Protein AF-0000000080415318 (afdb_homodimer)

Organism: Rhodnius prolixus (NCBI:txid13249)

Nearest PDB structures (foldseek):
  7n29-assembly1_A-3  TM=9.427E-01  e=2.148E-39  Homo sapiens
  7n29-assembly2_B  TM=9.000E-01  e=1.013E-40  Homo sapiens
  7n29-assembly2_C-4  TM=9.104E-01  e=7.760E-40  Homo sapiens
  7r4k-assembly1_A-2  TM=9.358E-01  e=5.790E-38  Homo sapiens
  7n29-assembly3_D-2  TM=9.414E-01  e=4.742E-35  Homo sapiens

Sequence (788 aa):
MLTNALFSRLSKLGTGHTVFARFVSTEKFNFQKVLLLKKRTRYELEKLQFPGISDKQLECIIRKRGSDFDTLFTTHKFQKAFTKGLIEKFKSVAGEVEVVDRTAYCRELVEWADLVVTSGGDGTFLLGASEVTSREKPIIGFNNDPDRSSGRLCLSEKYSRDPSIAIQKLLKNEFHWLYRTRIEVQLTGTRAAESCVELDQWPQPMSPGAVRPANCNDLNVDTQVVPYLALNEVFAGECLASQVSYLEMDVPGNVRTKVKCSGVCVSTGTGSTSWHMSINRLSLAKVHRILEIAKVEKSPAEVFDITTTFNDSLQFSPDDPRLFYNLRDLICGGVWPDPPSIPSDAFTPCLTVISKCYAANLVIDGTRAYPFNDGTIAYMYSKPENMLKTVALLMLTNALFSRLSKLGTGHTVFARFVSTEKFNFQKVLLLKKRTRYELEKLQFPGISDKQLECIIRKRGSDFDTLFTTHKFQKAFTKGLIEKFKSVAGEVEVVDRTAYCRELVEWADLVVTSGGDGTFLLGASEVTSREKPIIGFNNDPDRSSGRLCLSEKYSRDPSIAIQKLLKNEFHWLYRTRIEVQLTGTRAAESCVELDQWPQPMSPGAVRPANCNDLNVDTQVVPYLALNEVFAGECLASQVSYLEMDVPGNVRTKVKCSGVCVSTGTGSTSWHMSINRLSLAKVHRILEIAKVEKSPAEVFDITTTFNDSLQFSPDDPRLFYNLRDLICGGVWPDPPSIPSDAFTPCLTVISKCYAANLVIDGTRAYPFNDGTIAYMYSKPENMLKTVALL

Secondary structure (DSSP, 8-state):
-GGGGGGGGGS---------------S----SEEEEEEPPPHHHHHHHHSTT--HHHHHHHHHHTT--HHHHHHHHHHHHHHHHHHHHHHHHHSSEEEEE-TTT--HHHHHH-SEEEEESSHHHHHHHHHT---TT-BEEEE-S-TTT---SSSPPHHHHH-HHHHHHHHHTT-EEEEEE--BEEEEEETTTTSPPEESS-SSPPPPGGGSPPTTTT----EEEE-S--BSSEEEEEESBTTS-EEEEEE-TTS--EEEEES-EEEE-TGGGGTHHHHHH---HHHHHHHHHHTT----HHHHHHHHHHHHHTT---TT---EEEEETT---BTTBSBSTT--SEEEESEEEEEE--SSEEEEETTTEEEE--TT-EEEEE--GGG-EEEEEE-/-TTSGGGGGGS---------------S----SEEEEEEPPPHHHHHHHHSTT--HHHHHHHHHHTT--HHHHHHHHHHHHHHHHHHHHHHHHHSSEEEEE-TTT--HHHHHH-SEEEEESSHHHHHHHHHT---TT-BEEEE-S-TTT---SSSPPHHHHH-HHHHHHHHHTT-EEEEEE--BEEEEEETTTTSPPEE-S-SSPPPPGGGSPPS-TT----EEEE-S--BSSEEEEEESBTTS-EEEEEE-TTS--EEEEES-EEEE-TGGGGTHHHHHH---HHHHHHHHHHTT----HHHHHHHHHHHHHTT---TT---EEEEETT---BTTBSBSTT--SEEEESEEEEEE--SSEEEEETTTEEEE--TT-EEEEE--GGG-EEEEEE-

Radius of gyration: 28.26 Å; Cα contacts (8 Å, |Δi|>4): 1717; chains: 2; bounding box: 80×88×56 Å

pLDDT: mean 88.49, std 17.36, range [20.83, 98.94]

Solvent-accessible surface area (backbone atoms only — not comparable to full-atom values): 41373 Å² total; per-residue (Å²): 133,86,80,76,70,78,75,70,78,72,70,76,76,65,82,74,70,75,74,69,75,68,56,73,68,84,69,81,67,78,62,42,32,36,30,35,40,44,56,81,44,70,51,56,54,56,45,64,75,39,78,88,61,49,71,67,56,48,44,50,51,36,45,72,40,69,43,65,46,67,59,43,50,52,49,39,51,48,34,50,52,46,46,53,51,52,51,52,56,46,53,72,71,29,78,41,69,48,78,38,41,77,88,68,59,47,49,69,55,51,68,65,27,53,32,38,35,25,38,22,53,43,70,41,37,50,58,58,51,41,49,57,80,48,41,80,53,36,44,49,30,34,29,47,47,58,89,76,44,70,60,84,69,31,51,57,59,70,36,43,77,39,51,64,58,52,52,49,30,48,71,66,57,40,54,34,57,39,55,28,30,25,40,43,42,36,29,32,17,62,56,33,77,57,77,67,44,65,49,85,44,83,74,45,57,80,54,56,20,44,52,77,64,90,56,78,78,60,74,57,70,36,73,35,69,57,89,55,54,20,48,32,26,38,36,39,28,32,38,42,48,68,39,77,14,36,36,34,41,42,38,84,97,49,72,67,24,38,40,42,20,63,20,35,40,38,26,26,18,54,11,18,75,43,68,51,32,23,65,67,52,67,52,63,68,57,53,48,48,52,34,52,72,64,70,47,91,67,54,71,67,50,43,47,50,44,37,48,53,56,48,59,62,58,48,51,55,32,56,40,69,49,32,35,40,36,45,35,41,46,44,76,55,76,62,35,28,41,58,77,75,66,74,59,56,47,76,35,67,44,39,35,43,34,28,60,22,78,36,3,24,35,25,40,56,60,31,42,25,30,52,28,24,51,40,22,32,39,40,39,35,54,49,84,71,56,17,41,27,31,71,43,76,109,132,88,81,72,72,80,74,71,76,75,69,76,78,66,83,74,70,76,75,68,76,70,55,75,68,84,69,81,66,79,60,43,33,35,31,36,40,43,54,81,42,70,53,57,54,56,46,64,74,39,80,89,60,51,72,68,54,48,44,50,51,37,44,74,39,70,44,65,46,67,58,43,50,51,51,38,53,48,33,51,52,45,45,54,50,50,50,52,56,47,52,71,71,29,79,41,70,48,79,36,39,77,89,68,59,47,50,68,54,51,68,66,26,52,31,39,35,24,38,22,53,45,70,42,36,50,58,58,52,43,49,57,81,46,41,81,52,34,43,49,30,37,28,46,48,58,90,74,42,72,60,84,70,33,52,57,58,71,36,42,77,38,51,64,59,52,52,49,30,48,71,68,55,41,52,34,57,38,55,28,29,25,39,43,40,36,29,31,18,62,56,34,79,57,77,65,42,66,50,85,44,83,75,47,57,78,54,56,20,42,52,77,64,90,58,77,77,59,73,57,70,37,73,36,68,57,89,54,54,19,49,32,27,40,38,40,27,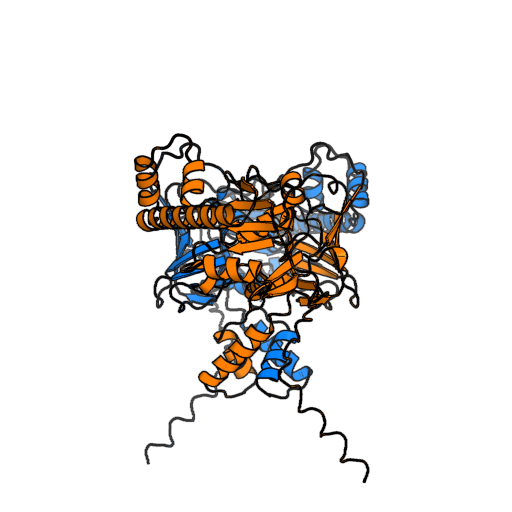33,39,43,50,68,40,76,14,37,37,34,40,40,40,85,97,51,70,68,24,38,42,42,20,63,21,36,41,37,26,27,17,55,12,17,76,44,68,52,33,22,65,67,50,66,53,61,68,57,53,48,50,54,33,51,70,64,70,48,92,68,53,72,67,50,44,48,48,44,38,49,52,55,47,59,62,58,48,50,55,32,56,39,68,48,33,34,40,35,45,35,42,45,44,76,53,76,61,36,27,40,58,80,72,70,72,58,56,47,76,36,66,44,39,35,43,33,29,60,22,77,35,3,26,34,25,40,56,62,32,43,25,30,52,29,25,52,39,22,32,38,40,38,35,54,50,82,70,56,18,41,26,29,71,42,76,110

InterPro domains:
  IPR002504 NAD kinase [PF01513] (100-143)
  IPR016064 NAD kinase/diacylglycerol kinase-like domain superfamily [SSF111331] (100-280)
  IPR017437 ATP-NAD kinase, PpnK-type, C-terminal [G3DSA:2.60.200.30] (216-378)
  IPR017438 Inorganic polyphosphate/ATP-NAD kinase, N-terminal [G3DSA:3.40.50.10330] (20-202)

Foldseek 3Di:
DPPPPDPPPPPCPDDPPVPQPQPPPPDQQDWAEEEEEEEDAPLNQLCVLPPPDDPVRSLVVCVVVVHDVVVSVVLVVQLVVLSVVVQVLCVVRHNDYHYDYLVPDALVSQVVTQEYEYRAAVVRVQSRLFSDQFQNHEYAYAHSCVPVGPHDRHDHPVCNVPVNVVVVLSNVVQWGKGWFWWKKKKKKFQQSPDFWAFQPHPVGDDAPLVDDDPCPPRGDMDIDTHRTIFRFKKKKAAPDQPDKFWKWKFAPPDDTKIWIASTKIKGALSNLPPVVLVQPQDDLVVLVVVCVVVVHDDDSVRSVVVRVVVSVVSHDGRHPQKMKMARHGIDDDDCPTPPPDDDRMDIGQKIKMAGDARRMWIDGNNTITGHRHHGMMMIMHTDPRRIHIYIGGD/DPPPPDPPDPPPPDDPPVPQPQPPPPDQQDWAEEEEEEEDAPVNQLCVLPPPDDPVRSLVVCVVVVHDVVVSVVLVVQLVVLSVVVQVLCVVRHNYYHYDYLVPDALVSQVVTQEYEYRAAVVRVQSRLFSDQFQNHEYAYAHSCVPVGPHDRHDHPVCNVPVNVVVVLSNVVQWGKHWFWWKKKKKKFQQSPDFWAFQPHPVGDDAQLVDDDPCPPRGDMDIDTHRTIFRFKKKKAAPDQPDKFWKWKFAPPDDTKIWIASTKIKGALSNLPPVVLVQPQDDLVVLVVVCVVVVHDDDSVVSVVVRVVVSVVSHDGRHPQKMKMARHGIDDDDCPTPPPDDDRMDIGQKIKMAGDARRMWIDGNNTITGHRHHGMMMIMHTDPRRIHIYIGGD

Structure (mmCIF, N/CA/C/O backbone):
data_AF-0000000080415318-model_v1
#
loop_
_entity.id
_entity.type
_entity.pdbx_description
1 polymer 'NAD(+) kinase'
#
loop_
_atom_site.group_PDB
_atom_site.id
_atom_site.type_symbol
_atom_site.label_atom_id
_atom_site.label_alt_id
_atom_site.label_comp_id
_atom_site.label_asym_id
_atom_site.label_entity_id
_atom_site.label_seq_id
_atom_site.pdbx_PDB_ins_code
_atom_site.Cartn_x
_atom_site.Cartn_y
_atom_site.Cartn_z
_atom_site.occupancy
_atom_site.B_iso_or_equiv
_atom_site.auth_seq_id
_atom_site.auth_comp_id
_atom_site.auth_asym_id
_atom_site.auth_atom_id
_atom_site.pdbx_PDB_model_num
ATOM 1 N N . MET A 1 1 ? -51.969 -0.538 -25.562 1 20.83 1 MET A N 1
ATOM 2 C CA . MET A 1 1 ? -51.75 -1.982 -25.578 1 20.83 1 MET A CA 1
ATOM 3 C C . MET A 1 1 ? -50.281 -2.326 -25.312 1 20.83 1 MET A C 1
ATOM 5 O O . MET A 1 1 ? -49.969 -3.455 -24.938 1 20.83 1 MET A O 1
ATOM 9 N N . LEU A 1 2 ? -49.312 -1.502 -25.828 1 22.44 2 LEU A N 1
ATOM 10 C CA . LEU A 1 2 ? -47.938 -1.916 -26.125 1 22.44 2 LEU A CA 1
ATOM 11 C C . LEU A 1 2 ? -47.125 -2.061 -24.844 1 22.44 2 LEU A C 1
ATOM 13 O O . LEU A 1 2 ? -45.906 -2.277 -24.891 1 22.44 2 LEU A O 1
ATOM 17 N N . THR A 1 3 ? -47.625 -1.629 -23.641 1 22.86 3 THR A N 1
ATOM 18 C CA . THR A 1 3 ? -47 -1.274 -22.375 1 22.86 3 THR A CA 1
ATOM 19 C C . THR A 1 3 ? -46.438 -2.514 -21.688 1 22.86 3 THR A C 1
ATOM 21 O O . THR A 1 3 ? -45.562 -2.404 -20.812 1 22.86 3 THR A O 1
ATOM 24 N N . ASN A 1 4 ? -47.094 -3.648 -21.891 1 22.44 4 ASN A N 1
ATOM 25 C CA . ASN A 1 4 ? -47.062 -4.715 -20.891 1 22.44 4 ASN A CA 1
ATOM 26 C C . ASN A 1 4 ? -45.75 -5.512 -20.984 1 22.44 4 ASN A C 1
ATOM 28 O O . ASN A 1 4 ? -45.562 -6.457 -20.219 1 22.44 4 ASN A O 1
ATOM 32 N N . ALA A 1 5 ? -45.094 -5.562 -22.188 1 24.72 5 ALA A N 1
ATOM 33 C CA . ALA A 1 5 ? -44.281 -6.734 -22.531 1 24.72 5 ALA A CA 1
ATOM 34 C C . ALA A 1 5 ? -42.938 -6.715 -21.797 1 24.72 5 ALA A C 1
ATOM 36 O O . ALA A 1 5 ? -42.219 -7.715 -21.781 1 24.72 5 ALA A O 1
ATOM 37 N N . LEU A 1 6 ? -42.406 -5.527 -21.422 1 22.33 6 LEU A N 1
ATOM 38 C CA . LEU A 1 6 ? -40.938 -5.492 -21.344 1 22.33 6 LEU A CA 1
ATOM 39 C C . LEU A 1 6 ? -40.438 -6.109 -20.047 1 22.33 6 LEU A C 1
ATOM 41 O O . LEU A 1 6 ? -39.25 -6.098 -19.75 1 22.33 6 LEU A O 1
ATOM 45 N N . PHE A 1 7 ? -41.375 -6.422 -19.062 1 21.59 7 PHE A N 1
ATOM 46 C CA . PHE A 1 7 ? -40.969 -6.699 -17.688 1 21.59 7 PHE A CA 1
ATOM 47 C C . PHE A 1 7 ? -40.25 -8.031 -17.594 1 21.59 7 PHE A C 1
ATOM 49 O O . PHE A 1 7 ? -39.75 -8.406 -16.531 1 21.59 7 PHE A O 1
ATOM 56 N N . SER A 1 8 ? -40.531 -8.961 -18.547 1 21.22 8 SER A N 1
ATOM 57 C CA . SER A 1 8 ? -40.312 -10.352 -18.156 1 21.22 8 SER A CA 1
ATOM 58 C C . SER A 1 8 ? -38.844 -10.648 -17.984 1 21.22 8 SER A C 1
ATOM 60 O O . SER A 1 8 ? -38.469 -11.68 -17.422 1 21.22 8 SER A O 1
ATOM 62 N N . ARG A 1 9 ? -37.938 -10.062 -18.797 1 21.78 9 ARG A N 1
ATOM 63 C CA . ARG A 1 9 ? -36.719 -10.812 -19.109 1 21.78 9 ARG A CA 1
ATOM 64 C C . ARG A 1 9 ? -35.719 -10.727 -17.969 1 21.78 9 ARG A C 1
ATOM 66 O O . ARG A 1 9 ? -34.562 -11.156 -18.109 1 21.78 9 ARG A O 1
ATOM 73 N N . LEU A 1 10 ? -35.969 -9.984 -16.859 1 21.11 10 LEU A N 1
ATOM 74 C CA . LEU A 1 10 ? -34.875 -9.641 -15.969 1 21.11 10 LEU A CA 1
ATOM 75 C C . LEU A 1 10 ? -34.344 -10.883 -15.281 1 21.11 10 LEU A C 1
ATOM 77 O O . LEU A 1 10 ? -33.25 -10.844 -14.703 1 21.11 10 LEU A O 1
ATOM 81 N N . SER A 1 11 ? -35.25 -11.82 -14.875 1 21.16 11 SER A N 1
ATOM 82 C CA . SER A 1 11 ? -34.875 -12.578 -13.68 1 21.16 11 SER A CA 1
ATOM 83 C C . SER A 1 11 ? -33.719 -13.516 -13.961 1 21.16 11 SER A C 1
ATOM 85 O O . SER A 1 11 ? -33.031 -13.977 -13.039 1 21.16 11 SER A O 1
ATOM 87 N N . LYS A 1 12 ? -33.781 -14.227 -15.07 1 25.05 12 LYS A N 1
ATOM 88 C CA . LYS A 1 12 ? -33.125 -15.531 -15 1 25.05 12 LYS A CA 1
ATOM 89 C C . LYS A 1 12 ? -31.609 -15.383 -14.961 1 25.05 12 LYS A C 1
ATOM 91 O O . LYS A 1 12 ? -30.938 -15.578 -15.969 1 25.05 12 LYS A O 1
ATOM 96 N N . LEU A 1 13 ? -31.016 -14.273 -14.5 1 25.73 13 LEU A N 1
ATOM 97 C CA . LEU A 1 13 ? -29.562 -14.273 -14.547 1 25.73 13 LEU A CA 1
ATOM 98 C C . LEU A 1 13 ? -28.984 -15.445 -13.773 1 25.73 13 LEU A C 1
ATOM 100 O O . LEU A 1 13 ? -29.047 -15.469 -12.539 1 25.73 13 LEU A O 1
ATOM 104 N N . GLY A 1 14 ? -29.266 -16.734 -14.234 1 24.69 14 GLY A N 1
ATOM 105 C CA . GLY A 1 14 ? -28.844 -18.031 -13.734 1 24.69 14 GLY A CA 1
ATOM 106 C C . GLY A 1 14 ? -27.391 -18.047 -13.289 1 24.69 14 GLY A C 1
ATOM 107 O O . GLY A 1 14 ? -26.625 -17.125 -13.594 1 24.69 14 GLY A O 1
ATOM 108 N N . THR A 1 15 ? -27.078 -19.094 -12.477 1 30.3 15 THR A N 1
ATOM 109 C CA . THR A 1 15 ? -25.891 -19.688 -11.875 1 30.3 15 THR A CA 1
ATOM 110 C C . THR A 1 15 ? -24.781 -19.844 -12.914 1 30.3 15 THR A C 1
ATOM 112 O O . THR A 1 15 ? -24.922 -20.609 -13.867 1 30.3 15 THR A O 1
ATOM 115 N N . GLY A 1 16 ? -24.312 -18.781 -13.445 1 28.67 16 GLY A N 1
ATOM 116 C CA . GLY A 1 16 ? -23.234 -18.922 -14.414 1 28.67 16 GLY A CA 1
ATOM 117 C C . GLY A 1 16 ? -22.234 -20 -14.055 1 28.67 16 GLY A C 1
ATOM 118 O O . GLY A 1 16 ? -21.469 -19.844 -13.102 1 28.67 16 GLY A O 1
ATOM 119 N N . HIS A 1 17 ? -22.719 -21.266 -14.109 1 30.41 17 HIS A N 1
ATOM 120 C CA . HIS A 1 17 ? -21.734 -22.328 -14.219 1 30.41 17 HIS A CA 1
ATOM 121 C C . HIS A 1 17 ? -20.641 -21.969 -15.203 1 30.41 17 HIS A C 1
ATOM 123 O O . HIS A 1 17 ? -20.906 -21.703 -16.375 1 30.41 17 HIS A O 1
ATOM 129 N N . THR A 1 18 ? -19.703 -21.234 -14.758 1 32.12 18 THR A N 1
ATOM 130 C CA . THR A 1 18 ? -18.516 -21.016 -15.578 1 32.12 18 THR A CA 1
ATOM 131 C C . THR A 1 18 ? -18.109 -22.297 -16.297 1 32.12 18 THR A C 1
ATOM 133 O O . THR A 1 18 ? -17.719 -23.266 -15.641 1 32.12 18 THR A O 1
ATOM 136 N N . VAL A 1 19 ? -18.672 -22.578 -17.391 1 31.92 19 VAL A N 1
ATOM 137 C CA . VAL A 1 19 ? -18.234 -23.641 -18.297 1 31.92 19 VAL A CA 1
ATOM 138 C C . VAL A 1 19 ? -16.75 -23.5 -18.562 1 31.92 19 VAL A C 1
ATOM 140 O O . VAL A 1 19 ? -16.297 -22.516 -19.156 1 31.92 19 VAL A O 1
ATOM 143 N N . PHE A 1 20 ? -15.984 -24.109 -17.75 1 37.53 20 PHE A N 1
ATOM 144 C CA . PHE A 1 20 ? -14.57 -24.281 -18.062 1 37.53 20 PHE A CA 1
ATOM 145 C C . PHE A 1 20 ? -14.391 -24.969 -19.406 1 37.53 20 PHE A C 1
ATOM 147 O O . PHE A 1 20 ? -15.055 -25.969 -19.703 1 37.53 20 PHE A O 1
ATOM 154 N N . ALA A 1 21 ? -14.148 -24.281 -20.422 1 38.38 21 ALA A N 1
ATOM 155 C CA . ALA A 1 21 ? -13.82 -24.891 -21.703 1 38.38 21 ALA A CA 1
ATOM 156 C C . ALA A 1 21 ? -12.859 -26.062 -21.531 1 38.38 21 ALA A C 1
ATOM 158 O O . ALA A 1 21 ? -11.703 -25.875 -21.141 1 38.38 21 ALA A O 1
ATOM 159 N N . ARG A 1 22 ? -13.414 -27.234 -21.328 1 42.31 22 ARG A N 1
ATOM 160 C CA . ARG A 1 22 ? -12.742 -28.531 -21.328 1 42.31 22 ARG A CA 1
ATOM 161 C C . ARG A 1 22 ? -12.141 -28.828 -22.703 1 42.31 22 ARG A C 1
ATOM 163 O O . ARG A 1 22 ? -12.859 -29.141 -23.656 1 42.31 22 ARG A O 1
ATOM 170 N N . PHE A 1 23 ? -11.133 -28.141 -23.031 1 42.06 23 PHE A N 1
ATOM 171 C CA . PHE A 1 23 ? -10.461 -28.656 -24.219 1 42.06 23 PHE A CA 1
ATOM 172 C C . PHE A 1 23 ? -9.844 -30.016 -23.922 1 42.06 23 PHE A C 1
ATOM 174 O O . PHE A 1 23 ? -8.938 -30.141 -23.094 1 42.06 23 PHE A O 1
ATOM 181 N N . VAL A 1 24 ? -10.648 -31.031 -24.078 1 42.62 24 VAL A N 1
ATOM 182 C CA . VAL A 1 24 ? -10.102 -32.375 -24 1 42.62 24 VAL A CA 1
ATOM 183 C C . VAL A 1 24 ? -9.117 -32.594 -25.141 1 42.62 24 VAL A C 1
ATOM 185 O O . VAL A 1 24 ? -9.5 -32.594 -26.312 1 42.62 24 VAL A O 1
ATOM 188 N N . SER A 1 25 ? -7.914 -32.125 -25.016 1 49 25 SER A N 1
ATOM 189 C CA . SER A 1 25 ? -6.93 -32.594 -25.984 1 49 25 SER A CA 1
ATOM 190 C C . SER A 1 25 ? -6.844 -34.125 -25.984 1 49 25 SER A C 1
ATOM 192 O O . SER A 1 25 ? -6.852 -34.75 -24.922 1 49 25 SER A O 1
ATOM 194 N N . THR A 1 26 ? -7.199 -34.719 -27.016 1 53.28 26 THR A N 1
ATOM 195 C CA . THR A 1 26 ? -7.168 -36.156 -27.281 1 53.28 26 THR A CA 1
ATOM 196 C C . THR A 1 26 ? -5.75 -36.688 -27.141 1 53.28 26 THR A C 1
ATOM 198 O O . THR A 1 26 ? -5.547 -37.906 -27.078 1 53.28 26 THR A O 1
ATOM 201 N N . GLU A 1 27 ? -4.695 -35.844 -27.281 1 63.03 27 GLU A N 1
ATOM 202 C CA . GLU A 1 27 ? -3.363 -36.438 -27.234 1 63.03 27 GLU A CA 1
ATOM 203 C C . GLU A 1 27 ? -2.922 -36.719 -25.797 1 63.03 27 GLU A C 1
ATOM 205 O O . GLU A 1 27 ? -3.094 -35.844 -24.922 1 63.03 27 GLU A O 1
ATOM 210 N N . LYS A 1 28 ? -2.559 -37.938 -25.547 1 80.31 28 LYS A N 1
ATOM 211 C CA . LYS A 1 28 ? -2.092 -38.406 -24.234 1 80.31 28 LYS A CA 1
ATOM 212 C C . LYS A 1 28 ? -0.891 -37.594 -23.766 1 80.31 28 LYS A C 1
ATOM 214 O O . LYS A 1 28 ? 0.048 -37.344 -24.531 1 80.31 28 LYS A O 1
ATOM 219 N N . PHE A 1 29 ? -0.949 -36.969 -22.641 1 86.19 29 PHE A N 1
ATOM 220 C CA . PHE A 1 29 ? 0.154 -36.25 -22.016 1 86.19 29 PHE A CA 1
ATOM 221 C C . PHE A 1 29 ? 1.148 -37.219 -21.375 1 86.19 29 PHE A C 1
ATOM 223 O O . PHE A 1 29 ? 0.763 -38.062 -20.594 1 86.19 29 PHE A O 1
ATOM 230 N N . ASN A 1 30 ? 2.332 -37.188 -22 1 90.12 30 ASN A N 1
ATOM 231 C CA . ASN A 1 30 ? 3.434 -37.938 -21.438 1 90.12 30 ASN A CA 1
ATOM 232 C C . ASN A 1 30 ? 4.617 -37.062 -21.062 1 90.12 30 ASN A C 1
ATOM 234 O O . ASN A 1 30 ? 4.902 -36.094 -21.75 1 90.12 30 ASN A O 1
ATOM 238 N N . PHE A 1 31 ? 5.227 -37.375 -19.906 1 93.62 31 PHE A N 1
ATOM 239 C CA . PHE A 1 31 ? 6.402 -36.594 -19.5 1 93.62 31 PHE A CA 1
ATOM 240 C C . PHE A 1 31 ? 7.535 -37.531 -19.094 1 93.62 31 PHE A C 1
ATOM 242 O O . PHE A 1 31 ? 7.301 -38.562 -18.453 1 93.62 31 PHE A O 1
ATOM 249 N N . GLN A 1 32 ? 8.734 -37.188 -19.578 1 96.88 32 GLN A N 1
ATOM 250 C CA . GLN A 1 32 ? 9.938 -37.938 -19.219 1 96.88 32 GLN A CA 1
ATOM 251 C C . GLN A 1 32 ? 10.93 -37.031 -18.484 1 96.88 32 GLN A C 1
ATOM 253 O O . GLN A 1 32 ? 11.711 -37.531 -17.656 1 96.88 32 GLN A O 1
ATOM 258 N N . LYS A 1 33 ? 10.93 -35.812 -18.766 1 98.19 33 LYS A N 1
ATOM 259 C CA . LYS A 1 33 ? 11.805 -34.812 -18.141 1 98.19 33 LYS A CA 1
ATOM 260 C C . LYS A 1 33 ? 11.008 -33.875 -17.219 1 98.19 33 LYS A C 1
ATOM 262 O O . LYS A 1 33 ? 10.172 -33.125 -17.688 1 98.19 33 LYS A O 1
ATOM 267 N N . VAL A 1 34 ? 11.32 -33.969 -15.938 1 98.31 34 VAL A N 1
ATOM 268 C CA . VAL A 1 34 ? 10.586 -33.188 -14.961 1 98.31 34 VAL A CA 1
ATOM 269 C C . VAL A 1 34 ? 11.539 -32.219 -14.273 1 98.31 34 VAL A C 1
ATOM 271 O O . VAL A 1 34 ? 12.617 -32.594 -13.812 1 98.31 34 VAL A O 1
ATOM 274 N N . LEU A 1 35 ? 11.203 -30.953 -14.289 1 98.69 35 LEU A N 1
ATOM 275 C CA . LEU A 1 35 ? 11.898 -29.938 -13.508 1 98.69 35 LEU A CA 1
ATOM 276 C C . LEU A 1 35 ? 11.141 -29.609 -12.234 1 98.69 35 LEU A C 1
ATOM 278 O O . LEU A 1 35 ? 10 -29.141 -12.289 1 98.69 35 LEU A O 1
ATOM 282 N N . LEU A 1 36 ? 11.75 -29.891 -11.094 1 98.5 36 LEU A N 1
ATOM 283 C CA . LEU A 1 36 ? 11.102 -29.656 -9.812 1 98.5 36 LEU A CA 1
ATOM 284 C C . LEU A 1 36 ? 11.727 -28.469 -9.094 1 98.5 36 LEU A C 1
ATOM 286 O O . LEU A 1 36 ? 12.93 -28.469 -8.797 1 98.5 36 LEU A O 1
ATOM 290 N N . LEU A 1 37 ? 10.922 -27.438 -8.867 1 97.94 37 LEU A N 1
ATOM 291 C CA . LEU A 1 37 ? 11.328 -26.25 -8.133 1 97.94 37 LEU A CA 1
ATOM 292 C C . LEU A 1 37 ? 10.953 -26.359 -6.664 1 97.94 37 LEU A C 1
ATOM 294 O O . LEU A 1 37 ? 9.773 -26.453 -6.324 1 97.94 37 LEU A O 1
ATOM 298 N N . LYS A 1 38 ? 11.93 -26.312 -5.801 1 95.44 38 LYS A N 1
ATOM 299 C CA . LYS A 1 38 ? 11.672 -26.422 -4.367 1 95.44 38 LYS A CA 1
ATOM 300 C C . LYS A 1 38 ? 11.711 -25.047 -3.695 1 95.44 38 LYS A C 1
ATOM 302 O O . LYS A 1 38 ? 12.516 -24.188 -4.074 1 95.44 38 LYS A O 1
ATOM 307 N N . LYS A 1 39 ? 10.883 -24.875 -2.727 1 89.69 39 LYS A N 1
ATOM 308 C CA . LYS A 1 39 ? 10.758 -23.625 -1.974 1 89.69 39 LYS A CA 1
ATOM 309 C C . LYS A 1 39 ? 11.914 -23.453 -0.998 1 89.69 39 LYS A C 1
ATOM 311 O O . LYS A 1 39 ? 12.414 -24.438 -0.441 1 89.69 39 LYS A O 1
ATOM 316 N N . ARG A 1 40 ? 12.305 -22.25 -0.833 1 84.38 40 ARG A N 1
ATOM 317 C CA . ARG A 1 40 ? 13.109 -21.875 0.327 1 84.38 40 ARG A CA 1
ATOM 318 C C . ARG A 1 40 ? 12.242 -21.688 1.564 1 84.38 40 ARG A C 1
ATOM 320 O O . ARG A 1 40 ? 11.32 -20.875 1.562 1 84.38 40 ARG A O 1
ATOM 327 N N . THR A 1 41 ? 12.539 -22.453 2.578 1 87.06 41 THR A N 1
ATOM 328 C CA . THR A 1 41 ? 11.727 -22.328 3.781 1 87.06 41 THR A CA 1
ATOM 329 C C . THR A 1 41 ? 12.062 -21.047 4.535 1 87.06 41 THR A C 1
ATOM 331 O O . THR A 1 41 ? 13.102 -20.422 4.293 1 87.06 41 THR A O 1
ATOM 334 N N . ARG A 1 42 ? 11.18 -20.625 5.406 1 84.44 42 ARG A N 1
ATOM 335 C CA . ARG A 1 42 ? 11.438 -19.453 6.234 1 84.44 42 ARG A CA 1
ATOM 336 C C . ARG A 1 42 ? 12.68 -19.656 7.098 1 84.44 42 ARG A C 1
ATOM 338 O O . ARG A 1 42 ? 13.422 -18.703 7.355 1 84.44 42 ARG A O 1
ATOM 345 N N . TYR A 1 43 ? 12.836 -20.844 7.602 1 88.25 43 TYR A N 1
ATOM 346 C CA . TYR A 1 43 ? 14.016 -21.172 8.391 1 88.25 43 TYR A CA 1
ATOM 347 C C . TYR A 1 43 ? 15.289 -20.906 7.602 1 88.25 43 TYR A C 1
ATOM 349 O O . TYR A 1 43 ? 16.234 -20.312 8.117 1 88.25 43 TYR A O 1
ATOM 357 N N . GLU A 1 44 ? 15.266 -21.344 6.383 1 85.88 44 GLU A N 1
ATOM 358 C CA . GLU A 1 44 ? 16.422 -21.141 5.52 1 85.88 44 GLU A CA 1
ATOM 359 C C . GLU A 1 44 ? 16.641 -19.656 5.23 1 85.88 44 GLU A C 1
ATOM 361 O O . GLU A 1 44 ? 17.781 -19.203 5.141 1 85.88 44 GLU A O 1
ATOM 366 N N . LEU A 1 45 ? 15.578 -18.969 5.059 1 81.94 45 LEU A N 1
ATOM 367 C CA . LEU A 1 45 ? 15.672 -17.531 4.816 1 81.94 45 LEU A CA 1
ATOM 368 C C . LEU A 1 45 ? 16.266 -16.812 6.02 1 81.94 45 LEU A C 1
ATOM 370 O O . LEU A 1 45 ? 17.094 -15.898 5.863 1 81.94 45 LEU A O 1
ATOM 374 N N . GLU A 1 46 ? 15.797 -17.172 7.195 1 82.88 46 GLU A N 1
ATOM 375 C CA . GLU A 1 46 ? 16.328 -16.594 8.43 1 82.88 46 GLU A CA 1
ATOM 376 C C . GLU A 1 46 ? 17.828 -16.875 8.562 1 82.88 46 GLU A C 1
ATOM 378 O O . GLU A 1 46 ? 18.594 -16.016 8.984 1 82.88 46 GLU A O 1
ATOM 383 N N . LYS A 1 47 ? 18.172 -18 8.219 1 82.44 47 LYS A N 1
ATOM 384 C CA . LYS A 1 47 ? 19.578 -18.406 8.312 1 82.44 47 LYS A CA 1
ATOM 385 C C . LYS A 1 47 ? 20.453 -17.578 7.367 1 82.44 47 LYS A C 1
ATOM 387 O O . LYS A 1 47 ? 21.609 -17.297 7.668 1 82.44 47 LYS A O 1
ATOM 392 N N . LEU A 1 48 ? 19.922 -17.234 6.258 1 77.44 48 LEU A N 1
ATOM 393 C CA . LEU A 1 48 ? 20.656 -16.469 5.262 1 77.44 48 LEU A CA 1
ATOM 394 C C . LEU A 1 48 ? 20.938 -15.062 5.777 1 77.44 48 LEU A C 1
ATOM 396 O O . LEU A 1 48 ? 21.891 -14.414 5.32 1 77.44 48 LEU A O 1
ATOM 400 N N . GLN A 1 49 ? 20.125 -14.625 6.703 1 74.81 49 GLN A N 1
ATOM 401 C CA . GLN A 1 49 ? 20.328 -13.297 7.273 1 74.81 49 GLN A CA 1
ATOM 402 C C . GLN A 1 49 ? 21.578 -13.266 8.148 1 74.81 49 GLN A C 1
ATOM 404 O O . GLN A 1 49 ? 22.141 -12.195 8.398 1 74.81 49 GLN A O 1
ATOM 409 N N . PHE A 1 50 ? 21.938 -14.453 8.648 1 78.44 50 PHE A N 1
ATOM 410 C CA . PHE A 1 50 ? 23.078 -14.562 9.547 1 78.44 50 PHE A CA 1
ATOM 411 C C . PHE A 1 50 ? 24.094 -15.586 9.031 1 78.44 50 PHE A C 1
ATOM 413 O O . PHE A 1 50 ? 24.172 -16.703 9.555 1 78.44 50 PHE A O 1
ATOM 420 N N . PRO A 1 51 ? 24.906 -15.062 8.094 1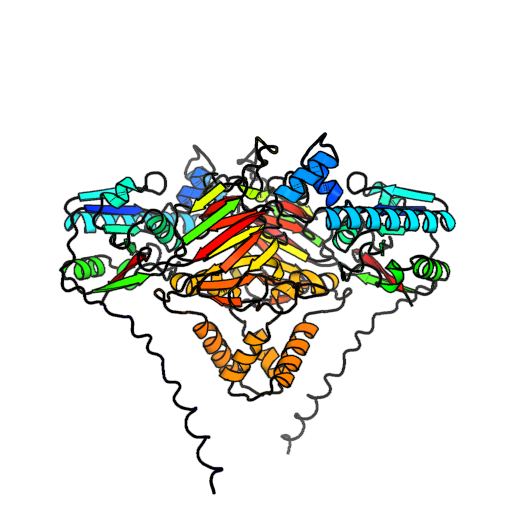 74.5 51 PRO A N 1
ATOM 421 C CA . PRO A 1 51 ? 25.859 -16.031 7.543 1 74.5 51 PRO A CA 1
ATOM 422 C C . PRO A 1 51 ? 26.766 -16.641 8.602 1 74.5 51 PRO A C 1
ATOM 424 O O . PRO A 1 51 ? 27.359 -15.914 9.406 1 74.5 51 PRO A O 1
ATOM 427 N N . GLY A 1 52 ? 26.859 -17.906 8.539 1 78.06 52 GLY A N 1
ATOM 428 C CA . GLY A 1 52 ? 27.781 -18.625 9.414 1 78.06 52 GLY A CA 1
ATOM 429 C C . GLY A 1 52 ? 27.188 -18.906 10.781 1 78.06 52 GLY A C 1
ATOM 430 O O . GLY A 1 52 ? 27.859 -19.484 11.648 1 78.06 52 GLY A O 1
ATOM 431 N N . ILE A 1 53 ? 25.922 -18.625 10.938 1 81.56 53 ILE A N 1
ATOM 432 C CA . ILE A 1 53 ? 25.281 -18.781 12.242 1 81.56 53 ILE A CA 1
ATOM 433 C C . ILE A 1 53 ? 24.953 -20.25 12.492 1 81.56 53 ILE A C 1
ATOM 435 O O . ILE A 1 53 ? 24.594 -20.984 11.562 1 81.56 53 ILE A O 1
ATOM 439 N N . SER A 1 54 ? 25.188 -20.688 13.695 1 85.56 54 SER A N 1
ATOM 440 C CA . SER A 1 54 ? 24.797 -22.047 14.07 1 85.56 54 SER A CA 1
ATOM 441 C C . SER A 1 54 ? 23.297 -22.125 14.344 1 85.56 54 SER A C 1
ATOM 443 O O . SER A 1 54 ? 22.641 -21.109 14.555 1 85.56 54 SER A O 1
ATOM 445 N N . ASP A 1 55 ? 22.703 -23.344 14.305 1 86.12 55 ASP A N 1
ATOM 446 C CA . ASP A 1 55 ? 21.281 -23.547 14.578 1 86.12 55 ASP A CA 1
ATOM 447 C C . ASP A 1 55 ? 20.922 -23.078 15.977 1 86.12 55 ASP A C 1
ATOM 449 O O . ASP A 1 55 ? 19.844 -22.5 16.188 1 86.12 55 ASP A O 1
ATOM 453 N N . LYS A 1 56 ? 21.781 -23.328 16.859 1 87.44 56 LYS A N 1
ATOM 454 C CA . LYS A 1 56 ? 21.547 -22.922 18.25 1 87.44 56 LYS A CA 1
ATOM 455 C C . LYS A 1 56 ? 21.531 -21.406 18.375 1 87.44 56 LYS A C 1
ATOM 457 O O . LYS A 1 56 ? 20.719 -20.844 19.125 1 87.44 56 LYS A O 1
ATOM 462 N N . GLN A 1 57 ? 22.453 -20.875 17.688 1 85.56 57 GLN A N 1
ATOM 463 C CA . GLN A 1 57 ? 22.516 -19.422 17.719 1 85.56 57 GLN A CA 1
ATOM 464 C C . GLN A 1 57 ? 21.281 -18.812 17.062 1 85.56 57 GLN A C 1
ATOM 466 O O . GLN A 1 57 ? 20.75 -17.812 17.547 1 85.56 57 GLN A O 1
ATOM 471 N N . LEU A 1 58 ? 20.891 -19.406 15.969 1 87.5 58 LEU A N 1
ATOM 472 C CA . LEU A 1 58 ? 19.703 -18.938 15.281 1 87.5 58 LEU A CA 1
ATOM 473 C C . LEU A 1 58 ? 18.469 -19.047 16.172 1 87.5 58 LEU A C 1
ATOM 475 O O . LEU A 1 58 ? 17.641 -18.141 16.219 1 87.5 58 LEU A O 1
ATOM 479 N N . GLU A 1 59 ? 18.438 -20.172 16.828 1 89.31 59 GLU A N 1
ATOM 480 C CA . GLU A 1 59 ? 17.328 -20.375 17.75 1 89.31 59 GLU A CA 1
ATOM 481 C C . GLU A 1 59 ? 17.281 -19.281 18.812 1 89.31 59 GLU A C 1
ATOM 483 O O . GLU A 1 59 ? 16.219 -18.734 19.125 1 89.31 59 GLU A O 1
ATOM 488 N N . CYS A 1 60 ? 18.391 -18.984 19.328 1 84.88 60 CYS A N 1
ATOM 489 C CA . CYS A 1 60 ? 18.469 -17.953 20.359 1 84.88 60 CYS A CA 1
ATOM 490 C C . CYS A 1 60 ? 17.984 -16.609 19.812 1 84.88 60 CYS A C 1
ATOM 492 O O . CYS A 1 60 ? 17.234 -15.906 20.484 1 84.88 60 CYS A O 1
ATOM 494 N N . ILE A 1 61 ? 18.391 -16.344 18.656 1 81.44 61 ILE A N 1
ATOM 495 C CA . ILE A 1 61 ? 18.047 -15.062 18.047 1 81.44 61 ILE A CA 1
ATOM 496 C C . ILE A 1 61 ? 16.531 -15 17.797 1 81.44 61 ILE A C 1
ATOM 498 O O . ILE A 1 61 ? 15.891 -14 18.125 1 81.44 61 ILE A O 1
ATOM 502 N N . ILE A 1 62 ? 16 -16.016 17.234 1 84.5 62 ILE A N 1
ATOM 503 C CA . ILE A 1 62 ? 14.586 -16.062 16.891 1 84.5 62 ILE A CA 1
ATOM 504 C C . ILE A 1 62 ? 13.734 -15.984 18.156 1 84.5 62 ILE A C 1
ATOM 506 O O . ILE A 1 62 ? 12.734 -15.258 18.188 1 84.5 62 ILE A O 1
ATOM 510 N N . ARG A 1 63 ? 14.164 -16.625 19.156 1 83.56 63 ARG A N 1
ATOM 511 C CA . ARG A 1 63 ? 13.422 -16.609 20.422 1 83.56 63 ARG A CA 1
ATOM 512 C C . ARG A 1 63 ? 13.516 -15.234 21.094 1 83.56 63 ARG A C 1
ATOM 514 O O . ARG A 1 63 ? 12.547 -14.766 21.688 1 83.56 63 ARG A O 1
ATOM 521 N N . LYS A 1 64 ? 14.625 -14.68 21.031 1 77.81 64 LYS A N 1
ATOM 522 C CA . LYS A 1 64 ? 14.82 -13.359 21.641 1 77.81 64 LYS A CA 1
ATOM 523 C C . LYS A 1 64 ? 13.945 -12.312 20.953 1 77.81 64 LYS A C 1
ATOM 525 O O . LYS A 1 64 ? 13.516 -11.344 21.594 1 77.81 64 LYS A O 1
ATOM 530 N N . ARG A 1 65 ? 13.773 -12.586 19.703 1 76.31 65 ARG A N 1
ATOM 531 C CA . ARG A 1 65 ? 12.945 -11.656 18.938 1 76.31 65 ARG A CA 1
ATOM 532 C C . ARG A 1 65 ? 11.461 -11.898 19.219 1 76.31 65 ARG A C 1
ATOM 534 O O . ARG A 1 65 ? 10.617 -11.102 18.812 1 76.31 65 ARG A O 1
ATOM 541 N N . GLY A 1 66 ? 11.172 -12.938 19.891 1 73.75 66 GLY A N 1
ATOM 542 C CA . GLY A 1 66 ? 9.789 -13.219 20.25 1 73.75 66 GLY A CA 1
ATOM 543 C C . GLY A 1 66 ? 9.086 -14.102 19.25 1 73.75 66 GLY A C 1
ATOM 544 O O . GLY A 1 66 ? 7.855 -14.219 19.266 1 73.75 66 GLY A O 1
ATOM 545 N N . SER A 1 67 ? 9.836 -14.664 18.344 1 80 67 SER A N 1
ATOM 546 C CA . SER A 1 67 ? 9.242 -15.539 17.344 1 80 67 SER A CA 1
ATOM 547 C C . SER A 1 67 ? 9.273 -17 17.781 1 80 67 SER A C 1
ATOM 549 O O . SER A 1 67 ? 10.094 -17.375 18.625 1 80 67 SER A O 1
ATOM 551 N N . ASP A 1 68 ? 8.367 -17.719 17.266 1 83.56 68 ASP A N 1
ATOM 552 C CA . ASP A 1 68 ? 8.219 -19.125 17.625 1 83.56 68 ASP A CA 1
ATOM 553 C C . ASP A 1 68 ? 9.18 -20.016 16.844 1 83.56 68 ASP A C 1
ATOM 555 O O . ASP A 1 68 ? 8.828 -20.547 15.789 1 83.56 68 ASP A O 1
ATOM 559 N N . PHE A 1 69 ? 10.273 -20.328 17.469 1 89 69 PHE A N 1
ATOM 560 C CA . PHE A 1 69 ? 11.305 -21.109 16.797 1 89 69 PHE A CA 1
ATOM 561 C C . PHE A 1 69 ? 10.844 -22.547 16.562 1 89 69 PHE A C 1
ATOM 563 O O . PHE A 1 69 ? 11.148 -23.125 15.523 1 89 69 PHE A O 1
ATOM 570 N N . ASP A 1 70 ? 10.156 -23.094 17.531 1 91.25 70 ASP A N 1
ATOM 571 C CA . ASP A 1 70 ? 9.742 -24.484 17.422 1 91.25 70 ASP A CA 1
ATOM 572 C C . ASP A 1 70 ? 8.836 -24.703 16.219 1 91.25 70 ASP A C 1
ATOM 574 O O . ASP A 1 70 ? 9.031 -25.656 15.445 1 91.25 70 ASP A O 1
ATOM 578 N N . THR A 1 71 ? 7.969 -23.844 16.062 1 87.12 71 THR A N 1
ATOM 579 C CA . THR A 1 71 ? 7.07 -23.938 14.906 1 87.12 71 THR A CA 1
ATOM 580 C C . THR A 1 71 ? 7.836 -23.719 13.609 1 87.12 71 THR A C 1
ATOM 582 O O . THR A 1 71 ? 7.594 -24.406 12.617 1 87.12 71 THR A O 1
ATOM 585 N N . LEU A 1 72 ? 8.695 -22.781 13.641 1 88.5 72 LEU A N 1
ATOM 586 C CA . LEU A 1 72 ? 9.508 -22.484 12.469 1 88.5 72 LEU A CA 1
ATOM 587 C C . LEU A 1 72 ? 10.328 -23.703 12.047 1 88.5 72 LEU A C 1
ATOM 589 O O . LEU A 1 72 ? 10.367 -24.047 10.859 1 88.5 72 LEU A O 1
ATOM 593 N N . PHE A 1 73 ? 10.883 -24.297 13.016 1 91.44 73 PHE A N 1
ATOM 594 C CA . PHE A 1 73 ? 11.773 -25.422 12.75 1 91.44 73 PHE A CA 1
ATOM 595 C C . PHE A 1 73 ? 10.977 -26.656 12.344 1 91.44 73 PHE A C 1
ATOM 597 O O . PHE A 1 73 ? 11.367 -27.391 11.438 1 91.44 73 PHE A O 1
ATOM 604 N N . THR A 1 74 ? 9.922 -26.906 13.008 1 91.75 74 THR A N 1
ATOM 605 C CA . THR A 1 74 ? 9.07 -28.047 12.672 1 91.75 74 THR A CA 1
ATOM 606 C C . THR A 1 74 ? 8.5 -27.891 11.266 1 91.75 74 THR A C 1
ATOM 608 O O . THR A 1 74 ? 8.445 -28.875 10.508 1 91.75 74 THR A O 1
ATOM 611 N N . THR A 1 75 ? 8.109 -26.734 10.93 1 90.12 75 THR A N 1
ATOM 612 C CA . THR A 1 75 ? 7.586 -26.469 9.586 1 90.12 75 THR A CA 1
ATOM 613 C C . THR A 1 75 ? 8.656 -26.719 8.531 1 90.12 75 THR A C 1
ATOM 615 O O . THR A 1 75 ? 8.383 -27.297 7.477 1 90.12 75 THR A O 1
ATOM 618 N N . HIS A 1 76 ? 9.844 -26.281 8.844 1 91.75 76 HIS A N 1
ATOM 619 C CA . HIS A 1 76 ? 10.984 -26.5 7.965 1 91.75 76 HIS A CA 1
ATOM 620 C C . HIS A 1 76 ? 11.195 -27.984 7.703 1 91.75 76 HIS A C 1
ATOM 622 O O . HIS A 1 76 ? 11.344 -28.406 6.555 1 91.75 76 HIS A O 1
ATOM 628 N N . LYS A 1 77 ? 11.156 -28.75 8.711 1 93.06 77 LYS A N 1
ATOM 629 C CA . LYS A 1 77 ? 11.375 -30.188 8.602 1 93.06 77 LYS A CA 1
ATOM 630 C C . LYS A 1 77 ? 10.273 -30.844 7.781 1 93.06 77 LYS A C 1
ATOM 632 O O . LYS A 1 77 ? 10.547 -31.703 6.938 1 93.06 77 LYS A O 1
ATOM 637 N N . PHE A 1 78 ? 9.094 -30.406 8.078 1 91.62 78 PHE A N 1
ATOM 638 C CA . PHE A 1 78 ? 7.949 -30.969 7.375 1 91.62 78 PHE A CA 1
ATOM 639 C C . PHE A 1 78 ? 8.016 -30.641 5.887 1 91.62 78 PHE A C 1
ATOM 641 O O . PHE A 1 78 ? 7.766 -31.5 5.043 1 91.62 78 PHE A O 1
ATOM 648 N N . GLN A 1 79 ? 8.312 -29.469 5.547 1 92.12 79 GLN A N 1
ATOM 649 C CA . GLN A 1 79 ? 8.375 -29.031 4.156 1 92.12 79 GLN A CA 1
ATOM 650 C C . GLN A 1 79 ? 9.484 -29.75 3.4 1 92.12 79 GLN A C 1
ATOM 652 O O . GLN A 1 79 ? 9.305 -30.156 2.25 1 92.12 79 GLN A O 1
ATOM 657 N N . LYS A 1 80 ? 10.586 -29.953 4.094 1 93.75 80 LYS A N 1
ATOM 658 C CA . LYS A 1 80 ? 11.703 -30.656 3.482 1 93.75 80 LYS A CA 1
ATOM 659 C C . LYS A 1 80 ? 11.352 -32.125 3.234 1 93.75 80 LYS A C 1
ATOM 661 O O . LYS A 1 80 ? 11.695 -32.688 2.193 1 93.75 80 LYS A O 1
ATOM 666 N N . ALA A 1 81 ? 10.758 -32.688 4.199 1 93.94 81 ALA A N 1
ATOM 667 C CA . ALA A 1 81 ? 10.352 -34.094 4.07 1 93.94 81 ALA A CA 1
ATOM 668 C C . ALA A 1 81 ? 9.352 -34.281 2.932 1 93.94 81 ALA A C 1
ATOM 670 O O . ALA A 1 81 ? 9.438 -35.25 2.17 1 93.94 81 ALA A O 1
ATOM 671 N N . PHE A 1 82 ? 8.43 -33.375 2.885 1 93.75 82 PHE A N 1
ATOM 672 C CA . PHE A 1 82 ? 7.438 -33.438 1.816 1 93.75 82 PHE A CA 1
ATOM 673 C C . PHE A 1 82 ? 8.109 -33.344 0.451 1 93.75 82 PHE A C 1
ATOM 675 O O . PHE A 1 82 ? 7.816 -34.156 -0.438 1 93.75 82 PHE A O 1
ATOM 682 N N . THR A 1 83 ? 8.961 -32.406 0.295 1 95.5 83 THR A N 1
ATOM 683 C CA . THR A 1 83 ? 9.641 -32.188 -0.978 1 95.5 83 THR A CA 1
ATOM 684 C C . THR A 1 83 ? 10.484 -33.406 -1.357 1 95.5 83 THR A C 1
ATOM 686 O O . THR A 1 83 ? 10.508 -33.812 -2.521 1 95.5 83 THR A O 1
ATOM 689 N N . LYS A 1 84 ? 11.156 -34 -0.406 1 95.75 84 LYS A N 1
ATOM 690 C CA . LYS A 1 84 ? 11.938 -35.188 -0.651 1 95.75 84 LYS A CA 1
ATOM 691 C C . LYS A 1 84 ? 11.055 -36.344 -1.147 1 95.75 84 LYS A C 1
ATOM 693 O O . LYS A 1 84 ? 11.422 -37.031 -2.084 1 95.75 84 LYS A O 1
ATOM 698 N N . GLY A 1 85 ? 9.984 -36.469 -0.498 1 95.5 85 GLY A N 1
ATOM 699 C CA . GLY A 1 85 ? 9.031 -37.5 -0.928 1 95.5 85 GLY A CA 1
ATOM 700 C C . GLY A 1 85 ? 8.5 -37.25 -2.332 1 95.5 85 GLY A C 1
ATOM 701 O O . GLY A 1 85 ? 8.336 -38.188 -3.105 1 95.5 85 GLY A O 1
ATOM 702 N N . LEU A 1 86 ? 8.211 -36.062 -2.613 1 96.5 86 LEU A N 1
ATOM 703 C CA . LEU A 1 86 ? 7.707 -35.688 -3.934 1 96.5 86 LEU A CA 1
ATOM 704 C C . LEU A 1 86 ? 8.742 -36 -5.012 1 96.5 86 LEU A C 1
ATOM 706 O O . LEU A 1 86 ? 8.398 -36.531 -6.078 1 96.5 86 LEU A O 1
ATOM 710 N N . ILE A 1 87 ? 9.977 -35.688 -4.75 1 97 87 ILE A N 1
ATOM 711 C CA . ILE A 1 87 ? 11.078 -35.969 -5.668 1 97 87 ILE A CA 1
ATOM 712 C C . ILE A 1 87 ? 11.156 -37.438 -5.965 1 97 87 ILE A C 1
ATOM 714 O O . ILE A 1 87 ? 11.258 -37.844 -7.125 1 97 87 ILE A O 1
ATOM 718 N N . GLU A 1 88 ? 11.086 -38.219 -4.953 1 97.31 88 GLU A N 1
ATOM 719 C CA . GLU A 1 88 ? 11.188 -39.656 -5.105 1 97.31 88 GLU A CA 1
ATOM 720 C C . GLU A 1 88 ? 10.039 -40.188 -5.949 1 97.31 88 GLU A C 1
ATOM 722 O O . GLU A 1 88 ? 10.234 -41.094 -6.762 1 97.31 88 GLU A O 1
ATOM 727 N N . LYS A 1 89 ? 8.914 -39.688 -5.703 1 96.62 89 LYS A N 1
ATOM 728 C CA . LYS A 1 89 ? 7.742 -40.156 -6.449 1 96.62 89 LYS A CA 1
ATOM 729 C C . LYS A 1 89 ? 7.879 -39.812 -7.934 1 96.62 89 LYS A C 1
ATOM 731 O O . LYS A 1 89 ? 7.562 -40.656 -8.789 1 96.62 89 LYS A O 1
ATOM 736 N N . PHE A 1 90 ? 8.344 -38.688 -8.273 1 97.12 90 PHE A N 1
ATOM 737 C CA . PHE A 1 90 ? 8.516 -38.312 -9.68 1 97.12 90 PHE A CA 1
ATOM 738 C C . PHE A 1 90 ? 9.664 -39.094 -10.305 1 97.12 90 PHE A C 1
ATOM 740 O O . PHE A 1 90 ? 9.617 -39.438 -11.484 1 97.12 90 PHE A O 1
ATOM 747 N N . LYS A 1 91 ? 10.695 -39.344 -9.531 1 97.12 91 LYS A N 1
ATOM 748 C CA . LYS A 1 91 ? 11.828 -40.125 -10.039 1 97.12 91 LYS A CA 1
ATOM 749 C C . LYS A 1 91 ? 11.391 -41.531 -10.406 1 97.12 91 LYS A C 1
ATOM 751 O O . LYS A 1 91 ? 11.984 -42.156 -11.289 1 97.12 91 LYS A O 1
ATOM 756 N N . SER A 1 92 ? 10.359 -41.969 -9.773 1 96.5 92 SER A N 1
ATOM 757 C CA . SER A 1 92 ? 9.891 -43.344 -10.016 1 96.5 92 SER A CA 1
ATOM 758 C C . SER A 1 92 ? 9.078 -43.406 -11.305 1 96.5 92 SER A C 1
ATOM 760 O O . SER A 1 92 ? 8.891 -44.5 -11.859 1 96.5 92 SER A O 1
ATOM 762 N N . VAL A 1 93 ? 8.602 -42.344 -11.789 1 95.69 93 VAL A N 1
ATOM 763 C CA . VAL A 1 93 ? 7.68 -42.438 -12.914 1 95.69 93 VAL A CA 1
ATOM 764 C C . VAL A 1 93 ? 8.281 -41.688 -14.117 1 95.69 93 VAL A C 1
ATOM 766 O O . VAL A 1 93 ? 7.883 -41.938 -15.258 1 95.69 93 VAL A O 1
ATOM 769 N N . ALA A 1 94 ? 9.242 -40.781 -13.875 1 95.06 94 ALA A N 1
ATOM 770 C CA . ALA A 1 94 ? 9.844 -40 -14.961 1 95.06 94 ALA A CA 1
ATOM 771 C C . ALA A 1 94 ? 11.234 -40.531 -15.297 1 95.06 94 ALA A C 1
ATOM 773 O O . ALA A 1 94 ? 11.867 -41.188 -14.477 1 95.06 94 ALA A O 1
ATOM 774 N N . GLY A 1 95 ? 11.656 -40.25 -16.516 1 93.94 95 GLY A N 1
ATOM 775 C CA . GLY A 1 95 ? 13 -40.625 -16.922 1 93.94 95 GLY A CA 1
ATOM 776 C C . GLY A 1 95 ? 14.086 -39.844 -16.234 1 93.94 95 GLY A C 1
ATOM 777 O O . GLY A 1 95 ? 15.117 -40.375 -15.836 1 93.94 95 GLY A O 1
ATOM 778 N N . GLU A 1 96 ? 13.938 -38.562 -16.188 1 97.69 96 GLU A N 1
ATOM 779 C CA . GLU A 1 96 ? 14.891 -37.625 -15.57 1 97.69 96 GLU A CA 1
ATOM 780 C C . GLU A 1 96 ? 14.164 -36.562 -14.742 1 97.69 96 GLU A C 1
ATOM 782 O O . GLU A 1 96 ? 13.148 -36.031 -15.164 1 97.69 96 GLU A O 1
ATOM 787 N N . VAL A 1 97 ? 14.727 -36.375 -13.594 1 98.19 97 VAL A N 1
ATOM 788 C CA . VAL A 1 97 ? 14.188 -35.312 -12.719 1 98.19 97 VAL A CA 1
ATOM 789 C C . VAL A 1 97 ? 15.312 -34.375 -12.281 1 98.19 97 VAL A C 1
ATOM 791 O O . VAL A 1 97 ? 16.297 -34.812 -11.688 1 98.19 97 VAL A O 1
ATOM 794 N N . GLU A 1 98 ? 15.203 -33.125 -12.633 1 98.31 98 GLU A N 1
ATOM 795 C CA . GLU A 1 98 ? 16.125 -32.094 -12.164 1 98.31 98 GLU A CA 1
ATOM 796 C C . GLU A 1 98 ? 15.492 -31.266 -11.047 1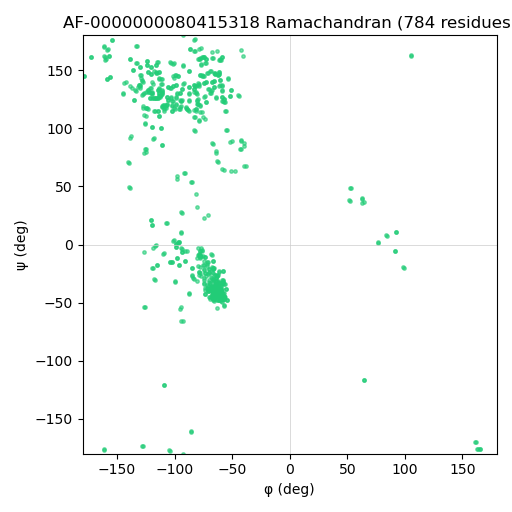 98.31 98 GLU A C 1
ATOM 798 O O . GLU A 1 98 ? 14.391 -30.734 -11.211 1 98.31 98 GLU A O 1
ATOM 803 N N . VAL A 1 99 ? 16.172 -31.234 -9.93 1 98.06 99 VAL A N 1
ATOM 804 C CA . VAL A 1 99 ? 15.672 -30.5 -8.773 1 98.06 99 VAL A CA 1
ATOM 805 C C . VAL A 1 99 ? 16.484 -29.219 -8.586 1 98.06 99 VAL A C 1
ATOM 807 O O . VAL A 1 99 ? 17.719 -29.266 -8.508 1 98.06 99 VAL A O 1
ATOM 810 N N . VAL A 1 100 ? 15.797 -28.109 -8.5 1 97.38 100 VAL A N 1
ATOM 811 C CA . VAL A 1 100 ? 16.516 -26.844 -8.367 1 97.38 100 VAL A CA 1
ATOM 812 C C . VAL A 1 100 ? 15.812 -25.953 -7.34 1 97.38 100 VAL A C 1
ATOM 814 O O . VAL A 1 100 ? 14.664 -26.203 -6.98 1 97.38 100 VAL A O 1
ATOM 817 N N . ASP A 1 101 ? 16.547 -24.969 -6.809 1 93.88 101 ASP A N 1
ATOM 818 C CA . ASP A 1 101 ? 15.984 -23.906 -5.988 1 93.88 101 ASP A CA 1
ATOM 819 C C . ASP A 1 101 ? 15.883 -22.609 -6.77 1 93.88 101 ASP A C 1
ATOM 821 O O . ASP A 1 101 ? 16.125 -22.578 -7.98 1 93.88 101 ASP A O 1
ATOM 825 N N . ARG A 1 102 ? 15.445 -21.609 -6.102 1 90.62 102 ARG A N 1
ATOM 826 C CA . ARG A 1 102 ? 15.172 -20.344 -6.754 1 90.62 102 ARG A CA 1
ATOM 827 C C . ARG A 1 102 ? 16.422 -19.781 -7.441 1 90.62 102 ARG A C 1
ATOM 829 O O . ARG A 1 102 ? 16.312 -19.109 -8.461 1 90.62 102 ARG A O 1
ATOM 836 N N . THR A 1 103 ? 17.594 -20.031 -6.965 1 88.56 103 THR A N 1
ATOM 837 C CA . THR A 1 103 ? 18.828 -19.469 -7.484 1 88.56 103 THR A CA 1
ATOM 838 C C . THR A 1 103 ? 19.219 -20.125 -8.797 1 88.56 103 THR A C 1
ATOM 840 O O . THR A 1 103 ? 19.828 -19.5 -9.664 1 88.56 103 THR A O 1
ATOM 843 N N . ALA A 1 104 ? 18.828 -21.359 -8.945 1 93.69 104 ALA A N 1
ATOM 844 C CA . ALA A 1 104 ? 19.234 -22.125 -10.117 1 93.69 104 ALA A CA 1
ATOM 845 C C . ALA A 1 104 ? 18.109 -22.219 -11.141 1 93.69 104 ALA A C 1
ATOM 847 O O . ALA A 1 104 ? 18.344 -22.562 -12.305 1 93.69 104 ALA A O 1
ATOM 848 N N . TYR A 1 105 ? 16.938 -21.906 -10.742 1 95.19 105 TYR A N 1
ATOM 849 C CA . TYR A 1 105 ? 15.789 -21.969 -11.633 1 95.19 105 TYR A CA 1
ATOM 850 C C . TYR A 1 105 ? 15.93 -20.984 -12.781 1 95.19 105 TYR A C 1
ATOM 852 O O . TYR A 1 105 ? 16.156 -19.781 -12.555 1 95.19 105 TYR A O 1
ATOM 860 N N . CYS A 1 106 ? 15.797 -21.453 -14.016 1 94.81 106 CYS A N 1
ATOM 861 C CA . CYS A 1 106 ? 15.977 -20.562 -15.156 1 94.81 106 CYS A CA 1
ATOM 862 C C . CYS A 1 106 ? 15.219 -21.062 -16.375 1 94.81 106 CYS A C 1
ATOM 864 O O . CYS A 1 106 ? 14.734 -22.203 -16.375 1 94.81 106 CYS A O 1
ATOM 866 N N . ARG A 1 107 ? 15.266 -20.281 -17.406 1 94.69 107 ARG A N 1
ATOM 867 C CA . ARG A 1 107 ? 14.484 -20.531 -18.609 1 94.69 107 ARG A CA 1
ATOM 868 C C . ARG A 1 107 ? 15 -21.766 -19.344 1 94.69 107 ARG A C 1
ATOM 870 O O . ARG A 1 107 ? 14.211 -22.547 -19.906 1 94.69 107 ARG A O 1
ATOM 877 N N . GLU A 1 108 ? 16.266 -21.953 -19.359 1 96.25 108 GLU A N 1
ATOM 878 C CA . GLU A 1 108 ? 16.859 -23.094 -20.062 1 96.25 108 GLU A CA 1
ATOM 879 C C . GLU A 1 108 ? 16.375 -24.422 -19.484 1 96.25 108 GLU A C 1
ATOM 881 O O . GLU A 1 108 ? 16.062 -25.344 -20.219 1 96.25 108 GLU A O 1
ATOM 886 N N . LEU A 1 109 ? 16.281 -24.391 -18.219 1 97.44 109 LEU A N 1
ATOM 887 C CA . LEU A 1 109 ? 15.82 -25.594 -17.562 1 97.44 109 LEU A CA 1
ATOM 888 C C . LEU A 1 109 ? 14.328 -25.812 -17.812 1 97.44 109 LEU A C 1
ATOM 890 O O . LEU A 1 109 ? 13.883 -26.953 -17.953 1 97.44 109 LEU A O 1
ATOM 894 N N . VAL A 1 110 ? 13.602 -24.781 -17.828 1 97.56 110 VAL A N 1
ATOM 895 C CA . VAL A 1 110 ? 12.172 -24.875 -18.109 1 97.56 110 VAL A CA 1
ATOM 896 C C . VAL A 1 110 ? 11.953 -25.406 -19.531 1 97.56 110 VAL A C 1
ATOM 898 O O . VAL A 1 110 ? 11.094 -26.266 -19.75 1 97.56 110 VAL A O 1
ATOM 901 N N . GLU A 1 111 ? 12.727 -24.938 -20.469 1 96.19 111 GLU A N 1
ATOM 902 C CA . GLU A 1 111 ? 12.617 -25.391 -21.844 1 96.19 111 GLU A CA 1
ATOM 903 C C . GLU A 1 111 ? 12.984 -26.875 -21.969 1 96.19 111 GLU A C 1
ATOM 905 O O . GLU A 1 111 ? 12.398 -27.609 -22.766 1 96.19 111 GLU A O 1
ATOM 910 N N . TRP A 1 112 ? 13.914 -27.266 -21.156 1 96.75 112 TRP A N 1
ATOM 911 C CA . TRP A 1 112 ? 14.383 -28.641 -21.141 1 96.75 112 TRP A CA 1
ATOM 912 C C . TRP A 1 112 ? 13.281 -29.578 -20.656 1 96.75 112 TRP A C 1
ATOM 914 O O . TRP A 1 112 ? 13.133 -30.688 -21.172 1 96.75 112 TRP A O 1
ATOM 924 N N . ALA A 1 113 ? 12.461 -29.172 -19.859 1 97.75 113 ALA A N 1
ATOM 925 C CA . ALA A 1 113 ? 11.523 -30.031 -19.141 1 97.75 113 ALA A CA 1
ATOM 926 C C . ALA A 1 113 ? 10.25 -30.25 -19.953 1 97.75 113 ALA A C 1
ATOM 928 O O . ALA A 1 113 ? 9.844 -29.375 -20.719 1 97.75 113 ALA A O 1
ATOM 929 N N . ASP A 1 114 ? 9.648 -31.406 -19.766 1 96.88 114 ASP A N 1
ATOM 930 C CA . ASP A 1 114 ? 8.312 -31.672 -20.281 1 96.88 114 ASP A CA 1
ATOM 931 C C . ASP A 1 114 ? 7.242 -31.141 -19.328 1 96.88 114 ASP A C 1
ATOM 933 O O . ASP A 1 114 ? 6.141 -30.797 -19.75 1 96.88 114 ASP A O 1
ATOM 937 N N . LEU A 1 115 ? 7.645 -31.125 -18.078 1 97.62 115 LEU A N 1
ATOM 938 C CA . LEU A 1 115 ? 6.742 -30.75 -17 1 97.62 115 LEU A CA 1
ATOM 939 C C . LEU A 1 115 ? 7.492 -30 -15.906 1 97.62 115 LEU A C 1
ATOM 941 O O . LEU A 1 115 ? 8.555 -30.438 -15.461 1 97.62 115 LEU A O 1
ATOM 945 N N . VAL A 1 116 ? 6.961 -28.859 -15.531 1 98.31 116 VAL A N 1
ATOM 946 C CA . VAL A 1 116 ? 7.477 -28.125 -14.383 1 98.31 116 VAL A CA 1
ATOM 947 C C . VAL A 1 116 ? 6.625 -28.422 -13.148 1 98.31 116 VAL A C 1
ATOM 949 O O . VAL A 1 116 ? 5.395 -28.359 -13.211 1 98.31 116 VAL A O 1
ATOM 952 N N . VAL A 1 117 ? 7.254 -28.781 -12.039 1 98 117 VAL A N 1
ATOM 953 C CA . VAL A 1 117 ? 6.594 -29.062 -10.773 1 98 117 VAL A CA 1
ATOM 954 C C . VAL A 1 117 ? 7.137 -28.156 -9.68 1 98 117 VAL A C 1
ATOM 956 O O . VAL A 1 117 ? 8.352 -27.984 -9.555 1 98 117 VAL A O 1
ATOM 959 N N . THR A 1 118 ? 6.266 -27.562 -8.953 1 97.12 118 THR A N 1
ATOM 960 C CA . THR A 1 118 ? 6.711 -26.75 -7.82 1 97.12 118 THR A CA 1
ATOM 961 C C . THR A 1 118 ? 6.305 -27.406 -6.5 1 97.12 118 THR A C 1
ATOM 963 O O . THR A 1 118 ? 5.223 -27.984 -6.395 1 97.12 118 THR A O 1
ATOM 966 N N . SER A 1 119 ? 7.168 -27.406 -5.531 1 95.94 119 SER A N 1
ATOM 967 C CA . SER A 1 119 ? 6.906 -27.797 -4.152 1 95.94 119 SER A CA 1
ATOM 968 C C . SER A 1 119 ? 6.98 -26.609 -3.211 1 95.94 119 SER A C 1
ATOM 970 O O . SER A 1 119 ? 8.062 -26.234 -2.752 1 95.94 119 SER A O 1
ATOM 972 N N . GLY A 1 120 ? 5.941 -26.094 -2.846 1 93.06 120 GLY A N 1
ATOM 973 C CA . GLY A 1 120 ? 5.789 -24.875 -2.064 1 93.06 120 GLY A CA 1
ATOM 974 C C . GLY A 1 120 ? 4.398 -24.281 -2.158 1 93.06 120 GLY A C 1
ATOM 975 O O . GLY A 1 120 ? 3.475 -24.922 -2.668 1 93.06 120 GLY A O 1
ATOM 976 N N . GLY A 1 121 ? 4.219 -23.141 -1.682 1 90.19 121 GLY A N 1
ATOM 977 C CA . GLY A 1 121 ? 2.936 -22.469 -1.767 1 90.19 121 GLY A CA 1
ATOM 978 C C . GLY A 1 121 ? 2.746 -21.703 -3.068 1 90.19 121 GLY A C 1
ATOM 979 O O . GLY A 1 121 ? 3.432 -21.984 -4.055 1 90.19 121 GLY A O 1
ATOM 980 N N . ASP A 1 122 ? 1.819 -20.766 -3.074 1 90.88 122 ASP A N 1
ATOM 981 C CA . ASP A 1 122 ? 1.491 -19.984 -4.254 1 90.88 122 ASP A CA 1
ATOM 982 C C . ASP A 1 122 ? 2.686 -19.141 -4.699 1 90.88 122 ASP A C 1
ATOM 984 O O . ASP A 1 122 ? 2.9 -18.938 -5.895 1 90.88 122 ASP A O 1
ATOM 988 N N . GLY A 1 123 ? 3.436 -18.641 -3.736 1 91 123 GLY A N 1
ATOM 989 C CA . GLY A 1 123 ? 4.621 -17.875 -4.098 1 91 123 GLY A CA 1
ATOM 990 C C . GLY A 1 123 ? 5.613 -18.672 -4.926 1 91 123 GLY A C 1
ATOM 991 O O . GLY A 1 123 ? 6.176 -18.156 -5.895 1 91 123 GLY A O 1
ATOM 992 N N . THR A 1 124 ? 5.828 -19.859 -4.547 1 92.94 124 THR A N 1
ATOM 993 C CA . THR A 1 124 ? 6.719 -20.734 -5.301 1 92.94 124 THR A CA 1
ATOM 994 C C . THR A 1 124 ? 6.145 -21.031 -6.684 1 92.94 124 THR A C 1
ATOM 996 O O . THR A 1 124 ? 6.887 -21.094 -7.668 1 92.94 124 THR A O 1
ATOM 999 N N . PHE A 1 125 ? 4.887 -21.266 -6.684 1 95.62 125 PHE A N 1
ATOM 1000 C CA . PHE A 1 125 ? 4.215 -21.484 -7.957 1 95.62 125 PHE A CA 1
ATOM 1001 C C . PHE A 1 125 ? 4.422 -20.297 -8.891 1 95.62 125 PHE A C 1
ATOM 1003 O O . PHE A 1 125 ? 4.711 -20.484 -10.078 1 95.62 125 PHE A O 1
ATOM 1010 N N . LEU A 1 126 ? 4.289 -19.125 -8.383 1 95.75 126 LEU A N 1
ATOM 1011 C CA . LEU A 1 126 ? 4.469 -17.906 -9.188 1 95.75 126 LEU A CA 1
ATOM 1012 C C . LEU A 1 126 ? 5.898 -17.828 -9.719 1 95.75 126 LEU A C 1
ATOM 1014 O O . LEU A 1 126 ? 6.113 -17.422 -10.859 1 95.75 126 LEU A O 1
ATOM 1018 N N . LEU A 1 127 ? 6.82 -18.141 -8.883 1 94.06 127 LEU A N 1
ATOM 1019 C CA . LEU A 1 127 ? 8.211 -18.188 -9.32 1 94.06 127 LEU A CA 1
ATOM 1020 C C . LEU A 1 127 ? 8.391 -19.188 -10.461 1 94.06 127 LEU A C 1
ATOM 1022 O O . LEU A 1 127 ? 9.055 -18.875 -11.461 1 94.06 127 LEU A O 1
ATOM 1026 N N . GLY A 1 128 ? 7.82 -20.312 -10.32 1 96.56 128 GLY A N 1
ATOM 1027 C CA . GLY A 1 128 ? 7.875 -21.297 -11.383 1 96.56 128 GLY A CA 1
ATOM 1028 C C . GLY A 1 128 ? 7.266 -20.812 -12.68 1 96.56 128 GLY A C 1
ATOM 1029 O O . GLY A 1 128 ? 7.844 -21 -13.75 1 96.56 128 GLY A O 1
ATOM 1030 N N . ALA A 1 129 ? 6.137 -20.219 -12.586 1 97.31 129 ALA A N 1
ATOM 1031 C CA . ALA A 1 129 ? 5.406 -19.719 -13.75 1 97.31 129 ALA A CA 1
ATOM 1032 C C . ALA A 1 129 ? 6.184 -18.609 -14.453 1 97.31 129 ALA A C 1
ATOM 1034 O O . ALA A 1 129 ? 6.051 -18.438 -15.672 1 97.31 129 ALA A O 1
ATOM 1035 N N . SER A 1 130 ? 6.957 -17.891 -13.75 1 95.25 130 SER A N 1
ATOM 1036 C CA . SER A 1 130 ? 7.605 -16.688 -14.25 1 95.25 130 SER A CA 1
ATOM 1037 C C . SER A 1 130 ? 8.562 -17 -15.398 1 95.25 130 SER A C 1
ATOM 1039 O O . SER A 1 130 ? 8.781 -16.156 -16.266 1 95.25 130 SER A O 1
ATOM 1041 N N . GLU A 1 131 ? 9.117 -18.219 -15.445 1 95.5 131 GLU A N 1
ATOM 1042 C CA . GLU A 1 131 ? 10.094 -18.578 -16.469 1 95.5 131 GLU A CA 1
ATOM 1043 C C . GLU A 1 131 ? 9.438 -19.359 -17.609 1 95.5 131 GLU A C 1
ATOM 1045 O O . GLU A 1 131 ? 10.102 -19.703 -18.594 1 95.5 131 GLU A O 1
ATOM 1050 N N . VAL A 1 132 ? 8.172 -19.609 -17.469 1 96.25 132 VAL A N 1
ATOM 1051 C CA . VAL A 1 132 ? 7.449 -20.281 -18.531 1 96.25 132 VAL A CA 1
ATOM 1052 C C . VAL A 1 132 ? 7.047 -19.266 -19.609 1 96.25 132 VAL A C 1
ATOM 1054 O O . VAL A 1 132 ? 6.23 -18.391 -19.359 1 96.25 132 VAL A O 1
ATOM 1057 N N . THR A 1 133 ? 7.523 -19.391 -20.781 1 89.12 133 THR A N 1
ATOM 1058 C CA . THR A 1 133 ? 7.289 -18.391 -21.812 1 89.12 133 THR A CA 1
ATOM 1059 C C . THR A 1 133 ? 6.359 -18.938 -22.891 1 89.12 133 THR A C 1
ATOM 1061 O O . THR A 1 133 ? 5.949 -18.203 -23.797 1 89.12 133 THR A O 1
ATOM 1064 N N . SER A 1 134 ? 6.105 -20.234 -22.75 1 86.94 134 SER A N 1
ATOM 1065 C CA . SER A 1 134 ? 5.277 -20.875 -23.766 1 86.94 134 SER A CA 1
ATOM 1066 C C . SER A 1 134 ? 3.967 -21.375 -23.172 1 86.94 134 SER A C 1
ATOM 1068 O O . SER A 1 134 ? 3.936 -21.844 -22.031 1 86.94 134 SER A O 1
ATOM 1070 N N . ARG A 1 135 ? 2.965 -21.359 -23.984 1 92.12 135 ARG A N 1
ATOM 1071 C CA . ARG A 1 135 ? 1.661 -21.875 -23.562 1 92.12 135 ARG A CA 1
ATOM 1072 C C . ARG A 1 135 ? 1.631 -23.391 -23.594 1 92.12 135 ARG A C 1
ATOM 1074 O O . ARG A 1 135 ? 0.673 -24.016 -23.109 1 92.12 135 ARG A O 1
ATOM 1081 N N . GLU A 1 136 ? 2.658 -23.984 -24.078 1 92.44 136 GLU A N 1
ATOM 1082 C CA . GLU A 1 136 ? 2.668 -25.438 -24.25 1 92.44 136 GLU A CA 1
ATOM 1083 C C . GLU A 1 136 ? 3.34 -26.125 -23.062 1 92.44 136 GLU A C 1
ATOM 1085 O O . GLU A 1 136 ? 3.201 -27.344 -22.875 1 92.44 136 GLU A O 1
ATOM 1090 N N . LYS A 1 137 ? 4.094 -25.406 -22.266 1 95.5 137 LYS A N 1
ATOM 1091 C CA . LYS A 1 137 ? 4.801 -25.969 -21.125 1 95.5 137 LYS A CA 1
ATOM 1092 C C . LYS A 1 137 ? 3.887 -26.078 -19.906 1 95.5 137 LYS A C 1
ATOM 1094 O O . LYS A 1 137 ? 3.523 -25.062 -19.312 1 95.5 137 LYS A O 1
ATOM 1099 N N . PRO A 1 138 ? 3.512 -27.281 -19.5 1 97.06 138 PRO A N 1
ATOM 1100 C CA . PRO A 1 138 ? 2.643 -27.422 -18.328 1 97.06 138 PRO A CA 1
ATOM 1101 C C . PRO A 1 138 ? 3.389 -27.219 -17.016 1 97.06 138 PRO A C 1
ATOM 1103 O O . PRO A 1 138 ? 4.543 -27.625 -16.891 1 97.06 138 PRO A O 1
ATOM 1106 N N . ILE A 1 139 ? 2.742 -26.656 -16.047 1 97.94 139 ILE A N 1
ATOM 1107 C CA . ILE A 1 139 ? 3.262 -26.484 -14.695 1 97.94 139 ILE A CA 1
ATOM 1108 C C . ILE A 1 139 ? 2.225 -26.969 -13.688 1 97.94 139 ILE A C 1
ATOM 1110 O O . ILE A 1 139 ? 1.026 -26.734 -13.859 1 97.94 139 ILE A O 1
ATOM 1114 N N . ILE A 1 140 ? 2.635 -27.688 -12.656 1 96.88 140 ILE A N 1
ATOM 1115 C CA . ILE A 1 140 ? 1.783 -28.172 -11.578 1 96.88 140 ILE A CA 1
ATOM 1116 C C . ILE A 1 140 ? 2.412 -27.844 -10.234 1 96.88 140 ILE A C 1
ATOM 1118 O O . ILE A 1 140 ? 3.629 -27.953 -10.062 1 96.88 140 ILE A O 1
ATOM 1122 N N . GLY A 1 141 ? 1.557 -27.391 -9.305 1 96.06 141 GLY A N 1
ATOM 1123 C CA . GLY A 1 141 ? 2.055 -27.047 -7.98 1 96.06 141 GLY A CA 1
ATOM 1124 C C . GLY A 1 141 ? 1.534 -27.953 -6.883 1 96.06 141 GLY A C 1
ATOM 1125 O O . GLY A 1 141 ? 0.346 -28.281 -6.852 1 96.06 141 GLY A O 1
ATOM 1126 N N . PHE A 1 142 ? 2.42 -28.391 -6.016 1 94.94 142 PHE A N 1
ATOM 1127 C CA . PHE A 1 142 ? 2.082 -29.125 -4.805 1 94.94 142 PHE A CA 1
ATOM 1128 C C . PHE A 1 142 ? 2.357 -28.297 -3.564 1 94.94 142 PHE A C 1
ATOM 1130 O O . PHE A 1 142 ? 3.496 -27.875 -3.326 1 94.94 142 PHE A O 1
ATOM 1137 N N . ASN A 1 143 ? 1.335 -28.031 -2.818 1 91.62 143 ASN A N 1
ATOM 1138 C CA . ASN A 1 143 ? 1.493 -27.281 -1.584 1 91.62 143 ASN A CA 1
ATOM 1139 C C . ASN A 1 143 ? 2.168 -28.109 -0.497 1 91.62 143 ASN A C 1
ATOM 1141 O O . ASN A 1 143 ? 1.647 -29.156 -0.091 1 91.62 143 ASN A O 1
ATOM 1145 N N . ASN A 1 144 ? 3.25 -27.641 0.018 1 88.44 144 ASN A N 1
ATOM 1146 C CA . ASN A 1 144 ? 4.004 -28.438 0.979 1 88.44 144 ASN A CA 1
ATOM 1147 C C . ASN A 1 144 ? 3.652 -28.062 2.416 1 88.44 144 ASN A C 1
ATOM 1149 O O . ASN A 1 144 ? 4.301 -28.516 3.357 1 88.44 144 ASN A O 1
ATOM 1153 N N . ASP A 1 145 ? 2.744 -27.156 2.561 1 83.25 145 ASP A N 1
ATOM 1154 C CA . ASP A 1 145 ? 2.23 -26.781 3.875 1 83.25 145 ASP A CA 1
ATOM 1155 C C . ASP A 1 145 ? 0.721 -26.547 3.828 1 83.25 145 ASP A C 1
ATOM 1157 O O . ASP A 1 145 ? 0.244 -25.453 4.121 1 83.25 145 ASP A O 1
ATOM 1161 N N . PRO A 1 146 ? -0.012 -27.641 3.674 1 74.56 146 PRO A N 1
ATOM 1162 C CA . PRO A 1 146 ? -1.448 -27.469 3.443 1 74.56 146 PRO A CA 1
ATOM 1163 C C . PRO A 1 146 ? -2.195 -27.016 4.691 1 74.56 146 PRO A C 1
ATOM 1165 O O . PRO A 1 146 ? -3.299 -26.469 4.594 1 74.56 146 PRO A O 1
ATOM 1168 N N . ASP A 1 147 ? -1.62 -27.156 5.824 1 73.56 147 ASP A N 1
ATOM 1169 C CA . ASP A 1 147 ? -2.299 -26.781 7.059 1 73.56 147 ASP A CA 1
ATOM 1170 C C . ASP A 1 147 ? -2.254 -25.281 7.27 1 73.56 147 ASP A C 1
ATOM 1172 O O . ASP A 1 147 ? -3.125 -24.703 7.934 1 73.56 147 ASP A O 1
ATOM 1176 N N . ARG A 1 148 ? -1.293 -24.672 6.68 1 69.75 148 ARG A N 1
ATOM 1177 C CA . ARG A 1 148 ? -1.102 -23.266 6.973 1 69.75 148 ARG A CA 1
ATOM 1178 C C . ARG A 1 148 ? -1.351 -22.406 5.734 1 69.75 148 ARG A C 1
ATOM 1180 O O . ARG A 1 148 ? -1.539 -21.188 5.836 1 69.75 148 ARG A O 1
ATOM 1187 N N . SER A 1 149 ? -1.313 -23.047 4.668 1 65.44 149 SER A N 1
ATOM 1188 C CA . SER A 1 149 ? -1.455 -22.297 3.426 1 65.44 149 SER A CA 1
ATOM 1189 C C . SER A 1 149 ? -2.592 -22.844 2.572 1 65.44 149 SER A C 1
ATOM 1191 O O . SER A 1 149 ? -2.67 -24.047 2.336 1 65.44 149 SER A O 1
ATOM 1193 N N . SER A 1 150 ? -3.66 -22.016 2.473 1 64.81 150 SER A N 1
ATOM 1194 C CA . SER A 1 150 ? -4.766 -22.406 1.606 1 64.81 150 SER A CA 1
ATOM 1195 C C . SER A 1 150 ? -4.664 -21.734 0.241 1 64.81 150 SER A C 1
ATOM 1197 O O . SER A 1 150 ? -5.555 -20.984 -0.151 1 64.81 150 SER A O 1
ATOM 1199 N N . GLY A 1 151 ? -3.549 -21.969 -0.5 1 66.44 151 GLY A N 1
ATOM 1200 C CA . GLY A 1 151 ? -3.355 -21.328 -1.79 1 66.44 151 GLY A CA 1
ATOM 1201 C C . GLY A 1 151 ? -4.344 -21.797 -2.842 1 66.44 151 GLY A C 1
ATOM 1202 O O . GLY A 1 151 ? -5.191 -22.641 -2.572 1 66.44 151 GLY A O 1
ATOM 1203 N N . ARG A 1 152 ? -4.43 -21.078 -3.924 1 77.12 152 ARG A N 1
ATOM 1204 C CA . ARG A 1 152 ? -5.406 -21.328 -4.98 1 77.12 152 ARG A CA 1
ATOM 1205 C C . ARG A 1 152 ? -4.711 -21.719 -6.285 1 77.12 152 ARG A C 1
ATOM 1207 O O . ARG A 1 152 ? -5.375 -22.031 -7.277 1 77.12 152 ARG A O 1
ATOM 1214 N N . LEU A 1 153 ? -3.377 -21.734 -6.184 1 89.12 153 LEU A N 1
ATOM 1215 C CA . LEU A 1 153 ? -2.635 -22.031 -7.402 1 89.12 153 LEU A CA 1
ATOM 1216 C C . LEU A 1 153 ? -2.184 -23.484 -7.43 1 89.12 153 LEU A C 1
ATOM 1218 O O . LEU A 1 153 ? -2.166 -24.109 -8.492 1 89.12 153 LEU A O 1
ATOM 1222 N N . CYS A 1 154 ? -1.921 -24 -6.277 1 89.94 154 CYS A N 1
ATOM 1223 C CA . CYS A 1 154 ? -1.478 -25.391 -6.164 1 89.94 154 CYS A CA 1
ATOM 1224 C C . CYS A 1 154 ? -2.664 -26.344 -6.195 1 89.94 154 CYS A C 1
ATOM 1226 O O . CYS A 1 154 ? -3.816 -25.922 -6.121 1 89.94 154 CYS A O 1
ATOM 1228 N N . LEU A 1 155 ? -2.34 -27.594 -6.379 1 89.31 155 LEU A N 1
ATOM 1229 C CA . LEU A 1 155 ? -3.375 -28.625 -6.316 1 89.31 155 LEU A CA 1
ATOM 1230 C C . LEU A 1 155 ? -4.035 -28.641 -4.941 1 89.31 155 LEU A C 1
ATOM 1232 O O . LEU A 1 155 ? -3.475 -28.141 -3.973 1 89.31 155 LEU A O 1
ATOM 1236 N N . SER A 1 156 ? -5.145 -29.172 -4.918 1 85.81 156 SER A N 1
ATOM 1237 C CA . SER A 1 156 ? -5.926 -29.219 -3.688 1 85.81 156 SER A CA 1
ATOM 1238 C C . SER A 1 156 ? -5.172 -29.953 -2.584 1 85.81 156 SER A C 1
ATOM 1240 O O . SER A 1 156 ? -4.227 -30.703 -2.857 1 85.81 156 SER A O 1
ATOM 1242 N N . GLU A 1 157 ? -5.602 -29.719 -1.455 1 84.19 157 GLU A N 1
ATOM 1243 C CA . GLU A 1 157 ? -4.965 -30.234 -0.25 1 84.19 157 GLU A CA 1
ATOM 1244 C C . GLU A 1 157 ? -4.879 -31.766 -0.293 1 84.19 157 GLU A C 1
ATOM 1246 O O . GLU A 1 157 ? -3.92 -32.344 0.217 1 84.19 157 GLU A O 1
ATOM 1251 N N . LYS A 1 158 ? -5.852 -32.344 -0.873 1 85.38 158 LYS A N 1
ATOM 1252 C CA . LYS A 1 158 ? -5.867 -33.812 -0.957 1 85.38 158 LYS A CA 1
ATOM 1253 C C . LYS A 1 158 ? -4.621 -34.344 -1.664 1 85.38 158 LYS A C 1
ATOM 1255 O O . LYS A 1 158 ? -4.086 -35.375 -1.293 1 85.38 158 LYS A O 1
ATOM 1260 N N . TYR A 1 159 ? -4.125 -33.594 -2.611 1 89.06 159 TYR A N 1
ATOM 1261 C CA . TYR A 1 159 ? -2.973 -34.031 -3.391 1 89.06 159 TYR A CA 1
ATOM 1262 C C . TYR A 1 159 ? -1.668 -33.688 -2.695 1 89.06 159 TYR A C 1
ATOM 1264 O O . TYR A 1 159 ? -0.605 -34.188 -3.043 1 89.06 159 TYR A O 1
ATOM 1272 N N . SER A 1 160 ? -1.763 -32.719 -1.758 1 85.06 160 SER A N 1
ATOM 1273 C CA . SER A 1 160 ? -0.607 -32.406 -0.921 1 85.06 160 SER A CA 1
ATOM 1274 C C . SER A 1 160 ? -0.389 -33.5 0.135 1 85.06 160 SER A C 1
ATOM 1276 O O . SER A 1 160 ? 0.751 -33.812 0.481 1 85.06 160 SER A O 1
ATOM 1278 N N . ARG A 1 161 ? -1.422 -34.031 0.558 1 85.81 161 ARG A N 1
ATOM 1279 C CA . ARG A 1 161 ? -1.336 -35.094 1.552 1 85.81 161 ARG A CA 1
ATOM 1280 C C . ARG A 1 161 ? -0.836 -36.406 0.923 1 85.81 161 ARG A C 1
ATOM 1282 O O . ARG A 1 161 ? -0.098 -37.156 1.556 1 85.81 161 ARG A O 1
ATOM 1289 N N . ASP A 1 162 ? -1.291 -36.625 -0.286 1 91.5 162 ASP A N 1
ATOM 1290 C CA . ASP A 1 162 ? -0.824 -37.812 -1.027 1 91.5 162 ASP A CA 1
ATOM 1291 C C . ASP A 1 162 ? -0.569 -37.469 -2.492 1 91.5 162 ASP A C 1
ATOM 1293 O O . ASP A 1 162 ? -1.415 -37.719 -3.354 1 91.5 162 ASP A O 1
ATOM 1297 N N . PRO A 1 163 ? 0.659 -37.094 -2.791 1 94.56 163 PRO A N 1
ATOM 1298 C CA . PRO A 1 163 ? 0.997 -36.688 -4.156 1 94.56 163 PRO A CA 1
ATOM 1299 C C . PRO A 1 163 ? 0.882 -37.844 -5.164 1 94.56 163 PRO A C 1
ATOM 1301 O O . PRO A 1 163 ? 0.782 -37.594 -6.367 1 94.56 163 PRO A O 1
ATOM 1304 N N . SER A 1 164 ? 0.917 -39.062 -4.695 1 95.19 164 SER A N 1
ATOM 1305 C CA . SER A 1 164 ? 0.841 -40.219 -5.59 1 95.19 164 SER A CA 1
ATOM 1306 C C . SER A 1 164 ? -0.473 -40.219 -6.363 1 95.19 164 SER A C 1
ATOM 1308 O O . SER A 1 164 ? -0.513 -40.656 -7.52 1 95.19 164 SER A O 1
ATOM 1310 N N . ILE A 1 165 ? -1.475 -39.719 -5.688 1 95.44 165 ILE A N 1
ATOM 1311 C CA . ILE A 1 165 ? -2.787 -39.719 -6.324 1 95.44 165 ILE A CA 1
ATOM 1312 C C . ILE A 1 165 ? -2.758 -38.781 -7.527 1 95.44 165 ILE A C 1
ATOM 1314 O O . ILE A 1 165 ? -3.238 -39.125 -8.609 1 95.44 165 ILE A O 1
ATOM 1318 N N . ALA A 1 166 ? -2.221 -37.625 -7.332 1 95.06 166 ALA A N 1
ATOM 1319 C CA . ALA A 1 166 ? -2.129 -36.656 -8.414 1 95.06 166 ALA A CA 1
ATOM 1320 C C . ALA A 1 166 ? -1.256 -37.188 -9.555 1 95.06 166 ALA A C 1
ATOM 1322 O O . ALA A 1 166 ? -1.602 -37.031 -10.727 1 95.06 166 ALA A O 1
ATOM 1323 N N . ILE A 1 167 ? -0.158 -37.781 -9.258 1 95.81 167 ILE A N 1
ATOM 1324 C CA . ILE A 1 167 ? 0.791 -38.281 -10.242 1 95.81 167 ILE A CA 1
ATOM 1325 C C . ILE A 1 167 ? 0.146 -39.406 -11.055 1 95.81 167 ILE A C 1
ATOM 1327 O O . ILE A 1 167 ? 0.291 -39.469 -12.281 1 95.81 167 ILE A O 1
ATOM 1331 N N . GLN A 1 168 ? -0.585 -40.219 -10.383 1 95.06 168 GLN A N 1
ATOM 1332 C CA . GLN A 1 168 ? -1.279 -41.312 -11.062 1 95.06 168 GLN A CA 1
ATOM 1333 C C . GLN A 1 168 ? -2.324 -40.781 -12.039 1 95.06 168 GLN A C 1
ATOM 1335 O O . GLN A 1 168 ? -2.467 -41.281 -13.148 1 95.06 168 GLN A O 1
ATOM 1340 N N . LYS A 1 169 ? -3.018 -39.812 -11.578 1 95.31 169 LYS A N 1
ATOM 1341 C CA . LYS A 1 169 ? -4.02 -39.219 -12.445 1 95.31 169 LYS A CA 1
ATOM 1342 C C . LYS A 1 169 ? -3.369 -38.594 -13.68 1 95.31 169 LYS A C 1
ATOM 1344 O O . LYS A 1 169 ? -3.934 -38.625 -14.773 1 95.31 169 LYS A O 1
ATOM 1349 N N . LEU A 1 170 ? -2.238 -38.062 -13.523 1 94.44 170 LEU A N 1
ATOM 1350 C CA . LEU A 1 170 ? -1.501 -37.469 -14.641 1 94.44 170 LEU A CA 1
ATOM 1351 C C . LEU A 1 170 ? -1.087 -38.562 -15.633 1 94.44 170 LEU A C 1
ATOM 1353 O O . LEU A 1 170 ? -1.251 -38.406 -16.844 1 94.44 170 LEU A O 1
ATOM 1357 N N . LEU A 1 171 ? -0.625 -39.656 -15.094 1 94 171 LEU A N 1
ATOM 1358 C CA . LEU A 1 171 ? -0.141 -40.75 -15.922 1 94 171 LEU A CA 1
ATOM 1359 C C . LEU A 1 171 ? -1.288 -41.406 -16.688 1 94 171 LEU A C 1
ATOM 1361 O O . LEU A 1 171 ? -1.101 -41.875 -17.812 1 94 171 LEU A O 1
ATOM 1365 N N . LYS A 1 172 ? -2.424 -41.312 -16.078 1 94.62 172 LYS A N 1
ATOM 1366 C CA . LYS A 1 172 ? -3.594 -41.938 -16.672 1 94.62 172 LYS A CA 1
ATOM 1367 C C . LYS A 1 172 ? -4.375 -40.969 -17.531 1 94.62 172 LYS A C 1
ATOM 1369 O O . LYS A 1 172 ? -5.426 -41.312 -18.078 1 94.62 172 LYS A O 1
ATOM 1374 N N . ASN A 1 173 ? -3.934 -39.75 -17.547 1 94.75 173 ASN A N 1
ATOM 1375 C CA . ASN A 1 173 ? -4.578 -38.656 -18.297 1 94.75 173 ASN A CA 1
ATOM 1376 C C . ASN A 1 173 ? -5.988 -38.375 -17.781 1 94.75 173 ASN A C 1
ATOM 1378 O O . ASN A 1 173 ? -6.91 -38.188 -18.578 1 94.75 173 ASN A O 1
ATOM 1382 N N . GLU A 1 174 ? -6.152 -38.5 -16.531 1 94.81 174 GLU A N 1
ATOM 1383 C CA . GLU A 1 174 ? -7.41 -38.156 -15.859 1 94.81 174 GLU A CA 1
ATOM 1384 C C . GLU A 1 174 ? -7.418 -36.719 -15.391 1 94.81 174 GLU A C 1
ATOM 1386 O O . GLU A 1 174 ? -7.531 -36.438 -14.195 1 94.81 174 GLU A O 1
ATOM 1391 N N . PHE A 1 175 ? -7.32 -35.844 -16.25 1 94.19 175 PHE A N 1
ATOM 1392 C CA . PHE A 1 175 ? -7.293 -34.406 -16 1 94.19 175 PHE A CA 1
ATOM 1393 C C . PHE A 1 175 ? -7.723 -33.625 -17.234 1 94.19 175 PHE A C 1
ATOM 1395 O O . PHE A 1 175 ? -7.883 -34.188 -18.312 1 94.19 175 PHE A O 1
ATOM 1402 N N . HIS A 1 176 ? -8.102 -32.344 -17.031 1 94.5 176 HIS A N 1
ATOM 1403 C CA . HIS A 1 176 ? -8.258 -31.391 -18.109 1 94.5 176 HIS A CA 1
ATOM 1404 C C . HIS A 1 176 ? -7.223 -30.281 -18.016 1 94.5 176 HIS A C 1
ATOM 1406 O O . HIS A 1 176 ? -6.836 -29.875 -16.906 1 94.5 176 HIS A O 1
ATOM 1412 N N . TRP A 1 177 ? -6.77 -29.859 -19.219 1 94.69 177 TRP A N 1
ATOM 1413 C CA . TRP A 1 177 ? -5.891 -28.703 -19.234 1 94.69 177 TRP A CA 1
ATOM 1414 C C . TRP A 1 177 ? -6.652 -27.438 -18.828 1 94.69 177 TRP A C 1
ATOM 1416 O O . TRP A 1 177 ? -7.801 -27.25 -19.234 1 94.69 177 TRP A O 1
ATOM 1426 N N . LEU A 1 178 ? -6.105 -26.703 -17.969 1 94.81 178 LEU A N 1
ATOM 1427 C CA . LEU A 1 178 ? -6.617 -25.391 -17.547 1 94.81 178 LEU A CA 1
ATOM 1428 C C . LEU A 1 178 ? -5.66 -24.281 -17.953 1 94.81 178 LEU A C 1
ATOM 1430 O O . LEU A 1 178 ? -4.531 -24.219 -17.469 1 94.81 178 LEU A O 1
ATOM 1434 N N . TYR A 1 179 ? -6.129 -23.453 -18.828 1 97.19 179 TYR A N 1
ATOM 1435 C CA . TYR A 1 179 ? -5.312 -22.328 -19.281 1 97.19 179 TYR A CA 1
ATOM 1436 C C . TYR A 1 179 ? -5.602 -21.094 -18.453 1 97.19 179 TYR A C 1
ATOM 1438 O O . TYR A 1 179 ? -6.762 -20.766 -18.172 1 97.19 179 TYR A O 1
ATOM 1446 N N . ARG A 1 180 ? -4.574 -20.422 -18.016 1 97.94 180 ARG A N 1
ATOM 1447 C CA . ARG A 1 180 ? -4.695 -19.25 -17.172 1 97.94 180 ARG A CA 1
ATOM 1448 C C . ARG A 1 180 ? -4.152 -18 -17.875 1 97.94 180 ARG A C 1
ATOM 1450 O O . ARG A 1 180 ? -3.002 -17.984 -18.312 1 97.94 180 ARG A O 1
ATOM 1457 N N . THR A 1 181 ? -4.988 -16.984 -17.938 1 98.5 181 THR A N 1
ATOM 1458 C CA . THR A 1 181 ? -4.613 -15.719 -18.547 1 98.5 181 THR A CA 1
ATOM 1459 C C . THR A 1 181 ? -3.428 -15.094 -17.828 1 98.5 181 THR A C 1
ATOM 1461 O O . THR A 1 181 ? -3.33 -15.172 -16.594 1 98.5 181 THR A O 1
ATOM 1464 N N . ARG A 1 182 ? -2.516 -14.484 -18.609 1 98.62 182 ARG A N 1
ATOM 1465 C CA . ARG A 1 182 ? -1.398 -13.727 -18.047 1 98.62 182 ARG A CA 1
ATOM 1466 C C . ARG A 1 182 ? -1.306 -12.344 -18.688 1 98.62 182 ARG A C 1
ATOM 1468 O O . ARG A 1 182 ? -1.75 -12.148 -19.812 1 98.62 182 ARG A O 1
ATOM 1475 N N . ILE A 1 183 ? -0.756 -11.352 -17.969 1 98.81 183 ILE A N 1
ATOM 1476 C CA . ILE A 1 183 ? -0.639 -9.969 -18.438 1 98.81 183 ILE A CA 1
ATOM 1477 C C . ILE A 1 183 ? 0.73 -9.758 -19.078 1 98.81 183 ILE A C 1
ATOM 1479 O O . ILE A 1 183 ? 1.759 -10.094 -18.484 1 98.81 183 ILE A O 1
ATOM 1483 N N . GLU A 1 184 ? 0.734 -9.328 -20.281 1 98.5 184 GLU A N 1
ATOM 1484 C CA . GLU A 1 184 ? 1.938 -8.82 -20.938 1 98.5 184 GLU A CA 1
ATOM 1485 C C . GLU A 1 184 ? 2.062 -7.305 -20.766 1 98.5 184 GLU A C 1
ATOM 1487 O O . GLU A 1 184 ? 1.067 -6.582 -20.844 1 98.5 184 GLU A O 1
ATOM 1492 N N . VAL A 1 185 ? 3.285 -6.781 -20.484 1 98.69 185 VAL A N 1
ATOM 1493 C CA . VAL A 1 185 ? 3.502 -5.359 -20.219 1 98.69 185 VAL A CA 1
ATOM 1494 C C . VAL A 1 185 ? 4.504 -4.797 -21.234 1 98.69 185 VAL A C 1
ATOM 1496 O O . VAL A 1 185 ? 5.586 -5.355 -21.422 1 98.69 185 VAL A O 1
ATOM 1499 N N . GLN A 1 186 ? 4.156 -3.793 -21.891 1 98.81 186 GLN A N 1
ATOM 1500 C CA . GLN A 1 186 ? 5.07 -2.988 -22.703 1 98.81 186 GLN A CA 1
ATOM 1501 C C . GLN A 1 186 ? 5.441 -1.693 -21.984 1 98.81 186 GLN A C 1
ATOM 1503 O O . GLN A 1 186 ? 4.566 -0.885 -21.656 1 98.81 186 GLN A O 1
ATOM 1508 N N . LEU A 1 187 ? 6.711 -1.478 -21.703 1 98.25 187 LEU A N 1
ATOM 1509 C CA . LEU A 1 187 ? 7.207 -0.294 -21.016 1 98.25 187 LEU A CA 1
ATOM 1510 C C . LEU A 1 187 ? 7.867 0.673 -22 1 98.25 187 LEU A C 1
ATOM 1512 O O . LEU A 1 187 ? 8.602 0.251 -22.891 1 98.25 187 LEU A O 1
ATOM 1516 N N . THR A 1 188 ? 7.527 1.932 -21.844 1 96.75 188 THR A N 1
ATOM 1517 C CA . THR A 1 188 ? 8.148 3.004 -22.625 1 96.75 188 THR A CA 1
ATOM 1518 C C . THR A 1 188 ? 8.656 4.109 -21.703 1 96.75 188 THR A C 1
ATOM 1520 O O . THR A 1 188 ? 7.922 4.582 -20.828 1 96.75 188 THR A O 1
ATOM 1523 N N . GLY A 1 189 ? 9.859 4.488 -21.844 1 91.62 189 GLY A N 1
ATOM 1524 C CA . GLY A 1 189 ? 10.445 5.547 -21.047 1 91.62 189 GLY A CA 1
ATOM 1525 C C . GLY A 1 189 ? 11.961 5.559 -21.094 1 91.62 189 GLY A C 1
ATOM 1526 O O . GLY A 1 189 ? 12.57 4.734 -21.766 1 91.62 189 GLY A O 1
ATOM 1527 N N . THR A 1 190 ? 12.57 6.422 -20.344 1 87.06 190 THR A N 1
ATOM 1528 C CA . THR A 1 190 ? 14.023 6.602 -20.375 1 87.06 190 THR A CA 1
ATOM 1529 C C . THR A 1 190 ? 14.727 5.445 -19.672 1 87.06 190 THR A C 1
ATOM 1531 O O . THR A 1 190 ? 15.891 5.16 -19.938 1 87.06 190 THR A O 1
ATOM 1534 N N . ARG A 1 191 ? 14.016 4.75 -18.828 1 90.5 191 ARG A N 1
ATOM 1535 C CA . ARG A 1 191 ? 14.633 3.658 -18.078 1 90.5 191 ARG A CA 1
ATOM 1536 C C . ARG A 1 191 ? 13.945 2.33 -18.375 1 90.5 191 ARG A C 1
ATOM 1538 O O . ARG A 1 191 ? 14.078 1.368 -17.625 1 90.5 191 ARG A O 1
ATOM 1545 N N . ALA A 1 192 ? 13.203 2.34 -19.453 1 92.81 192 ALA A N 1
ATOM 1546 C CA . ALA A 1 192 ? 12.383 1.184 -19.797 1 92.81 192 ALA A CA 1
ATOM 1547 C C . ALA A 1 192 ? 13.25 -0.02 -20.156 1 92.81 192 ALA A C 1
ATOM 1549 O O . ALA A 1 192 ? 12.797 -1.165 -20.062 1 92.81 192 ALA A O 1
ATOM 1550 N N . ALA A 1 193 ? 14.5 0.167 -20.516 1 92.69 193 ALA A N 1
ATOM 1551 C CA . ALA A 1 193 ? 15.367 -0.911 -20.984 1 92.69 193 ALA A CA 1
ATOM 1552 C C . ALA A 1 193 ? 16.109 -1.57 -19.828 1 92.69 193 ALA A C 1
ATOM 1554 O O . ALA A 1 193 ? 16.766 -2.598 -20 1 92.69 193 ALA A O 1
ATOM 1555 N N . GLU A 1 194 ? 15.977 -1.041 -18.656 1 92.88 194 GLU A N 1
ATOM 1556 C CA . GLU A 1 194 ? 16.672 -1.6 -17.5 1 92.88 194 GLU A CA 1
ATOM 1557 C C . GLU A 1 194 ? 16.125 -2.973 -17.125 1 92.88 194 GLU A C 1
ATOM 1559 O O . GLU A 1 194 ? 14.938 -3.252 -17.344 1 92.88 194 GLU A O 1
ATOM 1564 N N . SER A 1 195 ? 17.047 -3.805 -16.578 1 93.88 195 SER A N 1
ATOM 1565 C CA . SER A 1 195 ? 16.641 -5.113 -16.078 1 93.88 195 SER A CA 1
ATOM 1566 C C . SER A 1 195 ? 15.852 -4.988 -14.781 1 93.88 195 SER A C 1
ATOM 1568 O O . SER A 1 195 ? 16 -4.008 -14.055 1 93.88 195 SER A O 1
ATOM 1570 N N . CYS A 1 196 ? 15.07 -5.961 -14.531 1 95.06 196 CYS A N 1
ATOM 1571 C CA . CYS A 1 196 ? 14.273 -5.934 -13.312 1 95.06 196 CYS A CA 1
ATOM 1572 C C . CYS A 1 196 ? 15.125 -6.254 -12.094 1 95.06 196 CYS A C 1
ATOM 1574 O O . CYS A 1 196 ? 16.25 -6.75 -12.227 1 95.06 196 CYS A O 1
ATOM 1576 N N . VAL A 1 197 ? 14.594 -5.887 -10.977 1 94.81 197 VAL A N 1
ATOM 1577 C CA . VAL A 1 197 ? 15.148 -6.242 -9.672 1 94.81 197 VAL A CA 1
ATOM 1578 C C . VAL A 1 197 ? 14.188 -7.172 -8.938 1 94.81 197 VAL A C 1
ATOM 1580 O O . VAL A 1 197 ? 12.977 -6.91 -8.883 1 94.81 197 VAL A O 1
ATOM 1583 N N . GLU A 1 198 ? 14.68 -8.281 -8.414 1 91.81 198 GLU A N 1
ATOM 1584 C CA . GLU A 1 198 ? 13.844 -9.164 -7.598 1 91.81 198 GLU A CA 1
ATOM 1585 C C . GLU A 1 198 ? 13.719 -8.633 -6.172 1 91.81 198 GLU A C 1
ATOM 1587 O O . GLU A 1 198 ? 14.719 -8.508 -5.461 1 91.81 198 GLU A O 1
ATOM 1592 N N . LEU A 1 199 ? 12.523 -8.383 -5.766 1 89.38 199 LEU A N 1
ATOM 1593 C CA . LEU A 1 199 ? 12.297 -7.703 -4.496 1 89.38 199 LEU A CA 1
ATOM 1594 C C . LEU A 1 199 ? 12.305 -8.688 -3.336 1 89.38 199 LEU A C 1
ATOM 1596 O O . LEU A 1 199 ? 12.539 -8.305 -2.188 1 89.38 199 LEU A O 1
ATOM 1600 N N . ASP A 1 200 ? 12 -9.875 -3.555 1 78.31 200 ASP A N 1
ATOM 1601 C CA . ASP A 1 200 ? 11.867 -10.875 -2.494 1 78.31 200 ASP A CA 1
ATOM 1602 C C . ASP A 1 200 ? 13.211 -11.508 -2.162 1 78.31 200 ASP A C 1
ATOM 1604 O O . ASP A 1 200 ? 13.375 -12.727 -2.248 1 78.31 200 ASP A O 1
ATOM 1608 N N . GLN A 1 201 ? 14.148 -10.656 -1.866 1 76 201 GLN A N 1
ATOM 1609 C CA . GLN A 1 201 ? 15.492 -11.062 -1.465 1 76 201 GLN A CA 1
ATOM 1610 C C . GLN A 1 201 ? 15.867 -10.469 -0.112 1 76 201 GLN A C 1
ATOM 1612 O O . GLN A 1 201 ? 15.18 -9.578 0.391 1 76 201 GLN A O 1
ATOM 1617 N N . TRP A 1 202 ? 16.859 -11.117 0.568 1 71.94 202 TRP A N 1
ATOM 1618 C CA . TRP A 1 202 ? 17.438 -10.555 1.783 1 71.94 202 TRP A CA 1
ATOM 1619 C C . TRP A 1 202 ? 18.938 -10.391 1.644 1 71.94 202 TRP A C 1
ATOM 1621 O O . TRP A 1 202 ? 19.641 -11.32 1.213 1 71.94 202 TRP A O 1
ATOM 1631 N N . PRO A 1 203 ? 19.547 -9.32 1.972 1 76.25 203 PRO A N 1
ATOM 1632 C CA . PRO A 1 203 ? 18.828 -8.086 2.311 1 76.25 203 PRO A CA 1
ATOM 1633 C C . PRO A 1 203 ? 17.984 -7.562 1.157 1 76.25 203 PRO A C 1
ATOM 1635 O O . PRO A 1 203 ? 18.312 -7.793 -0.01 1 76.25 203 PRO A O 1
ATOM 1638 N N . GLN A 1 204 ? 16.844 -6.91 1.565 1 82.69 204 GLN A N 1
ATOM 1639 C CA . GLN A 1 204 ? 15.961 -6.375 0.539 1 82.69 204 GLN A CA 1
ATOM 1640 C C . GLN A 1 204 ? 16.688 -5.367 -0.345 1 82.69 204 GLN A C 1
ATOM 1642 O O . GLN A 1 204 ? 17.312 -4.43 0.158 1 82.69 204 GLN A O 1
ATOM 1647 N N . PRO A 1 205 ? 16.625 -5.57 -1.574 1 85.88 205 PRO A N 1
ATOM 1648 C CA . PRO A 1 205 ? 17.312 -4.625 -2.465 1 85.88 205 PRO A CA 1
ATOM 1649 C C . PRO A 1 205 ? 16.594 -3.279 -2.551 1 85.88 205 PRO A C 1
ATOM 1651 O O . PRO A 1 205 ? 15.406 -3.186 -2.234 1 85.88 205 PRO A O 1
ATOM 1654 N N . MET A 1 206 ? 17.344 -2.348 -2.951 1 88.38 206 MET A N 1
ATOM 1655 C CA . MET A 1 206 ? 16.734 -1.057 -3.246 1 88.38 206 MET A CA 1
ATOM 1656 C C . MET A 1 206 ? 15.789 -1.162 -4.438 1 88.38 206 MET A C 1
ATOM 1658 O O . MET A 1 206 ? 16.094 -1.834 -5.422 1 88.38 206 MET A O 1
ATOM 1662 N N . SER A 1 207 ? 14.688 -0.555 -4.25 1 91.44 207 SER A N 1
ATOM 1663 C CA . SER A 1 207 ? 13.758 -0.495 -5.375 1 91.44 207 SER A CA 1
ATOM 1664 C C . SER A 1 207 ? 14.391 0.192 -6.582 1 91.44 207 SER A C 1
ATOM 1666 O O . SER A 1 207 ? 15.055 1.218 -6.438 1 91.44 207 SER A O 1
ATOM 1668 N N . PRO A 1 208 ? 14.164 -0.382 -7.754 1 93.12 208 PRO A N 1
ATOM 1669 C CA . PRO A 1 208 ? 14.773 0.245 -8.93 1 93.12 208 PRO A CA 1
ATOM 1670 C C . PRO A 1 208 ? 14.266 1.667 -9.164 1 93.12 208 PRO A C 1
ATOM 1672 O O . PRO A 1 208 ? 15.016 2.52 -9.648 1 93.12 208 PRO A O 1
ATOM 1675 N N . GLY A 1 209 ? 13.055 1.939 -8.828 1 91.19 209 GLY A N 1
ATOM 1676 C CA . GLY A 1 209 ? 12.523 3.285 -8.977 1 91.19 209 GLY A CA 1
ATOM 1677 C C . GLY A 1 209 ? 13.18 4.289 -8.047 1 91.19 209 GLY A C 1
ATOM 1678 O O . GLY A 1 209 ? 13.117 5.5 -8.281 1 91.19 209 GLY A O 1
ATOM 1679 N N . ALA A 1 210 ? 13.758 3.82 -7.016 1 89.38 210 ALA A N 1
ATOM 1680 C CA . ALA A 1 210 ? 14.359 4.699 -6.016 1 89.38 210 ALA A CA 1
ATOM 1681 C C . ALA A 1 210 ? 15.828 4.977 -6.34 1 89.38 210 ALA A C 1
ATOM 1683 O O . ALA A 1 210 ? 16.453 5.855 -5.734 1 89.38 210 ALA A O 1
ATOM 1684 N N . VAL A 1 211 ? 16.359 4.203 -7.23 1 86.56 211 VAL A N 1
ATOM 1685 C CA . VAL A 1 211 ? 17.766 4.34 -7.582 1 86.56 211 VAL A CA 1
ATOM 1686 C C . VAL A 1 211 ? 17.938 5.484 -8.578 1 86.56 211 VAL A C 1
ATOM 1688 O O . VAL A 1 211 ? 17.234 5.555 -9.586 1 86.56 211 VAL A O 1
ATOM 1691 N N . ARG A 1 212 ? 18.859 6.332 -8.258 1 77.75 212 ARG A N 1
ATOM 1692 C CA . ARG A 1 212 ? 19.188 7.406 -9.188 1 77.75 212 ARG A CA 1
ATOM 1693 C C . ARG A 1 212 ? 19.875 6.863 -10.438 1 77.75 212 ARG A C 1
ATOM 1695 O O . ARG A 1 212 ? 20.828 6.094 -10.336 1 77.75 212 ARG A O 1
ATOM 1702 N N . PRO A 1 213 ? 19.312 7.316 -11.523 1 74.62 213 PRO A N 1
ATOM 1703 C CA . PRO A 1 213 ? 20 6.844 -12.727 1 74.62 213 PRO A CA 1
ATOM 1704 C C . PRO A 1 213 ? 21.422 7.395 -12.852 1 74.62 213 PRO A C 1
ATOM 1706 O O . PRO A 1 213 ? 21.688 8.531 -12.445 1 74.62 213 PRO A O 1
ATOM 1709 N N . ALA A 1 214 ? 22.312 6.543 -13.312 1 66.12 214 ALA A N 1
ATOM 1710 C CA . ALA A 1 214 ? 23.719 6.922 -13.484 1 66.12 214 ALA A CA 1
ATOM 1711 C C . ALA A 1 214 ? 23.859 8.125 -14.414 1 66.12 214 ALA A C 1
ATOM 1713 O O . ALA A 1 214 ? 24.641 9.039 -14.141 1 66.12 214 ALA A O 1
ATOM 1714 N N . ASN A 1 215 ? 23.141 7.984 -15.5 1 67.94 215 ASN A N 1
ATOM 1715 C CA . ASN A 1 215 ? 23.203 9.086 -16.453 1 67.94 215 ASN A CA 1
ATOM 1716 C C . ASN A 1 215 ? 21.875 9.844 -16.516 1 67.94 215 ASN A C 1
ATOM 1718 O O . ASN A 1 215 ? 21.078 9.633 -17.422 1 67.94 215 ASN A O 1
ATOM 1722 N N . CYS A 1 216 ? 21.703 10.734 -15.695 1 63.81 216 CYS A N 1
ATOM 1723 C CA . CYS A 1 216 ? 20.453 11.469 -15.57 1 63.81 216 CYS A CA 1
ATOM 1724 C C . CYS A 1 216 ? 20.203 12.344 -16.797 1 63.81 216 CYS A C 1
ATOM 1726 O O . CYS A 1 216 ? 19.078 12.781 -17.047 1 63.81 216 CYS A O 1
ATOM 1728 N N . ASN A 1 217 ? 21.25 12.367 -17.562 1 64.88 217 ASN A N 1
ATOM 1729 C CA . ASN A 1 217 ? 21.125 13.234 -18.734 1 64.88 217 ASN A CA 1
ATOM 1730 C C . ASN A 1 217 ? 20.734 12.445 -19.969 1 64.88 217 ASN A C 1
ATOM 1732 O O . ASN A 1 217 ? 20.422 13.023 -21.016 1 64.88 217 ASN A O 1
ATOM 1736 N N . ASP A 1 218 ? 20.828 11.156 -19.812 1 67.38 218 ASP A N 1
ATOM 1737 C CA . ASP A 1 218 ? 20.375 10.352 -20.938 1 67.38 218 ASP A CA 1
ATOM 1738 C C . ASP A 1 218 ? 18.844 10.352 -21.047 1 67.38 218 ASP A C 1
ATOM 1740 O O . ASP A 1 218 ? 18.172 9.805 -20.172 1 67.38 218 ASP A O 1
ATOM 1744 N N . LEU A 1 219 ? 18.344 11.008 -22 1 73.5 219 LEU A N 1
ATOM 1745 C CA . LEU A 1 219 ? 16.906 11.203 -22.141 1 73.5 219 LEU A CA 1
ATOM 1746 C C . LEU A 1 219 ? 16.359 10.352 -23.266 1 73.5 219 LEU A C 1
ATOM 1748 O O . LEU A 1 219 ? 15.266 10.625 -23.781 1 73.5 219 LEU A O 1
ATOM 1752 N N . ASN A 1 220 ? 17.141 9.383 -23.609 1 84 220 ASN A N 1
ATOM 1753 C CA . ASN A 1 220 ? 16.625 8.523 -24.672 1 84 220 ASN A CA 1
ATOM 1754 C C . ASN A 1 220 ? 15.461 7.664 -24.172 1 84 220 ASN A C 1
ATOM 1756 O O . ASN A 1 220 ? 15.523 7.109 -23.078 1 84 220 ASN A O 1
ATOM 1760 N N . VAL A 1 221 ? 14.461 7.66 -25 1 88 221 VAL A N 1
ATOM 1761 C CA . VAL A 1 221 ? 13.266 6.898 -24.672 1 88 221 VAL A CA 1
ATOM 1762 C C . VAL A 1 221 ? 13.289 5.555 -25.391 1 88 221 VAL A C 1
ATOM 1764 O O . VAL A 1 221 ? 13.516 5.496 -26.609 1 88 221 VAL A O 1
ATOM 1767 N N . ASP A 1 222 ? 13.133 4.512 -24.656 1 92.25 222 ASP A N 1
ATOM 1768 C CA . ASP A 1 222 ? 13.086 3.154 -25.188 1 92.25 222 ASP A CA 1
ATOM 1769 C C . ASP A 1 222 ? 11.719 2.52 -24.953 1 92.25 222 ASP A C 1
ATOM 1771 O O . ASP A 1 222 ? 10.938 3.004 -24.125 1 92.25 222 ASP A O 1
ATOM 1775 N N . THR A 1 223 ? 11.453 1.541 -25.781 1 96.44 223 THR A N 1
ATOM 1776 C CA . THR A 1 223 ? 10.258 0.72 -25.594 1 96.44 223 THR A CA 1
ATOM 1777 C C . THR A 1 223 ? 10.625 -0.76 -25.547 1 96.44 223 THR A C 1
ATOM 1779 O O . THR A 1 223 ? 11.422 -1.238 -26.359 1 96.44 223 THR A O 1
ATOM 1782 N N . GLN A 1 224 ? 10.133 -1.449 -24.562 1 96.38 224 GLN A N 1
ATOM 1783 C CA . GLN A 1 224 ? 10.398 -2.879 -24.438 1 96.38 224 GLN A CA 1
ATOM 1784 C C . GLN A 1 224 ? 9.172 -3.629 -23.938 1 96.38 224 GLN A C 1
ATOM 1786 O O . GLN A 1 224 ? 8.445 -3.127 -23.078 1 96.38 224 GLN A O 1
ATOM 1791 N N . VAL A 1 225 ? 8.938 -4.781 -24.5 1 97.56 225 VAL A N 1
ATOM 1792 C CA . VAL A 1 225 ? 8.055 -5.742 -23.844 1 97.56 225 VAL A CA 1
ATOM 1793 C C . VAL A 1 225 ? 8.836 -6.527 -22.797 1 97.56 225 VAL A C 1
ATOM 1795 O O . VAL A 1 225 ? 9.781 -7.246 -23.125 1 97.56 225 VAL A O 1
ATOM 1798 N N . VAL A 1 226 ? 8.461 -6.363 -21.531 1 96.69 226 VAL A N 1
ATOM 1799 C CA . VAL A 1 226 ? 9.234 -7.02 -20.484 1 96.69 226 VAL A CA 1
ATOM 1800 C C . VAL A 1 226 ? 9.094 -8.539 -20.609 1 96.69 226 VAL A C 1
ATOM 1802 O O . VAL A 1 226 ? 8.047 -9.039 -21.016 1 96.69 226 VAL A O 1
ATOM 1805 N N . PRO A 1 227 ? 10.094 -9.273 -20.266 1 95.31 227 PRO A N 1
ATOM 1806 C CA . PRO A 1 227 ? 10.133 -10.703 -20.578 1 95.31 227 PRO A CA 1
ATOM 1807 C C . PRO A 1 227 ? 9.281 -11.539 -19.609 1 95.31 227 PRO A C 1
ATOM 1809 O O . PRO A 1 227 ? 9.055 -12.727 -19.859 1 95.31 227 PRO A O 1
ATOM 1812 N N . TYR A 1 228 ? 8.773 -11.016 -18.578 1 96.5 228 TYR A N 1
ATOM 1813 C CA . TYR A 1 228 ? 7.996 -11.766 -17.609 1 96.5 228 TYR A CA 1
ATOM 1814 C C . TYR A 1 228 ? 6.508 -11.461 -17.734 1 96.5 228 TYR A C 1
ATOM 1816 O O . TYR A 1 228 ? 6.113 -10.305 -17.922 1 96.5 228 TYR A O 1
ATOM 1824 N N . LEU A 1 229 ? 5.723 -12.523 -17.688 1 97.94 229 LEU A N 1
ATOM 1825 C CA . LEU A 1 229 ? 4.27 -12.414 -17.75 1 97.94 229 LEU A CA 1
ATOM 1826 C C . LEU A 1 229 ? 3.664 -12.5 -16.344 1 97.94 229 LEU A C 1
ATOM 1828 O O . LEU A 1 229 ? 4.121 -13.281 -15.516 1 97.94 229 LEU A O 1
ATOM 1832 N N . ALA A 1 230 ? 2.688 -11.656 -16.062 1 98.44 230 ALA A N 1
ATOM 1833 C CA . ALA A 1 230 ? 2.055 -11.672 -14.75 1 98.44 230 ALA A CA 1
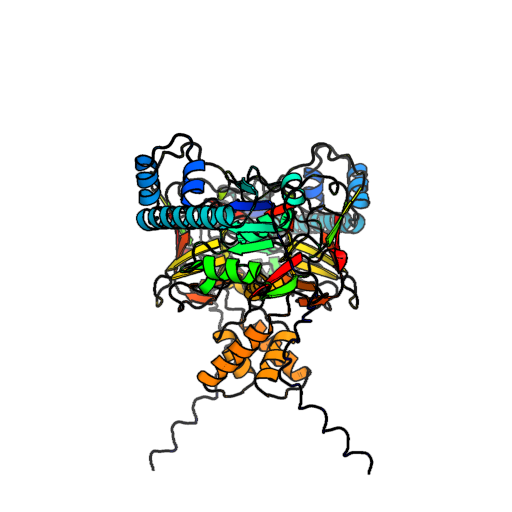ATOM 1834 C C . ALA A 1 230 ? 0.895 -12.656 -14.703 1 98.44 230 ALA A C 1
ATOM 1836 O O . ALA A 1 230 ? -0.062 -12.539 -15.477 1 98.44 230 ALA A O 1
ATOM 1837 N N . LEU A 1 231 ? 0.974 -13.562 -13.773 1 98.38 231 LEU A N 1
ATOM 1838 C CA . LEU A 1 231 ? -0.087 -14.539 -13.586 1 98.38 231 LEU A CA 1
ATOM 1839 C C . LEU A 1 231 ? -1.169 -14 -12.656 1 98.38 231 LEU A C 1
ATOM 1841 O O . LEU A 1 231 ? -2.357 -14.25 -12.867 1 98.38 231 LEU A O 1
ATOM 1845 N N . ASN A 1 232 ? -0.739 -13.328 -11.555 1 98.12 232 ASN A N 1
ATOM 1846 C CA . ASN A 1 232 ? -1.681 -12.742 -10.602 1 98.12 232 ASN A CA 1
ATOM 1847 C C . ASN A 1 232 ? -1.979 -11.281 -10.938 1 98.12 232 ASN A C 1
ATOM 1849 O O . ASN A 1 232 ? -3.111 -10.938 -11.281 1 98.12 232 ASN A O 1
ATOM 1853 N N . GLU A 1 233 ? -1.01 -10.438 -10.836 1 98.69 233 GLU A N 1
ATOM 1854 C CA . GLU A 1 233 ? -1.29 -9.016 -11.047 1 98.69 233 GLU A CA 1
ATOM 1855 C C . GLU A 1 233 ? -0.016 -8.25 -11.375 1 98.69 233 GLU A C 1
ATOM 1857 O O . GLU A 1 233 ? 1.091 -8.742 -11.156 1 98.69 233 GLU A O 1
ATOM 1862 N N . VAL A 1 234 ? -0.171 -7.098 -11.969 1 98.88 234 VAL A N 1
ATOM 1863 C CA . VAL A 1 234 ? 0.835 -6.047 -12.086 1 98.88 234 VAL A CA 1
ATOM 1864 C C . VAL A 1 234 ? 0.488 -4.895 -11.141 1 98.88 234 VAL A C 1
ATOM 1866 O O . VAL A 1 234 ? -0.638 -4.395 -11.156 1 98.88 234 VAL A O 1
ATOM 1869 N N . PHE A 1 235 ? 1.424 -4.59 -10.32 1 98.88 235 PHE A N 1
ATOM 1870 C CA . PHE A 1 235 ? 1.298 -3.393 -9.492 1 98.88 235 PHE A CA 1
ATOM 1871 C C . PHE A 1 235 ? 2.131 -2.252 -10.062 1 98.88 235 PHE A C 1
ATOM 1873 O O . PHE A 1 235 ? 3.268 -2.459 -10.492 1 98.88 235 PHE A O 1
ATOM 1880 N N . ALA A 1 236 ? 1.596 -1.041 -10.102 1 98.88 236 ALA A N 1
ATOM 1881 C CA . ALA A 1 236 ? 2.336 0.146 -10.523 1 98.88 236 ALA A CA 1
ATOM 1882 C C . ALA A 1 236 ? 2.07 1.318 -9.586 1 98.88 236 ALA A C 1
ATOM 1884 O O . ALA A 1 236 ? 0.916 1.683 -9.352 1 98.88 236 ALA A O 1
ATOM 1885 N N . GLY A 1 237 ? 3.088 1.891 -9.023 1 98.5 237 GLY A N 1
ATOM 1886 C CA . GLY A 1 237 ? 2.98 3.014 -8.109 1 98.5 237 GLY A CA 1
ATOM 1887 C C . GLY A 1 237 ? 4.254 3.27 -7.328 1 98.5 237 GLY A C 1
ATOM 1888 O O . GLY A 1 237 ? 5.289 2.65 -7.594 1 98.5 237 GLY A O 1
ATOM 1889 N N . GLU A 1 238 ? 4.219 4.219 -6.426 1 97.38 238 GLU A N 1
ATOM 1890 C CA . GLU A 1 238 ? 5.355 4.504 -5.551 1 97.38 238 GLU A CA 1
ATOM 1891 C C . GLU A 1 238 ? 5.82 3.242 -4.828 1 97.38 238 GLU A C 1
ATOM 1893 O O . GLU A 1 238 ? 5.004 2.42 -4.414 1 97.38 238 GLU A O 1
ATOM 1898 N N . CYS A 1 239 ? 7.168 3.145 -4.668 1 96.12 239 CYS A N 1
ATOM 1899 C CA . CYS A 1 239 ? 7.715 1.933 -4.07 1 96.12 239 CYS A CA 1
ATOM 1900 C C . CYS A 1 239 ? 7.281 1.796 -2.615 1 96.12 239 CYS A C 1
ATOM 1902 O O . CYS A 1 239 ? 6.953 0.698 -2.162 1 96.12 239 CYS A O 1
ATOM 1904 N N . LEU A 1 240 ? 7.25 2.924 -1.958 1 96.38 240 LEU A N 1
ATOM 1905 C CA . LEU A 1 240 ? 6.941 2.896 -0.532 1 96.38 240 LEU A CA 1
ATOM 1906 C C . LEU A 1 240 ? 5.434 2.857 -0.302 1 96.38 240 LEU A C 1
ATOM 1908 O O . LEU A 1 240 ? 4.684 3.604 -0.938 1 96.38 240 LEU A O 1
ATOM 1912 N N . ALA A 1 241 ? 5.016 2.033 0.631 1 97.06 241 ALA A N 1
ATOM 1913 C CA . ALA A 1 241 ? 3.605 1.818 0.942 1 97.06 241 ALA A CA 1
ATOM 1914 C C . ALA A 1 241 ? 2.967 3.086 1.502 1 97.06 241 ALA A C 1
ATOM 1916 O O . ALA A 1 241 ? 1.764 3.305 1.346 1 97.06 241 ALA A O 1
ATOM 1917 N N . SER A 1 242 ? 3.738 3.953 2.107 1 96.25 242 SER A N 1
ATOM 1918 C CA . SER A 1 242 ? 3.225 5.117 2.822 1 96.25 242 SER A CA 1
ATOM 1919 C C . SER A 1 242 ? 3.213 6.352 1.928 1 96.25 242 SER A C 1
ATOM 1921 O O . SER A 1 242 ? 3.045 7.477 2.412 1 96.25 242 SER A O 1
ATOM 1923 N N . GLN A 1 243 ? 3.436 6.188 0.669 1 94.94 243 GLN A N 1
ATOM 1924 C CA . GLN A 1 243 ? 3.494 7.336 -0.231 1 94.94 243 GLN A CA 1
ATOM 1925 C C . GLN A 1 243 ? 2.369 7.285 -1.261 1 94.94 243 GLN A C 1
ATOM 1927 O O . GLN A 1 243 ? 2.01 6.207 -1.742 1 94.94 243 GLN A O 1
ATOM 1932 N N . VAL A 1 244 ? 1.94 8.445 -1.61 1 95.5 244 VAL A N 1
ATOM 1933 C CA . VAL A 1 244 ? 0.868 8.586 -2.59 1 95.5 244 VAL A CA 1
ATOM 1934 C C . VAL A 1 244 ? 1.437 8.461 -4 1 95.5 244 VAL A C 1
ATOM 1936 O O . VAL A 1 244 ? 2.49 9.023 -4.305 1 95.5 244 VAL A O 1
ATOM 1939 N N . SER A 1 245 ? 0.761 7.73 -4.84 1 97.69 245 SER A N 1
ATOM 1940 C CA . SER A 1 245 ? 1.109 7.613 -6.25 1 97.69 245 SER A CA 1
ATOM 1941 C C . SER A 1 245 ? 0.315 8.602 -7.102 1 97.69 245 SER A C 1
ATOM 1943 O O . SER A 1 245 ? -0.895 8.75 -6.918 1 97.69 245 SER A O 1
ATOM 1945 N N . TYR A 1 246 ? 0.996 9.312 -7.914 1 95.12 246 TYR A N 1
ATOM 1946 C CA . TYR A 1 246 ? 0.386 10.148 -8.938 1 95.12 246 TYR A CA 1
ATOM 1947 C C . TYR A 1 246 ? 0.479 9.492 -10.312 1 95.12 246 TYR A C 1
ATOM 1949 O O . TYR A 1 246 ? 1.572 9.344 -10.859 1 95.12 246 TYR A O 1
ATOM 1957 N N . LEU A 1 247 ? -0.695 9.141 -10.883 1 97.69 247 LEU A N 1
ATOM 1958 C CA . LEU A 1 247 ? -0.745 8.375 -12.125 1 97.69 247 LEU A CA 1
ATOM 1959 C C . LEU A 1 247 ? -1.731 9 -13.109 1 97.69 247 LEU A C 1
ATOM 1961 O O . LEU A 1 247 ? -2.611 9.766 -12.711 1 97.69 247 LEU A O 1
ATOM 1965 N N . GLU A 1 248 ? -1.521 8.727 -14.305 1 96.81 248 GLU A N 1
ATOM 1966 C CA . GLU A 1 248 ? -2.506 8.977 -15.359 1 96.81 248 GLU A CA 1
ATOM 1967 C C . GLU A 1 248 ? -3 7.668 -15.969 1 96.81 248 GLU A C 1
ATOM 1969 O O . GLU A 1 248 ? -2.201 6.844 -16.422 1 96.81 248 GLU A O 1
ATOM 1974 N N . MET A 1 249 ? -4.293 7.551 -15.945 1 98.25 249 MET A N 1
ATOM 1975 C CA . MET A 1 249 ? -4.934 6.328 -16.422 1 98.25 249 MET A CA 1
ATOM 1976 C C . MET A 1 249 ? -5.543 6.531 -17.797 1 98.25 249 MET A C 1
ATOM 1978 O O . MET A 1 249 ? -6.301 7.48 -18.016 1 98.25 249 MET A O 1
ATOM 1982 N N . ASP A 1 250 ? -5.211 5.723 -18.703 1 98.12 250 ASP A N 1
ATOM 1983 C CA . ASP A 1 250 ? -5.824 5.656 -20.031 1 98.12 250 ASP A CA 1
ATOM 1984 C C . ASP A 1 250 ? -6.48 4.297 -20.266 1 98.12 250 ASP A C 1
ATOM 1986 O O . ASP A 1 250 ? -5.84 3.369 -20.75 1 98.12 250 ASP A O 1
ATOM 1990 N N . VAL A 1 251 ? -7.719 4.227 -19.938 1 97.94 251 VAL A N 1
ATOM 1991 C CA . VAL A 1 251 ? -8.523 3.012 -20.016 1 97.94 251 VAL A CA 1
ATOM 1992 C C . VAL A 1 251 ? -9.57 3.15 -21.125 1 97.94 251 VAL A C 1
ATOM 1994 O O . VAL A 1 251 ? -10.281 4.156 -21.188 1 97.94 251 VAL A O 1
ATOM 1997 N N . PRO A 1 252 ? -9.688 2.156 -22.016 1 97.5 252 PRO A N 1
ATOM 1998 C CA . PRO A 1 252 ? -10.695 2.23 -23.078 1 97.5 252 PRO A CA 1
ATOM 1999 C C . PRO A 1 252 ? -12.086 2.551 -22.531 1 97.5 252 PRO A C 1
ATOM 2001 O O . PRO A 1 252 ? -12.516 1.98 -21.531 1 97.5 252 PRO A O 1
ATOM 2004 N N . GLY A 1 253 ? -12.75 3.5 -23.188 1 94.88 253 GLY A N 1
ATOM 2005 C CA . GLY A 1 253 ? -14.102 3.879 -22.812 1 94.88 253 GLY A CA 1
ATOM 2006 C C . GLY A 1 253 ? -14.141 5.02 -21.812 1 94.88 253 GLY A C 1
ATOM 2007 O O . GLY A 1 253 ? -15.211 5.531 -21.484 1 94.88 253 GLY A O 1
ATOM 2008 N N . ASN A 1 254 ? -12.984 5.438 -21.328 1 95.5 254 ASN A N 1
ATOM 2009 C CA . ASN A 1 254 ? -12.883 6.547 -20.391 1 95.5 254 ASN A CA 1
ATOM 2010 C C . ASN A 1 254 ? -11.953 7.641 -20.906 1 95.5 254 ASN A C 1
ATOM 2012 O O . ASN A 1 254 ? -11.078 7.375 -21.719 1 95.5 254 ASN A O 1
ATOM 2016 N N . VAL A 1 255 ? -12.195 8.789 -20.453 1 95.62 255 VAL A N 1
ATOM 2017 C CA . VAL A 1 255 ? -11.258 9.875 -20.734 1 95.62 255 VAL A CA 1
ATOM 2018 C C . VAL A 1 255 ? -9.984 9.68 -19.906 1 95.62 255 VAL A C 1
ATOM 2020 O O . VAL A 1 255 ? -10.047 9.242 -18.75 1 95.62 255 VAL A O 1
ATOM 2023 N N . ARG A 1 256 ? -8.906 9.969 -20.562 1 95.81 256 ARG A N 1
ATOM 2024 C CA . ARG A 1 256 ? -7.645 9.922 -19.844 1 95.81 256 ARG A CA 1
ATOM 2025 C C . ARG A 1 256 ? -7.723 10.742 -18.562 1 95.81 256 ARG A C 1
ATOM 2027 O O . ARG A 1 256 ? -8.141 11.898 -18.578 1 95.81 256 ARG A O 1
ATOM 2034 N N . THR A 1 257 ? -7.352 10.125 -17.422 1 97.25 257 THR A N 1
ATOM 2035 C CA . THR A 1 257 ? -7.648 10.734 -16.125 1 97.25 257 THR A CA 1
ATOM 2036 C C . THR A 1 257 ? -6.43 10.688 -15.211 1 97.25 257 THR A C 1
ATOM 2038 O O 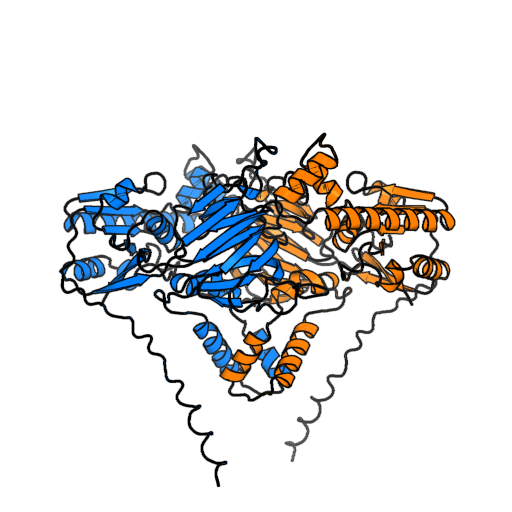. THR A 1 257 ? -5.766 9.656 -15.102 1 97.25 257 THR A O 1
ATOM 2041 N N . LYS A 1 258 ? -6.129 11.805 -14.594 1 94.56 258 LYS A N 1
ATOM 2042 C CA . LYS A 1 258 ? -5.102 11.875 -13.562 1 94.56 258 LYS A CA 1
ATOM 2043 C C . LYS A 1 258 ? -5.66 11.461 -12.203 1 94.56 258 LYS A C 1
ATOM 2045 O O . LYS A 1 258 ? -6.766 11.867 -11.836 1 94.56 258 LYS A O 1
ATOM 2050 N N . VAL A 1 259 ? -4.902 10.633 -11.531 1 97.31 259 VAL A N 1
ATOM 2051 C CA . VAL A 1 259 ? -5.402 10.125 -10.258 1 97.31 259 VAL A CA 1
ATOM 2052 C C . VAL A 1 259 ? -4.289 10.156 -9.219 1 97.31 259 VAL A C 1
ATOM 2054 O O . VAL A 1 259 ? -3.107 10.109 -9.562 1 97.31 259 VAL A O 1
ATOM 2057 N N . LYS A 1 260 ? -4.641 10.32 -7.965 1 95.81 260 LYS A N 1
ATOM 2058 C CA . LYS A 1 260 ? -3.805 10.07 -6.793 1 95.81 260 LYS A CA 1
ATOM 2059 C C . LYS A 1 260 ? -4.336 8.898 -5.977 1 95.81 260 LYS A C 1
ATOM 2061 O O . LYS A 1 260 ? -5.535 8.82 -5.703 1 95.81 260 LYS A O 1
ATOM 2066 N N . CYS A 1 261 ? -3.504 7.969 -5.699 1 98.06 261 CYS A N 1
ATOM 2067 C CA . CYS A 1 261 ? -3.896 6.723 -5.047 1 98.06 261 CYS A CA 1
ATOM 2068 C C . CYS A 1 261 ? -2.686 6.02 -4.441 1 98.06 261 CYS A C 1
ATOM 2070 O O . CYS A 1 261 ? -1.594 6.59 -4.391 1 98.06 261 CYS A O 1
ATOM 2072 N N . SER A 1 262 ? -2.904 4.816 -3.865 1 98.19 262 SER A N 1
ATOM 2073 C CA . SER A 1 262 ? -1.807 4.027 -3.316 1 98.19 262 SER A CA 1
ATOM 2074 C C . SER A 1 262 ? -1.274 3.035 -4.344 1 98.19 262 SER A C 1
ATOM 2076 O O . SER A 1 262 ? -0.853 1.932 -3.986 1 98.19 262 SER A O 1
ATOM 2078 N N . GLY A 1 263 ? -1.411 3.355 -5.605 1 98.56 263 GLY A N 1
ATOM 2079 C CA . GLY A 1 263 ? -0.985 2.488 -6.691 1 98.56 263 GLY A CA 1
ATOM 2080 C C . GLY A 1 263 ? -2.141 1.798 -7.391 1 98.56 263 GLY A C 1
ATOM 2081 O O . GLY A 1 263 ? -3.266 1.792 -6.887 1 98.56 263 GLY A O 1
ATOM 2082 N N . VAL A 1 264 ? -1.852 1.312 -8.57 1 98.88 264 VAL A N 1
ATOM 2083 C CA . VAL A 1 264 ? -2.855 0.569 -9.328 1 98.88 264 VAL A CA 1
ATOM 2084 C C . VAL A 1 264 ? -2.461 -0.905 -9.398 1 98.88 264 VAL A C 1
ATOM 2086 O O . VAL A 1 264 ? -1.282 -1.232 -9.555 1 98.88 264 VAL A O 1
ATOM 2089 N N . CYS A 1 265 ? -3.402 -1.731 -9.117 1 98.81 265 CYS A N 1
ATOM 2090 C CA . CYS A 1 265 ? -3.242 -3.174 -9.273 1 98.81 265 CYS A CA 1
ATOM 2091 C C . CYS A 1 265 ? -4.086 -3.695 -10.43 1 98.81 265 CYS A C 1
ATOM 2093 O O . CYS A 1 265 ? -5.305 -3.525 -10.445 1 98.81 265 CYS A O 1
ATOM 2095 N N . VAL A 1 266 ? -3.465 -4.285 -11.414 1 98.94 266 VAL A N 1
ATOM 2096 C CA . VAL A 1 266 ? -4.148 -4.895 -12.555 1 98.94 266 VAL A CA 1
ATOM 2097 C C . VAL A 1 266 ? -4.082 -6.414 -12.438 1 98.94 266 VAL A C 1
ATOM 2099 O O . VAL A 1 266 ? -2.998 -7 -12.484 1 98.94 266 VAL A O 1
ATOM 2102 N N . SER A 1 267 ? -5.227 -7.043 -12.375 1 98.88 267 SER A N 1
ATOM 2103 C CA . SER A 1 267 ? -5.262 -8.461 -12.008 1 98.88 267 SER A CA 1
ATOM 2104 C C . SER A 1 267 ? -5.887 -9.297 -13.117 1 98.88 267 SER A C 1
ATOM 2106 O O . SER A 1 267 ? -6.68 -8.789 -13.914 1 98.88 267 SER A O 1
ATOM 2108 N N . THR A 1 268 ? -5.492 -10.555 -13.188 1 98.75 268 THR A N 1
ATOM 2109 C CA . THR A 1 268 ? -6.129 -11.586 -14 1 98.75 268 THR A CA 1
ATOM 2110 C C . THR A 1 268 ? -7.176 -12.344 -13.195 1 98.75 268 THR A C 1
ATOM 2112 O O . THR A 1 268 ? -7.383 -12.055 -12.016 1 98.75 268 THR A O 1
ATOM 2115 N N . GLY A 1 269 ? -7.82 -13.336 -13.898 1 98.38 269 GLY A N 1
ATOM 2116 C CA . GLY A 1 269 ? -8.727 -14.211 -13.18 1 98.38 269 GLY A CA 1
ATOM 2117 C C . GLY A 1 269 ? -8.039 -15.023 -12.102 1 98.38 269 GLY A C 1
ATOM 2118 O O . GLY A 1 269 ? -8.602 -15.227 -11.016 1 98.38 269 GLY A O 1
ATOM 2119 N N . THR A 1 270 ? -6.84 -15.5 -12.383 1 97.75 270 THR A N 1
ATOM 2120 C CA . THR A 1 270 ? -6.055 -16.203 -11.375 1 97.75 270 THR A CA 1
ATOM 2121 C C . THR A 1 270 ? -5.766 -15.312 -10.18 1 97.75 270 THR A C 1
ATOM 2123 O O . THR A 1 270 ? -5.93 -15.727 -9.031 1 97.75 270 THR A O 1
ATOM 2126 N N . GLY A 1 271 ? -5.488 -14.078 -10.422 1 97.62 271 GLY A N 1
ATOM 2127 C CA . GLY A 1 271 ? -5.152 -13.117 -9.383 1 97.62 271 GLY A CA 1
ATOM 2128 C C . GLY A 1 271 ? -6.367 -12.617 -8.625 1 97.62 271 GLY A C 1
ATOM 2129 O O . GLY A 1 271 ? -6.23 -12 -7.566 1 97.62 271 GLY A O 1
ATOM 2130 N N . SER A 1 272 ? -7.559 -12.883 -9.086 1 97.81 272 SER A N 1
ATOM 2131 C CA . SER A 1 272 ? -8.781 -12.375 -8.461 1 97.81 272 SER A CA 1
ATOM 2132 C C . SER A 1 272 ? -8.984 -12.984 -7.078 1 97.81 272 SER A C 1
ATOM 2134 O O . SER A 1 272 ? -9.781 -12.477 -6.281 1 97.81 272 SER A O 1
ATOM 2136 N N . THR A 1 273 ? -8.266 -14.07 -6.719 1 94.06 273 THR A N 1
ATOM 2137 C CA . THR A 1 273 ? -8.383 -14.703 -5.41 1 94.06 273 THR A CA 1
ATOM 2138 C C . THR A 1 273 ? -7.254 -14.242 -4.488 1 94.06 273 THR A C 1
ATOM 2140 O O . THR A 1 273 ? -7.164 -14.688 -3.342 1 94.06 273 THR A O 1
ATOM 2143 N N . SER A 1 274 ? -6.445 -13.422 -4.973 1 95.06 274 SER A N 1
ATOM 2144 C CA . SER A 1 274 ? -5.289 -12.969 -4.211 1 95.06 274 SER A CA 1
ATOM 2145 C C . SER A 1 274 ? -5.445 -11.508 -3.785 1 95.06 274 SER A C 1
ATOM 2147 O O . SER A 1 274 ? -6.406 -11.156 -3.1 1 95.06 274 SER A O 1
ATOM 2149 N N . TRP A 1 275 ? -4.488 -10.586 -4.207 1 97.31 275 TRP A N 1
ATOM 2150 C CA . TRP A 1 275 ? -4.504 -9.188 -3.773 1 97.31 275 TRP A CA 1
ATOM 2151 C C . TRP A 1 275 ? -5.801 -8.5 -4.188 1 97.31 275 TRP A C 1
ATOM 2153 O O . TRP A 1 275 ? -6.348 -7.688 -3.441 1 97.31 275 TRP A O 1
ATOM 2163 N N . HIS A 1 276 ? -6.324 -8.875 -5.359 1 98.19 276 HIS A N 1
ATOM 2164 C CA . HIS A 1 276 ? -7.594 -8.359 -5.855 1 98.19 276 HIS A CA 1
ATOM 2165 C C . HIS A 1 276 ? -8.711 -8.57 -4.84 1 98.19 276 HIS A C 1
ATOM 2167 O O . HIS A 1 276 ? -9.484 -7.652 -4.551 1 98.19 276 HIS A O 1
ATOM 2173 N N . MET A 1 277 ? -8.773 -9.727 -4.352 1 97.25 277 MET A N 1
ATOM 2174 C CA . MET A 1 277 ? -9.805 -10.07 -3.379 1 97.25 277 MET A CA 1
ATOM 2175 C C . MET A 1 277 ? -9.68 -9.203 -2.125 1 97.25 277 MET A C 1
ATOM 2177 O O . MET A 1 277 ? -10.664 -8.648 -1.644 1 97.25 277 MET A O 1
ATOM 2181 N N . SER A 1 278 ? -8.492 -9.094 -1.627 1 97 278 SER A N 1
ATOM 2182 C CA . SER A 1 278 ? -8.25 -8.352 -0.395 1 97 278 SER A CA 1
ATOM 2183 C C . SER A 1 278 ? -8.547 -6.867 -0.576 1 97 278 SER A C 1
ATOM 2185 O O . SER A 1 278 ? -9.023 -6.207 0.35 1 97 278 SER A O 1
ATOM 2187 N N . ILE A 1 279 ? -8.258 -6.312 -1.744 1 98 279 ILE A N 1
ATOM 2188 C CA . ILE A 1 279 ? -8.477 -4.898 -2.043 1 98 279 ILE A CA 1
ATOM 2189 C C . ILE A 1 279 ? -9.969 -4.605 -2.078 1 98 279 ILE A C 1
ATOM 2191 O O . ILE A 1 279 ? -10.414 -3.559 -1.603 1 98 279 ILE A O 1
ATOM 2195 N N . ASN A 1 280 ? -10.742 -5.535 -2.592 1 98 280 ASN A N 1
ATOM 2196 C CA . ASN A 1 280 ? -12.109 -5.207 -2.967 1 98 280 ASN A CA 1
ATOM 2197 C C . ASN A 1 280 ? -13.117 -5.75 -1.955 1 98 280 ASN A C 1
ATOM 2199 O O . ASN A 1 280 ? -14.281 -5.348 -1.95 1 98 280 ASN A O 1
ATOM 2203 N N . ARG A 1 281 ? -12.695 -6.645 -1.109 1 96.88 281 ARG A N 1
ATOM 2204 C CA . ARG A 1 281 ? -13.609 -7.277 -0.165 1 96.88 281 ARG A CA 1
ATOM 2205 C C . ARG A 1 281 ? -14.227 -6.246 0.771 1 96.88 281 ARG A C 1
ATOM 2207 O O . ARG A 1 281 ? -13.555 -5.301 1.196 1 96.88 281 ARG A O 1
ATOM 2214 N N . LEU A 1 282 ? -15.477 -6.535 1.14 1 97.25 282 LEU A N 1
ATOM 2215 C CA . LEU A 1 282 ? -16.156 -5.676 2.102 1 97.25 282 LEU A CA 1
ATOM 2216 C C . LEU A 1 282 ? -16.375 -6.406 3.424 1 97.25 282 LEU A C 1
ATOM 2218 O O . LEU A 1 282 ? -16.656 -7.609 3.438 1 97.25 282 LEU A O 1
ATOM 2222 N N . SER A 1 283 ? -16.234 -5.672 4.465 1 94.94 283 SER A N 1
ATOM 2223 C CA . SER A 1 283 ? -16.5 -6.234 5.785 1 94.94 283 SER A CA 1
ATOM 2224 C C . SER A 1 283 ? -17.984 -6.293 6.074 1 94.94 283 SER A C 1
ATOM 2226 O O . SER A 1 283 ? -18.781 -5.562 5.469 1 94.94 283 SER A O 1
ATOM 2228 N N . LEU A 1 284 ? -18.344 -7.145 7.027 1 94.81 284 LEU A N 1
ATOM 2229 C CA . LEU A 1 284 ? -19.719 -7.246 7.5 1 94.81 284 LEU A CA 1
ATOM 2230 C C . LEU A 1 284 ? -20.203 -5.902 8.023 1 94.81 284 LEU A C 1
ATOM 2232 O O . LEU A 1 284 ? -21.359 -5.52 7.785 1 94.81 284 LEU A O 1
ATOM 2236 N N . ALA A 1 285 ? -19.391 -5.234 8.719 1 94.56 285 ALA A N 1
ATOM 2237 C CA . ALA A 1 285 ? -19.75 -3.957 9.328 1 94.56 285 ALA A CA 1
ATOM 2238 C C . ALA A 1 285 ? -20.109 -2.924 8.266 1 94.56 285 ALA A C 1
ATOM 2240 O O . ALA A 1 285 ? -21.047 -2.146 8.438 1 94.56 285 ALA A O 1
ATOM 2241 N N . LYS A 1 286 ? -19.359 -2.865 7.223 1 96.81 286 LYS A N 1
ATOM 2242 C CA . LYS A 1 286 ? -19.625 -1.9 6.156 1 96.81 286 LYS A CA 1
ATOM 2243 C C . LYS A 1 286 ? -20.938 -2.209 5.445 1 96.81 286 LYS A C 1
ATOM 2245 O O . LYS A 1 286 ? -21.703 -1.299 5.141 1 96.81 286 LYS A O 1
ATOM 2250 N N . VAL A 1 287 ? -21.141 -3.473 5.105 1 97.88 287 VAL A N 1
ATOM 2251 C CA . VAL A 1 287 ? -22.375 -3.873 4.445 1 97.88 287 VAL A CA 1
ATOM 2252 C C . VAL A 1 287 ? -23.578 -3.547 5.34 1 97.88 287 VAL A C 1
ATOM 2254 O O . VAL A 1 287 ? -24.578 -3.01 4.871 1 97.88 287 VAL A O 1
ATOM 2257 N N . HIS A 1 288 ? -23.453 -3.857 6.629 1 97.5 288 HIS A N 1
ATOM 2258 C CA . HIS A 1 288 ? -24.5 -3.533 7.582 1 97.5 288 HIS A CA 1
ATOM 2259 C C . HIS A 1 288 ? -24.797 -2.037 7.582 1 97.5 288 HIS A C 1
ATOM 2261 O O . HIS A 1 288 ? -25.969 -1.632 7.582 1 97.5 288 HIS A O 1
ATOM 2267 N N . ARG A 1 289 ? -23.797 -1.243 7.594 1 97.38 289 ARG A N 1
ATOM 2268 C CA . ARG A 1 289 ? -23.953 0.208 7.641 1 97.38 289 ARG A CA 1
ATOM 2269 C C . ARG A 1 289 ? -24.656 0.724 6.391 1 97.38 289 ARG A C 1
ATOM 2271 O O . ARG A 1 289 ? -25.484 1.63 6.469 1 97.38 289 ARG A O 1
ATOM 2278 N N . ILE A 1 290 ? -24.281 0.175 5.211 1 98.19 290 ILE A N 1
ATOM 2279 C CA . ILE A 1 290 ? -24.922 0.569 3.957 1 98.19 290 ILE A CA 1
ATOM 2280 C C . ILE A 1 290 ? -26.406 0.273 4.02 1 98.19 290 ILE A C 1
ATOM 2282 O O . ILE A 1 290 ? -27.234 1.106 3.623 1 98.19 290 ILE A O 1
ATOM 2286 N N . LEU A 1 291 ? -26.75 -0.878 4.5 1 98.06 291 LEU A N 1
ATOM 2287 C CA . LEU A 1 291 ? -28.141 -1.275 4.586 1 98.06 291 LEU A CA 1
ATOM 2288 C C . LEU A 1 291 ? -28.891 -0.408 5.59 1 98.06 291 LEU A C 1
ATOM 2290 O O . LEU A 1 291 ? -30.047 -0.046 5.359 1 98.06 291 LEU A O 1
ATOM 2294 N N . GLU A 1 292 ? -28.219 -0.038 6.676 1 97.56 292 GLU A N 1
ATOM 2295 C CA . GLU A 1 292 ? -28.812 0.864 7.652 1 97.56 292 GLU A CA 1
ATOM 2296 C C . GLU A 1 292 ? -29.109 2.229 7.039 1 97.56 292 GLU A C 1
ATOM 2298 O O . GLU A 1 292 ? -30.203 2.781 7.238 1 97.56 292 GLU A O 1
ATOM 2303 N N . ILE A 1 293 ? -28.156 2.742 6.363 1 97.75 293 ILE A N 1
ATOM 2304 C CA . ILE A 1 293 ? -28.312 4.047 5.727 1 97.75 293 ILE A CA 1
ATOM 2305 C C . ILE A 1 293 ? -29.438 3.984 4.695 1 97.75 293 ILE A C 1
ATOM 2307 O O . ILE A 1 293 ? -30.188 4.945 4.527 1 97.75 293 ILE A O 1
ATOM 2311 N N . ALA A 1 294 ? -29.562 2.852 3.996 1 97.19 294 ALA A N 1
ATOM 2312 C CA . ALA A 1 294 ? -30.594 2.643 2.982 1 97.19 294 ALA A CA 1
ATOM 2313 C C . ALA A 1 294 ? -31.953 2.369 3.627 1 97.19 294 ALA A C 1
ATOM 2315 O O . ALA A 1 294 ? -32.969 2.203 2.932 1 97.19 294 ALA A O 1
ATOM 2316 N N . LYS A 1 295 ? -31.984 2.254 4.961 1 96.38 295 LYS A N 1
ATOM 2317 C CA . LYS A 1 295 ? -33.188 1.98 5.727 1 96.38 295 LYS A CA 1
ATOM 2318 C C . LYS A 1 295 ? -33.781 0.619 5.363 1 96.38 295 LYS A C 1
ATOM 2320 O O . LYS A 1 295 ? -35 0.494 5.148 1 96.38 295 LYS A O 1
ATOM 2325 N N . VAL A 1 296 ? -32.938 -0.266 5.195 1 95.25 296 VAL A N 1
ATOM 2326 C CA . VAL A 1 296 ? -33.312 -1.648 4.91 1 95.25 296 VAL A CA 1
ATOM 2327 C C . VAL A 1 296 ? -33 -2.523 6.129 1 95.25 296 VAL A C 1
ATOM 2329 O O . VAL A 1 296 ? -31.875 -2.592 6.594 1 95.25 296 VAL A O 1
ATOM 2332 N N . GLU A 1 297 ? -34 -3.127 6.645 1 92.25 297 GLU A N 1
ATOM 2333 C CA . GLU A 1 297 ? -33.812 -3.994 7.805 1 92.25 297 GLU A CA 1
ATOM 2334 C C . GLU A 1 297 ? -33.5 -5.426 7.383 1 92.25 297 GLU A C 1
ATOM 2336 O O . GLU A 1 297 ? -34.281 -6.055 6.656 1 92.25 297 GLU A O 1
ATOM 2341 N N . LYS A 1 298 ? -32.375 -5.883 7.715 1 93.75 298 LYS A N 1
ATOM 2342 C CA . LYS A 1 298 ? -31.938 -7.254 7.488 1 93.75 298 LYS A CA 1
ATOM 2343 C C . LYS A 1 298 ? -31.406 -7.887 8.773 1 93.75 298 LYS A C 1
ATOM 2345 O O . LYS A 1 298 ? -30.812 -7.199 9.609 1 93.75 298 LYS A O 1
ATOM 2350 N N . SER A 1 299 ? -31.688 -9.148 8.977 1 96.19 299 SER A N 1
ATOM 2351 C CA . SER A 1 299 ? -31.125 -9.891 10.102 1 96.19 299 SER A CA 1
ATOM 2352 C C . SER A 1 299 ? -29.609 -10.062 9.961 1 96.19 299 SER A C 1
ATOM 2354 O O . SER A 1 299 ? -29.062 -9.914 8.867 1 96.19 299 SER A O 1
ATOM 2356 N N . PRO A 1 300 ? -28.969 -10.344 11.039 1 95.56 300 PRO A N 1
ATOM 2357 C CA . PRO A 1 300 ? -27.516 -10.602 10.969 1 95.56 300 PRO A CA 1
ATOM 2358 C C . PRO A 1 300 ? -27.172 -11.711 9.984 1 95.56 300 PRO A C 1
ATOM 2360 O O . PRO A 1 300 ? -26.156 -11.625 9.289 1 95.56 300 PRO A O 1
ATOM 2363 N N . ALA A 1 301 ? -27.953 -12.672 9.953 1 97.19 301 ALA A N 1
ATOM 2364 C CA . ALA A 1 301 ? -27.719 -13.781 9.039 1 97.19 301 ALA A CA 1
ATOM 2365 C C . ALA A 1 301 ? -27.844 -13.328 7.586 1 97.19 301 ALA A C 1
ATOM 2367 O O . ALA A 1 301 ? -27.094 -13.773 6.719 1 97.19 301 ALA A O 1
ATOM 2368 N N . GLU A 1 302 ? -28.828 -12.492 7.383 1 97.12 302 GLU A N 1
ATOM 2369 C CA . GLU A 1 302 ? -29.016 -11.969 6.035 1 97.12 302 GLU A CA 1
ATOM 2370 C C . GLU A 1 302 ? -27.844 -11.07 5.621 1 97.12 302 GLU A C 1
ATOM 2372 O O . GLU A 1 302 ? -27.406 -11.117 4.473 1 97.12 302 GLU A O 1
ATOM 2377 N N . VAL A 1 303 ? -27.484 -10.266 6.523 1 97.56 303 VAL A N 1
ATOM 2378 C CA . VAL A 1 303 ? -26.344 -9.391 6.25 1 97.56 303 VAL A CA 1
ATOM 2379 C C . VAL A 1 303 ? -25.109 -10.227 5.922 1 97.56 303 VAL A C 1
ATOM 2381 O O . VAL A 1 303 ? -24.344 -9.898 5.008 1 97.56 303 VAL A O 1
ATOM 2384 N N . PHE A 1 304 ? -24.938 -11.258 6.668 1 97.19 304 PHE A N 1
ATOM 2385 C CA . PHE A 1 304 ? -23.828 -12.18 6.43 1 97.19 304 PHE A CA 1
ATOM 2386 C C . PHE A 1 304 ? -23.922 -12.781 5.031 1 97.19 304 PHE A C 1
ATOM 2388 O O . PHE A 1 304 ? -22.922 -12.852 4.316 1 97.19 304 PHE A O 1
ATOM 2395 N N . ASP A 1 305 ? -25.047 -13.148 4.645 1 98.19 305 ASP A N 1
ATOM 2396 C CA . ASP A 1 305 ? -25.25 -13.758 3.336 1 98.19 305 ASP A CA 1
ATOM 2397 C C . ASP A 1 305 ? -24.984 -12.758 2.213 1 98.19 305 ASP A C 1
ATOM 2399 O O . ASP A 1 305 ? -24.391 -13.109 1.196 1 98.19 305 ASP A O 1
ATOM 2403 N N . ILE A 1 306 ? -25.5 -11.578 2.416 1 98.19 306 ILE A N 1
ATOM 2404 C CA . ILE A 1 306 ? -25.312 -10.531 1.422 1 98.19 306 ILE A CA 1
ATOM 2405 C C . ILE A 1 306 ? -23.812 -10.242 1.27 1 98.19 306 ILE A C 1
ATOM 2407 O O . ILE A 1 306 ? -23.312 -10.133 0.15 1 98.19 306 ILE A O 1
ATOM 2411 N N . THR A 1 307 ? -23.109 -10.164 2.395 1 97.88 307 THR A N 1
ATOM 2412 C CA . THR A 1 307 ? -21.672 -9.883 2.4 1 97.88 307 THR A CA 1
ATOM 2413 C C . THR A 1 307 ? -20.906 -11 1.706 1 97.88 307 THR A C 1
ATOM 2415 O O . THR A 1 307 ? -20.031 -10.742 0.885 1 97.88 307 THR A O 1
ATOM 2418 N N . THR A 1 308 ? -21.25 -12.18 1.989 1 97.44 308 THR A N 1
ATOM 2419 C CA . THR A 1 308 ? -20.578 -13.344 1.42 1 97.44 308 THR A CA 1
ATOM 2420 C C . THR A 1 308 ? -20.812 -13.422 -0.085 1 97.44 308 THR A C 1
ATOM 2422 O O . THR A 1 308 ? -19.891 -13.719 -0.85 1 97.44 308 THR A O 1
ATOM 2425 N N . THR A 1 309 ? -22.047 -13.18 -0.445 1 98.38 309 THR A N 1
ATOM 2426 C CA . THR A 1 309 ? -22.391 -13.195 -1.863 1 98.38 309 THR A CA 1
ATOM 2427 C C . THR A 1 309 ? -21.594 -12.148 -2.629 1 98.38 309 THR A C 1
ATOM 2429 O O . THR A 1 309 ? -21.078 -12.422 -3.713 1 98.38 309 THR A O 1
ATOM 2432 N N . PHE A 1 310 ? -21.562 -10.977 -2.094 1 98.38 310 PHE A N 1
ATOM 2433 C CA . PHE A 1 310 ? -20.781 -9.914 -2.723 1 98.38 310 PHE A CA 1
ATOM 2434 C C . PHE A 1 310 ? -19.328 -10.328 -2.861 1 98.38 310 PHE A C 1
ATOM 2436 O O . PHE A 1 310 ? -18.75 -10.234 -3.945 1 98.38 310 PHE A O 1
ATOM 2443 N N . ASN A 1 311 ? -18.688 -10.773 -1.765 1 97.81 311 ASN A N 1
ATOM 2444 C CA . ASN A 1 311 ? -17.266 -11.102 -1.747 1 97.81 311 ASN A CA 1
ATOM 2445 C C . ASN A 1 311 ? -16.953 -12.281 -2.664 1 97.81 311 ASN A C 1
ATOM 2447 O O . ASN A 1 311 ? -15.906 -12.312 -3.312 1 97.81 311 ASN A O 1
ATOM 2451 N N . ASP A 1 312 ? -17.844 -13.227 -2.76 1 96.94 312 ASP A N 1
ATOM 2452 C CA . ASP A 1 312 ? -17.656 -14.367 -3.658 1 96.94 312 ASP A CA 1
ATOM 2453 C C . ASP A 1 312 ? -17.688 -13.922 -5.117 1 96.94 312 ASP A C 1
ATOM 2455 O O . ASP A 1 312 ? -17.031 -14.523 -5.973 1 96.94 312 ASP A O 1
ATOM 2459 N N . SER A 1 313 ? -18.422 -12.875 -5.402 1 97.5 313 SER A N 1
ATOM 2460 C CA . SER A 1 313 ? -18.594 -12.406 -6.77 1 97.5 313 SER A CA 1
ATOM 2461 C C . SER A 1 313 ? -17.328 -11.727 -7.281 1 97.5 313 SER A C 1
ATOM 2463 O O . SER A 1 313 ? -17.203 -11.438 -8.477 1 97.5 313 SER A O 1
ATOM 2465 N N . LEU A 1 314 ? -16.406 -11.469 -6.398 1 97.69 314 LEU A N 1
ATOM 2466 C CA . LEU A 1 314 ? -15.188 -10.758 -6.777 1 97.69 314 LEU A CA 1
ATOM 2467 C C . LEU A 1 314 ? -14.266 -11.664 -7.582 1 97.69 314 LEU A C 1
ATOM 2469 O O . LEU A 1 314 ? -13.406 -11.18 -8.328 1 97.69 314 LEU A O 1
ATOM 2473 N N . GLN A 1 315 ? -14.398 -12.953 -7.395 1 97.12 315 GLN A N 1
ATOM 2474 C CA . GLN A 1 315 ? -13.586 -13.914 -8.133 1 97.12 315 GLN A CA 1
ATOM 2475 C C . GLN A 1 315 ? -14.117 -14.125 -9.547 1 97.12 315 GLN A C 1
ATOM 2477 O O . GLN A 1 315 ? -15.328 -14.195 -9.75 1 97.12 315 GLN A O 1
ATOM 2482 N N . PHE A 1 316 ? -13.273 -14.164 -10.516 1 97.69 316 PHE A N 1
ATOM 2483 C CA . PHE A 1 316 ? -13.664 -14.5 -11.883 1 97.69 316 PHE A CA 1
ATOM 2484 C C . PHE A 1 316 ? -12.703 -15.531 -12.477 1 97.69 316 PHE A C 1
ATOM 2486 O O . PHE A 1 316 ? -11.695 -15.875 -11.859 1 97.69 316 PHE A O 1
ATOM 2493 N N . SER A 1 317 ? -13.023 -16.047 -13.578 1 97.31 317 SER A N 1
ATOM 2494 C CA . SER A 1 317 ? -12.406 -17.266 -14.109 1 97.31 317 SER A CA 1
ATOM 2495 C C . SER A 1 317 ? -10.945 -17.016 -14.477 1 97.31 317 SER A C 1
ATOM 2497 O O . SER A 1 317 ? -10.609 -15.977 -15.047 1 97.31 317 SER A O 1
ATOM 2499 N N . PRO A 1 318 ? -10.062 -18 -14.18 1 97.31 318 PRO A N 1
ATOM 2500 C CA . PRO A 1 318 ? -8.633 -17.859 -14.5 1 97.31 318 PRO A CA 1
ATOM 2501 C C . PRO A 1 318 ? -8.383 -17.703 -15.992 1 97.31 318 PRO A C 1
ATOM 2503 O O . PRO A 1 318 ? -7.336 -17.172 -16.391 1 97.31 318 PRO A O 1
ATOM 2506 N N . ASP A 1 319 ? -9.281 -18.156 -16.844 1 97.06 319 ASP A N 1
ATOM 2507 C CA . ASP A 1 319 ? -9.07 -18.094 -18.281 1 97.06 319 ASP A CA 1
ATOM 2508 C C . ASP A 1 319 ? -9.758 -16.859 -18.891 1 97.06 319 ASP A C 1
ATOM 2510 O O . ASP A 1 319 ? -9.773 -16.688 -20.109 1 97.06 319 ASP A O 1
ATOM 2514 N N . ASP A 1 320 ? -10.391 -16.047 -18 1 98.31 320 ASP A N 1
ATOM 2515 C CA . ASP A 1 320 ? -11.008 -14.812 -18.516 1 98.31 320 ASP A CA 1
ATOM 2516 C C . ASP A 1 320 ? -9.984 -13.953 -19.234 1 98.31 320 ASP A C 1
ATOM 2518 O O . ASP A 1 320 ? -8.922 -13.633 -18.688 1 98.31 320 ASP A O 1
ATOM 2522 N N . PRO A 1 321 ? -10.211 -13.57 -20.469 1 97.94 321 PRO A N 1
ATOM 2523 C CA . PRO A 1 321 ? -9.234 -12.789 -21.219 1 97.94 321 PRO A CA 1
ATOM 2524 C C . PRO A 1 321 ? -9.18 -11.328 -20.781 1 97.94 321 PRO A C 1
ATOM 2526 O O . PRO A 1 321 ? -8.25 -10.602 -21.156 1 97.94 321 PRO A O 1
ATOM 2529 N N . ARG A 1 322 ? -10.164 -10.891 -20.109 1 98 322 ARG A N 1
ATOM 2530 C CA . ARG A 1 322 ? -10.164 -9.508 -19.641 1 98 322 ARG A CA 1
ATOM 2531 C C . ARG A 1 322 ? -9.258 -9.328 -18.422 1 98 322 ARG A C 1
ATOM 2533 O O . ARG A 1 322 ? -8.984 -10.289 -17.703 1 98 322 ARG A O 1
ATOM 2540 N N . LEU A 1 323 ? -8.773 -8.055 -18.25 1 98.81 323 LEU A N 1
ATOM 2541 C CA . LEU A 1 323 ? -8.062 -7.617 -17.047 1 98.81 323 LEU A CA 1
ATOM 2542 C C . LEU A 1 323 ? -8.984 -6.832 -16.125 1 98.81 323 LEU A C 1
ATOM 2544 O O . LEU A 1 323 ? -10.047 -6.379 -16.547 1 98.81 323 LEU A O 1
ATOM 2548 N N . PHE A 1 324 ? -8.695 -6.785 -14.891 1 98.88 324 PHE A N 1
ATOM 2549 C CA . PHE A 1 324 ? -9.422 -5.98 -13.914 1 98.88 324 PHE A CA 1
ATOM 2550 C C . PHE A 1 324 ? -8.469 -5.031 -13.188 1 98.88 324 PHE A C 1
ATOM 2552 O O . PHE A 1 324 ? -7.547 -5.477 -12.5 1 98.88 324 PHE A O 1
ATOM 2559 N N . TYR A 1 325 ? -8.648 -3.729 -13.32 1 98.75 325 TYR A N 1
ATOM 2560 C CA . TYR A 1 325 ? -7.773 -2.805 -12.602 1 98.75 325 TYR A CA 1
ATOM 2561 C C . TYR A 1 325 ? -8.445 -2.295 -11.336 1 98.75 325 TYR A C 1
ATOM 2563 O O . TYR A 1 325 ? -9.672 -2.191 -11.273 1 98.75 325 TYR A O 1
ATOM 2571 N N . ASN A 1 326 ? -7.688 -2.053 -10.289 1 98.5 326 ASN A N 1
ATOM 2572 C CA . ASN A 1 326 ? -8.078 -1.42 -9.039 1 98.5 326 ASN A CA 1
ATOM 2573 C C . ASN A 1 326 ? -7.188 -0.222 -8.711 1 98.5 326 ASN A C 1
ATOM 2575 O O . ASN A 1 326 ? -5.969 -0.361 -8.602 1 98.5 326 ASN A O 1
ATOM 2579 N N . LEU A 1 327 ? -7.77 0.945 -8.648 1 98.38 327 LEU A N 1
ATOM 2580 C CA . LEU A 1 327 ? -7.07 2.076 -8.047 1 98.38 327 LEU A CA 1
ATOM 2581 C C . LEU A 1 327 ? -7.133 2.006 -6.527 1 98.38 327 LEU A C 1
ATOM 2583 O O . LEU A 1 327 ? -8.172 2.307 -5.93 1 98.38 327 LEU A O 1
ATOM 2587 N N . ARG A 1 328 ? -5.996 1.671 -5.918 1 98.31 328 ARG A N 1
ATOM 2588 C CA . ARG A 1 328 ? -5.961 1.438 -4.477 1 98.31 328 ARG A CA 1
ATOM 2589 C C . ARG A 1 328 ? -6.051 2.75 -3.707 1 98.31 328 ARG A C 1
ATOM 2591 O O . ARG A 1 328 ? -5.242 3.658 -3.922 1 98.31 328 ARG A O 1
ATOM 2598 N N . ASP A 1 329 ? -6.98 2.869 -2.766 1 97.69 329 ASP A N 1
ATOM 2599 C CA . ASP A 1 329 ? -7.145 4.047 -1.92 1 97.69 329 ASP A CA 1
ATOM 2600 C C . ASP A 1 329 ? -7.258 5.316 -2.762 1 97.69 329 ASP A C 1
ATOM 2602 O O . ASP A 1 329 ? -6.535 6.289 -2.529 1 97.69 329 ASP A O 1
ATOM 2606 N N . LEU A 1 330 ? -8.117 5.246 -3.754 1 97.31 330 LEU A N 1
ATOM 2607 C CA . LEU A 1 330 ? -8.273 6.383 -4.656 1 97.31 330 LEU A CA 1
ATOM 2608 C C . LEU A 1 330 ? -8.68 7.637 -3.889 1 97.31 330 LEU A C 1
ATOM 2610 O O . LEU A 1 330 ? -9.656 7.625 -3.145 1 97.31 330 LEU A O 1
ATOM 2614 N N . ILE A 1 331 ? -7.902 8.664 -4.035 1 94.81 331 ILE A N 1
ATOM 2615 C CA . ILE A 1 331 ? -8.211 9.945 -3.41 1 94.81 331 ILE A CA 1
ATOM 2616 C C . ILE A 1 331 ? -9.289 10.664 -4.215 1 94.81 331 ILE A C 1
ATOM 2618 O O . ILE A 1 331 ? -9.117 10.906 -5.414 1 94.81 331 ILE A O 1
ATOM 2622 N N . CYS A 1 332 ? -10.375 10.914 -3.564 1 90.75 332 CYS A N 1
ATOM 2623 C CA . CYS A 1 332 ? -11.484 11.648 -4.16 1 90.75 332 CYS A CA 1
ATOM 2624 C C . CYS A 1 332 ? -11.781 12.922 -3.375 1 90.75 332 CYS A C 1
ATOM 2626 O O . CYS A 1 332 ? -12.438 12.875 -2.334 1 90.75 332 CYS A O 1
ATOM 2628 N N . GLY A 1 333 ? -11.352 13.992 -3.85 1 82.25 333 GLY A N 1
ATOM 2629 C CA . GLY A 1 333 ? -11.539 15.297 -3.229 1 82.25 333 GLY A CA 1
ATOM 2630 C C . GLY A 1 333 ? -10.938 16.438 -4.035 1 82.25 333 GLY A C 1
ATOM 2631 O O . GLY A 1 333 ? -9.906 16.266 -4.684 1 82.25 333 GLY A O 1
ATOM 2632 N N . GLY A 1 334 ? -11.586 17.453 -3.973 1 78.31 334 GLY A N 1
ATOM 2633 C CA . GLY A 1 334 ? -11.109 18.594 -4.746 1 78.31 334 GLY A CA 1
ATOM 2634 C C . GLY A 1 334 ? -11.148 18.344 -6.242 1 78.31 334 GLY A C 1
ATOM 2635 O O . GLY A 1 334 ? -12.195 18.016 -6.797 1 78.31 334 GLY A O 1
ATOM 2636 N N . VAL A 1 335 ? -9.891 18.375 -6.781 1 79.75 335 VAL A N 1
ATOM 2637 C CA . VAL A 1 335 ? -9.812 18.25 -8.234 1 79.75 335 VAL A CA 1
ATOM 2638 C C . VAL A 1 335 ? -9.609 16.781 -8.617 1 79.75 335 VAL A C 1
ATOM 2640 O O . VAL A 1 335 ? -9.633 16.438 -9.797 1 79.75 335 VAL A O 1
ATOM 2643 N N . TRP A 1 336 ? -9.414 15.992 -7.637 1 89.38 336 TRP A N 1
ATOM 2644 C CA . TRP A 1 336 ? -9.055 14.602 -7.926 1 89.38 336 TRP A CA 1
ATOM 2645 C C . TRP A 1 336 ? -10.289 13.703 -7.879 1 89.38 336 TRP A C 1
ATOM 2647 O O . TRP A 1 336 ? -11.141 13.852 -7.004 1 89.38 336 TRP A O 1
ATOM 2657 N N . PRO A 1 337 ? -10.328 12.734 -8.711 1 93.81 337 PRO A N 1
ATOM 2658 C CA . PRO A 1 337 ? -9.578 12.57 -9.961 1 93.81 337 PRO A CA 1
ATOM 2659 C C . PRO A 1 337 ? -9.852 13.688 -10.961 1 93.81 337 PRO A C 1
ATOM 2661 O O . PRO A 1 337 ? -10.852 14.391 -10.852 1 93.81 337 PRO A O 1
ATOM 2664 N N . ASP A 1 338 ? -8.93 13.828 -11.852 1 91.75 338 ASP A N 1
ATOM 2665 C CA . ASP A 1 338 ? -9.055 14.914 -12.82 1 91.75 338 ASP A CA 1
ATOM 2666 C C . ASP A 1 338 ? -8.961 14.383 -14.25 1 91.75 338 ASP A C 1
ATOM 2668 O O . ASP A 1 338 ? -7.871 14.047 -14.727 1 91.75 338 ASP A O 1
ATOM 2672 N N . PRO A 1 339 ? -10.086 14.266 -14.961 1 92.19 339 PRO A N 1
ATOM 2673 C CA . PRO A 1 339 ? -11.453 14.617 -14.57 1 92.19 339 PRO A CA 1
ATOM 2674 C C . PRO A 1 339 ? -12.094 13.578 -13.664 1 92.19 339 PRO A C 1
ATOM 2676 O O . PRO A 1 339 ? -11.555 12.477 -13.492 1 92.19 339 PRO A O 1
ATOM 2679 N N . PRO A 1 340 ? -13.289 13.766 -12.969 1 86.44 340 PRO A N 1
ATOM 2680 C CA . PRO A 1 340 ? -13.875 12.906 -11.938 1 86.44 340 PRO A CA 1
ATOM 2681 C C . PRO A 1 340 ? -14.617 11.703 -12.516 1 86.44 340 PRO A C 1
ATOM 2683 O O . PRO A 1 340 ? -15.234 10.938 -11.766 1 86.44 340 PRO A O 1
ATOM 2686 N N . SER A 1 341 ? -14.281 11.148 -13.555 1 81.5 341 SER A N 1
ATOM 2687 C CA . SER A 1 341 ? -15.219 10.219 -14.172 1 81.5 341 SER A CA 1
ATOM 2688 C C . SER A 1 341 ? -14.641 8.812 -14.242 1 81.5 341 SER A C 1
ATOM 2690 O O . SER A 1 341 ? -15.359 7.852 -14.508 1 81.5 341 SER A O 1
ATOM 2692 N N . ILE A 1 342 ? -13.477 8.578 -13.859 1 92.94 342 ILE A N 1
ATOM 2693 C CA . ILE A 1 342 ? -12.93 7.238 -14.039 1 92.94 342 ILE A CA 1
ATOM 2694 C C . ILE A 1 342 ? -13.375 6.344 -12.883 1 92.94 342 ILE A C 1
ATOM 2696 O O . ILE A 1 342 ? -13.359 6.762 -11.727 1 92.94 342 ILE A O 1
ATOM 2700 N N . PRO A 1 343 ? -13.891 5.141 -13.172 1 94.94 343 PRO A N 1
ATOM 2701 C CA . PRO A 1 343 ? -14.18 4.207 -12.078 1 94.94 343 PRO A CA 1
ATOM 2702 C C . PRO A 1 343 ? -12.93 3.801 -11.305 1 94.94 343 PRO A C 1
ATOM 2704 O O . PRO A 1 343 ? -11.852 3.646 -11.891 1 94.94 343 PRO A O 1
ATOM 2707 N N . SER A 1 344 ? -13.102 3.594 -10.008 1 95.75 344 SER A N 1
ATOM 2708 C CA . SER A 1 344 ? -11.969 3.184 -9.18 1 95.75 344 SER A CA 1
ATOM 2709 C C . SER A 1 344 ? -11.539 1.756 -9.5 1 95.75 344 SER A C 1
ATOM 2711 O O . SER A 1 344 ? -10.445 1.332 -9.125 1 95.75 344 SER A O 1
ATOM 2713 N N . ASP A 1 345 ? -12.406 0.964 -10.086 1 97.19 345 ASP A N 1
ATOM 2714 C CA . ASP A 1 345 ? -12.133 -0.419 -10.469 1 97.19 345 ASP A CA 1
ATOM 2715 C C . ASP A 1 345 ? -13.094 -0.88 -11.562 1 97.19 345 ASP A C 1
ATOM 2717 O O . ASP A 1 345 ? -14.258 -0.477 -11.594 1 97.19 345 ASP A O 1
ATOM 2721 N N . ALA A 1 346 ? -12.516 -1.67 -12.469 1 97.56 346 ALA A N 1
ATOM 2722 C CA . ALA A 1 346 ? -13.352 -2.168 -13.555 1 97.56 346 ALA A CA 1
ATOM 2723 C C . ALA A 1 346 ? -12.602 -3.199 -14.391 1 97.56 346 ALA A C 1
ATOM 2725 O O . ALA A 1 346 ? -11.367 -3.266 -14.352 1 97.56 346 ALA A O 1
ATOM 2726 N N . PHE A 1 347 ? -13.398 -3.979 -15.141 1 98.19 347 PHE A N 1
ATOM 2727 C CA . PHE A 1 347 ? -12.852 -4.824 -16.203 1 98.19 347 PHE A CA 1
ATOM 2728 C C . PHE A 1 347 ? -12.391 -3.982 -17.375 1 98.19 347 PHE A C 1
ATOM 2730 O O . PHE A 1 347 ? -12.93 -2.902 -17.625 1 98.19 347 PHE A O 1
ATOM 2737 N N . THR A 1 348 ? -11.391 -4.391 -18.062 1 98.56 348 THR A N 1
ATOM 2738 C CA . THR A 1 348 ? -10.891 -3.754 -19.266 1 98.56 348 THR A CA 1
ATOM 2739 C C . THR A 1 348 ? -10.133 -4.758 -20.141 1 98.56 348 THR A C 1
ATOM 2741 O O . THR A 1 348 ? -9.477 -5.66 -19.609 1 98.56 348 THR A O 1
ATOM 2744 N N . PRO A 1 349 ? -10.203 -4.688 -21.438 1 98.12 349 PRO A N 1
ATOM 2745 C CA . PRO A 1 349 ? -9.391 -5.566 -22.281 1 98.12 349 PRO A CA 1
ATOM 2746 C C . PRO A 1 349 ? -7.902 -5.234 -22.219 1 98.12 349 PRO A C 1
ATOM 2748 O O . PRO A 1 349 ? -7.062 -6.117 -22.406 1 98.12 349 PRO A O 1
ATOM 2751 N N . CYS A 1 350 ? -7.609 -3.977 -22.062 1 98.62 350 CYS A N 1
ATOM 2752 C CA . CYS A 1 350 ? -6.262 -3.434 -21.953 1 98.62 350 CYS A CA 1
ATOM 2753 C C . CYS A 1 350 ? -6.277 -2.068 -21.281 1 98.62 350 CYS A C 1
ATOM 2755 O O . CYS A 1 350 ? -7.344 -1.493 -21.062 1 98.62 350 CYS A O 1
ATOM 2757 N N . LEU A 1 351 ? -5.105 -1.596 -20.891 1 98.69 351 LEU A N 1
ATOM 2758 C CA . LEU A 1 351 ? -5.031 -0.233 -20.375 1 98.69 351 LEU A CA 1
ATOM 2759 C C . LEU A 1 351 ? -3.6 0.29 -20.422 1 98.69 351 LEU A C 1
ATOM 2761 O O . LEU A 1 351 ? -2.654 -0.489 -20.578 1 98.69 351 LEU A O 1
ATOM 2765 N N . THR A 1 352 ? -3.5 1.597 -20.344 1 98.81 352 THR A N 1
ATOM 2766 C CA . THR A 1 352 ? -2.217 2.283 -20.25 1 98.81 352 THR A CA 1
ATOM 2767 C C . THR A 1 352 ? -2.131 3.098 -18.953 1 98.81 352 THR A C 1
ATOM 2769 O O . THR A 1 352 ? -3.059 3.834 -18.625 1 98.81 352 THR A O 1
ATOM 2772 N N . VAL A 1 353 ? -1.076 2.918 -18.25 1 98.75 353 VAL A N 1
ATOM 2773 C CA . VAL A 1 353 ? -0.785 3.701 -17.062 1 98.75 353 VAL A CA 1
ATOM 2774 C C . VAL A 1 353 ? 0.448 4.57 -17.297 1 98.75 353 VAL A C 1
ATOM 2776 O O . VAL A 1 353 ? 1.496 4.07 -17.719 1 98.75 353 VAL A O 1
ATOM 2779 N N . ILE A 1 354 ? 0.34 5.812 -17.031 1 97.12 354 ILE A N 1
ATOM 2780 C CA . ILE A 1 354 ? 1.454 6.746 -17.156 1 97.12 354 ILE A CA 1
ATOM 2781 C C . ILE A 1 354 ? 1.873 7.234 -15.773 1 97.12 354 ILE A C 1
ATOM 2783 O O . ILE A 1 354 ? 1.049 7.75 -15.016 1 97.12 354 ILE A O 1
ATOM 2787 N N . SER A 1 355 ? 3.141 7.137 -15.508 1 96.88 355 SER A N 1
ATOM 2788 C CA . SER A 1 355 ? 3.633 7.477 -14.172 1 96.88 355 SER A CA 1
ATOM 2789 C C . SER A 1 355 ? 3.955 8.969 -14.07 1 96.88 355 SER A C 1
ATOM 2791 O O . SER A 1 355 ? 4.523 9.547 -14.992 1 96.88 355 SER A O 1
ATOM 2793 N N . LYS A 1 356 ? 3.523 9.523 -12.977 1 92.12 356 LYS A N 1
ATOM 2794 C CA . LYS A 1 356 ? 3.941 10.852 -12.555 1 92.12 356 LYS A CA 1
ATOM 2795 C C . LYS A 1 356 ? 4.625 10.805 -11.188 1 92.12 356 LYS A C 1
ATOM 2797 O O . LYS A 1 356 ? 4.695 11.82 -10.492 1 92.12 356 LYS A O 1
ATOM 2802 N N . CYS A 1 357 ? 5.086 9.633 -10.867 1 93.06 357 CYS A N 1
ATOM 2803 C CA . CYS A 1 357 ? 5.676 9.383 -9.555 1 93.06 357 CYS A CA 1
ATOM 2804 C C . CYS A 1 357 ? 7.16 9.727 -9.547 1 93.06 357 CYS A C 1
ATOM 2806 O O . CYS A 1 357 ? 7.77 9.898 -10.602 1 93.06 357 CYS A O 1
ATOM 2808 N N . TYR A 1 358 ? 7.699 9.766 -8.336 1 87.38 358 TYR A N 1
ATOM 2809 C CA . TYR A 1 358 ? 9.117 10.062 -8.156 1 87.38 358 TYR A CA 1
ATOM 2810 C C . TYR A 1 358 ? 9.93 8.781 -8.062 1 87.38 358 TYR A C 1
ATOM 2812 O O . TYR A 1 358 ? 10.93 8.617 -8.773 1 87.38 358 TYR A O 1
ATOM 2820 N N . ALA A 1 359 ? 9.586 7.922 -7.195 1 92.62 359 ALA A N 1
ATOM 2821 C CA . ALA A 1 359 ? 10.25 6.637 -6.973 1 92.62 359 ALA A CA 1
ATOM 2822 C C . ALA A 1 359 ? 9.242 5.488 -7.027 1 92.62 359 ALA A C 1
ATOM 2824 O O . ALA A 1 359 ? 8.875 4.934 -5.992 1 92.62 359 ALA A O 1
ATOM 2825 N N . ALA A 1 360 ? 8.938 5.176 -8.227 1 96.31 360 ALA A N 1
ATOM 2826 C CA . ALA A 1 360 ? 7.879 4.184 -8.414 1 96.31 360 ALA A CA 1
ATOM 2827 C C . ALA A 1 360 ? 8.422 2.922 -9.078 1 96.31 360 ALA A C 1
ATOM 2829 O O . ALA A 1 360 ? 9.469 2.955 -9.727 1 96.31 360 ALA A O 1
ATOM 2830 N N . ASN A 1 361 ? 7.711 1.85 -8.805 1 97.94 361 ASN A N 1
ATOM 2831 C CA . ASN A 1 361 ? 7.984 0.562 -9.43 1 97.94 361 ASN A CA 1
ATOM 2832 C C . ASN A 1 361 ? 6.773 0.043 -10.203 1 97.94 361 ASN A C 1
ATOM 2834 O O . ASN A 1 361 ? 5.637 0.382 -9.875 1 97.94 361 ASN A O 1
ATOM 2838 N N . LEU A 1 362 ? 7.031 -0.628 -11.242 1 98.75 362 LEU A N 1
ATOM 2839 C CA . LEU A 1 362 ? 6.113 -1.618 -11.789 1 98.75 362 LEU A CA 1
ATOM 2840 C C . LEU A 1 362 ? 6.516 -3.027 -11.367 1 98.75 362 LEU A C 1
ATOM 2842 O O . LEU A 1 362 ? 7.629 -3.475 -11.656 1 98.75 362 LEU A O 1
ATOM 2846 N N . VAL A 1 363 ? 5.629 -3.695 -10.695 1 98.62 363 VAL A N 1
ATOM 2847 C CA . VAL A 1 363 ? 5.992 -4.969 -10.086 1 98.62 363 VAL A CA 1
ATOM 2848 C C . VAL A 1 363 ? 5.125 -6.086 -10.664 1 98.62 363 VAL A C 1
ATOM 2850 O O . VAL A 1 363 ? 3.896 -6.008 -10.633 1 98.62 363 VAL A O 1
ATOM 2853 N N . ILE A 1 364 ? 5.773 -7.125 -11.164 1 98.06 364 ILE A N 1
ATOM 2854 C CA . ILE A 1 364 ? 5.094 -8.289 -11.719 1 98.06 364 ILE A CA 1
ATOM 2855 C C . ILE A 1 364 ? 4.992 -9.383 -10.664 1 98.06 364 ILE A C 1
ATOM 2857 O O . ILE A 1 364 ? 6.008 -9.875 -10.164 1 98.06 364 ILE A O 1
ATOM 2861 N N . ASP A 1 365 ? 3.764 -9.711 -10.312 1 97.19 365 ASP A N 1
ATOM 2862 C CA . ASP A 1 365 ? 3.443 -10.789 -9.383 1 97.19 365 ASP A CA 1
ATOM 2863 C C . ASP A 1 365 ? 4.23 -10.641 -8.078 1 97.19 365 ASP A C 1
ATOM 2865 O O . ASP A 1 365 ? 4.773 -11.617 -7.562 1 97.19 365 ASP A O 1
ATOM 2869 N N . GLY A 1 366 ? 4.414 -9.422 -7.613 1 95.06 366 GLY A N 1
ATOM 2870 C CA . GLY A 1 366 ? 4.957 -9.125 -6.301 1 95.06 366 GLY A CA 1
ATOM 2871 C C . GLY A 1 366 ? 6.465 -9.305 -6.223 1 95.06 366 GLY A C 1
ATOM 2872 O O . GLY A 1 366 ? 7.078 -9.008 -5.195 1 95.06 366 GLY A O 1
ATOM 2873 N N . THR A 1 367 ? 7.16 -9.656 -7.297 1 92.62 367 THR A N 1
ATOM 2874 C CA . THR A 1 367 ? 8.562 -10.055 -7.176 1 92.62 367 THR A CA 1
ATOM 2875 C C . THR A 1 367 ? 9.438 -9.234 -8.109 1 92.62 367 THR A C 1
ATOM 2877 O O . THR A 1 367 ? 10.422 -8.625 -7.68 1 92.62 367 THR A O 1
ATOM 2880 N N . ARG A 1 368 ? 9.133 -9.195 -9.383 1 95.88 368 ARG A N 1
ATOM 2881 C CA . ARG A 1 368 ? 9.984 -8.539 -10.375 1 95.88 368 ARG A CA 1
ATOM 2882 C C . ARG A 1 368 ? 9.609 -7.07 -10.539 1 95.88 368 ARG A C 1
ATOM 2884 O O . ARG A 1 368 ? 8.516 -6.75 -11.008 1 95.88 368 ARG A O 1
ATOM 2891 N N . ALA A 1 369 ? 10.547 -6.23 -10.219 1 97.75 369 ALA A N 1
ATOM 2892 C CA . ALA A 1 369 ? 10.266 -4.797 -10.203 1 97.75 369 ALA A CA 1
ATOM 2893 C C . ALA A 1 369 ? 11.062 -4.066 -11.273 1 97.75 369 ALA A C 1
ATOM 2895 O O . ALA A 1 369 ? 12.25 -4.332 -11.461 1 97.75 369 ALA A O 1
ATOM 2896 N N . TYR A 1 370 ? 10.422 -3.221 -12.016 1 97.88 370 TYR A N 1
ATOM 2897 C CA . TYR A 1 370 ? 11.008 -2.307 -12.992 1 97.88 370 TYR A CA 1
ATOM 2898 C C . TYR A 1 370 ? 10.836 -0.857 -12.555 1 97.88 370 TYR A C 1
ATOM 2900 O O . TYR A 1 370 ? 9.867 -0.517 -11.875 1 97.88 370 TYR A O 1
ATOM 2908 N N . PRO A 1 371 ? 11.82 0.01 -12.922 1 95.75 371 PRO A N 1
ATOM 2909 C CA . PRO A 1 371 ? 11.586 1.425 -12.633 1 95.75 371 PRO A CA 1
ATOM 2910 C C . PRO A 1 371 ? 10.352 1.977 -13.344 1 95.75 371 PRO A C 1
ATOM 2912 O O . PRO A 1 371 ? 10.141 1.688 -14.523 1 95.75 371 PRO A O 1
ATOM 2915 N N . PHE A 1 372 ? 9.57 2.75 -12.656 1 96.94 372 PHE A N 1
ATOM 2916 C CA . PHE A 1 372 ? 8.336 3.303 -13.188 1 96.94 372 PHE A CA 1
ATOM 2917 C C . PHE A 1 372 ? 8.156 4.75 -12.75 1 96.94 372 PHE A C 1
ATOM 2919 O O . PHE A 1 372 ? 7.105 5.121 -12.219 1 96.94 372 PHE A O 1
ATOM 2926 N N . ASN A 1 373 ? 9.125 5.523 -12.914 1 92.12 373 ASN A N 1
ATOM 2927 C CA . ASN A 1 373 ? 9.141 6.918 -12.492 1 92.12 373 ASN A CA 1
ATOM 2928 C C . ASN A 1 373 ? 8.469 7.82 -13.523 1 92.12 373 ASN A C 1
ATOM 2930 O O . ASN A 1 373 ? 7.941 7.34 -14.531 1 92.12 373 ASN A O 1
ATOM 2934 N N . ASP A 1 374 ? 8.375 9.016 -13.188 1 90.44 374 ASP A N 1
ATOM 2935 C CA . ASP A 1 374 ? 7.703 10.023 -14 1 90.44 374 ASP A CA 1
ATOM 2936 C C . ASP A 1 374 ? 8.078 9.883 -15.477 1 90.44 374 ASP A C 1
ATOM 2938 O O . ASP A 1 374 ? 9.266 9.852 -15.812 1 90.44 374 ASP A O 1
ATOM 2942 N N . GLY A 1 375 ? 7.094 9.82 -16.281 1 89.69 375 GLY A N 1
ATOM 2943 C CA . GLY A 1 375 ? 7.301 9.758 -17.719 1 89.69 375 GLY A CA 1
ATOM 2944 C C . GLY A 1 375 ? 7.219 8.344 -18.266 1 89.69 375 GLY A C 1
ATOM 2945 O O . GLY A 1 375 ? 7.074 8.156 -19.484 1 89.69 375 GLY A O 1
ATOM 2946 N N . THR A 1 376 ? 7.371 7.363 -17.453 1 94.69 376 THR A N 1
ATOM 2947 C CA . THR A 1 376 ? 7.309 5.977 -17.906 1 94.69 376 THR A CA 1
ATOM 2948 C C . THR A 1 376 ? 5.867 5.566 -18.188 1 94.69 376 THR A C 1
ATOM 2950 O O . THR A 1 376 ? 4.953 5.93 -17.453 1 94.69 376 THR A O 1
ATOM 2953 N N . ILE A 1 377 ? 5.68 4.844 -19.25 1 97.5 377 ILE A N 1
ATOM 2954 C CA . ILE A 1 377 ? 4.363 4.41 -19.703 1 97.5 377 ILE A CA 1
ATOM 2955 C C . ILE A 1 377 ? 4.301 2.883 -19.719 1 97.5 377 ILE A C 1
ATOM 2957 O O . ILE A 1 377 ? 5.199 2.223 -20.25 1 97.5 377 ILE A O 1
ATOM 2961 N N . ALA A 1 378 ? 3.303 2.328 -19.172 1 98.81 378 ALA A N 1
ATOM 2962 C CA . ALA A 1 378 ? 3.082 0.884 -19.203 1 98.81 378 ALA A CA 1
ATOM 2963 C C . ALA A 1 378 ? 1.783 0.541 -19.938 1 98.81 378 ALA A C 1
ATOM 2965 O O . ALA A 1 378 ? 0.699 0.928 -19.484 1 98.81 378 ALA A O 1
ATOM 2966 N N . TYR A 1 379 ? 1.876 -0.098 -21 1 98.88 379 TYR A N 1
ATOM 2967 C CA . TYR A 1 379 ? 0.73 -0.681 -21.688 1 98.88 379 TYR A CA 1
ATOM 2968 C C . TYR A 1 379 ? 0.542 -2.141 -21.297 1 98.88 379 TYR A C 1
ATOM 2970 O O . TYR A 1 379 ? 1.477 -2.939 -21.391 1 98.88 379 TYR A O 1
ATOM 2978 N N . MET A 1 380 ? -0.618 -2.523 -20.812 1 98.88 380 MET A N 1
ATOM 2979 C CA . MET A 1 380 ? -0.888 -3.859 -20.281 1 98.88 380 MET A CA 1
ATOM 2980 C C . MET A 1 380 ? -2.025 -4.523 -21.047 1 98.88 380 MET A C 1
ATOM 2982 O O . MET A 1 380 ? -3.057 -3.898 -21.312 1 98.88 380 MET A O 1
ATOM 2986 N N . TYR A 1 381 ? -1.859 -5.719 -21.391 1 98.69 381 TYR A N 1
ATOM 2987 C CA . TYR A 1 381 ? -2.822 -6.477 -22.188 1 98.69 381 TYR A CA 1
ATOM 2988 C C . TYR A 1 381 ? -2.584 -7.973 -22.047 1 98.69 381 TYR A C 1
ATOM 2990 O O . TYR A 1 381 ? -1.646 -8.398 -21.375 1 98.69 381 TYR A O 1
ATOM 2998 N N . SER A 1 382 ? -3.512 -8.766 -22.562 1 97.94 382 SER A N 1
ATOM 2999 C CA . SER A 1 382 ? -3.365 -10.219 -22.562 1 97.94 382 SER A CA 1
ATOM 3000 C C . SER A 1 382 ? -3.465 -10.781 -23.969 1 97.94 382 SER A C 1
ATOM 3002 O O . SER A 1 382 ? -4.094 -10.18 -24.844 1 97.94 382 SER A O 1
ATOM 3004 N N . LYS A 1 383 ? -2.754 -11.875 -24.219 1 96.88 383 LYS A N 1
ATOM 3005 C CA . LYS A 1 383 ? -2.809 -12.641 -25.453 1 96.88 383 LYS A CA 1
ATOM 3006 C C . LYS A 1 383 ? -3.064 -14.117 -25.188 1 96.88 383 LYS A C 1
ATOM 3008 O O . LYS A 1 383 ? -2.484 -14.695 -24.266 1 96.88 383 LYS A O 1
ATOM 3013 N N . PRO A 1 384 ? -3.889 -14.727 -26.016 1 95.81 384 PRO A N 1
ATOM 3014 C CA . PRO A 1 384 ? -4.141 -16.156 -25.828 1 95.81 384 PRO A CA 1
ATOM 3015 C C . PRO A 1 384 ? -2.861 -16.984 -25.891 1 95.81 384 PRO A C 1
ATOM 3017 O O . PRO A 1 384 ? -2.754 -18 -25.203 1 95.81 384 PRO A O 1
ATOM 3020 N N . GLU A 1 385 ? -1.871 -16.594 -26.641 1 95.38 385 GLU A N 1
ATOM 3021 C CA . GLU A 1 385 ? -0.64 -17.359 -26.828 1 95.38 385 GLU A CA 1
ATOM 3022 C C . GLU A 1 385 ? 0.219 -17.344 -25.578 1 95.38 385 GLU A C 1
ATOM 3024 O O . GLU A 1 385 ? 1.143 -18.156 -25.438 1 95.38 385 GLU A O 1
ATOM 3029 N N . ASN A 1 386 ? -0.091 -16.438 -24.672 1 96.25 386 ASN A N 1
ATOM 3030 C CA . ASN A 1 386 ? 0.733 -16.266 -23.469 1 96.25 386 ASN A CA 1
ATOM 3031 C C . ASN A 1 386 ? 0.108 -16.938 -22.25 1 96.25 386 ASN A C 1
ATOM 3033 O O . ASN A 1 386 ? 0.627 -16.828 -21.141 1 96.25 386 ASN A O 1
ATOM 3037 N N . MET A 1 387 ? -1.01 -17.625 -22.438 1 98 387 MET A N 1
ATOM 3038 C CA . MET A 1 387 ? -1.682 -18.266 -21.312 1 98 387 MET A CA 1
ATOM 3039 C C . MET A 1 387 ? -0.809 -19.375 -20.703 1 98 387 MET A C 1
ATOM 3041 O O . MET A 1 387 ? -0.004 -19.984 -21.406 1 98 387 MET A O 1
ATOM 3045 N N . LEU A 1 388 ? -0.916 -19.547 -19.453 1 98.19 388 LEU A N 1
ATOM 3046 C CA . LEU A 1 388 ? -0.174 -20.578 -18.734 1 98.19 388 LEU A CA 1
ATOM 3047 C C . LEU A 1 388 ? -0.941 -21.891 -18.734 1 98.19 388 LEU A C 1
ATOM 3049 O O . LEU A 1 388 ? -2.131 -21.922 -18.406 1 98.19 388 LEU A O 1
ATOM 3053 N N . LYS A 1 389 ? -0.262 -22.922 -19.094 1 97.5 389 LYS A N 1
ATOM 3054 C CA . LYS A 1 389 ? -0.87 -24.25 -19.156 1 97.5 389 LYS A CA 1
ATOM 3055 C C . LYS A 1 389 ? -0.764 -24.969 -17.812 1 97.5 389 LYS A C 1
ATOM 3057 O O . LYS A 1 389 ? 0.338 -25.281 -17.359 1 97.5 389 LYS A O 1
ATOM 3062 N N . THR A 1 390 ? -1.921 -25.234 -17.188 1 96.69 390 THR A N 1
ATOM 3063 C CA . THR A 1 390 ? -2.01 -25.953 -15.914 1 96.69 390 THR A CA 1
ATOM 3064 C C . THR A 1 390 ? -2.992 -27.109 -16.016 1 96.69 390 THR A C 1
ATOM 3066 O O . THR A 1 390 ? -3.395 -27.5 -17.125 1 96.69 390 THR A O 1
ATOM 3069 N N . VAL A 1 391 ? -3.256 -27.781 -14.812 1 94.12 391 VAL A N 1
ATOM 3070 C CA . VAL A 1 391 ? -4.117 -28.953 -14.891 1 94.12 391 VAL A CA 1
ATOM 3071 C C . VAL A 1 391 ? -5.23 -28.844 -13.852 1 94.12 391 VAL A C 1
ATOM 3073 O O . VAL A 1 391 ? -5.035 -28.266 -12.781 1 94.12 391 VAL A O 1
ATOM 3076 N N . ALA A 1 392 ? -6.332 -29.344 -14.219 1 92.56 392 ALA A N 1
ATOM 3077 C CA . ALA A 1 392 ? -7.418 -29.656 -13.289 1 92.56 392 ALA A CA 1
ATOM 3078 C C . ALA A 1 392 ? -7.652 -31.172 -13.219 1 92.56 392 ALA A C 1
ATOM 3080 O O . ALA A 1 392 ? -8.148 -31.781 -14.18 1 92.56 392 ALA A O 1
ATOM 3081 N N . LEU A 1 393 ? -7.305 -31.688 -12.078 1 91.5 393 LEU A N 1
ATOM 3082 C CA . LEU A 1 393 ? -7.402 -33.125 -11.93 1 91.5 393 LEU A CA 1
ATOM 3083 C C . LEU A 1 393 ? -8.844 -33.562 -11.688 1 91.5 393 LEU A C 1
ATOM 3085 O O . LEU A 1 393 ? -9.609 -32.844 -11.055 1 91.5 393 LEU A O 1
ATOM 3089 N N . LEU A 1 394 ? -9.109 -34.719 -12.227 1 86.44 394 LEU A N 1
ATOM 3090 C CA . LEU A 1 394 ? -10.477 -35.219 -12.133 1 86.44 394 LEU A CA 1
ATOM 3091 C C . LEU A 1 394 ? -10.625 -36.125 -10.914 1 86.44 394 LEU A C 1
ATOM 3093 O O . LEU A 1 394 ? -9.672 -36.781 -10.492 1 86.44 394 LEU A O 1
ATOM 3097 N N . MET B 1 1 ? -51.75 -6.25 27.688 1 21.05 1 MET B N 1
ATOM 3098 C CA . MET B 1 1 ? -51.75 -4.789 27.688 1 21.05 1 MET B CA 1
ATOM 3099 C C . MET B 1 1 ? -50.375 -4.223 27.438 1 21.05 1 MET B C 1
ATOM 3101 O O . MET B 1 1 ? -50.219 -3.09 26.969 1 21.05 1 MET B O 1
ATOM 3105 N N . LEU B 1 2 ? -49.281 -4.867 28.031 1 22.33 2 LEU B N 1
ATOM 3106 C CA . LEU B 1 2 ? -47.969 -4.273 28.328 1 22.33 2 LEU B CA 1
ATOM 3107 C C . LEU B 1 2 ? -47.125 -4.152 27.062 1 22.33 2 LEU B C 1
ATOM 3109 O O . LEU B 1 2 ? -45.938 -3.916 27.141 1 22.33 2 LEU B O 1
ATOM 3113 N N . THR B 1 3 ? -47.625 -4.637 25.844 1 22.55 3 THR B N 1
ATOM 3114 C CA . THR B 1 3 ? -46.969 -4.957 24.562 1 22.55 3 THR B CA 1
ATOM 3115 C C . THR B 1 3 ? -46.438 -3.691 23.891 1 22.55 3 THR B C 1
ATOM 3117 O O . THR B 1 3 ? -45.531 -3.756 23.062 1 22.55 3 THR B O 1
ATOM 3120 N N . ASN B 1 4 ? -47.156 -2.561 24.031 1 22 4 ASN B N 1
ATOM 3121 C CA . ASN B 1 4 ? -47.219 -1.495 23.031 1 22 4 ASN B CA 1
ATOM 3122 C C . ASN B 1 4 ? -46 -0.595 23.109 1 22 4 ASN B C 1
ATOM 3124 O O . ASN B 1 4 ? -45.812 0.29 22.281 1 22 4 ASN B O 1
ATOM 3128 N N . ALA B 1 5 ? -45.375 -0.375 24.312 1 24.56 5 ALA B N 1
ATOM 3129 C CA . ALA B 1 5 ? -44.719 0.895 24.609 1 24.56 5 ALA B CA 1
ATOM 3130 C C . ALA B 1 5 ? -43.344 0.981 23.922 1 24.56 5 ALA B C 1
ATOM 3132 O O . ALA B 1 5 ? -42.719 2.051 23.875 1 24.56 5 ALA B O 1
ATOM 3133 N N . LEU B 1 6 ? -42.688 -0.164 23.594 1 21.95 6 LEU B N 1
ATOM 3134 C CA . LEU B 1 6 ? -41.219 -0.042 23.547 1 21.95 6 LEU B CA 1
ATOM 3135 C C . LEU B 1 6 ? -40.75 0.574 22.234 1 21.95 6 LEU B C 1
ATOM 3137 O O . LEU B 1 6 ? -39.562 0.746 22.016 1 21.95 6 LEU B O 1
ATOM 3141 N N . PHE B 1 7 ? -41.688 0.696 21.172 1 21.23 7 PHE B N 1
ATOM 3142 C CA . PHE B 1 7 ? -41.25 0.929 19.797 1 21.23 7 PHE B CA 1
ATOM 3143 C C . PHE B 1 7 ? -40.75 2.352 19.625 1 21.23 7 PHE B C 1
ATOM 3145 O O . PHE B 1 7 ? -40.219 2.701 18.562 1 21.23 7 PHE B O 1
ATOM 3152 N N . SER B 1 8 ? -41.25 3.311 20.438 1 21 8 SER B N 1
ATOM 3153 C CA . SER B 1 8 ? -41.25 4.672 19.906 1 21 8 SER B CA 1
ATOM 3154 C C . SER B 1 8 ? -39.844 5.238 19.812 1 21 8 SER B C 1
ATOM 3156 O O . SER B 1 8 ? -39.625 6.305 19.234 1 21 8 SER B O 1
ATOM 3158 N N . ARG B 1 9 ? -38.906 4.855 20.672 1 20.88 9 ARG B N 1
ATOM 3159 C CA . ARG B 1 9 ? -37.844 5.824 21.016 1 20.88 9 ARG B CA 1
ATOM 3160 C C . ARG B 1 9 ? -36.812 5.926 19.906 1 20.88 9 ARG B C 1
ATOM 3162 O O . ARG B 1 9 ? -35.812 6.629 20.062 1 20.88 9 ARG B O 1
ATOM 3169 N N . LEU B 1 10 ? -36.812 5.031 18.859 1 21.27 10 LEU B N 1
ATOM 3170 C CA . LEU B 1 10 ? -35.562 4.906 18.109 1 21.27 10 LEU B CA 1
ATOM 3171 C C . LEU B 1 10 ? -35.344 6.109 17.203 1 21.27 10 LEU B C 1
ATOM 3173 O O . LEU B 1 10 ? -34.406 6.145 16.422 1 21.27 10 LEU B O 1
ATOM 3177 N N . SER B 1 11 ? -36.406 6.922 16.984 1 21.28 11 SER B N 1
ATOM 3178 C CA . SER B 1 11 ? -36.281 7.754 15.789 1 21.28 11 SER B CA 1
ATOM 3179 C C . SER B 1 11 ? -35.125 8.719 15.898 1 21.28 11 SER B C 1
ATOM 3181 O O . SER B 1 11 ? -34.531 9.102 14.891 1 21.28 11 SER B O 1
ATOM 3183 N N . LYS B 1 12 ? -35.094 9.539 16.969 1 24.59 12 LYS B N 1
ATOM 3184 C CA . LYS B 1 12 ? -34.594 10.906 16.875 1 24.59 12 LYS B CA 1
ATOM 3185 C C . LYS B 1 12 ? -33.062 10.93 16.766 1 24.59 12 LYS B C 1
ATOM 3187 O O . LYS B 1 12 ? -32.375 11.273 17.734 1 24.59 12 LYS B O 1
ATOM 3192 N N . LEU B 1 13 ? -32.344 9.93 16.344 1 25.67 13 LEU B N 1
ATOM 3193 C CA . LEU B 1 13 ? -30.906 10.094 16.359 1 25.67 13 LEU B CA 1
ATOM 3194 C C . LEU B 1 13 ? -30.484 11.289 15.508 1 25.67 13 LEU B C 1
ATOM 3196 O O . LEU B 1 13 ? -30.531 11.234 14.273 1 25.67 13 LEU B O 1
ATOM 3200 N N . GLY B 1 14 ? -30.875 12.57 15.898 1 24.53 14 GLY B N 1
ATOM 3201 C CA . GLY B 1 14 ? -30.625 13.883 15.32 1 24.53 14 GLY B CA 1
ATOM 3202 C C . GLY B 1 14 ? -29.203 14.07 14.844 1 24.53 14 GLY B C 1
ATOM 3203 O O . GLY B 1 14 ? -28.328 13.258 15.156 1 24.53 14 GLY B O 1
ATOM 3204 N N . THR B 1 15 ? -29.031 15.195 14.062 1 30.08 15 THR B N 1
ATOM 3205 C CA . THR B 1 15 ? -27.953 15.906 13.398 1 30.08 15 THR B CA 1
ATOM 3206 C C . THR B 1 15 ? -26.797 16.172 14.367 1 30.08 15 THR B C 1
ATOM 3208 O O . THR B 1 15 ? -26.953 16.906 15.336 1 30.08 15 THR B O 1
ATOM 3211 N N . GLY B 1 16 ? -26.188 15.195 14.844 1 28.34 16 GLY B N 1
ATOM 3212 C CA . GLY B 1 16 ? -25.078 15.438 15.75 1 28.34 16 GLY B CA 1
ATOM 3213 C C . GLY B 1 16 ? -24.219 16.609 15.328 1 28.34 16 GLY B C 1
ATOM 3214 O O . GLY B 1 16 ? -23.484 16.531 14.344 1 28.34 16 GLY B O 1
ATOM 3215 N N . HIS B 1 17 ? -24.812 17.812 15.414 1 30.42 17 HIS B N 1
ATOM 3216 C CA . HIS B 1 17 ? -23.938 18.984 15.461 1 30.42 17 HIS B CA 1
ATOM 3217 C C . HIS B 1 17 ? -22.75 18.75 16.391 1 30.42 17 HIS B C 1
ATOM 3219 O O . HIS B 1 17 ? -22.938 18.484 17.578 1 30.42 17 HIS B O 1
ATOM 3225 N N . THR B 1 18 ? -21.781 18.125 15.898 1 32.12 18 THR B N 1
ATOM 3226 C CA . THR B 1 18 ? -20.547 18.047 16.672 1 32.12 18 THR B CA 1
ATOM 3227 C C . THR B 1 18 ? -20.266 19.375 17.359 1 32.12 18 THR B C 1
ATOM 3229 O O . THR B 1 18 ? -20.031 20.391 16.688 1 32.12 18 THR B O 1
ATOM 3232 N N . VAL B 1 19 ? -20.781 19.578 18.5 1 31.75 19 VAL B N 1
ATOM 3233 C CA . VAL B 1 19 ? -20.438 20.688 19.391 1 31.75 19 VAL B CA 1
ATOM 3234 C C . VAL B 1 19 ? -18.922 20.75 19.578 1 31.75 19 VAL B C 1
ATOM 3236 O O . VAL B 1 19 ? -18.312 19.844 20.141 1 31.75 19 VAL B O 1
ATOM 3239 N N . PHE B 1 20 ? -18.297 21.453 18.719 1 37.44 20 PHE B N 1
ATOM 3240 C CA . PHE B 1 20 ? -16.906 21.812 18.953 1 37.44 20 PHE B CA 1
ATOM 3241 C C . PHE B 1 20 ? -16.734 22.5 20.297 1 37.44 20 PHE B C 1
ATOM 3243 O O . PHE B 1 20 ? -17.531 23.375 20.656 1 37.44 20 PHE B O 1
ATOM 3250 N N . ALA B 1 21 ? -16.344 21.844 21.25 1 38.03 21 ALA B N 1
ATOM 3251 C CA . ALA B 1 21 ? -16.016 22.484 22.531 1 38.03 21 ALA B CA 1
ATOM 3252 C C . ALA B 1 21 ? -15.234 23.766 22.297 1 38.03 21 ALA B C 1
ATOM 3254 O O . ALA B 1 21 ? -14.102 23.75 21.797 1 38.03 21 ALA B O 1
ATOM 3255 N N . ARG B 1 22 ? -15.969 24.859 22.156 1 42.34 22 ARG B N 1
ATOM 3256 C CA . ARG B 1 22 ? -15.5 26.234 22.125 1 42.34 22 ARG B CA 1
ATOM 3257 C C . ARG B 1 22 ? -14.859 26.625 23.453 1 42.34 22 ARG B C 1
ATOM 3259 O O . ARG B 1 22 ? -15.555 26.828 24.453 1 42.34 22 ARG B O 1
ATOM 3266 N N . PHE B 1 23 ? -13.742 26.109 23.703 1 42.31 23 PHE B N 1
ATOM 3267 C CA . PHE B 1 23 ? -13.086 26.734 24.844 1 42.31 23 PHE B CA 1
ATOM 3268 C C . PHE B 1 23 ? -12.695 28.172 24.516 1 42.31 23 PHE B C 1
ATOM 3270 O O . PHE B 1 23 ? -11.875 28.422 23.641 1 42.31 23 PHE B O 1
ATOM 3277 N N . VAL B 1 24 ? -13.625 29.047 24.75 1 42.5 24 VAL B N 1
ATOM 3278 C CA . VAL B 1 24 ? -13.305 30.469 24.656 1 42.5 24 VAL B CA 1
ATOM 3279 C C . VAL B 1 24 ? -12.289 30.844 25.719 1 42.5 24 VAL B C 1
ATOM 3281 O O . VAL B 1 24 ? -12.578 30.75 26.922 1 42.5 24 VAL B O 1
ATOM 3284 N N . SER B 1 25 ? -11.039 30.547 25.516 1 49.09 25 SER B N 1
ATOM 3285 C CA . SER B 1 25 ? -10.078 31.188 26.422 1 49.09 25 SER B CA 1
ATOM 3286 C C . SER B 1 25 ? -10.234 32.719 26.406 1 49.09 25 SER B C 1
ATOM 3288 O O . SER B 1 25 ? -10.414 33.312 25.344 1 49.09 25 SER B O 1
ATOM 3290 N N . THR B 1 26 ? -10.609 33.25 27.469 1 52.97 26 THR B N 1
ATOM 3291 C CA . THR B 1 26 ? -10.781 34.656 27.734 1 52.97 26 THR B CA 1
ATOM 3292 C C . THR B 1 26 ? -9.477 35.406 27.5 1 52.97 26 THR B C 1
ATOM 3294 O O . THR B 1 26 ? -9.477 36.656 27.422 1 52.97 26 THR B O 1
ATOM 3297 N N . GLU B 1 27 ? -8.305 34.75 27.562 1 62.91 27 GLU B N 1
ATOM 3298 C CA . GLU B 1 27 ? -7.086 35.531 27.438 1 62.91 27 GLU B CA 1
ATOM 3299 C C . GLU B 1 27 ? -6.777 35.844 25.984 1 62.91 27 GLU B C 1
ATOM 3301 O O . GLU B 1 27 ? -6.875 34.969 25.125 1 62.91 27 GLU B O 1
ATOM 3306 N N . LYS B 1 28 ? -6.633 37.125 25.703 1 80.56 28 LYS B N 1
ATOM 3307 C CA . LYS B 1 28 ? -6.328 37.656 24.375 1 80.56 28 LYS B CA 1
ATOM 3308 C C . LYS B 1 28 ? -5.051 37.031 23.828 1 80.56 28 LYS B C 1
ATOM 3310 O O . LYS B 1 28 ? -4.035 36.938 24.516 1 80.56 28 LYS B O 1
ATOM 3315 N N . PHE B 1 29 ? -5.078 36.406 22.688 1 86.62 29 PHE B N 1
ATOM 3316 C CA . PHE B 1 29 ? -3.918 35.844 22 1 86.62 29 PHE B CA 1
ATOM 3317 C C . PHE B 1 29 ? -3.125 36.969 21.297 1 86.62 29 PHE B C 1
ATOM 3319 O O . PHE B 1 29 ? -3.688 37.75 20.547 1 86.62 29 PHE B O 1
ATOM 3326 N N . ASN B 1 30 ? -1.916 37.125 21.844 1 90.19 30 ASN B N 1
ATOM 3327 C CA . ASN B 1 30 ? -0.981 38.062 21.234 1 90.19 30 ASN B CA 1
ATOM 3328 C C . ASN B 1 30 ? 0.293 37.344 20.766 1 90.19 30 ASN B C 1
ATOM 3330 O O . ASN B 1 30 ? 0.762 36.406 21.422 1 90.19 30 ASN B O 1
ATOM 3334 N N . PHE B 1 31 ? 0.773 37.719 19.578 1 93.62 31 PHE B N 1
ATOM 3335 C CA . PHE B 1 31 ? 2.02 37.156 19.078 1 93.62 31 PHE B CA 1
ATOM 3336 C C . PHE B 1 31 ? 2.969 38.25 18.609 1 93.62 31 PHE B C 1
ATOM 3338 O O . PHE B 1 31 ? 2.539 39.219 18 1 93.62 31 PHE B O 1
ATOM 3345 N N . GLN B 1 32 ? 4.234 38.094 19.016 1 96.88 32 GLN B N 1
ATOM 3346 C CA . GLN B 1 32 ? 5.285 39 18.578 1 96.88 32 GLN B CA 1
ATOM 3347 C C . GLN B 1 32 ? 6.352 38.281 17.766 1 96.88 32 GLN B C 1
ATOM 3349 O O . GLN B 1 32 ? 6.98 38.875 16.891 1 96.88 32 GLN B O 1
ATOM 3354 N N . LYS B 1 33 ? 6.562 37.062 18.047 1 98.19 33 LYS B N 1
ATOM 3355 C CA . LYS B 1 33 ? 7.531 36.219 17.344 1 98.19 33 LYS B CA 1
ATOM 3356 C C . LYS B 1 33 ? 6.828 35.188 16.484 1 98.19 33 LYS B C 1
ATOM 3358 O O . LYS B 1 33 ? 6.152 34.281 17 1 98.19 33 LYS B O 1
ATOM 3363 N N . VAL B 1 34 ? 7.043 35.312 15.188 1 98.31 34 VAL B N 1
ATOM 3364 C CA . VAL B 1 34 ? 6.379 34.406 14.25 1 98.31 34 VAL B CA 1
ATOM 3365 C C . VAL B 1 34 ? 7.422 33.594 13.5 1 98.31 34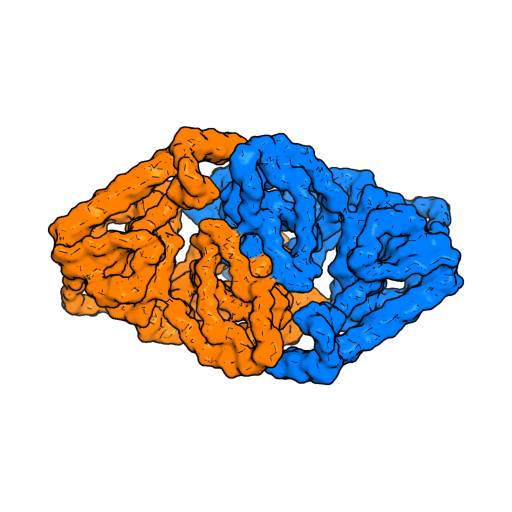 VAL B C 1
ATOM 3367 O O . VAL B 1 34 ? 8.391 34.125 12.969 1 98.31 34 VAL B O 1
ATOM 3370 N N . LEU B 1 35 ? 7.281 32.281 13.531 1 98.69 35 LEU B N 1
ATOM 3371 C CA . LEU B 1 35 ? 8.07 31.391 12.703 1 98.69 35 LEU B CA 1
ATOM 3372 C C . LEU B 1 35 ? 7.281 30.938 11.484 1 98.69 35 LEU B C 1
ATOM 3374 O O . LEU B 1 35 ? 6.23 30.297 11.617 1 98.69 35 LEU B O 1
ATOM 3378 N N . LEU B 1 36 ? 7.762 31.297 10.305 1 98.5 36 LEU B N 1
ATOM 3379 C CA . LEU B 1 36 ? 7.066 30.953 9.062 1 98.5 36 LEU B CA 1
ATOM 3380 C C . LEU B 1 36 ? 7.824 29.875 8.305 1 98.5 36 LEU B C 1
ATOM 3382 O O . LEU B 1 36 ? 8.984 30.062 7.926 1 98.5 36 LEU B O 1
ATOM 3386 N N . LEU B 1 37 ? 7.164 28.75 8.125 1 97.88 37 LEU B N 1
ATOM 3387 C CA . LEU B 1 37 ? 7.699 27.625 7.359 1 97.88 37 LEU B CA 1
ATOM 3388 C C . LEU B 1 37 ? 7.215 27.656 5.914 1 97.88 37 LEU B C 1
ATOM 3390 O O . LEU B 1 37 ? 6.012 27.578 5.66 1 97.88 37 LEU B O 1
ATOM 3394 N N . LYS B 1 38 ? 8.133 27.766 4.988 1 95.38 38 LYS B N 1
ATOM 3395 C CA . LYS B 1 38 ? 7.77 27.812 3.578 1 95.38 38 LYS B CA 1
ATOM 3396 C C . LYS B 1 38 ? 7.973 26.469 2.898 1 95.38 38 LYS B C 1
ATOM 3398 O O . LYS B 1 38 ? 8.922 25.75 3.217 1 95.38 38 LYS B O 1
ATOM 3403 N N . LYS B 1 39 ? 7.098 26.156 1.994 1 89.5 39 LYS B N 1
ATOM 3404 C CA . LYS B 1 39 ? 7.113 24.906 1.242 1 89.5 39 LYS B CA 1
ATOM 3405 C C . LYS B 1 39 ? 8.219 24.906 0.188 1 89.5 39 LYS B C 1
ATOM 3407 O O . LYS B 1 39 ? 8.516 25.953 -0.398 1 89.5 39 LYS B O 1
ATOM 3412 N N . ARG B 1 40 ? 8.773 23.781 -0.017 1 84.19 40 ARG B N 1
ATOM 3413 C CA . ARG B 1 40 ? 9.555 23.547 -1.229 1 84.19 40 ARG B CA 1
ATOM 3414 C C . ARG B 1 40 ? 8.641 23.219 -2.408 1 84.19 40 ARG B C 1
ATOM 3416 O O . ARG B 1 40 ? 7.855 22.266 -2.348 1 84.19 40 ARG B O 1
ATOM 3423 N N . THR B 1 41 ? 8.766 23.984 -3.438 1 86.94 41 THR B N 1
ATOM 3424 C CA . THR B 1 41 ? 7.898 23.734 -4.586 1 86.94 41 THR B CA 1
ATOM 3425 C C . THR B 1 41 ? 8.375 22.516 -5.363 1 86.94 41 THR B C 1
ATOM 3427 O O . THR B 1 41 ? 9.508 22.062 -5.195 1 86.94 41 THR B O 1
ATOM 3430 N N . ARG B 1 42 ? 7.504 21.953 -6.172 1 84.44 42 ARG B N 1
ATOM 3431 C CA . ARG B 1 42 ? 7.883 20.828 -7.023 1 84.44 42 ARG B CA 1
ATOM 3432 C C . ARG B 1 42 ? 9.016 21.219 -7.969 1 84.44 42 ARG B C 1
ATOM 3434 O O . ARG B 1 42 ? 9.875 20.391 -8.281 1 84.44 42 ARG B O 1
ATOM 3441 N N . TYR B 1 43 ? 8.961 22.422 -8.477 1 88.19 43 TYR B N 1
ATOM 3442 C CA . TYR B 1 43 ? 10.023 22.922 -9.344 1 88.19 43 TYR B CA 1
ATOM 3443 C C . TYR B 1 43 ? 11.375 22.859 -8.641 1 88.19 43 TYR B C 1
ATOM 3445 O O . TYR B 1 43 ? 12.367 22.406 -9.219 1 88.19 43 TYR B O 1
ATOM 3453 N N . GLU B 1 44 ? 11.359 23.281 -7.426 1 85.81 44 GLU B N 1
ATOM 3454 C CA . GLU B 1 44 ? 12.586 23.266 -6.641 1 85.81 44 GLU B CA 1
ATOM 3455 C C . GLU B 1 44 ? 13.055 21.844 -6.375 1 85.81 44 GLU B C 1
ATOM 3457 O O . GLU B 1 44 ? 14.258 21.562 -6.363 1 85.81 44 GLU B O 1
ATOM 3462 N N . LEU B 1 45 ? 12.125 20.984 -6.129 1 82.12 45 LEU B N 1
ATOM 3463 C CA . LEU B 1 45 ? 12.445 19.578 -5.902 1 82.12 45 LEU B CA 1
ATOM 3464 C C . LEU B 1 45 ? 13.062 18.953 -7.148 1 82.12 45 LEU B C 1
ATOM 3466 O O . LEU B 1 45 ? 14.023 18.188 -7.055 1 82.12 45 LEU B O 1
ATOM 3470 N N . GLU B 1 46 ? 12.469 19.25 -8.289 1 83 46 GLU B N 1
ATOM 3471 C CA . GLU B 1 46 ? 13 18.75 -9.555 1 83 46 GLU B CA 1
ATOM 3472 C C . GLU B 1 46 ? 14.422 19.25 -9.781 1 83 46 GLU B C 1
ATOM 3474 O O . GLU B 1 46 ? 15.281 18.516 -10.266 1 83 46 GLU B O 1
ATOM 3479 N N . LYS B 1 47 ? 14.617 20.422 -9.461 1 82.44 47 LYS B N 1
ATOM 3480 C CA . LYS B 1 47 ? 15.93 21.031 -9.656 1 82.44 47 LYS B CA 1
ATOM 3481 C C . LYS B 1 47 ? 16.984 20.359 -8.773 1 82.44 47 LYS B C 1
ATOM 3483 O O . LYS B 1 47 ? 18.141 20.25 -9.156 1 82.44 47 LYS B O 1
ATOM 3488 N N . LEU B 1 48 ? 16.578 19.953 -7.633 1 77.62 48 LEU B N 1
ATOM 3489 C CA . LEU B 1 48 ? 17.5 19.312 -6.695 1 77.62 48 LEU B CA 1
ATOM 3490 C C . LEU B 1 48 ? 17.969 17.969 -7.238 1 77.62 48 LEU B C 1
ATOM 3492 O O . LEU B 1 48 ? 19.031 17.469 -6.844 1 77.62 48 LEU B O 1
ATOM 3496 N N . GLN B 1 49 ? 17.156 17.406 -8.109 1 74.94 49 GLN B N 1
ATOM 3497 C CA . GLN B 1 49 ? 17.547 16.125 -8.703 1 74.94 49 GLN B CA 1
ATOM 3498 C C . GLN B 1 49 ? 18.719 16.281 -9.656 1 74.94 49 GLN B C 1
ATOM 3500 O O . GLN B 1 49 ? 19.422 15.312 -9.953 1 74.94 49 GLN B O 1
ATOM 3505 N N . PHE B 1 50 ? 18.859 17.5 -10.172 1 78.5 50 PHE B N 1
ATOM 3506 C CA . PHE B 1 50 ? 19.906 17.781 -11.148 1 78.5 50 PHE B CA 1
ATOM 3507 C C . PHE B 1 50 ? 20.766 18.953 -10.688 1 78.5 50 PHE B C 1
ATOM 3509 O O . PHE B 1 50 ? 20.656 20.062 -11.219 1 78.5 50 PHE B O 1
ATOM 3516 N N . PRO B 1 51 ? 21.719 18.562 -9.797 1 74.69 51 PRO B N 1
ATOM 3517 C CA . PRO B 1 51 ? 22.531 19.672 -9.305 1 74.69 51 PRO B CA 1
ATOM 3518 C C . PRO B 1 51 ? 23.266 20.422 -10.414 1 74.69 51 PRO B C 1
ATOM 3520 O O . PRO B 1 51 ? 23.922 19.781 -11.258 1 74.69 51 PRO B O 1
ATOM 3523 N N . GLY B 1 52 ? 23.172 21.703 -10.359 1 78.19 52 GLY B N 1
ATOM 3524 C CA . GLY B 1 52 ? 23.906 22.531 -11.297 1 78.19 52 GLY B CA 1
ATOM 3525 C C . GLY B 1 52 ? 23.188 22.719 -12.617 1 78.19 52 GLY B C 1
ATOM 3526 O O . GLY B 1 52 ? 23.703 23.391 -13.523 1 78.19 52 GLY B O 1
ATOM 3527 N N . ILE B 1 53 ? 21.969 22.25 -12.68 1 81.56 53 ILE B N 1
ATOM 3528 C CA . ILE B 1 53 ? 21.234 22.297 -13.938 1 81.56 53 ILE B CA 1
ATOM 3529 C C . ILE B 1 53 ? 20.656 23.688 -14.164 1 81.56 53 ILE B C 1
ATOM 3531 O O . ILE B 1 53 ? 20.266 24.375 -13.211 1 81.56 53 ILE B O 1
ATOM 3535 N N . SER B 1 54 ? 20.734 24.141 -15.375 1 85.69 54 SER B N 1
ATOM 3536 C CA . SER B 1 54 ? 20.125 25.422 -15.727 1 85.69 54 SER B CA 1
ATOM 3537 C C . SER B 1 54 ? 18.609 25.281 -15.898 1 85.69 54 SER B C 1
ATOM 3539 O O . SER B 1 54 ? 18.109 24.172 -16.062 1 85.69 54 SER B O 1
ATOM 3541 N N . ASP B 1 55 ? 17.844 26.375 -15.812 1 86.12 55 ASP B N 1
ATOM 3542 C CA . ASP B 1 55 ? 16.391 26.359 -15.984 1 86.12 55 ASP B CA 1
ATOM 3543 C C . ASP B 1 55 ? 16.016 25.828 -17.359 1 86.12 55 ASP B C 1
ATOM 3545 O O . ASP B 1 55 ? 15.039 25.094 -17.5 1 86.12 55 ASP B O 1
ATOM 3549 N N . LYS B 1 56 ? 16.781 26.203 -18.297 1 87.56 56 LYS B N 1
ATOM 3550 C CA . LYS B 1 56 ? 16.516 25.766 -19.672 1 87.56 56 LYS B CA 1
ATOM 3551 C C . LYS B 1 56 ? 16.719 24.266 -19.812 1 87.56 56 LYS B C 1
ATOM 3553 O O . LYS B 1 56 ? 15.953 23.578 -20.5 1 87.56 56 LYS B O 1
ATOM 3558 N N . GLN B 1 57 ? 17.75 23.875 -19.188 1 85.69 57 GLN B N 1
ATOM 3559 C CA . GLN B 1 57 ? 18.031 22.453 -19.234 1 85.69 57 GLN B CA 1
ATOM 3560 C C . GLN B 1 57 ? 16.953 21.656 -18.5 1 85.69 57 GLN B C 1
ATOM 3562 O O . GLN B 1 57 ? 16.547 20.578 -18.953 1 85.69 57 GLN B O 1
ATOM 3567 N N . LEU B 1 58 ? 16.562 22.203 -17.375 1 87.56 58 LEU B N 1
ATOM 3568 C CA . LEU B 1 58 ? 15.516 21.547 -16.609 1 87.56 58 LEU B CA 1
ATOM 3569 C C . LEU B 1 58 ? 14.219 21.469 -17.422 1 87.56 58 LEU B C 1
ATOM 3571 O O . LEU B 1 58 ? 13.539 20.438 -17.422 1 87.56 58 LEU B O 1
ATOM 3575 N N . GLU B 1 59 ? 13.969 22.562 -18.062 1 89.25 59 GLU B N 1
ATOM 3576 C CA . GLU B 1 59 ? 12.781 22.594 -18.906 1 89.25 59 GLU B CA 1
ATOM 3577 C C . GLU B 1 59 ? 12.844 21.5 -19.969 1 89.25 59 GLU B C 1
ATOM 3579 O O . GLU B 1 59 ? 11.852 20.797 -20.203 1 89.25 59 GLU B O 1
ATOM 3584 N N . CYS B 1 60 ? 13.93 21.375 -20.562 1 84.94 60 CYS B N 1
ATOM 3585 C CA . CYS B 1 60 ? 14.109 20.375 -21.594 1 84.94 60 CYS B CA 1
ATOM 3586 C C . CYS B 1 60 ? 13.875 18.969 -21.047 1 84.94 60 CYS B C 1
ATOM 3588 O O . CYS B 1 60 ? 13.188 18.156 -21.656 1 84.94 60 CYS B O 1
ATOM 3590 N N . ILE B 1 61 ? 14.391 18.766 -19.906 1 81.5 61 ILE B N 1
ATOM 3591 C CA . ILE B 1 61 ? 14.289 17.453 -19.281 1 81.5 61 ILE B CA 1
ATOM 3592 C C . ILE B 1 61 ? 12.836 17.156 -18.953 1 81.5 61 ILE B C 1
ATOM 3594 O O . ILE B 1 61 ? 12.328 16.062 -19.234 1 81.5 61 ILE B O 1
ATOM 3598 N N . ILE B 1 62 ? 12.188 18.078 -18.344 1 84.69 62 ILE B N 1
ATOM 3599 C CA . ILE B 1 62 ? 10.805 17.906 -17.906 1 84.69 62 ILE B CA 1
ATOM 3600 C C . ILE B 1 62 ? 9.891 17.688 -19.109 1 84.69 62 ILE B C 1
ATOM 3602 O O . ILE B 1 62 ? 9.023 16.812 -19.078 1 84.69 62 ILE B O 1
ATOM 3606 N N . ARG B 1 63 ? 10.148 18.391 -20.141 1 83.75 63 ARG B N 1
ATOM 3607 C CA . ARG B 1 63 ? 9.336 18.266 -21.344 1 83.75 63 ARG B CA 1
ATOM 3608 C C . ARG B 1 63 ? 9.594 16.922 -22.031 1 83.75 63 ARG B C 1
ATOM 3610 O O . ARG B 1 63 ? 8.672 16.297 -22.547 1 83.75 63 ARG B O 1
ATOM 3617 N N . LYS B 1 64 ? 10.781 16.531 -22.047 1 78 64 LYS B N 1
ATOM 3618 C CA . LYS B 1 64 ? 11.133 15.258 -22.672 1 78 64 LYS B CA 1
ATOM 3619 C C . LYS B 1 64 ? 10.492 14.094 -21.938 1 78 64 LYS B C 1
ATOM 3621 O O . LYS B 1 64 ? 10.164 13.07 -22.547 1 78 64 LYS B O 1
ATOM 3626 N N . ARG B 1 65 ? 10.359 14.344 -20.672 1 76.5 65 ARG B N 1
ATOM 3627 C CA . ARG B 1 65 ? 9.734 13.305 -19.859 1 76.5 65 ARG B CA 1
ATOM 3628 C C . ARG B 1 65 ? 8.219 13.305 -20.047 1 76.5 65 ARG B C 1
ATOM 3630 O O . ARG B 1 65 ? 7.531 12.391 -19.578 1 76.5 65 ARG B O 1
ATOM 3637 N N . GLY B 1 66 ? 7.727 14.289 -20.688 1 73.94 66 GLY B N 1
ATOM 3638 C CA . GLY B 1 66 ? 6.297 14.352 -20.953 1 73.94 66 GLY B CA 1
ATOM 3639 C C . GLY B 1 66 ? 5.531 15.117 -19.891 1 73.94 66 GLY B C 1
ATOM 3640 O O . GLY B 1 66 ? 4.301 15.039 -19.828 1 73.94 66 GLY B O 1
ATOM 3641 N N . SER B 1 67 ? 6.242 15.789 -19.031 1 80.31 67 SER B N 1
ATOM 3642 C CA . SER B 1 67 ? 5.59 16.562 -17.984 1 80.31 67 SER B CA 1
ATOM 3643 C C . SER B 1 67 ? 5.367 18 -18.422 1 80.31 67 SER B C 1
ATOM 3645 O O . SER B 1 67 ? 6.066 18.5 -19.297 1 80.31 67 SER B O 1
ATOM 3647 N N . ASP B 1 68 ? 4.395 18.594 -17.844 1 83.75 68 ASP B N 1
ATOM 3648 C CA . ASP B 1 68 ? 4.004 19.953 -18.188 1 83.75 68 ASP B CA 1
ATOM 3649 C C . ASP B 1 68 ? 4.875 20.969 -17.453 1 83.75 68 ASP B C 1
ATOM 3651 O O . ASP B 1 68 ? 4.512 21.453 -16.375 1 83.75 68 ASP B O 1
ATOM 3655 N N . PHE B 1 69 ? 5.84 21.453 -18.156 1 88.88 69 PHE B N 1
ATOM 3656 C CA . PHE B 1 69 ? 6.785 22.391 -17.547 1 88.88 69 PHE B CA 1
ATOM 3657 C C . PHE B 1 69 ? 6.125 23.734 -17.266 1 88.88 69 PHE B C 1
ATOM 3659 O O . PHE B 1 69 ? 6.402 24.375 -16.25 1 88.88 69 PHE B O 1
ATOM 3666 N N . ASP B 1 70 ? 5.297 24.172 -18.188 1 91.31 70 ASP B N 1
ATOM 3667 C CA . ASP B 1 70 ? 4.684 25.484 -18.047 1 91.31 70 ASP B CA 1
ATOM 3668 C C . ASP B 1 70 ? 3.84 25.578 -16.766 1 91.31 70 ASP B C 1
ATOM 3670 O O . ASP B 1 70 ? 3.941 26.547 -16.016 1 91.31 70 ASP B O 1
ATOM 3674 N N . THR B 1 71 ? 3.129 24.594 -16.562 1 87.12 71 THR B N 1
ATOM 3675 C CA . THR B 1 71 ? 2.311 24.547 -15.359 1 87.12 71 THR B CA 1
ATOM 3676 C C . THR B 1 71 ? 3.188 24.453 -14.117 1 87.12 71 THR B C 1
ATOM 3678 O O . THR B 1 71 ? 2.91 25.109 -13.102 1 87.12 71 THR B O 1
ATOM 3681 N N . LEU B 1 72 ? 4.172 23.672 -14.211 1 88.5 72 LEU B N 1
ATOM 3682 C CA . LEU B 1 72 ? 5.102 23.5 -13.094 1 88.5 72 LEU B CA 1
ATOM 3683 C C . LEU B 1 72 ? 5.754 24.828 -12.727 1 88.5 72 LEU B C 1
ATOM 3685 O O . LEU B 1 72 ? 5.82 25.188 -11.547 1 88.5 72 LEU B O 1
ATOM 3689 N N . PHE B 1 73 ? 6.145 25.5 -13.727 1 91.5 73 PHE B N 1
ATOM 3690 C CA . PHE B 1 73 ? 6.863 26.75 -13.516 1 91.5 73 PHE B CA 1
ATOM 3691 C C . PHE B 1 73 ? 5.914 27.844 -13.055 1 91.5 73 PHE B C 1
ATOM 3693 O O . PHE B 1 73 ? 6.254 28.641 -12.172 1 91.5 73 PHE B O 1
ATOM 3700 N N . THR B 1 74 ? 4.797 27.922 -13.633 1 91.69 74 THR B N 1
ATOM 3701 C CA . THR B 1 74 ? 3.803 28.922 -13.234 1 91.69 74 THR B CA 1
ATOM 3702 C C . THR B 1 74 ? 3.363 28.703 -11.797 1 91.69 74 THR B C 1
ATOM 3704 O O . THR B 1 74 ? 3.209 29.656 -11.031 1 91.69 74 THR B O 1
ATOM 3707 N N . THR B 1 75 ? 3.176 27.5 -11.438 1 90.12 75 THR B N 1
ATOM 3708 C CA . THR B 1 75 ? 2.793 27.172 -10.07 1 90.12 75 THR B CA 1
ATOM 3709 C C . THR B 1 75 ? 3.887 27.578 -9.086 1 90.12 75 THR B C 1
ATOM 3711 O O . THR B 1 75 ? 3.598 28.109 -8.016 1 90.12 75 THR B O 1
ATOM 3714 N N . HIS B 1 76 ? 5.098 27.328 -9.484 1 91.69 76 HIS B N 1
ATOM 3715 C CA . HIS B 1 76 ? 6.25 27.734 -8.68 1 91.69 76 HIS B CA 1
ATOM 3716 C C . HIS B 1 76 ? 6.25 29.234 -8.43 1 91.69 76 HIS B C 1
ATOM 3718 O O . HIS B 1 76 ? 6.414 29.672 -7.289 1 91.69 76 HIS B O 1
ATOM 3724 N N . LYS B 1 77 ? 6.02 29.969 -9.43 1 92.94 77 LYS B N 1
ATOM 3725 C CA . LYS B 1 77 ? 6.023 31.422 -9.328 1 92.94 77 LYS B CA 1
ATOM 3726 C C . LYS B 1 77 ? 4.891 31.922 -8.43 1 92.94 77 LYS B C 1
ATOM 3728 O O . LYS B 1 77 ? 5.09 32.812 -7.605 1 92.94 77 LYS B O 1
ATOM 3733 N N . PHE B 1 78 ? 3.781 31.297 -8.656 1 91.5 78 PHE B N 1
ATOM 3734 C CA . PHE B 1 78 ? 2.613 31.672 -7.871 1 91.5 78 PHE B CA 1
ATOM 3735 C C . PHE B 1 78 ? 2.83 31.359 -6.391 1 91.5 78 PHE B C 1
ATOM 3737 O O . PHE B 1 78 ? 2.51 32.188 -5.527 1 91.5 78 PHE B O 1
ATOM 3744 N N . GLN B 1 79 ? 3.328 30.266 -6.074 1 91.94 79 GLN B N 1
ATOM 3745 C CA . GLN B 1 79 ? 3.553 29.844 -4.691 1 91.94 79 GLN B CA 1
ATOM 3746 C C . GLN B 1 79 ? 4.59 30.734 -4.012 1 91.94 79 GLN B C 1
ATOM 3748 O O . GLN B 1 79 ? 4.426 31.109 -2.848 1 91.94 79 GLN B O 1
ATOM 3753 N N . LYS B 1 80 ? 5.598 31.094 -4.773 1 93.69 80 LYS B N 1
ATOM 3754 C CA . LYS B 1 80 ? 6.629 31.969 -4.234 1 93.69 80 LYS B CA 1
ATOM 3755 C C . LYS B 1 80 ? 6.07 33.375 -3.959 1 93.69 80 LYS B C 1
ATOM 3757 O O . LYS B 1 80 ? 6.395 33.969 -2.939 1 93.69 80 LYS B O 1
ATOM 3762 N N . ALA B 1 81 ? 5.332 33.812 -4.879 1 93.88 81 ALA B N 1
ATOM 3763 C CA . ALA B 1 81 ? 4.727 35.156 -4.719 1 93.88 81 ALA B CA 1
ATOM 3764 C C . ALA B 1 81 ? 3.791 35.188 -3.514 1 93.88 81 ALA B C 1
ATOM 3766 O O . ALA B 1 81 ? 3.773 36.156 -2.756 1 93.88 81 ALA B O 1
ATOM 3767 N N . PHE B 1 82 ? 3.018 34.156 -3.406 1 93.69 82 PHE B N 1
ATOM 3768 C CA . PHE B 1 82 ? 2.107 34.062 -2.271 1 93.69 82 PHE B CA 1
ATOM 3769 C C . PHE B 1 82 ? 2.875 34.094 -0.957 1 93.69 82 PHE B C 1
ATOM 3771 O O . PHE B 1 82 ? 2.523 34.844 -0.044 1 93.69 82 PHE B O 1
ATOM 3778 N N . THR B 1 83 ? 3.865 33.312 -0.858 1 95.5 83 THR B N 1
ATOM 3779 C CA . THR B 1 83 ? 4.656 33.188 0.364 1 95.5 83 THR B CA 1
ATOM 3780 C C . THR B 1 83 ? 5.324 34.531 0.691 1 95.5 83 THR B C 1
ATOM 3782 O O . THR B 1 83 ? 5.367 34.938 1.853 1 95.5 83 THR B O 1
ATOM 3785 N N . LYS B 1 84 ? 5.836 35.188 -0.305 1 95.69 84 LYS B N 1
ATOM 3786 C CA . LYS B 1 84 ? 6.441 36.5 -0.109 1 95.69 84 LYS B CA 1
ATOM 3787 C C . LYS B 1 84 ? 5.426 37.5 0.451 1 95.69 84 LYS B C 1
ATOM 3789 O O . LYS B 1 84 ? 5.742 38.281 1.363 1 95.69 84 LYS B O 1
ATOM 3794 N N . GLY B 1 85 ? 4.297 37.469 -0.122 1 95.44 85 GLY B N 1
ATOM 3795 C CA . GLY B 1 85 ? 3.23 38.344 0.375 1 95.44 85 GLY B CA 1
ATOM 3796 C C . GLY B 1 85 ? 2.842 38.031 1.81 1 95.44 85 GLY B C 1
ATOM 3797 O O . GLY B 1 85 ? 2.588 38.938 2.596 1 95.44 85 GLY B O 1
ATOM 3798 N N . LEU B 1 86 ? 2.756 36.812 2.109 1 96.5 86 LEU B N 1
ATOM 3799 C CA . LEU B 1 86 ? 2.406 36.375 3.459 1 96.5 86 LEU B CA 1
ATOM 3800 C C . LEU B 1 86 ? 3.449 36.844 4.469 1 96.5 86 LEU B C 1
ATOM 3802 O O . LEU B 1 86 ? 3.104 37.312 5.555 1 96.5 86 LEU B O 1
ATOM 3806 N N . ILE B 1 87 ? 4.691 36.719 4.121 1 96.94 87 ILE B N 1
ATOM 3807 C CA . ILE B 1 87 ? 5.801 37.156 4.965 1 96.94 87 ILE B CA 1
ATOM 3808 C C . ILE B 1 87 ? 5.672 38.656 5.262 1 96.94 87 ILE B C 1
ATOM 3810 O O . ILE B 1 87 ? 5.793 39.062 6.414 1 96.94 87 ILE B O 1
ATOM 3814 N N . GLU B 1 88 ? 5.426 39.375 4.258 1 97.25 88 GLU B N 1
ATOM 3815 C CA . GLU B 1 88 ? 5.312 40.844 4.41 1 97.25 88 GLU B CA 1
ATOM 3816 C C . GLU B 1 88 ? 4.152 41.188 5.332 1 97.25 88 GLU B C 1
ATOM 3818 O O . GLU B 1 88 ? 4.262 42.125 6.133 1 97.25 88 GLU B O 1
ATOM 3823 N N . LYS B 1 89 ? 3.104 40.531 5.164 1 96.62 89 LYS B N 1
ATOM 3824 C CA . LYS B 1 89 ? 1.933 40.812 5.992 1 96.62 89 LYS B CA 1
ATOM 3825 C C . LYS B 1 89 ? 2.213 40.5 7.461 1 96.62 89 LYS B C 1
ATOM 3827 O O . LYS B 1 89 ? 1.832 41.281 8.344 1 96.62 89 LYS B O 1
ATOM 3832 N N . PHE B 1 90 ? 2.875 39.438 7.766 1 97.12 90 PHE B N 1
ATOM 3833 C CA . PHE B 1 90 ? 3.191 39.125 9.148 1 97.12 90 PHE B CA 1
ATOM 3834 C C . PHE B 1 90 ? 4.25 40.062 9.703 1 97.12 90 PHE B C 1
ATOM 3836 O O . PHE B 1 90 ? 4.234 40.406 10.891 1 97.12 90 PHE B O 1
ATOM 3843 N N . LYS B 1 91 ? 5.176 40.469 8.867 1 97.06 91 LYS B N 1
ATOM 3844 C CA . LYS B 1 91 ? 6.199 41.406 9.297 1 97.06 91 LYS B CA 1
ATOM 3845 C C . LYS B 1 91 ? 5.582 42.75 9.703 1 97.06 91 LYS B C 1
ATOM 3847 O O . LYS B 1 91 ? 6.129 43.469 10.547 1 97.06 91 LYS B O 1
ATOM 3852 N N . SER B 1 92 ? 4.457 43.031 9.133 1 96.5 92 SER B N 1
ATOM 3853 C CA . SER B 1 92 ? 3.799 44.281 9.414 1 96.5 92 SER B CA 1
ATOM 3854 C C . SER B 1 92 ? 3.072 44.25 10.75 1 96.5 92 SER B C 1
ATOM 3856 O O . SER B 1 92 ? 2.754 45.312 11.32 1 96.5 92 SER B O 1
ATOM 3858 N N . VAL B 1 93 ? 2.797 43.125 11.266 1 95.69 93 VAL B N 1
ATOM 3859 C CA . VAL B 1 93 ? 1.956 43.094 12.461 1 95.69 93 VAL B CA 1
ATOM 3860 C C . VAL B 1 93 ? 2.736 42.469 13.617 1 95.69 93 VAL B C 1
ATOM 3862 O O . VAL B 1 93 ? 2.387 42.656 14.781 1 95.69 93 VAL B O 1
ATOM 3865 N N . ALA B 1 94 ? 3.809 41.688 13.297 1 95.06 94 ALA B N 1
ATOM 3866 C CA . ALA B 1 94 ? 4.59 41.031 14.336 1 95.06 94 ALA B CA 1
ATOM 3867 C C . ALA B 1 94 ? 5.91 41.75 14.578 1 95.06 94 ALA B C 1
ATOM 3869 O O . ALA B 1 94 ? 6.387 42.5 13.719 1 95.06 94 ALA B O 1
ATOM 3870 N N . GLY B 1 95 ? 6.453 41.562 15.773 1 93.94 95 GLY B N 1
ATOM 3871 C CA . GLY B 1 95 ? 7.746 42.156 16.094 1 93.94 95 GLY B CA 1
ATOM 3872 C C . GLY B 1 95 ? 8.898 41.5 15.328 1 93.94 95 GLY B C 1
ATOM 3873 O O . GLY B 1 95 ? 9.805 42.188 14.875 1 93.94 95 GLY B O 1
ATOM 3874 N N . GLU B 1 96 ? 8.938 40.219 15.266 1 97.69 96 GLU B N 1
ATOM 3875 C CA . GLU B 1 96 ? 9.969 39.469 14.586 1 97.69 96 GLU B CA 1
ATOM 3876 C C . GLU B 1 96 ? 9.367 38.281 13.805 1 97.69 96 GLU B C 1
ATOM 3878 O O . GLU B 1 96 ? 8.477 37.594 14.305 1 97.69 96 GLU B O 1
ATOM 3883 N N . VAL B 1 97 ? 9.875 38.156 12.625 1 98.19 97 VAL B N 1
ATOM 3884 C CA . VAL B 1 97 ? 9.445 37.062 11.781 1 98.19 97 VAL B CA 1
ATOM 3885 C C . VAL B 1 97 ? 10.664 36.281 11.266 1 98.19 97 VAL B C 1
ATOM 3887 O O . VAL B 1 97 ? 11.531 36.875 10.609 1 98.19 97 VAL B O 1
ATOM 3890 N N . GLU B 1 98 ? 10.766 35.062 11.617 1 98.31 98 GLU B N 1
ATOM 3891 C CA . GLU B 1 98 ? 11.797 34.156 11.078 1 98.31 98 GLU B CA 1
ATOM 3892 C C . GLU B 1 98 ? 11.234 33.25 10.008 1 98.31 98 GLU B C 1
ATOM 3894 O O . GLU B 1 98 ? 10.242 32.531 10.242 1 98.31 98 GLU B O 1
ATOM 3899 N N . VAL B 1 99 ? 11.836 33.312 8.859 1 98.06 99 VAL B N 1
ATOM 3900 C CA . VAL B 1 99 ? 11.383 32.5 7.73 1 98.06 99 VAL B CA 1
ATOM 3901 C C . VAL B 1 99 ? 12.367 31.344 7.488 1 98.06 99 VA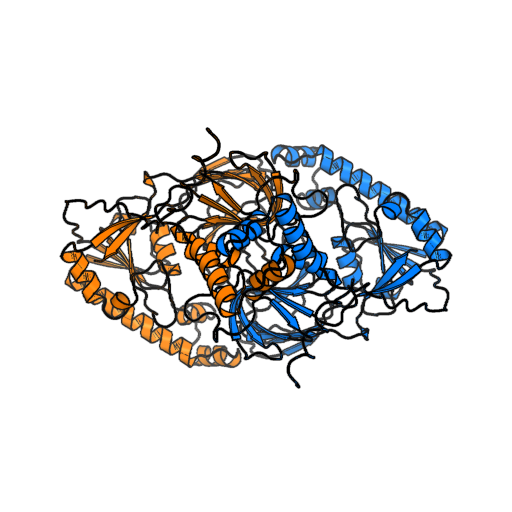L B C 1
ATOM 3903 O O . VAL B 1 99 ? 13.57 31.578 7.328 1 98.06 99 VAL B O 1
ATOM 3906 N N . VAL B 1 100 ? 11.844 30.141 7.438 1 97.38 100 VAL B N 1
ATOM 3907 C CA . VAL B 1 100 ? 12.734 29 7.254 1 97.38 100 VAL B CA 1
ATOM 3908 C C . VAL B 1 100 ? 12.109 28.016 6.273 1 97.38 100 VAL B C 1
ATOM 3910 O O . VAL B 1 100 ? 10.914 28.078 5.996 1 97.38 100 VAL B O 1
ATOM 3913 N N . ASP B 1 101 ? 12.945 27.156 5.691 1 93.88 101 ASP B N 1
ATOM 3914 C CA . ASP B 1 101 ? 12.492 26.016 4.902 1 93.88 101 ASP B CA 1
ATOM 3915 C C . ASP B 1 101 ? 12.656 24.703 5.684 1 93.88 101 ASP B C 1
ATOM 3917 O O . ASP B 1 101 ? 12.977 24.734 6.875 1 93.88 101 ASP B O 1
ATOM 3921 N N . ARG B 1 102 ? 12.336 23.656 5.039 1 90.56 102 ARG B N 1
ATOM 3922 C CA . ARG B 1 102 ? 12.305 22.344 5.703 1 90.56 102 ARG B CA 1
ATOM 3923 C C . ARG B 1 102 ? 13.664 22.016 6.301 1 90.56 102 ARG B C 1
ATOM 3925 O O . ARG B 1 102 ? 13.742 21.312 7.32 1 90.56 102 ARG B O 1
ATOM 3932 N N . THR B 1 103 ? 14.742 22.438 5.758 1 88.56 103 THR B N 1
ATOM 3933 C CA . THR B 1 103 ? 16.094 22.078 6.188 1 88.56 103 THR B CA 1
ATOM 3934 C C . THR B 1 103 ? 16.453 22.797 7.477 1 88.56 103 THR B C 1
ATOM 3936 O O . THR B 1 103 ? 17.219 22.281 8.297 1 88.56 103 THR B O 1
ATOM 3939 N N . ALA B 1 104 ? 15.898 23.953 7.645 1 93.62 104 ALA B N 1
ATOM 3940 C CA . ALA B 1 104 ? 16.266 24.781 8.797 1 93.62 104 ALA B CA 1
ATOM 3941 C C . ALA B 1 104 ? 15.203 24.703 9.891 1 93.62 104 ALA B C 1
ATOM 3943 O O . ALA B 1 104 ? 15.453 25.094 11.031 1 93.62 104 ALA B O 1
ATOM 3944 N N . TYR B 1 105 ? 14.07 24.219 9.57 1 95.19 105 TYR B N 1
ATOM 3945 C CA . TYR B 1 105 ? 12.977 24.109 10.539 1 95.19 105 TYR B CA 1
ATOM 3946 C C . TYR B 1 105 ? 13.344 23.156 11.672 1 95.19 105 TYR B C 1
ATOM 3948 O O . TYR B 1 105 ? 13.734 22 11.422 1 95.19 105 TYR B O 1
ATOM 3956 N N . CYS B 1 106 ? 13.234 23.609 12.906 1 94.81 106 CYS B N 1
ATOM 3957 C CA . CYS B 1 106 ? 13.625 22.75 14.023 1 94.81 106 CYS B CA 1
ATOM 3958 C C . CYS B 1 106 ? 12.883 23.141 15.297 1 94.81 106 CYS B C 1
ATOM 3960 O O . CYS B 1 106 ? 12.227 24.188 15.344 1 94.81 106 CYS B O 1
ATOM 3962 N N . ARG B 1 107 ? 13.109 22.391 16.312 1 94.75 107 ARG B N 1
ATOM 3963 C CA . ARG B 1 107 ? 12.391 22.531 17.578 1 94.75 107 ARG B CA 1
ATOM 3964 C C . ARG B 1 107 ? 12.758 23.828 18.266 1 94.75 107 ARG B C 1
ATOM 3966 O O . ARG B 1 107 ? 11.898 24.469 18.891 1 94.75 107 ARG B O 1
ATOM 3973 N N . GLU B 1 108 ? 13.969 24.219 18.219 1 96.19 108 GLU B N 1
ATOM 3974 C CA . GLU B 1 108 ? 14.43 25.438 18.859 1 96.19 108 GLU B CA 1
ATOM 3975 C C . GLU B 1 108 ? 13.711 26.672 18.328 1 96.19 108 GLU B C 1
ATOM 3977 O O . GLU B 1 108 ? 13.305 27.547 19.094 1 96.19 108 GLU B O 1
ATOM 3982 N N . LEU B 1 109 ? 13.555 26.609 17.078 1 97.5 109 LEU B N 1
ATOM 3983 C CA . LEU B 1 109 ? 12.859 27.734 16.453 1 97.5 109 LEU B CA 1
ATOM 3984 C C . LEU B 1 109 ? 11.375 27.719 16.812 1 97.5 109 LEU B C 1
ATOM 3986 O O . LEU B 1 109 ? 10.766 28.781 16.969 1 97.5 109 LEU B O 1
ATOM 3990 N N . VAL B 1 110 ? 10.812 26.578 16.875 1 97.62 110 VAL B N 1
ATOM 3991 C CA . VAL B 1 110 ? 9.414 26.453 17.25 1 97.62 110 VAL B CA 1
ATOM 3992 C C . VAL B 1 110 ? 9.211 26.953 18.672 1 97.62 110 VAL B C 1
ATOM 3994 O O . VAL B 1 110 ? 8.25 27.672 18.953 1 97.62 110 VAL B O 1
ATOM 3997 N N . GLU B 1 111 ? 10.094 26.609 19.562 1 96.19 111 GLU B N 1
ATOM 3998 C CA . GLU B 1 111 ? 10.016 27.062 20.953 1 96.19 111 GLU B CA 1
ATOM 3999 C C . GLU B 1 111 ? 10.164 28.578 21.047 1 96.19 111 GLU B C 1
ATOM 4001 O O . GLU B 1 111 ? 9.523 29.219 21.891 1 96.19 111 GLU B O 1
ATOM 4006 N N . TRP B 1 112 ? 10.961 29.109 20.188 1 96.75 112 TRP B N 1
ATOM 4007 C CA . TRP B 1 112 ? 11.211 30.547 20.141 1 96.75 112 TRP B CA 1
ATOM 4008 C C . TRP B 1 112 ? 9.953 31.297 19.734 1 96.75 112 TRP B C 1
ATOM 4010 O O . TRP B 1 112 ? 9.664 32.375 20.266 1 96.75 112 TRP B O 1
ATOM 4020 N N . ALA B 1 113 ? 9.156 30.766 18.984 1 97.75 113 ALA B N 1
ATOM 4021 C CA . ALA B 1 113 ? 8.047 31.469 18.344 1 97.75 113 ALA B CA 1
ATOM 4022 C C . ALA B 1 113 ? 6.816 31.484 19.234 1 97.75 113 ALA B C 1
ATOM 4024 O O . ALA B 1 113 ? 6.598 30.562 20.016 1 97.75 113 ALA B O 1
ATOM 4025 N N . ASP B 1 114 ? 6.031 32.531 19.094 1 96.88 114 ASP B N 1
ATOM 4026 C CA . ASP B 1 114 ? 4.703 32.594 19.703 1 96.88 114 ASP B CA 1
ATOM 4027 C C . ASP B 1 114 ? 3.67 31.891 18.828 1 96.88 114 ASP B C 1
ATOM 4029 O O . ASP B 1 114 ? 2.662 31.375 19.312 1 96.88 114 ASP B O 1
ATOM 4033 N N . LEU B 1 115 ? 3.984 31.938 17.562 1 97.62 115 LEU B N 1
ATOM 4034 C CA . LEU B 1 115 ? 3.08 31.406 16.531 1 97.62 115 LEU B CA 1
ATOM 4035 C C . LEU B 1 115 ? 3.861 30.781 15.391 1 97.62 115 LEU B C 1
ATOM 4037 O O . LEU B 1 115 ? 4.812 31.375 14.875 1 97.62 115 LEU B O 1
ATOM 4041 N N . VAL B 1 116 ? 3.49 29.578 15.039 1 98.31 116 VAL B N 1
ATOM 4042 C CA . VAL B 1 116 ? 4.035 28.922 13.852 1 98.31 116 VAL B CA 1
ATOM 4043 C C . VAL B 1 116 ? 3.064 29.078 12.68 1 98.31 116 VAL B C 1
ATOM 4045 O O . VAL B 1 116 ? 1.864 28.828 12.828 1 98.31 116 VAL B O 1
ATOM 4048 N N . VAL B 1 117 ? 3.561 29.516 11.531 1 98 117 VAL B N 1
ATOM 4049 C CA . VAL B 1 117 ? 2.775 29.703 10.32 1 98 117 VAL B CA 1
ATOM 4050 C C . VAL B 1 117 ? 3.381 28.875 9.188 1 98 117 VAL B C 1
ATOM 4052 O O . VAL B 1 117 ? 4.598 28.891 8.984 1 98 117 VAL B O 1
ATOM 4055 N N . THR B 1 118 ? 2.555 28.141 8.516 1 97.06 118 THR B N 1
ATOM 4056 C CA . THR B 1 118 ? 3.041 27.406 7.355 1 97.06 118 THR B CA 1
ATOM 4057 C C . THR B 1 118 ? 2.455 27.984 6.07 1 97.06 118 THR B C 1
ATOM 4059 O O . THR B 1 118 ? 1.293 28.391 6.035 1 97.06 118 THR B O 1
ATOM 4062 N N . SER B 1 119 ? 3.252 28.109 5.047 1 95.94 119 SER B N 1
ATOM 4063 C CA . SER B 1 119 ? 2.84 28.453 3.691 1 95.94 119 SER B CA 1
ATOM 4064 C C . SER B 1 119 ? 3.033 27.281 2.74 1 95.94 119 SER B C 1
ATOM 4066 O O . SER B 1 119 ? 4.125 27.078 2.207 1 95.94 119 SER B O 1
ATOM 4068 N N . GLY B 1 120 ? 2.057 26.625 2.451 1 93 120 GLY B N 1
ATOM 4069 C CA . GLY B 1 120 ? 2.043 25.391 1.675 1 93 120 GLY B CA 1
ATOM 4070 C C . GLY B 1 120 ? 0.771 24.578 1.858 1 93 120 GLY B C 1
ATOM 4071 O O . GLY B 1 120 ? -0.206 25.078 2.426 1 93 120 GLY B O 1
ATOM 4072 N N . GLY B 1 121 ? 0.739 23.422 1.387 1 90.19 121 GLY B N 1
ATOM 4073 C CA . GLY B 1 121 ? -0.415 22.562 1.552 1 90.19 121 GLY B CA 1
ATOM 4074 C C . GLY B 1 121 ? -0.399 21.781 2.859 1 90.19 121 GLY B C 1
ATOM 4075 O O . GLY B 1 121 ? 0.302 22.172 3.801 1 90.19 121 GLY B O 1
ATOM 4076 N N . ASP B 1 122 ? -1.172 20.719 2.93 1 90.81 122 ASP B N 1
ATOM 4077 C CA . ASP B 1 122 ? -1.294 19.891 4.125 1 90.81 122 ASP B CA 1
ATOM 4078 C C . ASP B 1 122 ? 0.044 19.25 4.484 1 90.81 122 ASP B C 1
ATOM 4080 O O . ASP B 1 122 ? 0.365 19.094 5.664 1 90.81 122 ASP B O 1
ATOM 4084 N N . GLY B 1 123 ? 0.806 18.875 3.467 1 91 123 GLY B N 1
ATOM 4085 C CA . GLY B 1 123 ? 2.117 18.297 3.744 1 91 123 GLY B CA 1
ATOM 4086 C C . GLY B 1 123 ? 3.025 19.25 4.512 1 91 123 GLY B C 1
ATOM 4087 O O . GLY B 1 123 ? 3.727 18.828 5.434 1 91 123 GLY B O 1
ATOM 4088 N N . THR B 1 124 ? 3.025 20.453 4.113 1 92.94 124 THR B N 1
ATOM 4089 C CA . THR B 1 124 ? 3.818 21.469 4.809 1 92.94 124 THR B CA 1
ATOM 4090 C C . THR B 1 124 ? 3.301 21.672 6.23 1 92.94 124 THR B C 1
ATOM 4092 O O . THR B 1 124 ? 4.086 21.859 7.164 1 92.94 124 THR B O 1
ATOM 4095 N N . PHE B 1 125 ? 2.018 21.703 6.324 1 95.62 125 PHE B N 1
ATOM 4096 C CA . PHE B 1 125 ? 1.406 21.828 7.641 1 95.62 125 PHE B CA 1
ATOM 4097 C C . PHE B 1 125 ? 1.854 20.703 8.555 1 95.62 125 PHE B C 1
ATOM 4099 O O . PHE B 1 125 ? 2.189 20.922 9.719 1 95.62 125 PHE B O 1
ATOM 4106 N N . LEU B 1 126 ? 1.873 19.5 8.047 1 95.75 126 LEU B N 1
ATOM 4107 C CA . LEU B 1 126 ? 2.291 18.344 8.828 1 95.75 126 LEU B CA 1
ATOM 4108 C C . LEU B 1 126 ? 3.746 18.469 9.266 1 95.75 126 LEU B C 1
ATOM 4110 O O . LEU B 1 126 ? 4.098 18.109 10.391 1 95.75 126 LEU B O 1
ATOM 4114 N N . LEU B 1 127 ? 4.543 18.938 8.367 1 94 127 LEU B N 1
ATOM 4115 C CA . LEU B 1 127 ? 5.938 19.188 8.719 1 94 127 LEU B CA 1
ATOM 4116 C C . LEU B 1 127 ? 6.039 20.203 9.852 1 94 127 LEU B C 1
ATOM 4118 O O . LEU B 1 127 ? 6.805 20.016 10.797 1 94 127 LEU B O 1
ATOM 4122 N N . GLY B 1 128 ? 5.297 21.234 9.742 1 96.5 128 GLY B N 1
ATOM 4123 C CA . GLY B 1 128 ? 5.27 22.234 10.805 1 96.5 128 GLY B CA 1
ATOM 4124 C C . GLY B 1 128 ? 4.832 21.656 12.141 1 96.5 128 GLY B C 1
ATOM 4125 O O . GLY B 1 128 ? 5.441 21.953 13.172 1 96.5 128 GLY B O 1
ATOM 4126 N N . ALA B 1 129 ? 3.805 20.891 12.117 1 97.31 129 ALA B N 1
ATOM 4127 C CA . ALA B 1 129 ? 3.238 20.297 13.328 1 97.31 129 ALA B CA 1
ATOM 4128 C C . ALA B 1 129 ? 4.219 19.328 13.977 1 97.31 129 ALA B C 1
ATOM 4130 O O . ALA B 1 129 ? 4.199 19.141 15.195 1 97.31 129 ALA B O 1
ATOM 4131 N N . SER B 1 130 ? 5.055 18.734 13.211 1 95.25 130 SER B N 1
ATOM 4132 C CA . SER B 1 130 ? 5.91 17.641 13.656 1 95.25 130 SER B CA 1
ATOM 4133 C C . SER B 1 130 ? 6.879 18.094 14.742 1 95.25 130 SER B C 1
ATOM 4135 O O . SER B 1 130 ? 7.285 17.312 15.594 1 95.25 130 SER B O 1
ATOM 4137 N N . GLU B 1 131 ? 7.246 19.391 14.758 1 95.44 131 GLU B N 1
ATOM 4138 C CA . GLU B 1 131 ? 8.227 19.891 15.727 1 95.44 131 GLU B CA 1
ATOM 4139 C C . GLU B 1 131 ? 7.539 20.562 16.906 1 95.44 131 GLU B C 1
ATOM 4141 O O . GLU B 1 131 ? 8.203 21.016 17.844 1 95.44 131 GLU B O 1
ATOM 4146 N N . VAL B 1 132 ? 6.246 20.625 16.844 1 96.19 132 VAL B N 1
ATOM 4147 C CA . VAL B 1 132 ? 5.5 21.188 17.969 1 96.19 132 VAL B CA 1
ATOM 4148 C C . VAL B 1 132 ? 5.328 20.141 19.062 1 96.19 132 VAL B C 1
ATOM 4150 O O . VAL B 1 132 ? 4.645 19.125 18.844 1 96.19 132 VAL B O 1
ATOM 4153 N N . THR B 1 133 ? 5.855 20.328 20.188 1 89.06 133 THR B N 1
ATOM 4154 C CA . THR B 1 133 ? 5.844 19.312 21.234 1 89.06 133 THR B CA 1
ATOM 4155 C C . THR B 1 133 ? 4.918 19.703 22.375 1 89.06 133 THR B C 1
ATOM 4157 O O . THR B 1 133 ? 4.707 18.938 23.312 1 89.06 133 THR B O 1
ATOM 4160 N N . SER B 1 134 ? 4.438 20.953 22.25 1 86.88 134 SER B N 1
ATOM 4161 C CA . SER B 1 134 ? 3.592 21.453 23.328 1 86.88 134 SER B CA 1
ATOM 4162 C C . SER B 1 134 ? 2.186 21.766 22.828 1 86.88 134 SER B C 1
ATOM 4164 O O . SER B 1 134 ? 2.008 22.188 21.688 1 86.88 134 SER B O 1
ATOM 4166 N N . ARG B 1 135 ? 1.25 21.609 23.719 1 92.25 135 ARG B N 1
ATOM 4167 C CA . ARG B 1 135 ? -0.14 21.906 23.391 1 92.25 135 ARG B CA 1
ATOM 4168 C C . ARG B 1 135 ? -0.4 23.406 23.422 1 92.25 135 ARG B C 1
ATOM 4170 O O . ARG B 1 135 ? -1.468 23.875 23.016 1 92.25 135 ARG B O 1
ATOM 4177 N N . GLU B 1 136 ? 0.571 24.156 23.828 1 92.38 136 GLU B N 1
ATOM 4178 C CA . GLU B 1 136 ? 0.375 25.594 24 1 92.38 136 GLU B CA 1
ATOM 4179 C C . GLU B 1 136 ? 0.847 26.359 22.781 1 92.38 136 GLU B C 1
ATOM 4181 O O . GLU B 1 136 ? 0.506 27.531 22.609 1 92.38 136 GLU B O 1
ATOM 4186 N N . LYS B 1 137 ? 1.649 25.766 21.938 1 95.5 137 LYS B N 1
ATOM 4187 C CA . LYS B 1 137 ? 2.184 26.422 20.75 1 95.5 137 LYS B CA 1
ATOM 4188 C C . LYS B 1 137 ? 1.183 26.391 19.594 1 95.5 137 LYS B C 1
ATOM 4190 O O . LYS B 1 137 ? 0.941 25.328 19.016 1 95.5 137 LYS B O 1
ATOM 4195 N N . PRO B 1 138 ? 0.598 27.516 19.219 1 97.06 138 PRO B N 1
ATOM 4196 C CA . PRO B 1 138 ? -0.359 27.516 18.109 1 97.06 138 PRO B CA 1
ATOM 4197 C C . PRO B 1 138 ? 0.319 27.422 16.75 1 97.06 138 PRO B C 1
ATOM 4199 O O . PRO B 1 138 ? 1.386 28 16.547 1 97.06 138 PRO B O 1
ATOM 4202 N N . ILE B 1 139 ? -0.294 26.75 15.82 1 97.94 139 ILE B N 1
ATOM 4203 C CA . ILE B 1 139 ? 0.153 26.656 14.438 1 97.94 139 ILE B CA 1
ATOM 4204 C C . ILE B 1 139 ? -1.009 26.969 13.5 1 97.94 139 ILE B C 1
ATOM 4206 O O . ILE B 1 139 ? -2.145 26.562 13.75 1 97.94 139 ILE B O 1
ATOM 4210 N N . ILE B 1 140 ? -0.789 27.75 12.461 1 96.88 140 ILE B N 1
ATOM 4211 C CA . ILE B 1 140 ? -1.774 28.094 11.445 1 96.88 140 ILE B CA 1
ATOM 4212 C C . ILE B 1 140 ? -1.193 27.859 10.055 1 96.88 140 ILE B C 1
ATOM 4214 O O . ILE B 1 140 ? -0.024 28.156 9.797 1 96.88 140 ILE B O 1
ATOM 4218 N N . GLY B 1 141 ? -2.023 27.266 9.18 1 96.06 141 GLY B N 1
ATOM 4219 C CA . GLY B 1 141 ? -1.567 26.984 7.832 1 96.06 141 GLY B CA 1
ATOM 4220 C C . GLY B 1 141 ? -2.293 27.797 6.773 1 96.06 141 GLY B C 1
ATOM 4221 O O . GLY B 1 141 ? -3.516 27.938 6.824 1 96.06 141 GLY B O 1
ATOM 4222 N N . PHE B 1 142 ? -1.543 28.375 5.848 1 94.88 142 PHE B N 1
ATOM 4223 C CA . PHE B 1 142 ? -2.07 29.047 4.668 1 94.88 142 PHE B CA 1
ATOM 4224 C C . PHE B 1 142 ? -1.752 28.25 3.406 1 94.88 142 PHE B C 1
ATOM 4226 O O . PHE B 1 142 ? -0.583 28.016 3.09 1 94.88 142 PHE B O 1
ATOM 4233 N N . ASN B 1 143 ? -2.771 27.828 2.725 1 91.56 143 ASN B N 1
ATOM 4234 C CA . ASN B 1 143 ? -2.582 27.094 1.48 1 91.56 143 ASN B CA 1
ATOM 4235 C C . ASN B 1 143 ? -2.115 28 0.352 1 91.56 143 ASN B C 1
ATOM 4237 O O . ASN B 1 143 ? -2.812 28.953 -0.011 1 91.56 143 ASN B O 1
ATOM 4241 N N . ASN B 1 144 ? -1.017 27.703 -0.237 1 88.31 144 ASN B N 1
ATOM 4242 C CA . ASN B 1 144 ? -0.461 28.594 -1.247 1 88.31 144 ASN B CA 1
ATOM 4243 C C . ASN B 1 144 ? -0.844 28.156 -2.658 1 88.31 144 ASN B C 1
ATOM 4245 O O . ASN B 1 144 ? -0.336 28.703 -3.641 1 88.31 144 ASN B O 1
ATOM 4249 N N . ASP B 1 145 ? -1.611 27.125 -2.742 1 83.12 145 ASP B N 1
ATOM 4250 C CA . ASP B 1 145 ? -2.148 26.656 -4.02 1 83.12 145 ASP B CA 1
ATOM 4251 C C . ASP B 1 145 ? -3.6 26.203 -3.877 1 83.12 145 ASP B C 1
ATOM 4253 O O . ASP B 1 145 ? -3.922 25.047 -4.141 1 83.12 145 ASP B O 1
ATOM 4257 N N . PRO B 1 146 ? -4.473 27.172 -3.674 1 74.5 146 PRO B N 1
ATOM 4258 C CA . PRO B 1 146 ? -5.848 26.797 -3.348 1 74.5 146 PRO B CA 1
ATOM 4259 C C . PRO B 1 146 ? -6.598 26.219 -4.543 1 74.5 146 PRO B C 1
ATOM 4261 O O . PRO B 1 146 ? -7.598 25.516 -4.371 1 74.5 146 PRO B O 1
ATOM 4264 N N . ASP B 1 147 ? -6.133 26.438 -5.707 1 73.44 147 ASP B N 1
ATOM 4265 C CA . ASP B 1 147 ? -6.832 25.953 -6.895 1 73.44 147 ASP B CA 1
ATOM 4266 C C . ASP B 1 147 ? -6.57 24.469 -7.113 1 73.44 147 ASP B C 1
ATOM 4268 O O . ASP B 1 147 ? -7.383 23.766 -7.723 1 73.44 147 ASP B O 1
ATOM 4272 N N . ARG B 1 148 ? -5.488 24.031 -6.582 1 69.56 148 ARG B N 1
ATOM 4273 C CA . ARG B 1 148 ? -5.102 22.656 -6.891 1 69.56 148 ARG B CA 1
ATOM 4274 C C . ARG B 1 148 ? -5.125 21.781 -5.641 1 69.56 148 ARG B C 1
ATOM 4276 O O . ARG B 1 148 ? -5.125 20.562 -5.734 1 69.56 148 ARG B O 1
ATOM 4283 N N . SER B 1 149 ? -5.125 22.438 -4.578 1 65.38 149 SER B N 1
ATOM 4284 C CA . SER B 1 149 ? -5.062 21.672 -3.332 1 65.38 149 SER B CA 1
ATOM 4285 C C . SER B 1 149 ? -6.203 22.062 -2.395 1 65.38 149 SER B C 1
ATOM 4287 O O . SER B 1 149 ? -6.434 23.25 -2.141 1 65.38 149 SER B O 1
ATOM 4289 N N . SER B 1 150 ? -7.133 21.078 -2.223 1 64.56 150 SER B N 1
ATOM 4290 C CA . SER B 1 150 ? -8.227 21.328 -1.287 1 64.56 150 SER B CA 1
ATOM 4291 C C . SER B 1 150 ? -7.938 20.703 0.074 1 64.56 150 SER B C 1
ATOM 4293 O O . SER B 1 150 ? -8.695 19.859 0.546 1 64.56 150 SER B O 1
ATOM 4295 N N . GLY B 1 151 ? -6.801 21.062 0.702 1 66.31 151 GLY B N 1
ATOM 4296 C CA . GLY B 1 151 ? -6.422 20.469 1.976 1 66.31 151 GLY B CA 1
ATOM 4297 C C . GLY B 1 151 ? -7.398 20.781 3.092 1 66.31 151 GLY B C 1
ATOM 4298 O O . GLY B 1 151 ? -8.375 21.5 2.885 1 66.31 151 GLY B O 1
ATOM 4299 N N . ARG B 1 152 ? -7.309 20.094 4.172 1 77 152 ARG B N 1
ATOM 4300 C CA . ARG B 1 152 ? -8.242 20.188 5.293 1 77 152 ARG B CA 1
ATOM 4301 C C . ARG B 1 152 ? -7.531 20.688 6.547 1 77 152 ARG B C 1
ATOM 4303 O O . ARG B 1 152 ? -8.172 20.891 7.582 1 77 152 ARG B O 1
ATOM 4310 N N . LEU B 1 153 ? -6.223 20.906 6.363 1 88.81 153 LEU B N 1
ATOM 4311 C CA . LEU B 1 153 ? -5.457 21.312 7.535 1 88.81 153 LEU B CA 1
ATOM 4312 C C . LEU B 1 153 ? -5.234 22.828 7.539 1 88.81 153 LEU B C 1
ATOM 4314 O O . LEU B 1 153 ? -5.23 23.453 8.602 1 88.81 153 LEU B O 1
ATOM 4318 N N . CYS B 1 154 ? -5.145 23.375 6.387 1 89.69 154 CYS B N 1
ATOM 4319 C CA . CYS B 1 154 ? -4.93 24.812 6.25 1 89.69 154 CYS B CA 1
ATOM 4320 C C . CYS B 1 154 ? -6.246 25.578 6.363 1 89.69 154 CYS B C 1
ATOM 4322 O O . CYS B 1 154 ? -7.32 24.969 6.367 1 89.69 154 CYS B O 1
ATOM 4324 N N . LEU B 1 155 ? -6.102 26.859 6.523 1 89.06 155 LEU B N 1
ATOM 4325 C CA . LEU B 1 155 ? -7.289 27.719 6.535 1 89.06 155 LEU B CA 1
ATOM 4326 C C . LEU B 1 155 ? -8.031 27.625 5.211 1 89.06 155 LEU B C 1
ATOM 4328 O O . LEU B 1 155 ? -7.469 27.188 4.203 1 89.06 155 LEU B O 1
ATOM 4332 N N . SER B 1 156 ? -9.203 27.969 5.27 1 85.69 156 SER B N 1
ATOM 4333 C CA . SER B 1 156 ? -10.062 27.891 4.094 1 85.69 156 SER B CA 1
ATOM 4334 C C . SER B 1 156 ? -9.508 28.734 2.945 1 85.69 156 SER B C 1
ATOM 4336 O O . SER B 1 156 ? -8.672 29.609 3.158 1 85.69 156 SER B O 1
ATOM 4338 N N . GLU B 1 157 ? -9.969 28.422 1.839 1 84 157 GLU B N 1
ATOM 4339 C CA . GLU B 1 157 ? -9.5 29.016 0.597 1 84 157 GLU B CA 1
ATOM 4340 C C . GLU B 1 157 ? -9.633 30.547 0.636 1 84 157 GLU B C 1
ATOM 4342 O O . GLU B 1 157 ? -8.812 31.266 0.067 1 84 157 GLU B O 1
ATOM 4347 N N . LYS B 1 158 ? -10.641 31 1.286 1 85.31 158 LYS B N 1
ATOM 4348 C CA . LYS B 1 158 ? -10.875 32.438 1.369 1 85.31 158 LYS B CA 1
ATOM 4349 C C . LYS B 1 158 ? -9.68 33.156 2 1 85.31 158 LYS B C 1
ATOM 4351 O O . LYS B 1 158 ? -9.336 34.25 1.604 1 85.31 158 LYS B O 1
ATOM 4356 N N . TYR B 1 159 ? -9.016 32.5 2.912 1 88.94 159 TYR B N 1
ATOM 4357 C CA . TYR B 1 159 ? -7.895 33.094 3.615 1 88.94 159 TYR B CA 1
ATOM 4358 C C . TYR B 1 159 ? -6.602 32.938 2.832 1 88.94 159 TYR B C 1
ATOM 4360 O O . TYR B 1 159 ? -5.609 33.625 3.107 1 88.94 159 TYR B O 1
ATOM 4368 N N . SER B 1 160 ? -6.605 31.969 1.904 1 84.88 160 SER B N 1
ATOM 4369 C CA . SER B 1 160 ? -5.477 31.844 0.991 1 84.88 160 SER B CA 1
ATOM 4370 C C . SER B 1 160 ? -5.492 32.938 -0.071 1 84.88 160 SER B C 1
ATOM 4372 O O . SER B 1 160 ? -4.441 33.406 -0.49 1 84.88 160 SER B O 1
ATOM 4374 N N . ARG B 1 161 ? -6.625 33.312 -0.422 1 85.75 161 ARG B N 1
ATOM 4375 C CA . ARG B 1 161 ? -6.77 34.375 -1.415 1 85.75 161 ARG B CA 1
ATOM 4376 C C . ARG B 1 161 ? -6.43 35.719 -0.816 1 85.75 161 ARG B C 1
ATOM 4378 O O . ARG B 1 161 ? -5.855 36.594 -1.492 1 85.75 161 ARG B O 1
ATOM 4385 N N . ASP B 1 162 ? -6.84 35.906 0.422 1 91.44 162 ASP B N 1
ATOM 4386 C CA . ASP B 1 162 ? -6.508 37.125 1.136 1 91.44 162 ASP B CA 1
ATOM 4387 C C . ASP B 1 162 ? -6.109 36.844 2.58 1 91.44 162 ASP B C 1
ATOM 4389 O O . ASP B 1 162 ? -6.926 36.969 3.494 1 91.44 162 ASP B O 1
ATOM 4393 N N . PRO B 1 163 ? -4.82 36.688 2.791 1 94.44 163 PRO B N 1
ATOM 4394 C CA . PRO B 1 163 ? -4.336 36.344 4.129 1 94.44 163 PRO B CA 1
ATOM 4395 C C . PRO B 1 163 ? -4.559 37.438 5.145 1 94.44 163 PRO B C 1
ATOM 4397 O O . PRO B 1 163 ? -4.547 37.188 6.355 1 94.44 163 PRO B O 1
ATOM 4400 N N . SER B 1 164 ? -4.746 38.656 4.68 1 95.12 164 SER B N 1
ATOM 4401 C CA . SER B 1 164 ? -4.938 39.781 5.582 1 95.12 164 SER B CA 1
ATOM 4402 C C . SER B 1 164 ? -6.184 39.625 6.441 1 95.12 164 SER B C 1
ATOM 4404 O O . SER B 1 164 ? -6.211 40.031 7.602 1 95.12 164 SER B O 1
ATOM 4406 N N . ILE B 1 165 ? -7.141 38.969 5.84 1 95.38 165 ILE B N 1
ATOM 4407 C CA . ILE B 1 165 ? -8.391 38.75 6.562 1 95.38 165 ILE B CA 1
ATOM 4408 C C . ILE B 1 165 ? -8.141 37.844 7.758 1 95.38 165 ILE B C 1
ATOM 4410 O O . ILE B 1 165 ? -8.594 38.125 8.867 1 95.38 165 ILE B O 1
ATOM 4414 N N . ALA B 1 166 ? -7.441 36.781 7.52 1 95.06 166 ALA B N 1
ATOM 4415 C CA . ALA B 1 166 ? -7.133 35.844 8.586 1 95.06 166 ALA B CA 1
ATOM 4416 C C . ALA B 1 166 ? -6.273 36.5 9.664 1 95.06 166 ALA B C 1
ATOM 4418 O O . ALA B 1 166 ? -6.512 36.312 10.859 1 95.06 166 ALA B O 1
ATOM 4419 N N . ILE B 1 167 ? -5.312 37.281 9.297 1 95.75 167 ILE B N 1
ATOM 4420 C CA . ILE B 1 167 ? -4.387 37.906 10.219 1 95.75 167 ILE B CA 1
ATOM 4421 C C . ILE B 1 167 ? -5.141 38.938 11.078 1 95.75 167 ILE B C 1
ATOM 4423 O O . ILE B 1 167 ? -4.922 39 12.289 1 95.75 167 ILE B O 1
ATOM 4427 N N . GLN B 1 168 ? -6.035 39.625 10.461 1 95.06 168 GLN B N 1
ATOM 4428 C CA . GLN B 1 168 ? -6.84 40.594 11.195 1 95.06 168 GLN B CA 1
ATOM 4429 C C . GLN B 1 168 ? -7.723 39.906 12.234 1 95.06 168 GLN B C 1
ATOM 4431 O O . GLN B 1 168 ? -7.871 40.406 13.352 1 95.06 168 GLN B O 1
ATOM 4436 N N . LYS B 1 169 ? -8.289 38.875 11.82 1 95.31 169 LYS B N 1
ATOM 4437 C CA . LYS B 1 169 ? -9.125 38.094 12.75 1 95.31 169 LYS B CA 1
ATOM 4438 C C . LYS B 1 169 ? -8.305 37.594 13.93 1 95.31 169 LYS B C 1
ATOM 4440 O O . LYS B 1 169 ? -8.797 37.562 15.062 1 95.31 169 LYS B O 1
ATOM 4445 N N . LEU B 1 170 ? -7.113 37.25 13.695 1 94.44 170 LEU B N 1
ATOM 4446 C CA . LEU B 1 170 ? -6.223 36.781 14.766 1 94.44 170 LEU B CA 1
ATOM 4447 C C . LEU B 1 170 ? -5.914 37.938 15.727 1 94.44 170 LEU B C 1
ATOM 4449 O O . LEU B 1 170 ? -5.973 37.75 16.953 1 94.44 170 LEU B O 1
ATOM 4453 N N . LEU B 1 171 ? -5.664 39.062 15.164 1 93.94 171 LEU B N 1
ATOM 4454 C CA . LEU B 1 171 ? -5.301 40.25 15.961 1 93.94 171 LEU B CA 1
ATOM 4455 C C . LEU B 1 171 ? -6.48 40.719 16.797 1 93.94 171 LEU B C 1
ATOM 4457 O O . LEU B 1 171 ? -6.297 41.219 17.906 1 93.94 171 LEU B O 1
ATOM 4461 N N . LYS B 1 172 ? -7.629 40.438 16.266 1 94.62 172 LYS B N 1
ATOM 4462 C CA . LYS B 1 172 ? -8.844 40.906 16.953 1 94.62 172 LYS B CA 1
ATOM 4463 C C . LYS B 1 172 ? -9.398 39.812 17.859 1 94.62 172 LYS B C 1
ATOM 4465 O O . LYS B 1 172 ? -10.453 40 18.484 1 94.62 172 LYS B O 1
ATOM 4470 N N . ASN B 1 173 ? -8.781 38.688 17.828 1 94.75 173 ASN B N 1
ATOM 4471 C CA . ASN B 1 173 ? -9.195 37.531 18.625 1 94.75 173 ASN B CA 1
ATOM 4472 C C . ASN B 1 173 ? -10.578 37.031 18.203 1 94.75 173 ASN B C 1
ATOM 4474 O O . ASN B 1 173 ? -11.406 36.688 19.062 1 94.75 173 ASN B O 1
ATOM 4478 N N . GLU B 1 174 ? -10.852 37.094 16.953 1 94.75 174 GLU B N 1
ATOM 4479 C CA . GLU B 1 174 ? -12.078 36.562 16.375 1 94.75 174 GLU B CA 1
ATOM 4480 C C . GLU B 1 174 ? -11.898 35.125 15.898 1 94.75 174 GLU B C 1
ATOM 4482 O O . GLU B 1 174 ? -12.047 34.844 14.711 1 94.75 174 GLU B O 1
ATOM 4487 N N . PHE B 1 175 ? -11.609 34.281 16.75 1 94.06 175 PHE B N 1
ATOM 4488 C CA . PHE B 1 175 ? -11.383 32.875 16.484 1 94.06 175 PHE B CA 1
ATOM 4489 C C . PHE B 1 175 ? -11.609 32.031 17.75 1 94.06 175 PHE B C 1
ATOM 4491 O O . PHE B 1 175 ? -11.773 32.594 18.844 1 94.06 175 PHE B O 1
ATOM 4498 N N . HIS B 1 176 ? -11.797 30.75 17.562 1 94.44 176 HIS B N 1
ATOM 4499 C CA . HIS B 1 176 ? -11.734 29.766 18.641 1 94.44 176 HIS B CA 1
ATOM 4500 C C . HIS B 1 176 ? -10.547 28.828 18.469 1 94.44 176 HIS B C 1
ATOM 4502 O O . HIS B 1 176 ? -10.18 28.484 17.344 1 94.44 176 HIS B O 1
ATOM 4508 N N . TRP B 1 177 ? -9.953 28.5 19.641 1 94.62 177 TRP B N 1
ATOM 4509 C CA . TRP B 1 177 ? -8.906 27.484 19.594 1 94.62 177 TRP B CA 1
ATOM 4510 C C . TRP B 1 177 ? -9.492 26.109 19.234 1 94.62 177 TRP B C 1
ATOM 4512 O O . TRP B 1 177 ? -10.562 25.75 19.734 1 94.62 177 TRP B O 1
ATOM 4522 N N . LEU B 1 178 ? -8.898 25.453 18.344 1 94.69 178 LEU B N 1
ATOM 4523 C CA . LEU B 1 178 ? -9.234 24.094 17.953 1 94.69 178 LEU B CA 1
ATOM 4524 C C . LEU B 1 178 ? -8.086 23.141 18.297 1 94.69 178 LEU B C 1
ATOM 4526 O O . LEU B 1 178 ? -6.996 23.25 17.734 1 94.69 178 LEU B O 1
ATOM 4530 N N . TYR B 1 179 ? -8.367 22.25 19.203 1 97.06 179 TYR B N 1
ATOM 4531 C CA . TYR B 1 179 ? -7.355 21.266 19.578 1 97.06 179 TYR B CA 1
ATOM 4532 C C . TYR B 1 179 ? -7.508 19.984 18.766 1 97.06 179 TYR B C 1
ATOM 4534 O O . TYR B 1 179 ? -8.625 19.5 18.562 1 97.06 179 TYR B O 1
ATOM 4542 N N . ARG B 1 180 ? -6.418 19.484 18.266 1 97.94 180 ARG B N 1
ATOM 4543 C CA . ARG B 1 180 ? -6.418 18.297 17.422 1 97.94 180 ARG B CA 1
ATOM 4544 C C . ARG B 1 180 ? -5.648 17.156 18.078 1 97.94 180 ARG B C 1
ATOM 4546 O O . ARG B 1 180 ? -4.48 17.328 18.438 1 97.94 180 ARG B O 1
ATOM 4553 N N . THR B 1 181 ? -6.312 16.031 18.188 1 98.5 181 THR B N 1
ATOM 4554 C CA . THR B 1 181 ? -5.707 14.836 18.766 1 98.5 181 THR B CA 1
ATOM 4555 C C . THR B 1 181 ? -4.488 14.398 17.953 1 98.5 181 THR B C 1
ATOM 4557 O O . THR B 1 181 ? -4.488 14.484 16.734 1 98.5 181 THR B O 1
ATOM 4560 N N . ARG B 1 182 ? -3.441 13.938 18.672 1 98.62 182 ARG B N 1
ATOM 4561 C CA . ARG B 1 182 ? -2.262 13.352 18.031 1 98.62 182 ARG B CA 1
ATOM 4562 C C . ARG B 1 182 ? -1.913 12.008 18.656 1 98.62 182 ARG B C 1
ATOM 4564 O O . ARG B 1 182 ? -2.242 11.75 19.812 1 98.62 182 ARG B O 1
ATOM 4571 N N . ILE B 1 183 ? -1.272 11.109 17.891 1 98.81 183 ILE B N 1
ATOM 4572 C CA . ILE B 1 183 ? -0.914 9.766 18.344 1 98.81 183 ILE B CA 1
ATOM 4573 C C . ILE B 1 183 ? 0.512 9.773 18.891 1 98.81 183 ILE B C 1
ATOM 4575 O O . ILE B 1 183 ? 1.436 10.25 18.219 1 98.81 183 ILE B O 1
ATOM 4579 N N . GLU B 1 184 ? 0.657 9.352 20.094 1 98.5 184 GLU B N 1
ATOM 4580 C CA . GLU B 1 184 ? 1.965 9.031 20.656 1 98.5 184 GLU B CA 1
ATOM 4581 C C . GLU B 1 184 ? 2.307 7.559 20.469 1 98.5 184 GLU B C 1
ATOM 4583 O O . GLU B 1 184 ? 1.44 6.691 20.625 1 98.5 184 GLU B O 1
ATOM 4588 N N . VAL B 1 185 ? 3.582 7.219 20.109 1 98.69 185 VAL B N 1
ATOM 4589 C CA . VAL B 1 185 ? 3.996 5.848 19.828 1 98.69 185 VAL B CA 1
ATOM 4590 C C . VAL B 1 185 ? 5.137 5.449 20.766 1 98.69 185 VAL B C 1
ATOM 4592 O O . VAL B 1 185 ? 6.133 6.164 20.875 1 98.69 185 VAL B O 1
ATOM 4595 N N . GLN B 1 186 ? 4.984 4.414 21.438 1 98.81 186 GLN B N 1
ATOM 4596 C CA . GLN B 1 186 ? 6.062 3.762 22.172 1 98.81 186 GLN B CA 1
ATOM 4597 C C . GLN B 1 186 ? 6.578 2.535 21.422 1 98.81 186 GLN B C 1
ATOM 4599 O O . GLN B 1 186 ? 5.82 1.601 21.156 1 98.81 186 GLN B O 1
ATOM 4604 N N . LEU B 1 187 ? 7.852 2.518 21.062 1 98.25 187 LEU B N 1
ATOM 4605 C CA . LEU B 1 187 ? 8.477 1.422 20.328 1 98.25 187 LEU B CA 1
ATOM 4606 C C . LEU B 1 187 ? 9.336 0.573 21.25 1 98.25 187 LEU B C 1
ATOM 4608 O O . LEU B 1 187 ? 10.055 1.106 22.109 1 98.25 187 LEU B O 1
ATOM 4612 N N . THR B 1 188 ? 9.188 -0.72 21.125 1 96.75 188 THR B N 1
ATOM 4613 C CA . THR B 1 188 ? 10.016 -1.68 21.844 1 96.75 188 THR B CA 1
ATOM 4614 C C . THR B 1 188 ? 10.625 -2.697 20.875 1 96.75 188 THR B C 1
ATOM 4616 O O . THR B 1 188 ? 9.914 -3.287 20.062 1 96.75 188 THR B O 1
ATOM 4619 N N . GLY B 1 189 ? 11.875 -2.891 20.953 1 91.62 189 GLY B N 1
ATOM 4620 C CA . GLY B 1 189 ? 12.562 -3.85 20.094 1 91.62 189 GLY B CA 1
ATOM 4621 C C . GLY B 1 189 ? 14.062 -3.633 20.047 1 91.62 189 GLY B C 1
ATOM 4622 O O . GLY B 1 189 ? 14.586 -2.729 20.688 1 91.62 189 GLY B O 1
ATOM 4623 N N . THR B 1 190 ? 14.742 -4.387 19.25 1 86.88 190 THR B N 1
ATOM 4624 C CA . THR B 1 190 ? 16.203 -4.348 19.172 1 86.88 190 THR B CA 1
ATOM 4625 C C . THR B 1 190 ? 16.672 -3.102 18.438 1 86.88 190 THR B C 1
ATOM 4627 O O . THR B 1 190 ? 17.797 -2.652 18.625 1 86.88 190 THR B O 1
ATOM 4630 N N . ARG B 1 191 ? 15.797 -2.525 17.641 1 90.5 191 ARG B N 1
ATOM 4631 C CA . ARG B 1 191 ? 16.188 -1.357 16.859 1 90.5 191 ARG B CA 1
ATOM 4632 C C . ARG B 1 191 ? 15.336 -0.148 17.219 1 90.5 191 ARG B C 1
ATOM 4634 O O . ARG B 1 191 ? 15.266 0.82 16.469 1 90.5 191 ARG B O 1
ATOM 4641 N N . ALA B 1 192 ? 14.68 -0.268 18.359 1 92.75 192 ALA B N 1
ATOM 4642 C CA . ALA B 1 192 ? 13.719 0.751 18.766 1 92.75 192 ALA B CA 1
ATOM 4643 C C . ALA B 1 192 ? 14.414 2.074 19.078 1 92.75 192 ALA B C 1
ATOM 4645 O O . ALA B 1 192 ? 13.789 3.137 19.031 1 92.75 192 ALA B O 1
ATOM 4646 N N . ALA B 1 193 ? 15.711 2.08 19.328 1 92.69 193 ALA B N 1
ATOM 4647 C CA . ALA B 1 193 ? 16.438 3.277 19.75 1 92.69 193 ALA B CA 1
ATOM 4648 C C . ALA B 1 193 ? 16.984 4.039 18.547 1 92.69 193 ALA B C 1
ATOM 4650 O O . ALA B 1 193 ? 17.484 5.156 18.703 1 92.69 193 ALA B O 1
ATOM 4651 N N . GLU B 1 194 ? 16.844 3.492 17.375 1 92.88 194 GLU B N 1
ATOM 4652 C CA . GLU B 1 194 ? 17.375 4.148 16.188 1 92.88 194 GLU B CA 1
ATOM 4653 C C . GLU B 1 194 ? 16.594 5.422 15.867 1 92.88 194 GLU B C 1
ATOM 4655 O O . GLU B 1 194 ? 15.398 5.516 16.172 1 92.88 194 GLU B O 1
ATOM 4660 N N . SER B 1 195 ? 17.344 6.387 15.266 1 93.94 195 SER B N 1
ATOM 4661 C CA . SER B 1 195 ? 16.688 7.613 14.82 1 93.94 195 SER B CA 1
ATOM 4662 C C . SER B 1 195 ? 15.844 7.367 13.57 1 93.94 195 SER B C 1
ATOM 4664 O O . SER B 1 195 ? 16.094 6.422 12.82 1 93.94 195 SER B O 1
ATOM 4666 N N . CYS B 1 196 ? 14.906 8.195 13.391 1 95.12 196 CYS B N 1
ATOM 4667 C CA . CYS B 1 196 ? 14.047 8.047 12.227 1 95.12 196 CYS B CA 1
ATOM 4668 C C . CYS B 1 196 ? 14.758 8.492 10.953 1 95.12 196 CYS B C 1
ATOM 4670 O O . CYS B 1 196 ? 15.797 9.148 11.016 1 95.12 196 CYS B O 1
ATOM 4672 N N . VAL B 1 197 ? 14.211 8.039 9.867 1 94.88 197 VAL B N 1
ATOM 4673 C CA . VAL B 1 197 ? 14.625 8.469 8.539 1 94.88 197 VAL B CA 1
ATOM 4674 C C . VAL B 1 197 ? 13.484 9.242 7.867 1 94.88 197 VAL B C 1
ATOM 4676 O O . VAL B 1 197 ? 12.336 8.797 7.887 1 94.88 197 VAL B O 1
ATOM 4679 N N . GLU B 1 198 ? 13.758 10.406 7.324 1 91.81 198 GLU B N 1
ATOM 4680 C CA . GLU B 1 198 ? 12.75 11.148 6.566 1 91.81 198 GLU B CA 1
ATOM 4681 C C . GLU B 1 198 ? 12.617 10.602 5.148 1 91.81 198 GLU B C 1
ATOM 4683 O O . GLU B 1 198 ? 13.578 10.617 4.375 1 91.81 198 GLU B O 1
ATOM 4688 N N . LEU B 1 199 ? 11.438 10.172 4.816 1 89.5 199 LEU B N 1
ATOM 4689 C CA . LEU B 1 199 ? 11.242 9.453 3.562 1 89.5 199 LEU B CA 1
ATOM 4690 C C . LEU B 1 199 ? 11.023 10.422 2.406 1 89.5 199 LEU B C 1
ATOM 4692 O O . LEU B 1 199 ? 11.227 10.07 1.244 1 89.5 199 LEU B O 1
ATOM 4696 N N . ASP B 1 200 ? 10.539 11.547 2.654 1 78.25 200 ASP B N 1
ATOM 4697 C CA . ASP B 1 200 ? 10.18 12.508 1.608 1 78.25 200 ASP B CA 1
ATOM 4698 C C . ASP B 1 200 ? 11.391 13.344 1.191 1 78.25 200 ASP B C 1
ATOM 4700 O O . ASP B 1 200 ? 11.359 14.57 1.277 1 78.25 200 ASP B O 1
ATOM 4704 N N . GLN B 1 201 ? 12.43 12.648 0.833 1 75.75 201 GLN B N 1
ATOM 4705 C CA . GLN B 1 201 ? 13.656 13.266 0.345 1 75.75 201 GLN B CA 1
ATOM 4706 C C . GLN B 1 201 ? 14.031 12.727 -1.033 1 75.75 201 GLN B C 1
ATOM 4708 O O . GLN B 1 201 ? 13.461 11.734 -1.495 1 75.75 201 GLN B O 1
ATOM 4713 N N . TRP B 1 202 ? 14.844 13.531 -1.768 1 71.75 202 TRP B N 1
ATOM 4714 C CA . TRP B 1 202 ? 15.422 13.055 -3.023 1 71.75 202 TRP B CA 1
ATOM 4715 C C . TRP B 1 202 ? 16.938 13.141 -2.988 1 71.75 202 TRP B C 1
ATOM 4717 O O . TRP B 1 202 ? 17.516 14.164 -2.602 1 71.75 202 TRP B O 1
ATOM 4727 N N . PRO B 1 203 ? 17.688 12.172 -3.361 1 76 203 PRO B N 1
ATOM 4728 C CA . PRO B 1 203 ? 17.156 10.844 -3.66 1 76 203 PRO B CA 1
ATOM 4729 C C . PRO B 1 203 ? 16.484 10.188 -2.455 1 76 203 PRO B C 1
ATOM 4731 O O . PRO B 1 203 ? 16.859 10.469 -1.311 1 76 203 PRO B O 1
ATOM 4734 N N . GLN B 1 204 ? 15.453 9.367 -2.791 1 82.75 204 GLN B N 1
ATOM 4735 C CA . GLN B 1 204 ? 14.734 8.695 -1.711 1 82.75 204 GLN B CA 1
ATOM 4736 C C . GLN B 1 204 ? 15.68 7.82 -0.886 1 82.75 204 GLN B C 1
ATOM 4738 O O . GLN B 1 204 ? 16.406 6.996 -1.437 1 82.75 204 GLN B O 1
ATOM 4743 N N . PRO B 1 205 ? 15.656 8.023 0.346 1 85.94 205 PRO B N 1
ATOM 4744 C CA . PRO B 1 205 ? 16.531 7.199 1.183 1 85.94 205 PRO B CA 1
ATOM 4745 C C . PRO B 1 205 ? 16.047 5.758 1.307 1 85.94 205 PRO B C 1
ATOM 4747 O O . PRO B 1 205 ? 14.867 5.477 1.064 1 85.94 205 PRO B O 1
ATOM 4750 N N . MET B 1 206 ? 16.969 4.953 1.655 1 88.44 206 MET B N 1
ATOM 4751 C CA . MET B 1 206 ? 16.578 3.582 1.982 1 88.44 206 MET B CA 1
ATOM 4752 C C . MET B 1 206 ? 15.703 3.543 3.23 1 88.44 206 MET B C 1
ATOM 4754 O O . MET B 1 206 ? 15.969 4.262 4.199 1 88.44 206 MET B O 1
ATOM 4758 N N . SER B 1 207 ? 14.695 2.771 3.105 1 91.69 207 SER B N 1
ATOM 4759 C CA . SER B 1 207 ? 13.852 2.572 4.285 1 91.69 207 SER B CA 1
ATOM 4760 C C . SER B 1 207 ? 14.656 1.989 5.441 1 91.69 207 SER B C 1
ATOM 4762 O O . SER B 1 207 ? 15.461 1.078 5.25 1 91.69 207 SER B O 1
ATOM 4764 N N . PRO B 1 208 ? 14.43 2.533 6.633 1 93.31 208 PRO B N 1
ATOM 4765 C CA . PRO B 1 208 ? 15.195 2.006 7.766 1 93.31 208 PRO B CA 1
ATOM 4766 C C . PRO B 1 208 ? 14.93 0.524 8.016 1 93.31 208 PRO B C 1
ATOM 4768 O O . PRO B 1 208 ? 15.828 -0.206 8.445 1 93.31 208 PRO B O 1
ATOM 4771 N N . GLY B 1 209 ? 13.758 0.062 7.762 1 91.38 209 GLY B N 1
ATOM 4772 C CA . GLY B 1 209 ? 13.445 -1.349 7.934 1 91.38 209 GLY B CA 1
ATOM 4773 C C . GLY B 1 209 ? 14.188 -2.246 6.957 1 91.38 209 GLY B C 1
ATOM 4774 O O . GLY B 1 209 ? 14.312 -3.449 7.188 1 91.38 209 GLY B O 1
ATOM 4775 N N . ALA B 1 210 ? 14.625 -1.697 5.895 1 89.62 210 ALA B N 1
ATOM 4776 C CA . ALA B 1 210 ? 15.281 -2.479 4.852 1 89.62 210 ALA B CA 1
ATOM 4777 C C . ALA B 1 210 ? 16.797 -2.527 5.078 1 89.62 210 ALA B C 1
ATOM 4779 O O . ALA B 1 210 ? 17.5 -3.307 4.434 1 89.62 210 ALA B O 1
ATOM 4780 N N . VAL B 1 211 ? 17.25 -1.672 5.941 1 86.81 211 VAL B N 1
ATOM 4781 C CA . VAL B 1 211 ? 18.688 -1.593 6.199 1 86.81 211 VAL B CA 1
ATOM 4782 C C . VAL B 1 211 ? 19.094 -2.699 7.168 1 86.81 211 VAL B C 1
ATOM 4784 O O . VAL B 1 211 ? 18.484 -2.877 8.219 1 86.81 211 VAL B O 1
ATOM 4787 N N . ARG B 1 212 ? 20.109 -3.406 6.781 1 77.88 212 ARG B N 1
ATOM 4788 C CA . ARG B 1 212 ? 20.656 -4.418 7.676 1 77.88 212 ARG B CA 1
ATOM 4789 C C . ARG B 1 212 ? 21.328 -3.777 8.883 1 77.88 212 ARG B C 1
ATOM 4791 O O . ARG B 1 212 ? 22.156 -2.869 8.734 1 77.88 212 ARG B O 1
ATOM 4798 N N . PRO B 1 213 ? 20.922 -4.309 10.008 1 74.62 213 PRO B N 1
ATOM 4799 C CA . PRO B 1 213 ? 21.609 -3.732 11.172 1 74.62 213 PRO B CA 1
ATOM 4800 C C . PRO B 1 213 ? 23.094 -4.062 11.195 1 74.62 213 PRO B C 1
ATOM 4802 O O . PRO B 1 213 ? 23.5 -5.145 10.766 1 74.62 213 PRO B O 1
ATOM 4805 N N . ALA B 1 214 ? 23.875 -3.074 11.602 1 66.19 214 ALA B N 1
ATOM 4806 C CA . ALA B 1 214 ? 25.328 -3.236 11.672 1 66.19 214 ALA B CA 1
ATOM 4807 C C . ALA B 1 214 ? 25.719 -4.406 12.57 1 66.19 214 ALA B C 1
ATOM 4809 O O . ALA B 1 214 ? 26.594 -5.195 12.234 1 66.19 214 ALA B O 1
ATOM 4810 N N . ASN B 1 215 ? 25.062 -4.375 13.703 1 67.94 215 ASN B N 1
ATOM 4811 C CA . ASN B 1 215 ? 25.359 -5.453 14.641 1 67.94 215 ASN B CA 1
ATOM 4812 C C . ASN B 1 215 ? 24.188 -6.406 14.789 1 67.94 215 ASN B C 1
ATOM 4814 O O . ASN B 1 215 ? 23.391 -6.289 15.734 1 67.94 215 ASN B O 1
ATOM 4818 N N . CYS B 1 216 ? 24.094 -7.316 13.977 1 63.59 216 CYS B N 1
ATOM 4819 C CA . CYS B 1 216 ? 22.953 -8.234 13.938 1 63.59 216 CYS B CA 1
ATOM 4820 C C . CYS B 1 216 ? 22.938 -9.125 15.172 1 63.59 216 CYS B C 1
ATOM 4822 O O . CYS B 1 216 ? 21.906 -9.727 15.484 1 63.59 216 CYS B O 1
ATOM 4824 N N . ASN B 1 217 ? 24.016 -8.984 15.859 1 64.5 217 ASN B N 1
ATOM 4825 C CA . ASN B 1 217 ? 24.109 -9.852 17.031 1 64.5 217 ASN B CA 1
ATOM 4826 C C . ASN B 1 217 ? 23.688 -9.117 18.297 1 64.5 217 ASN B C 1
ATOM 4828 O O . ASN B 1 217 ? 23.531 -9.734 19.359 1 64.5 217 ASN B O 1
ATOM 4832 N N . ASP B 1 218 ? 23.562 -7.832 18.141 1 66.88 218 ASP B N 1
ATOM 4833 C CA . ASP B 1 218 ? 23.078 -7.098 19.312 1 66.88 218 ASP B CA 1
ATOM 4834 C C . ASP B 1 218 ? 21.578 -7.324 19.5 1 66.88 218 ASP B C 1
ATOM 4836 O O . ASP B 1 218 ? 20.766 -6.898 18.688 1 66.88 218 ASP B O 1
ATOM 4840 N N . LEU B 1 219 ? 21.266 -8.039 20.5 1 73.19 219 LEU B N 1
ATOM 4841 C CA . LEU B 1 219 ? 19.875 -8.453 20.734 1 73.19 219 LEU B CA 1
ATOM 4842 C C . LEU B 1 219 ? 19.281 -7.684 21.906 1 73.19 219 LEU B C 1
ATOM 4844 O O . LEU B 1 219 ? 18.297 -8.125 22.484 1 73.19 219 LEU B O 1
ATOM 4848 N N . ASN B 1 220 ? 19.938 -6.602 22.203 1 83.75 220 ASN B N 1
ATOM 4849 C CA . ASN B 1 220 ? 19.359 -5.82 23.297 1 83.75 220 ASN B CA 1
ATOM 4850 C C . ASN B 1 220 ? 18.047 -5.156 22.875 1 83.75 220 ASN B C 1
ATOM 4852 O O . ASN B 1 220 ? 17.953 -4.602 21.781 1 83.75 220 ASN B O 1
ATOM 4856 N N . VAL B 1 221 ? 17.125 -5.309 23.766 1 87.94 221 VAL B N 1
ATOM 4857 C CA . VAL B 1 221 ? 15.797 -4.746 23.516 1 87.94 221 VAL B CA 1
ATOM 4858 C C . VAL B 1 221 ? 15.664 -3.408 24.25 1 87.94 221 VAL B C 1
ATOM 4860 O O . VAL B 1 221 ? 15.945 -3.312 25.438 1 87.94 221 VAL B O 1
ATOM 4863 N N . ASP B 1 222 ? 15.312 -2.393 23.531 1 92.31 222 ASP B N 1
ATOM 4864 C CA . ASP B 1 222 ? 15.086 -1.058 24.078 1 92.31 222 ASP B CA 1
ATOM 4865 C C . ASP B 1 222 ? 13.625 -0.644 23.938 1 92.31 222 ASP B C 1
ATOM 4867 O O . ASP B 1 222 ? 12.875 -1.245 23.172 1 92.31 222 ASP B O 1
ATOM 4871 N N . THR B 1 223 ? 13.266 0.279 24.797 1 96.38 223 THR B N 1
ATOM 4872 C CA . THR B 1 223 ? 11.953 0.905 24.703 1 96.38 223 THR B CA 1
ATOM 4873 C C . THR B 1 223 ? 12.078 2.424 24.625 1 96.38 223 THR B C 1
ATOM 4875 O O . THR B 1 223 ? 12.844 3.021 25.391 1 96.38 223 THR B O 1
ATOM 4878 N N . GLN B 1 224 ? 11.414 3.033 23.688 1 96.31 224 GLN B N 1
ATOM 4879 C CA . GLN B 1 224 ? 11.453 4.484 23.562 1 96.31 224 GLN B CA 1
ATOM 4880 C C . GLN B 1 224 ? 10.102 5.039 23.125 1 96.31 224 GLN B C 1
ATOM 4882 O O . GLN B 1 224 ? 9.398 4.422 22.328 1 96.31 224 GLN B O 1
ATOM 4887 N N . VAL B 1 225 ? 9.719 6.137 23.719 1 97.5 225 VAL B N 1
ATOM 4888 C CA . VAL B 1 225 ? 8.656 6.945 23.141 1 97.5 225 VAL B CA 1
ATOM 4889 C C . VAL B 1 225 ? 9.234 7.836 22.031 1 97.5 225 VAL B C 1
ATOM 4891 O O . VAL B 1 225 ? 10.086 8.688 22.297 1 97.5 225 VAL B O 1
ATOM 4894 N N . VAL B 1 226 ? 8.82 7.613 20.797 1 96.62 226 VAL B N 1
ATOM 4895 C CA . VAL B 1 226 ? 9.406 8.375 19.703 1 96.62 226 VAL B CA 1
ATOM 4896 C C . VAL B 1 226 ? 9.047 9.852 19.859 1 96.62 226 VAL B C 1
ATOM 4898 O O . VAL B 1 226 ? 7.965 10.188 20.344 1 96.62 226 VAL B O 1
ATOM 4901 N N . PRO B 1 227 ? 9.883 10.734 19.453 1 95.25 227 PRO B N 1
ATOM 4902 C CA . PRO B 1 227 ? 9.727 12.156 19.75 1 95.25 227 PRO B CA 1
ATOM 4903 C C . PRO B 1 227 ? 8.695 12.844 18.859 1 95.25 227 PRO B C 1
ATOM 4905 O O . PRO B 1 227 ? 8.32 13.992 19.109 1 95.25 227 PRO B O 1
ATOM 4908 N N . TYR B 1 228 ? 8.203 12.227 17.875 1 96.5 228 TYR B N 1
ATOM 4909 C CA . TYR B 1 228 ? 7.258 12.844 16.953 1 96.5 228 TYR B CA 1
ATOM 4910 C C . TYR B 1 228 ? 5.848 12.32 17.188 1 96.5 228 TYR B C 1
ATOM 4912 O O . TYR B 1 228 ? 5.648 11.117 17.375 1 96.5 228 TYR B O 1
ATOM 4920 N N . LEU B 1 229 ? 4.914 13.258 17.188 1 97.94 229 LEU B N 1
ATOM 4921 C CA . LEU B 1 229 ? 3.498 12.938 17.344 1 97.94 229 LEU B CA 1
ATOM 4922 C C . LEU B 1 229 ? 2.795 12.914 15.992 1 97.94 229 LEU B C 1
ATOM 4924 O O . LEU B 1 229 ? 3.07 13.758 15.133 1 97.94 229 LEU B O 1
ATOM 4928 N N . ALA B 1 230 ? 1.942 11.93 15.773 1 98.44 230 ALA B N 1
ATOM 4929 C CA . ALA B 1 230 ? 1.227 11.836 14.5 1 98.44 230 ALA B CA 1
ATOM 4930 C C . ALA B 1 230 ? -0.071 12.641 14.539 1 98.44 230 ALA B C 1
ATOM 4932 O O . ALA B 1 230 ? -0.942 12.375 15.375 1 98.44 230 ALA B O 1
ATOM 4933 N N . LEU B 1 231 ? -0.199 13.539 13.609 1 98.38 231 LEU B N 1
ATOM 4934 C CA . LEU B 1 231 ? -1.409 14.344 13.5 1 98.38 231 LEU B CA 1
ATOM 4935 C C . LEU B 1 231 ? -2.457 13.648 12.641 1 98.38 231 LEU B C 1
ATOM 4937 O O . LEU B 1 231 ? -3.652 13.711 12.938 1 98.38 231 LEU B O 1
ATOM 4941 N N . ASN B 1 232 ? -1.993 13.031 11.523 1 98.12 232 ASN B N 1
ATOM 4942 C CA . ASN B 1 232 ? -2.895 12.312 10.633 1 98.12 232 ASN B CA 1
ATOM 4943 C C . ASN B 1 232 ? -2.941 10.82 10.969 1 98.12 232 ASN B C 1
ATOM 4945 O O . ASN B 1 232 ? -3.982 10.305 11.383 1 98.12 232 ASN B O 1
ATOM 4949 N N . GLU B 1 233 ? -1.868 10.141 10.797 1 98.69 233 GLU B N 1
ATOM 4950 C CA . GLU B 1 233 ? -1.913 8.695 11.008 1 98.69 233 GLU B CA 1
ATOM 4951 C C . GLU B 1 233 ? -0.515 8.133 11.242 1 98.69 233 GLU B C 1
ATOM 4953 O O . GLU B 1 233 ? 0.485 8.797 10.961 1 98.69 233 GLU B O 1
ATOM 4958 N N . VAL B 1 234 ? -0.456 6.969 11.852 1 98.88 234 VAL B N 1
ATOM 4959 C CA . VAL B 1 234 ? 0.705 6.086 11.891 1 98.88 234 VAL B CA 1
ATOM 4960 C C . VAL B 1 234 ? 0.477 4.891 10.969 1 98.88 234 VAL B C 1
ATOM 4962 O O . VAL B 1 234 ? -0.554 4.219 11.055 1 98.88 234 VAL B O 1
ATOM 4965 N N . PHE B 1 235 ? 1.389 4.723 10.078 1 98.88 235 PHE B N 1
ATOM 4966 C CA . PHE B 1 235 ? 1.393 3.52 9.25 1 98.88 235 PHE B CA 1
ATOM 4967 C C . PHE B 1 235 ? 2.428 2.521 9.758 1 98.88 235 PHE B C 1
ATOM 4969 O O . PHE B 1 235 ? 3.549 2.902 10.102 1 98.88 235 PHE B O 1
ATOM 4976 N N . ALA B 1 236 ? 2.094 1.25 9.828 1 98.88 236 ALA B N 1
ATOM 4977 C CA . ALA B 1 236 ? 3.033 0.193 10.188 1 98.88 236 ALA B CA 1
ATOM 4978 C C . ALA B 1 236 ? 2.889 -1.013 9.266 1 98.88 236 ALA B C 1
ATOM 4980 O O . ALA B 1 236 ? 1.791 -1.555 9.109 1 98.88 236 ALA B O 1
ATOM 4981 N N . GLY B 1 237 ? 3.943 -1.428 8.641 1 98.5 237 GLY B N 1
ATOM 4982 C CA . GLY B 1 237 ? 3.949 -2.559 7.723 1 98.5 237 GLY B CA 1
ATOM 4983 C C . GLY B 1 237 ? 5.191 -2.617 6.855 1 98.5 237 GLY B C 1
ATOM 4984 O O . GLY B 1 237 ? 6.129 -1.845 7.055 1 98.5 237 GLY B O 1
ATOM 4985 N N . GLU B 1 238 ? 5.238 -3.566 5.941 1 97.38 238 GLU B N 1
ATOM 4986 C CA . GLU B 1 238 ? 6.34 -3.676 4.988 1 97.38 238 GLU B CA 1
ATOM 4987 C C . GLU B 1 238 ? 6.559 -2.359 4.25 1 97.38 238 GLU B C 1
ATOM 4989 O O . GLU B 1 238 ? 5.602 -1.673 3.893 1 97.38 238 GLU B O 1
ATOM 4994 N N . CYS B 1 239 ? 7.859 -2.053 4.004 1 96.12 239 CYS B N 1
ATOM 4995 C CA . CYS B 1 239 ? 8.18 -0.776 3.377 1 96.12 239 CYS B CA 1
ATOM 4996 C C . CYS B 1 239 ? 7.625 -0.709 1.959 1 96.12 239 CYS B C 1
ATOM 4998 O O . CYS B 1 239 ? 7.098 0.323 1.541 1 96.12 239 CYS B O 1
ATOM 5000 N N . LEU B 1 240 ? 7.723 -1.834 1.298 1 96.38 240 LEU B N 1
ATOM 5001 C CA . LEU B 1 240 ? 7.32 -1.86 -0.104 1 96.38 240 LEU B CA 1
ATOM 5002 C C . LEU B 1 240 ? 5.812 -2.053 -0.233 1 96.38 240 LEU B C 1
ATOM 5004 O O . LEU B 1 240 ? 5.23 -2.896 0.452 1 96.38 240 LEU B O 1
ATOM 5008 N N . ALA B 1 241 ? 5.219 -1.308 -1.133 1 97 241 ALA B N 1
ATOM 5009 C CA . ALA B 1 241 ? 3.775 -1.312 -1.349 1 97 241 ALA B CA 1
ATOM 5010 C C . ALA B 1 241 ? 3.305 -2.666 -1.871 1 97 241 ALA B C 1
ATOM 5012 O O . ALA B 1 241 ? 2.16 -3.064 -1.641 1 97 241 ALA B O 1
ATOM 5013 N N . SER B 1 242 ? 4.156 -3.406 -2.531 1 96.31 242 SER B N 1
ATOM 5014 C CA . SER B 1 242 ? 3.781 -4.637 -3.217 1 96.31 242 SER B CA 1
ATOM 5015 C C . SER B 1 242 ? 4.02 -5.855 -2.332 1 96.31 242 SER B C 1
ATOM 5017 O O . SER B 1 242 ? 3.998 -6.992 -2.811 1 96.31 242 SER B O 1
ATOM 5019 N N . GLN B 1 243 ? 4.305 -5.656 -1.097 1 94.88 243 GLN B N 1
ATOM 5020 C CA . GLN B 1 243 ? 4.598 -6.773 -0.208 1 94.88 243 GLN B CA 1
ATOM 5021 C C . GLN B 1 243 ? 3.545 -6.895 0.892 1 94.88 243 GLN B C 1
ATOM 5023 O O . GLN B 1 243 ? 3.053 -5.887 1.399 1 94.88 243 GLN B O 1
ATOM 5028 N N . VAL B 1 244 ? 3.328 -8.117 1.276 1 95.5 244 VAL B N 1
ATOM 5029 C CA . VAL B 1 244 ? 2.355 -8.414 2.322 1 95.5 244 VAL B CA 1
ATOM 5030 C C . VAL B 1 244 ? 2.988 -8.195 3.695 1 95.5 244 VAL B C 1
ATOM 5032 O O . VAL B 1 244 ? 4.137 -8.586 3.926 1 95.5 244 VAL B O 1
ATOM 5035 N N . SER B 1 245 ? 2.262 -7.57 4.578 1 97.69 245 SER B N 1
ATOM 5036 C CA . SER B 1 245 ? 2.682 -7.395 5.961 1 97.69 245 SER B CA 1
ATOM 5037 C C . SER B 1 245 ? 2.105 -8.484 6.859 1 97.69 245 SER B C 1
ATOM 5039 O O . SER B 1 245 ? 0.919 -8.812 6.766 1 97.69 245 SER B O 1
ATOM 5041 N N . TYR B 1 246 ? 2.936 -9.078 7.621 1 95.12 246 TYR B N 1
ATOM 5042 C CA . TYR B 1 246 ? 2.531 -10 8.68 1 95.12 246 TYR B CA 1
ATOM 5043 C C . TYR B 1 246 ? 2.615 -9.328 10.047 1 95.12 246 TYR B C 1
ATOM 5045 O O . TYR B 1 246 ? 3.707 -9 10.523 1 95.12 246 TYR B O 1
ATOM 5053 N N . LEU B 1 247 ? 1.443 -9.164 10.703 1 97.69 247 LEU B N 1
ATOM 5054 C CA . LEU B 1 247 ? 1.36 -8.406 11.945 1 97.69 247 LEU B CA 1
ATOM 5055 C C . LEU B 1 247 ? 0.55 -9.164 12.992 1 97.69 247 LEU B C 1
ATOM 5057 O O . LEU B 1 247 ? -0.225 -10.062 12.656 1 97.69 247 LEU B O 1
ATOM 5061 N N . GLU B 1 248 ? 0.795 -8.859 14.18 1 96.81 248 GLU B N 1
ATOM 5062 C CA . GLU B 1 248 ? -0.066 -9.25 15.289 1 96.81 248 GLU B CA 1
ATOM 5063 C C . GLU B 1 248 ? -0.714 -8.031 15.938 1 96.81 248 GLU B C 1
ATOM 5065 O O . GLU B 1 248 ? -0.021 -7.094 16.344 1 96.81 248 GLU B O 1
ATOM 5070 N N . MET B 1 249 ? -2.004 -8.117 16 1 98.19 249 MET B N 1
ATOM 5071 C CA . MET B 1 249 ? -2.791 -7.004 16.531 1 98.19 249 MET B CA 1
ATOM 5072 C C . MET B 1 249 ? -3.27 -7.293 17.953 1 98.19 249 MET B C 1
ATOM 5074 O O . MET B 1 249 ? -3.857 -8.344 18.203 1 98.19 249 MET B O 1
ATOM 5078 N N . ASP B 1 250 ? -3.008 -6.438 18.828 1 98.12 250 ASP B N 1
ATOM 5079 C CA . ASP B 1 250 ? -3.533 -6.457 20.188 1 98.12 250 ASP B CA 1
ATOM 5080 C C . ASP B 1 250 ? -4.375 -5.215 20.484 1 98.12 250 ASP B C 1
ATOM 5082 O O . ASP B 1 250 ? -3.852 -4.195 20.938 1 98.12 250 ASP B O 1
ATOM 5086 N N . VAL B 1 251 ? -5.633 -5.34 20.234 1 97.94 251 VAL B N 1
ATOM 5087 C CA . VAL B 1 251 ? -6.605 -4.258 20.375 1 97.94 251 VAL B CA 1
ATOM 5088 C C . VAL B 1 251 ? -7.539 -4.551 21.547 1 97.94 251 VAL B C 1
ATOM 5090 O O . VAL B 1 251 ? -8.078 -5.652 21.656 1 97.94 251 VAL B O 1
ATOM 5093 N N . PRO B 1 252 ? -7.746 -3.572 22.453 1 97.5 252 PRO B N 1
ATOM 5094 C CA . PRO B 1 252 ? -8.656 -3.793 23.578 1 97.5 252 PRO B CA 1
ATOM 5095 C C . PRO B 1 252 ? -10.016 -4.332 23.141 1 97.5 252 PRO B C 1
ATOM 5097 O O . PRO B 1 252 ? -10.594 -3.842 22.156 1 97.5 252 PRO B O 1
ATOM 5100 N N . GLY B 1 253 ? -10.477 -5.367 23.844 1 94.81 253 GLY B N 1
ATOM 5101 C CA . GLY B 1 253 ? -11.773 -5.953 23.547 1 94.81 253 GLY B CA 1
ATOM 5102 C C . GLY B 1 253 ? -11.711 -7.094 22.547 1 94.81 253 GLY B C 1
ATOM 5103 O O . GLY B 1 253 ? -12.711 -7.766 22.297 1 94.81 253 GLY B O 1
ATOM 5104 N N . ASN B 1 254 ? -10.539 -7.34 21.984 1 95.5 254 ASN B N 1
ATOM 5105 C CA . ASN B 1 254 ? -10.336 -8.422 21.031 1 95.5 254 ASN B CA 1
ATOM 5106 C C . ASN B 1 254 ? -9.211 -9.359 21.484 1 95.5 254 ASN B C 1
ATOM 5108 O O . ASN B 1 254 ? -8.344 -8.969 22.25 1 95.5 254 ASN B O 1
ATOM 5112 N N . VAL B 1 255 ? -9.297 -10.531 21.031 1 95.56 255 VAL B N 1
ATOM 5113 C CA . VAL B 1 255 ? -8.195 -11.461 21.234 1 95.56 255 VAL B CA 1
ATOM 5114 C C . VAL B 1 255 ? -7.023 -11.07 20.328 1 95.56 255 VAL B C 1
ATOM 5116 O O . VAL B 1 255 ? -7.223 -10.648 19.188 1 95.56 255 VAL B O 1
ATOM 5119 N N . ARG B 1 256 ? -5.867 -11.195 20.922 1 95.81 256 ARG B N 1
ATOM 5120 C CA . ARG B 1 256 ? -4.68 -10.961 20.109 1 95.81 256 ARG B CA 1
ATOM 5121 C C . ARG B 1 256 ? -4.715 -11.789 18.828 1 95.81 256 ARG B C 1
ATOM 5123 O O . ARG B 1 256 ? -4.953 -13 18.875 1 95.81 256 ARG B O 1
ATOM 5130 N N . THR B 1 257 ? -4.527 -11.125 17.672 1 97.25 257 THR B N 1
ATOM 5131 C CA . THR B 1 257 ? -4.812 -11.773 16.391 1 97.25 257 THR B CA 1
ATOM 5132 C C . THR B 1 257 ? -3.674 -11.547 15.398 1 97.25 257 THR B C 1
ATOM 5134 O O . THR B 1 257 ? -3.184 -10.422 15.258 1 97.25 257 THR B O 1
ATOM 5137 N N . LYS B 1 258 ? -3.246 -12.617 14.766 1 94.56 258 LYS B N 1
ATOM 5138 C CA . LYS B 1 258 ? -2.293 -12.531 13.664 1 94.56 258 LYS B CA 1
ATOM 5139 C C . LYS B 1 258 ? -3 -12.219 12.344 1 94.56 258 LYS B C 1
ATOM 5141 O O . LYS B 1 258 ? -4.051 -12.797 12.055 1 94.56 258 LYS B O 1
ATOM 5146 N N . VAL B 1 259 ? -2.426 -11.281 11.625 1 97.25 259 VAL B N 1
ATOM 5147 C CA . VAL B 1 259 ? -3.084 -10.859 10.391 1 97.25 259 VAL B CA 1
ATOM 5148 C C . VAL B 1 259 ? -2.053 -10.727 9.273 1 97.25 259 VAL B C 1
ATOM 5150 O O . VAL B 1 259 ? -0.869 -10.5 9.539 1 97.25 259 VAL B O 1
ATOM 5153 N N . LYS B 1 260 ? -2.459 -10.953 8.055 1 95.75 260 LYS B N 1
ATOM 5154 C CA . LYS B 1 260 ? -1.754 -10.594 6.824 1 95.75 260 LYS B CA 1
ATOM 5155 C C . LYS B 1 260 ? -2.51 -9.516 6.051 1 95.75 260 LYS B C 1
ATOM 5157 O O . LYS B 1 260 ? -3.723 -9.617 5.859 1 95.75 260 LYS B O 1
ATOM 5162 N N . CYS B 1 261 ? -1.85 -8.469 5.723 1 98.06 261 CYS B N 1
ATOM 5163 C CA . CYS B 1 261 ? -2.471 -7.305 5.102 1 98.06 261 CYS B CA 1
ATOM 5164 C C . CYS B 1 261 ? -1.427 -6.426 4.422 1 98.06 261 CYS B C 1
ATOM 5166 O O . CYS B 1 261 ? -0.27 -6.828 4.281 1 98.06 261 CYS B O 1
ATOM 5168 N N . SER B 1 262 ? -1.862 -5.27 3.881 1 98.19 262 SER B N 1
ATOM 5169 C CA . SER B 1 262 ? -0.937 -4.324 3.264 1 98.19 262 SER B CA 1
ATOM 5170 C C . SER B 1 262 ? -0.496 -3.252 4.258 1 98.19 262 SER B C 1
ATOM 5172 O O . SER B 1 262 ? -0.277 -2.1 3.877 1 98.19 262 SER B O 1
ATOM 5174 N N . GLY B 1 263 ? -0.497 -3.588 5.516 1 98.56 263 GLY B N 1
ATOM 5175 C CA . GLY B 1 263 ? -0.136 -2.658 6.574 1 98.56 263 GLY B CA 1
ATOM 5176 C C . GLY B 1 263 ? -1.334 -2.15 7.355 1 98.56 263 GLY B C 1
ATOM 5177 O O . GLY B 1 263 ? -2.477 -2.316 6.926 1 98.56 263 GLY B O 1
ATOM 5178 N N . VAL B 1 264 ? -1.048 -1.607 8.516 1 98.88 264 VAL B N 1
ATOM 5179 C CA . VAL B 1 264 ? -2.102 -1.025 9.336 1 98.88 264 VAL B CA 1
ATOM 5180 C C . VAL B 1 264 ? -1.936 0.492 9.391 1 98.88 264 VAL B C 1
ATOM 5182 O O . VAL B 1 264 ? -0.814 0.999 9.469 1 98.88 264 VAL B O 1
ATOM 5185 N N . CYS B 1 265 ? -3.002 1.161 9.188 1 98.81 265 CYS B N 1
ATOM 5186 C CA . CYS B 1 265 ? -3.053 2.611 9.336 1 98.81 265 CYS B CA 1
ATOM 5187 C C . CYS B 1 265 ? -3.889 3.006 10.547 1 98.81 265 CYS B C 1
ATOM 5189 O O . CYS B 1 265 ? -5.066 2.654 10.641 1 98.81 265 CYS B O 1
ATOM 5191 N N . VAL B 1 266 ? -3.305 3.682 11.492 1 98.94 266 VAL B N 1
ATOM 5192 C CA . VAL B 1 266 ? -3.996 4.188 12.672 1 98.94 266 VAL B CA 1
ATOM 5193 C C . VAL B 1 266 ? -4.172 5.699 12.562 1 98.94 266 VAL B C 1
ATOM 5195 O O . VAL B 1 266 ? -3.189 6.445 12.539 1 98.94 266 VAL B O 1
ATOM 5198 N N . SER B 1 267 ? -5.398 6.148 12.586 1 98.81 267 SER B N 1
ATOM 5199 C CA . SER B 1 267 ? -5.672 7.539 12.234 1 98.81 267 SER B CA 1
ATOM 5200 C C . SER B 1 267 ? -6.34 8.273 13.391 1 98.81 267 SER B C 1
ATOM 5202 O O . SER B 1 267 ? -6.992 7.66 14.234 1 98.81 267 SER B O 1
ATOM 5204 N N . THR B 1 268 ? -6.137 9.578 13.438 1 98.75 268 THR B N 1
ATOM 5205 C CA . THR B 1 268 ? -6.867 10.5 14.297 1 98.75 268 THR B CA 1
ATOM 5206 C C . THR B 1 268 ? -8.07 11.086 13.57 1 98.75 268 THR B C 1
ATOM 5208 O O . THR B 1 268 ? -8.312 10.758 12.406 1 98.75 268 THR B O 1
ATOM 5211 N N . GLY B 1 269 ? -8.812 11.969 14.32 1 98.38 269 GLY B N 1
ATOM 5212 C CA . GLY B 1 269 ? -9.891 12.695 13.672 1 98.38 269 GLY B CA 1
ATOM 5213 C C . GLY B 1 269 ? -9.414 13.594 12.547 1 98.38 269 GLY B C 1
ATOM 5214 O O . GLY B 1 269 ? -10.062 13.711 11.508 1 98.38 269 GLY B O 1
ATOM 5215 N N . THR B 1 270 ? -8.273 14.25 12.758 1 97.75 270 THR B N 1
ATOM 5216 C CA . THR B 1 270 ? -7.68 15.07 11.711 1 97.75 270 THR B CA 1
ATOM 5217 C C . THR B 1 270 ? -7.34 14.219 10.484 1 97.75 270 THR B C 1
ATOM 5219 O O . THR B 1 270 ? -7.645 14.602 9.352 1 97.75 270 THR B O 1
ATOM 5222 N N . GLY B 1 271 ? -6.863 13.039 10.695 1 97.69 271 GLY B N 1
ATOM 5223 C CA . GLY B 1 271 ? -6.457 12.141 9.625 1 97.69 271 GLY B CA 1
ATOM 5224 C C . GLY B 1 271 ? -7.629 11.453 8.945 1 97.69 271 GLY B C 1
ATOM 5225 O O . GLY B 1 271 ? -7.473 10.859 7.883 1 97.69 271 GLY B O 1
ATOM 5226 N N . SER B 1 272 ? -8.82 11.539 9.484 1 97.81 272 SER B N 1
ATOM 5227 C CA . SER B 1 272 ? -9.984 10.852 8.945 1 97.81 272 SER B CA 1
ATOM 5228 C C . SER B 1 272 ? -10.375 11.414 7.582 1 97.81 272 SER B C 1
ATOM 5230 O O . SER B 1 272 ? -11.141 10.781 6.844 1 97.81 272 SER B O 1
ATOM 5232 N N . THR B 1 273 ? -9.859 12.586 7.184 1 94.06 273 THR B N 1
ATOM 5233 C CA . THR B 1 273 ? -10.156 13.18 5.887 1 94.06 273 THR B CA 1
ATOM 5234 C C . THR B 1 273 ? -9.031 12.898 4.891 1 94.06 273 THR B C 1
ATOM 5236 O O . THR B 1 273 ? -9.094 13.336 3.74 1 94.06 273 THR B O 1
ATOM 5239 N N . SER B 1 274 ? -8.07 12.219 5.32 1 95.06 274 SER B N 1
ATOM 5240 C CA . SER B 1 274 ? -6.906 11.945 4.484 1 95.06 274 SER B CA 1
ATOM 5241 C C . SER B 1 274 ? -6.867 10.477 4.059 1 95.06 274 SER B C 1
ATOM 5243 O O . SER B 1 274 ? -7.809 9.984 3.438 1 95.06 274 SER B O 1
ATOM 5245 N N . TRP B 1 275 ? -5.762 9.711 4.402 1 97.31 275 TRP B N 1
ATOM 5246 C CA . TRP B 1 275 ? -5.594 8.328 3.965 1 97.31 275 TRP B CA 1
ATOM 5247 C C . TRP B 1 275 ? -6.742 7.457 4.465 1 97.31 275 TRP B C 1
ATOM 5249 O O . TRP B 1 275 ? -7.207 6.566 3.75 1 97.31 275 TRP B O 1
ATOM 5259 N N . HIS B 1 276 ? -7.23 7.754 5.672 1 98.19 276 HIS B N 1
ATOM 5260 C CA . HIS B 1 276 ? -8.367 7.047 6.25 1 98.19 276 HIS B CA 1
ATOM 5261 C C . HIS B 1 276 ? -9.57 7.086 5.312 1 98.19 276 HIS B C 1
ATOM 5263 O O . HIS B 1 276 ? -10.211 6.055 5.07 1 98.19 276 HIS B O 1
ATOM 5269 N N . MET B 1 277 ? -9.844 8.211 4.836 1 97.25 277 MET B N 1
ATOM 5270 C CA . MET B 1 277 ? -10.977 8.391 3.936 1 97.25 277 MET B CA 1
ATOM 5271 C C . MET B 1 277 ? -10.805 7.551 2.672 1 97.25 277 MET B C 1
ATOM 5273 O O . MET B 1 277 ? -11.727 6.848 2.254 1 97.25 277 MET B O 1
ATOM 5277 N N . SER B 1 278 ? -9.648 7.617 2.086 1 97.06 278 SER B N 1
ATOM 5278 C CA . SER B 1 278 ? -9.375 6.914 0.836 1 97.06 278 SER B CA 1
ATOM 5279 C C . SER B 1 278 ? -9.438 5.402 1.028 1 97.06 278 SER B C 1
ATOM 5281 O O . SER B 1 278 ? -9.875 4.676 0.133 1 97.06 278 SER B O 1
ATOM 5283 N N . ILE B 1 279 ? -8.977 4.906 2.174 1 98 279 ILE B N 1
ATOM 5284 C CA . ILE B 1 279 ? -8.961 3.479 2.477 1 98 279 ILE B CA 1
ATOM 5285 C C . ILE B 1 279 ? -10.391 2.959 2.609 1 98 279 ILE B C 1
ATOM 5287 O O . ILE B 1 279 ? -10.695 1.854 2.156 1 98 279 ILE B O 1
ATOM 5291 N N . ASN B 1 280 ? -11.258 3.754 3.186 1 98 280 ASN B N 1
ATOM 5292 C CA . ASN B 1 280 ? -12.531 3.223 3.65 1 98 280 ASN B CA 1
ATOM 5293 C C . ASN B 1 280 ? -13.672 3.604 2.711 1 98 280 ASN B C 1
ATOM 5295 O O . ASN B 1 280 ? -14.766 3.025 2.781 1 98 280 ASN B O 1
ATOM 5299 N N . ARG B 1 281 ? -13.453 4.547 1.84 1 96.88 281 ARG B N 1
ATOM 5300 C CA . ARG B 1 281 ? -14.516 5.027 0.96 1 96.88 281 ARG B CA 1
ATOM 5301 C C . ARG B 1 281 ? -15.031 3.906 0.062 1 96.88 281 ARG B C 1
ATOM 5303 O O . ARG B 1 281 ? -14.25 3.076 -0.411 1 96.88 281 ARG B O 1
ATOM 5310 N N . LEU B 1 282 ? -16.328 3.998 -0.218 1 97.31 282 LEU B N 1
ATOM 5311 C CA . LEU B 1 282 ? -16.938 3.041 -1.136 1 97.31 282 LEU B CA 1
ATOM 5312 C C . LEU B 1 282 ? -17.344 3.721 -2.438 1 97.31 282 LEU B C 1
ATOM 5314 O O . LEU B 1 282 ? -17.797 4.867 -2.43 1 97.31 282 LEU B O 1
ATOM 5318 N N . SER B 1 283 ? -17.172 3.004 -3.49 1 95 283 SER B N 1
ATOM 5319 C CA . SER B 1 283 ? -17.609 3.514 -4.789 1 95 283 SER B CA 1
ATOM 5320 C C . SER B 1 283 ? -19.109 3.338 -4.98 1 95 283 SER B C 1
ATOM 5322 O O . SER B 1 283 ? -19.719 2.5 -4.32 1 95 283 SER B O 1
ATOM 5324 N N . LEU B 1 284 ? -19.656 4.129 -5.895 1 94.81 284 LEU B N 1
ATOM 5325 C CA . LEU B 1 284 ? -21.047 4.012 -6.273 1 94.81 284 LEU B CA 1
ATOM 5326 C C . LEU B 1 284 ? -21.359 2.605 -6.773 1 94.81 284 LEU B C 1
ATOM 5328 O O . LEU B 1 284 ? -22.422 2.051 -6.457 1 94.81 284 LEU B O 1
ATOM 5332 N N . ALA B 1 285 ? -20.5 2.07 -7.52 1 94.62 285 ALA B N 1
ATOM 5333 C CA . ALA B 1 285 ? -20.688 0.748 -8.109 1 94.62 285 ALA B CA 1
ATOM 5334 C C . ALA B 1 285 ? -20.812 -0.323 -7.031 1 94.62 285 ALA B C 1
ATOM 5336 O O . ALA B 1 285 ? -21.641 -1.234 -7.141 1 94.62 285 ALA B O 1
ATOM 5337 N N . LYS B 1 286 ? -20.016 -0.268 -6.035 1 96.88 286 LYS B N 1
ATOM 5338 C CA . LYS B 1 286 ? -20.047 -1.257 -4.965 1 96.88 286 LYS B CA 1
ATOM 5339 C C . LYS B 1 286 ? -21.344 -1.152 -4.164 1 96.88 286 LYS B C 1
ATOM 5341 O O . LYS B 1 286 ? -21.938 -2.17 -3.812 1 96.88 286 LYS B O 1
ATOM 5346 N N . VAL B 1 287 ? -21.719 0.075 -3.811 1 97.88 287 VAL B N 1
ATOM 5347 C CA . VAL B 1 287 ? -22.953 0.282 -3.064 1 97.88 287 VAL B CA 1
ATOM 5348 C C . VAL B 1 287 ? -24.141 -0.231 -3.879 1 97.88 287 VAL B C 1
ATOM 5350 O O . VAL B 1 287 ? -25.016 -0.917 -3.346 1 97.88 287 VAL B O 1
ATOM 5353 N N . HIS B 1 288 ? -24.156 0.085 -5.172 1 97.5 288 HIS B N 1
ATOM 5354 C CA . HIS B 1 288 ? -25.203 -0.405 -6.055 1 97.5 288 HIS B CA 1
ATOM 5355 C C . HIS B 1 288 ? -25.266 -1.929 -6.043 1 97.5 288 HIS B C 1
ATOM 5357 O O . HIS B 1 288 ? -26.359 -2.51 -5.965 1 97.5 288 HIS B O 1
ATOM 5363 N N . ARG B 1 289 ? -24.156 -2.557 -6.125 1 97.38 289 ARG B N 1
ATOM 5364 C CA . ARG B 1 289 ? -24.078 -4.012 -6.168 1 97.38 289 ARG B CA 1
ATOM 5365 C C . ARG B 1 289 ? -24.609 -4.625 -4.875 1 97.38 289 ARG B C 1
ATOM 5367 O O . ARG B 1 289 ? -25.297 -5.648 -4.906 1 97.38 289 ARG B O 1
ATOM 5374 N N . ILE B 1 290 ? -24.266 -4.023 -3.715 1 98.19 290 ILE B N 1
ATOM 5375 C CA . ILE B 1 290 ? -24.734 -4.504 -2.424 1 98.19 290 ILE B CA 1
ATOM 5376 C C . ILE B 1 290 ? -26.266 -4.441 -2.383 1 98.19 290 ILE B C 1
ATOM 5378 O O . ILE B 1 290 ? -26.922 -5.387 -1.938 1 98.19 290 ILE B O 1
ATOM 5382 N N . LEU B 1 291 ? -26.797 -3.352 -2.836 1 98.06 291 LEU B N 1
ATOM 5383 C CA . LEU B 1 291 ? -28.25 -3.174 -2.826 1 98.06 291 LEU B CA 1
ATOM 5384 C C . LEU B 1 291 ? -28.922 -4.152 -3.779 1 98.06 291 LEU B C 1
ATOM 5386 O O . LEU B 1 291 ? -29.984 -4.688 -3.473 1 98.06 291 LEU B O 1
ATOM 5390 N N . GLU B 1 292 ? -28.266 -4.418 -4.918 1 97.56 292 GLU B N 1
ATOM 5391 C CA . GLU B 1 292 ? -28.781 -5.406 -5.859 1 97.56 292 GLU B CA 1
ATOM 5392 C C . GLU B 1 292 ? -28.828 -6.797 -5.23 1 97.56 292 GLU B C 1
ATOM 5394 O O . GLU B 1 292 ? -29.828 -7.512 -5.359 1 97.56 292 GLU B O 1
ATOM 5399 N N . ILE B 1 293 ? -27.766 -7.156 -4.617 1 97.75 293 ILE B N 1
ATOM 5400 C CA . ILE B 1 293 ? -27.672 -8.469 -3.977 1 97.75 293 ILE B CA 1
ATOM 5401 C C . ILE B 1 293 ? -28.719 -8.57 -2.871 1 97.75 293 ILE B C 1
ATOM 5403 O O . ILE B 1 293 ? -29.312 -9.633 -2.66 1 97.75 293 ILE B O 1
ATOM 5407 N N . ALA B 1 294 ? -28.969 -7.465 -2.162 1 97.25 294 ALA B N 1
ATOM 5408 C CA . ALA B 1 294 ? -29.953 -7.41 -1.082 1 97.25 294 ALA B CA 1
ATOM 5409 C C . ALA B 1 294 ? -31.375 -7.352 -1.634 1 97.25 294 ALA B C 1
ATOM 5411 O O . ALA B 1 294 ? -32.344 -7.332 -0.87 1 97.25 294 ALA B O 1
ATOM 5412 N N . LYS B 1 295 ? -31.516 -7.254 -2.959 1 96.38 295 LYS B N 1
ATOM 5413 C CA . LYS B 1 295 ? -32.812 -7.172 -3.641 1 96.38 295 LYS B CA 1
ATOM 5414 C C . LYS B 1 295 ? -33.562 -5.91 -3.23 1 96.38 295 LYS B C 1
ATOM 5416 O O . LYS B 1 295 ? -34.75 -5.969 -2.934 1 96.38 295 LYS B O 1
ATOM 5421 N N . VAL B 1 296 ? -32.844 -4.914 -3.109 1 95.31 296 VAL B N 1
ATOM 5422 C CA . VAL B 1 296 ? -33.406 -3.604 -2.795 1 95.31 296 VAL B CA 1
ATOM 5423 C C . VAL B 1 296 ? -33.344 -2.701 -4.023 1 95.31 296 VAL B C 1
ATOM 5425 O O . VAL B 1 296 ? -32.25 -2.465 -4.566 1 95.31 296 VAL B O 1
ATOM 5428 N N . GLU B 1 297 ? -34.438 -2.258 -4.465 1 92.38 297 GLU B N 1
ATOM 5429 C CA . GLU B 1 297 ? -34.469 -1.38 -5.633 1 92.38 297 GLU B CA 1
ATOM 5430 C C . GLU B 1 297 ? -34.344 0.085 -5.223 1 92.38 297 GLU B C 1
ATOM 5432 O O . GLU B 1 297 ? -35.156 0.593 -4.445 1 92.38 297 GLU B O 1
ATOM 5437 N N . LYS B 1 298 ? -33.312 0.715 -5.641 1 93.62 298 LYS B N 1
ATOM 5438 C CA . LYS B 1 298 ? -33.094 2.141 -5.434 1 93.62 298 LYS B CA 1
ATOM 5439 C C . LYS B 1 298 ? -32.75 2.838 -6.75 1 93.62 298 LYS B C 1
ATOM 5441 O O . LYS B 1 298 ? -32.125 2.246 -7.629 1 93.62 298 LYS B O 1
ATOM 5446 N N . SER B 1 299 ? -33.219 4.051 -6.93 1 96.12 299 SER B N 1
ATOM 5447 C CA . SER B 1 299 ? -32.875 4.859 -8.086 1 96.12 299 SER B CA 1
ATOM 5448 C C . SER B 1 299 ? -31.391 5.262 -8.047 1 96.12 299 SER B C 1
ATOM 5450 O O . SER B 1 299 ? -30.75 5.207 -6.992 1 96.12 299 SER B O 1
ATOM 5452 N N . PRO B 1 300 ? -30.859 5.633 -9.172 1 95.56 300 PRO B N 1
ATOM 5453 C CA . PRO B 1 300 ? -29.484 6.102 -9.195 1 95.56 300 PRO B CA 1
ATOM 5454 C C . PRO B 1 300 ? -29.234 7.262 -8.234 1 95.56 300 PRO B C 1
ATOM 5456 O O . PRO B 1 300 ? -28.172 7.336 -7.602 1 95.56 300 PRO B O 1
ATOM 5459 N N . ALA B 1 301 ? -30.156 8.086 -8.148 1 97.25 301 ALA B N 1
ATOM 5460 C CA . ALA B 1 301 ? -30.047 9.227 -7.242 1 97.25 301 ALA B CA 1
ATOM 5461 C C . ALA B 1 301 ? -30 8.766 -5.785 1 97.25 301 ALA B C 1
ATOM 5463 O O . ALA B 1 301 ? -29.266 9.328 -4.973 1 97.25 301 ALA B O 1
ATOM 5464 N N . GLU B 1 302 ? -30.812 7.797 -5.516 1 97.12 302 GLU B N 1
ATOM 5465 C CA . GLU B 1 302 ? -30.828 7.254 -4.16 1 97.12 302 GLU B CA 1
ATOM 5466 C C . GLU B 1 302 ? -29.516 6.551 -3.832 1 97.12 302 GLU B C 1
ATOM 5468 O O . GLU B 1 302 ? -29 6.668 -2.717 1 97.12 302 GLU B O 1
ATOM 5473 N N . VAL B 1 303 ? -29.094 5.809 -4.762 1 97.56 303 VAL B N 1
ATOM 5474 C CA . VAL B 1 303 ? -27.812 5.121 -4.57 1 97.56 303 VAL B CA 1
ATOM 5475 C C . VAL B 1 303 ? -26.703 6.137 -4.32 1 97.56 303 VAL B C 1
ATOM 5477 O O . VAL B 1 303 ? -25.844 5.93 -3.463 1 97.56 303 VAL B O 1
ATOM 5480 N N . PHE B 1 304 ? -26.75 7.18 -5.07 1 97.19 304 PHE B N 1
ATOM 5481 C CA . PHE B 1 304 ? -25.781 8.266 -4.902 1 97.19 304 PHE B CA 1
ATOM 5482 C C . PHE B 1 304 ? -25.875 8.844 -3.496 1 97.19 304 PHE B C 1
ATOM 5484 O O . PHE B 1 304 ? -24.844 9.078 -2.852 1 97.19 304 PHE B O 1
ATOM 5491 N N . ASP B 1 305 ? -27 9.031 -3.037 1 98.19 305 ASP B N 1
ATOM 5492 C CA . ASP B 1 305 ? -27.219 9.609 -1.713 1 98.19 305 ASP B CA 1
ATOM 5493 C C . ASP B 1 305 ? -26.719 8.664 -0.617 1 98.19 305 ASP B C 1
ATOM 5495 O O . ASP B 1 305 ? -26.125 9.109 0.361 1 98.19 305 ASP B O 1
ATOM 5499 N N . ILE B 1 306 ? -27.062 7.418 -0.789 1 98.25 306 ILE B N 1
ATOM 5500 C CA . ILE B 1 306 ? -26.641 6.414 0.182 1 98.25 306 ILE B CA 1
ATOM 5501 C C . ILE B 1 306 ? -25.125 6.359 0.233 1 98.25 306 ILE B C 1
ATOM 5503 O O . ILE B 1 306 ? -24.531 6.332 1.314 1 98.25 306 ILE B O 1
ATOM 5507 N N . THR B 1 307 ? -24.484 6.391 -0.935 1 97.88 307 THR B N 1
ATOM 5508 C CA . THR B 1 307 ? -23.031 6.336 -1.038 1 97.88 307 THR B CA 1
ATOM 5509 C C . THR B 1 307 ? -22.406 7.562 -0.392 1 97.88 307 THR B C 1
ATOM 5511 O O . THR B 1 307 ? -21.438 7.441 0.366 1 97.88 307 THR B O 1
ATOM 5514 N N . THR B 1 308 ? -22.938 8.672 -0.651 1 97.44 308 THR B N 1
ATOM 5515 C CA . THR B 1 308 ? -22.422 9.93 -0.122 1 97.44 308 THR B CA 1
ATOM 5516 C C . THR B 1 308 ? -22.562 9.977 1.396 1 97.44 308 THR B C 1
ATOM 5518 O O . THR B 1 308 ? -21.641 10.414 2.098 1 97.44 308 THR B O 1
ATOM 5521 N N . THR B 1 309 ? -23.719 9.555 1.838 1 98.38 309 THR B N 1
ATOM 5522 C CA . THR B 1 309 ? -23.969 9.531 3.275 1 98.38 309 THR B CA 1
ATOM 5523 C C . THR B 1 309 ? -22.969 8.617 3.982 1 98.38 309 THR B C 1
ATOM 5525 O O . THR B 1 309 ? -22.422 8.977 5.027 1 98.38 309 THR B O 1
ATOM 5528 N N . PHE B 1 310 ? -22.797 7.457 3.441 1 98.38 310 PHE B N 1
ATOM 5529 C CA . PHE B 1 310 ? -21.828 6.539 4.012 1 98.38 310 PHE B CA 1
ATOM 5530 C C . PHE B 1 310 ? -20.438 7.172 4.055 1 98.38 310 PHE B C 1
ATOM 5532 O O . PHE B 1 310 ? -19.781 7.172 5.098 1 98.38 310 PHE B O 1
ATOM 5539 N N . ASN B 1 311 ? -19.938 7.699 2.916 1 97.81 311 ASN B N 1
ATOM 5540 C CA . ASN B 1 311 ? -18.594 8.25 2.805 1 97.81 311 ASN B CA 1
ATOM 5541 C C . ASN B 1 311 ? -18.406 9.469 3.707 1 97.81 311 ASN B C 1
ATOM 5543 O O . ASN B 1 311 ? -17.344 9.664 4.285 1 97.81 311 ASN B O 1
ATOM 5547 N N . ASP B 1 312 ? -19.422 10.266 3.863 1 96.94 312 ASP B N 1
ATOM 5548 C CA . ASP B 1 312 ? -19.359 11.422 4.754 1 96.94 312 ASP B CA 1
ATOM 5549 C C . ASP B 1 312 ? -19.219 10.984 6.211 1 96.94 312 ASP B C 1
ATOM 5551 O O . ASP B 1 312 ? -18.625 11.688 7.02 1 96.94 312 ASP B O 1
ATOM 5555 N N . SER B 1 313 ? -19.766 9.844 6.539 1 97.5 313 SER B N 1
ATOM 5556 C CA . SER B 1 313 ? -19.781 9.359 7.918 1 97.5 313 SER B CA 1
ATOM 5557 C C . SER B 1 313 ? -18.391 8.883 8.344 1 97.5 313 SER B C 1
ATOM 5559 O O . SER B 1 313 ? -18.156 8.625 9.523 1 97.5 313 SER B O 1
ATOM 5561 N N . LEU B 1 314 ? -17.5 8.766 7.406 1 97.69 314 LEU B N 1
ATOM 5562 C CA . LEU B 1 314 ? -16.156 8.258 7.699 1 97.69 314 LEU B CA 1
ATOM 5563 C C . LEU B 1 314 ? -15.336 9.297 8.445 1 97.69 314 LEU B C 1
ATOM 5565 O O . LEU B 1 314 ? -14.367 8.953 9.125 1 97.69 314 LEU B O 1
ATOM 5569 N N . GLN B 1 315 ? -15.688 10.547 8.273 1 97.12 315 GLN B N 1
ATOM 5570 C CA . GLN B 1 315 ? -14.977 11.625 8.953 1 97.12 315 GLN B CA 1
ATOM 5571 C C . GLN B 1 315 ? -15.438 11.758 10.398 1 97.12 315 GLN B C 1
ATOM 5573 O O . GLN B 1 315 ? -16.625 11.648 10.688 1 97.12 315 GLN B O 1
ATOM 5578 N N . PHE B 1 316 ? -14.539 11.938 11.312 1 97.69 316 PHE B N 1
ATOM 5579 C CA . PHE B 1 316 ? -14.883 12.219 12.703 1 97.69 316 PHE B CA 1
ATOM 5580 C C . PHE B 1 316 ? -14.055 13.383 13.234 1 97.69 316 PHE B C 1
ATOM 5582 O O . PHE B 1 316 ? -13.156 13.883 12.555 1 97.69 316 PHE B O 1
ATOM 5589 N N . SER B 1 317 ? -14.375 13.852 14.367 1 97.25 317 SER B N 1
ATOM 5590 C CA . SER B 1 317 ? -13.914 15.141 14.859 1 97.25 317 SER B CA 1
ATOM 5591 C C . SER B 1 317 ? -12.414 15.125 15.125 1 97.25 317 SER B C 1
ATOM 5593 O O . SER B 1 317 ? -11.883 14.156 15.672 1 97.25 317 SER B O 1
ATOM 5595 N N . PRO B 1 318 ? -11.711 16.234 14.781 1 97.25 318 PRO B N 1
ATOM 5596 C CA . PRO B 1 318 ? -10.266 16.312 15.008 1 97.25 318 PRO B CA 1
ATOM 5597 C C . PRO B 1 318 ? -9.891 16.203 16.484 1 97.25 318 PRO B C 1
ATOM 5599 O O . PRO B 1 318 ? -8.758 15.844 16.812 1 97.25 318 PRO B O 1
ATOM 5602 N N . ASP B 1 319 ? -10.797 16.516 17.391 1 97.06 319 ASP B N 1
ATOM 5603 C CA . ASP B 1 319 ? -10.484 16.484 18.812 1 97.06 319 ASP B CA 1
ATOM 5604 C C . ASP B 1 319 ? -10.93 15.172 19.453 1 97.06 319 ASP B C 1
ATOM 5606 O O . ASP B 1 319 ? -10.836 15 20.672 1 97.06 319 ASP B O 1
ATOM 5610 N N . ASP B 1 320 ? -11.492 14.258 18.609 1 98.31 320 ASP B N 1
ATOM 5611 C CA . ASP B 1 320 ? -11.867 12.961 19.156 1 98.31 320 ASP B CA 1
ATOM 5612 C C . ASP B 1 320 ? -10.68 12.266 19.797 1 98.31 320 ASP B C 1
ATOM 5614 O O . ASP B 1 320 ? -9.625 12.109 19.172 1 98.31 320 ASP B O 1
ATOM 5618 N N . PRO B 1 321 ? -10.766 11.875 21.031 1 97.94 321 PRO B N 1
ATOM 5619 C CA . PRO B 1 321 ? -9.625 11.25 21.719 1 97.94 321 PRO B CA 1
ATOM 5620 C C . PRO B 1 321 ? -9.383 9.812 21.266 1 97.94 321 PRO B C 1
ATOM 5622 O O . PRO B 1 321 ? -8.336 9.242 21.578 1 97.94 321 PRO B O 1
ATOM 5625 N N . ARG B 1 322 ? -10.328 9.227 20.656 1 98 322 ARG B N 1
ATOM 5626 C CA . ARG B 1 322 ? -10.156 7.859 20.188 1 98 322 ARG B CA 1
ATOM 5627 C C . ARG B 1 322 ? -9.312 7.82 18.906 1 98 322 ARG B C 1
ATOM 5629 O O . ARG B 1 322 ? -9.242 8.812 18.188 1 98 322 ARG B O 1
ATOM 5636 N N . LEU B 1 323 ? -8.656 6.629 18.688 1 98.81 323 LEU B N 1
ATOM 5637 C CA . LEU B 1 323 ? -7.965 6.301 17.438 1 98.81 323 LEU B CA 1
ATOM 5638 C C . LEU B 1 323 ? -8.82 5.383 16.578 1 98.81 323 LEU B C 1
ATOM 5640 O O . LEU B 1 323 ? -9.773 4.773 17.062 1 98.81 323 LEU B O 1
ATOM 5644 N N . PHE B 1 324 ? -8.617 5.379 15.328 1 98.88 324 PHE B N 1
ATOM 5645 C CA . PHE B 1 324 ? -9.266 4.465 14.398 1 98.88 324 PHE B CA 1
ATOM 5646 C C . PHE B 1 324 ? -8.234 3.67 13.602 1 98.88 324 PHE B C 1
ATOM 5648 O O . PHE B 1 324 ? -7.441 4.242 12.859 1 98.88 324 PHE B O 1
ATOM 5655 N N . TYR B 1 325 ? -8.203 2.35 13.75 1 98.75 325 TYR B N 1
ATOM 5656 C CA . TYR B 1 325 ? -7.246 1.567 12.969 1 98.75 325 TYR B CA 1
ATOM 5657 C C . TYR B 1 325 ? -7.914 0.954 11.75 1 98.75 325 TYR B C 1
ATOM 5659 O O . TYR B 1 325 ? -9.117 0.66 11.766 1 98.75 325 TYR B O 1
ATOM 5667 N N . ASN B 1 326 ? -7.203 0.827 10.648 1 98.5 326 ASN B N 1
ATOM 5668 C CA . ASN B 1 326 ? -7.574 0.134 9.422 1 98.5 326 ASN B CA 1
ATOM 5669 C C . ASN B 1 326 ? -6.535 -0.917 9.039 1 98.5 326 ASN B C 1
ATOM 5671 O O . ASN B 1 326 ? -5.363 -0.595 8.844 1 98.5 326 ASN B O 1
ATOM 5675 N N . LEU B 1 327 ? -6.93 -2.164 9.008 1 98.38 327 LEU B N 1
ATOM 5676 C CA . LEU B 1 327 ? -6.109 -3.18 8.352 1 98.38 327 LEU B CA 1
ATOM 5677 C C . LEU B 1 327 ? -6.285 -3.131 6.84 1 98.38 327 LEU B C 1
ATOM 5679 O O . LEU B 1 327 ? -7.297 -3.592 6.309 1 98.38 327 LEU B O 1
ATOM 5683 N N . ARG B 1 328 ? -5.258 -2.621 6.16 1 98.31 328 ARG B N 1
ATOM 5684 C CA . ARG B 1 328 ? -5.355 -2.393 4.723 1 98.31 328 ARG B CA 1
ATOM 5685 C C . ARG B 1 328 ? -5.293 -3.707 3.953 1 98.31 328 ARG B C 1
ATOM 5687 O O . ARG B 1 328 ? -4.348 -4.48 4.109 1 98.31 328 ARG B O 1
ATOM 5694 N N . ASP B 1 329 ? -6.258 -3.961 3.066 1 97.69 329 ASP B N 1
ATOM 5695 C CA . ASP B 1 329 ? -6.293 -5.156 2.227 1 97.69 329 ASP B CA 1
ATOM 5696 C C . ASP B 1 329 ? -6.152 -6.422 3.068 1 97.69 329 ASP B C 1
ATOM 5698 O O . ASP B 1 329 ? -5.312 -7.273 2.777 1 97.69 329 ASP B O 1
ATOM 5702 N N . LEU B 1 330 ? -6.949 -6.484 4.113 1 97.31 330 LEU B N 1
ATOM 5703 C CA . LEU B 1 330 ? -6.863 -7.625 5.02 1 97.31 330 LEU B CA 1
ATOM 5704 C C . LEU B 1 330 ? -7.125 -8.93 4.277 1 97.31 330 LEU B C 1
ATOM 5706 O O . LEU B 1 330 ? -8.148 -9.07 3.605 1 97.31 330 LEU B O 1
ATOM 5710 N N . ILE B 1 331 ? -6.191 -9.828 4.359 1 94.88 331 ILE B N 1
ATOM 5711 C CA . ILE B 1 331 ? -6.344 -11.148 3.752 1 94.88 331 ILE B CA 1
ATOM 5712 C C . ILE B 1 331 ? -7.242 -12.016 4.625 1 94.88 331 ILE B C 1
ATOM 5714 O O . ILE B 1 331 ? -6.957 -12.219 5.809 1 94.88 331 ILE B O 1
ATOM 5718 N N . CYS B 1 332 ? -8.32 -12.43 4.051 1 90.75 332 CYS B N 1
ATOM 5719 C CA . CYS B 1 332 ? -9.266 -13.32 4.719 1 90.75 332 CYS B CA 1
ATOM 5720 C C . CYS B 1 332 ? -9.414 -14.633 3.949 1 90.75 332 CYS B C 1
ATOM 5722 O O . CYS B 1 332 ? -10.141 -14.688 2.957 1 90.75 332 CYS B O 1
ATOM 5724 N N . GLY B 1 333 ? -8.789 -15.625 4.391 1 82.25 333 GLY B N 1
ATOM 5725 C CA . GLY B 1 333 ? -8.82 -16.938 3.771 1 82.25 333 GLY B CA 1
ATOM 5726 C C . GLY B 1 333 ? -8 -17.969 4.523 1 82.25 333 GLY B C 1
ATOM 5727 O O . GLY B 1 333 ? -6.957 -17.641 5.094 1 82.25 333 GLY B O 1
ATOM 5728 N N . GLY B 1 334 ? -8.484 -19.078 4.496 1 78.38 334 GLY B N 1
ATOM 5729 C CA . GLY B 1 334 ? -7.789 -20.125 5.227 1 78.38 334 GLY B CA 1
ATOM 5730 C C . GLY B 1 334 ? -7.762 -19.891 6.727 1 78.38 334 GLY B C 1
ATOM 5731 O O . GLY B 1 334 ? -8.812 -19.703 7.352 1 78.38 334 GLY B O 1
ATOM 5732 N N . VAL B 1 335 ? -6.48 -19.719 7.176 1 79.94 335 VAL B N 1
ATOM 5733 C CA . VAL B 1 335 ? -6.324 -19.578 8.617 1 79.94 335 VAL B CA 1
ATOM 5734 C C . VAL B 1 335 ? -6.316 -18.094 9 1 79.94 335 VAL B C 1
ATOM 5736 O O . VAL B 1 335 ? -6.32 -17.766 10.188 1 79.94 335 VAL B O 1
ATOM 5739 N N . TRP B 1 336 ? -6.32 -17.281 8.016 1 89.25 336 TRP B N 1
ATOM 5740 C CA . TRP B 1 336 ? -6.156 -15.859 8.289 1 89.25 336 TRP B CA 1
ATOM 5741 C C . TRP B 1 336 ? -7.512 -15.156 8.336 1 89.25 336 TRP B C 1
ATOM 5743 O O . TRP B 1 336 ? -8.391 -15.438 7.523 1 89.25 336 TRP B O 1
ATOM 5753 N N . PRO B 1 337 ? -7.656 -14.195 9.172 1 93.81 337 PRO B N 1
ATOM 5754 C CA . PRO B 1 337 ? -6.852 -13.914 10.359 1 93.81 337 PRO B CA 1
ATOM 5755 C C . PRO B 1 337 ? -6.883 -15.055 11.375 1 93.81 337 PRO B C 1
ATOM 5757 O O . PRO B 1 337 ? -7.773 -15.898 11.328 1 93.81 337 PRO B O 1
ATOM 5760 N N . ASP B 1 338 ? -5.891 -15.047 12.203 1 91.69 338 ASP B N 1
ATOM 5761 C CA . ASP B 1 338 ? -5.781 -16.141 13.172 1 91.69 338 ASP B CA 1
ATOM 5762 C C . ASP B 1 338 ? -5.676 -15.586 14.594 1 91.69 338 ASP B C 1
ATOM 5764 O O . ASP B 1 338 ? -4.621 -15.094 15 1 91.69 338 ASP B O 1
ATOM 5768 N N . PRO B 1 339 ? -6.766 -15.664 15.391 1 92.25 339 PRO B N 1
ATOM 5769 C CA . PRO B 1 339 ? -8.078 -16.219 15.086 1 92.25 339 PRO B CA 1
ATOM 5770 C C . PRO B 1 339 ? -8.938 -15.297 14.234 1 92.25 339 PRO B C 1
ATOM 5772 O O . PRO B 1 339 ? -8.586 -14.125 14.047 1 92.25 339 PRO B O 1
ATOM 5775 N N . PRO B 1 340 ? -10.141 -15.711 13.633 1 86.38 340 PRO B N 1
ATOM 5776 C CA . PRO B 1 340 ? -10.93 -14.938 12.664 1 86.38 340 PRO B CA 1
ATOM 5777 C C . PRO B 1 340 ? -11.828 -13.898 13.32 1 86.38 340 PRO B C 1
ATOM 5779 O O . PRO B 1 340 ? -12.727 -13.359 12.68 1 86.38 340 PRO B O 1
ATOM 5782 N N . SER B 1 341 ? -11.438 -13.164 14.242 1 81.19 341 SER B N 1
ATOM 5783 C CA . SER B 1 341 ? -12.461 -12.391 14.945 1 81.19 341 SER B CA 1
ATOM 5784 C C . SER B 1 341 ? -12.117 -10.906 14.977 1 81.19 341 SER B C 1
ATOM 5786 O O . SER B 1 341 ? -12.961 -10.078 15.305 1 81.19 341 SER B O 1
ATOM 5788 N N . ILE B 1 342 ? -11.031 -10.539 14.547 1 92.81 342 ILE B N 1
ATOM 5789 C CA . ILE B 1 342 ? -10.688 -9.125 14.695 1 92.81 342 ILE B CA 1
ATOM 5790 C C . ILE B 1 342 ? -11.352 -8.32 13.578 1 92.81 342 ILE B C 1
ATOM 5792 O O . ILE B 1 342 ? -11.344 -8.734 12.414 1 92.81 342 ILE B O 1
ATOM 5796 N N . PRO B 1 343 ? -12.023 -7.211 13.898 1 94.94 343 PRO B N 1
ATOM 5797 C CA . PRO B 1 343 ? -12.523 -6.34 12.836 1 94.94 343 PRO B CA 1
ATOM 5798 C C . PRO B 1 343 ? -11.406 -5.754 11.977 1 94.94 343 PRO B C 1
ATOM 5800 O O . PRO B 1 343 ? -10.328 -5.43 12.492 1 94.94 343 PRO B O 1
ATOM 5803 N N . SER B 1 344 ? -11.703 -5.586 10.703 1 95.69 344 SER B N 1
ATOM 5804 C CA . SER B 1 344 ? -10.703 -5.012 9.805 1 95.69 344 SER B CA 1
ATOM 5805 C C . SER B 1 344 ? -10.477 -3.535 10.102 1 95.69 344 SER B C 1
ATOM 5807 O O . SER B 1 344 ? -9.492 -2.951 9.648 1 95.69 344 SER B O 1
ATOM 5809 N N . ASP B 1 345 ? -11.398 -2.875 10.742 1 97.19 345 ASP B N 1
ATOM 5810 C CA . ASP B 1 345 ? -11.32 -1.465 11.117 1 97.19 345 ASP B CA 1
ATOM 5811 C C . ASP B 1 345 ? -12.266 -1.146 12.273 1 97.19 345 ASP B C 1
ATOM 5813 O O . ASP B 1 345 ? -13.352 -1.72 12.367 1 97.19 345 ASP B O 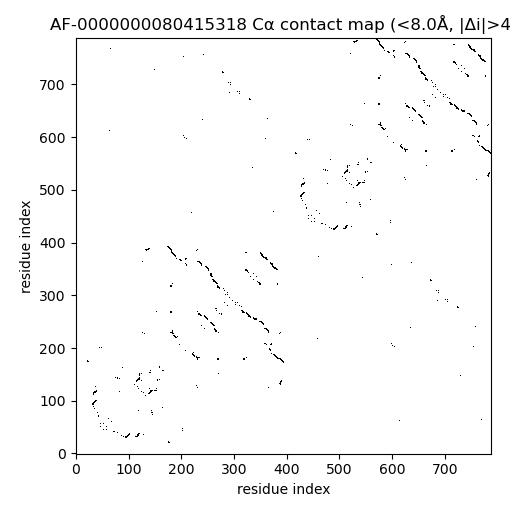1
ATOM 5817 N N . ALA B 1 346 ? -11.758 -0.273 13.141 1 97.56 346 ALA B N 1
ATOM 5818 C CA . ALA B 1 346 ? -12.586 0.098 14.281 1 97.56 346 ALA B CA 1
ATOM 5819 C C . ALA B 1 346 ? -11.945 1.234 15.078 1 97.56 346 ALA B C 1
ATOM 5821 O O . ALA B 1 346 ? -10.742 1.484 14.961 1 97.56 346 ALA B O 1
ATOM 5822 N N . PHE B 1 347 ? -12.812 1.884 15.875 1 98.12 347 PHE B N 1
ATOM 5823 C CA . PHE B 1 347 ? -12.328 2.807 16.891 1 98.12 347 PHE B CA 1
ATOM 5824 C C . PHE B 1 347 ? -11.664 2.053 18.047 1 98.12 347 PHE B C 1
ATOM 5826 O O . PHE B 1 347 ? -12.016 0.904 18.312 1 98.12 347 PHE B O 1
ATOM 5833 N N . THR B 1 348 ? -10.695 2.621 18.656 1 98.56 348 THR B N 1
ATOM 5834 C CA . THR B 1 348 ? -10.023 2.072 19.828 1 98.56 348 THR B CA 1
ATOM 5835 C C . THR B 1 348 ? -9.367 3.182 20.641 1 98.56 348 THR B C 1
ATOM 5837 O O . THR B 1 348 ? -8.891 4.172 20.078 1 98.56 348 THR B O 1
ATOM 5840 N N . PRO B 1 349 ? -9.344 3.104 21.938 1 98.12 349 PRO B N 1
ATOM 5841 C CA . PRO B 1 349 ? -8.617 4.098 22.734 1 98.12 349 PRO B CA 1
ATOM 5842 C C . PRO B 1 349 ? -7.105 3.996 22.578 1 98.12 349 PRO B C 1
ATOM 5844 O O . PRO B 1 349 ? -6.398 4.996 22.703 1 98.12 349 PRO B O 1
ATOM 5847 N N . CYS B 1 350 ? -6.633 2.795 22.406 1 98.56 350 CYS B N 1
ATOM 5848 C CA . CYS B 1 350 ? -5.227 2.463 22.203 1 98.56 350 CYS B CA 1
ATOM 5849 C C . CYS B 1 350 ? -5.078 1.107 21.516 1 98.56 350 CYS B C 1
ATOM 5851 O O . CYS B 1 350 ? -6.059 0.378 21.359 1 98.56 350 CYS B O 1
ATOM 5853 N N . LEU B 1 351 ? -3.879 0.817 21.062 1 98.69 351 LEU B N 1
ATOM 5854 C CA . LEU B 1 351 ? -3.631 -0.521 20.531 1 98.69 351 LEU B CA 1
ATOM 5855 C C . LEU B 1 351 ? -2.137 -0.817 20.484 1 98.69 351 LEU B C 1
ATOM 5857 O O . LEU B 1 351 ? -1.314 0.099 20.562 1 98.69 351 LEU B O 1
ATOM 5861 N N . THR B 1 352 ? -1.846 -2.094 20.375 1 98.81 352 THR B N 1
ATOM 5862 C CA . THR B 1 352 ? -0.481 -2.574 20.188 1 98.81 352 THR B CA 1
ATOM 5863 C C . THR B 1 352 ? -0.358 -3.371 18.891 1 98.81 352 THR B C 1
ATOM 5865 O O . THR B 1 352 ? -1.183 -4.242 18.609 1 98.81 352 THR B O 1
ATOM 5868 N N . VAL B 1 353 ? 0.609 -3.037 18.125 1 98.75 353 VAL B N 1
ATOM 5869 C CA . VAL B 1 353 ? 0.936 -3.771 16.906 1 98.75 353 VAL B CA 1
ATOM 5870 C C . VAL B 1 353 ? 2.301 -4.441 17.047 1 98.75 353 VAL B C 1
ATOM 5872 O O . VAL B 1 353 ? 3.285 -3.785 17.406 1 98.75 353 VAL B O 1
ATOM 5875 N N . ILE B 1 354 ? 2.369 -5.676 16.797 1 97.12 354 ILE B N 1
ATOM 5876 C CA . ILE B 1 354 ? 3.619 -6.43 16.828 1 97.12 354 ILE B CA 1
ATOM 5877 C C . ILE B 1 354 ? 4.012 -6.855 15.414 1 97.12 354 ILE B C 1
ATOM 5879 O O . ILE B 1 354 ? 3.225 -7.492 14.711 1 97.12 354 ILE B O 1
ATOM 5883 N N . SER B 1 355 ? 5.227 -6.57 15.062 1 96.88 355 SER B N 1
ATOM 5884 C CA . SER B 1 355 ? 5.672 -6.84 13.695 1 96.88 355 SER B CA 1
ATOM 5885 C C . SER B 1 355 ? 6.207 -8.266 13.562 1 96.88 355 SER B C 1
ATOM 5887 O O . SER B 1 355 ? 6.918 -8.75 14.445 1 96.88 355 SER B O 1
ATOM 5889 N N . LYS B 1 356 ? 5.793 -8.875 12.5 1 92.12 356 LYS B N 1
ATOM 5890 C CA . LYS B 1 356 ? 6.383 -10.125 12.047 1 92.12 356 LYS B CA 1
ATOM 5891 C C . LYS B 1 356 ? 6.957 -9.984 10.633 1 92.12 356 LYS B C 1
ATOM 5893 O O . LYS B 1 356 ? 7.137 -10.977 9.93 1 92.12 356 LYS B O 1
ATOM 5898 N N . CYS B 1 357 ? 7.215 -8.766 10.289 1 93 357 CYS B N 1
ATOM 5899 C CA . CYS B 1 357 ? 7.668 -8.43 8.938 1 93 357 CYS B CA 1
ATOM 5900 C C . CYS B 1 357 ? 9.18 -8.547 8.828 1 93 357 CYS B C 1
ATOM 5902 O O . CYS B 1 357 ? 9.883 -8.617 9.844 1 93 357 CYS B O 1
ATOM 5904 N N . TYR B 1 358 ? 9.633 -8.5 7.578 1 87.25 358 TYR B N 1
ATOM 5905 C CA . TYR B 1 358 ? 11.062 -8.57 7.305 1 87.25 358 TYR B CA 1
ATOM 5906 C C . TYR B 1 358 ? 11.664 -7.18 7.16 1 87.25 358 TYR B C 1
ATOM 5908 O O . TYR B 1 358 ? 12.664 -6.855 7.812 1 87.25 358 TYR B O 1
ATOM 5916 N N . ALA B 1 359 ? 11.156 -6.395 6.312 1 92.69 359 ALA B N 1
ATOM 5917 C CA . ALA B 1 359 ? 11.586 -5.02 6.059 1 92.69 359 ALA B CA 1
ATOM 5918 C C . ALA B 1 359 ? 10.422 -4.043 6.188 1 92.69 359 ALA B C 1
ATOM 5920 O O . ALA B 1 359 ? 9.891 -3.568 5.184 1 92.69 359 ALA B O 1
ATOM 5921 N N . ALA B 1 360 ? 10.164 -3.768 7.414 1 96.38 360 ALA B N 1
ATOM 5922 C CA . ALA B 1 360 ? 8.977 -2.959 7.68 1 96.38 360 ALA B CA 1
ATOM 5923 C C . ALA B 1 360 ? 9.352 -1.622 8.312 1 96.38 360 ALA B C 1
ATOM 5925 O O . ALA B 1 360 ? 10.438 -1.487 8.891 1 96.38 360 ALA B O 1
ATOM 5926 N N . ASN B 1 361 ? 8.477 -0.672 8.094 1 97.94 361 ASN B N 1
ATOM 5927 C CA . ASN B 1 361 ? 8.594 0.647 8.711 1 97.94 361 ASN B CA 1
ATOM 5928 C C . ASN B 1 361 ? 7.371 0.978 9.562 1 97.94 361 ASN B C 1
ATOM 5930 O O . ASN B 1 361 ? 6.281 0.465 9.32 1 97.94 361 ASN B O 1
ATOM 5934 N N . LEU B 1 362 ? 7.586 1.681 10.594 1 98.75 362 LEU B N 1
ATOM 5935 C CA . LEU B 1 362 ? 6.566 2.52 11.211 1 98.75 362 LEU B CA 1
ATOM 5936 C C . LEU B 1 362 ? 6.719 3.973 10.773 1 98.75 362 LEU B C 1
ATOM 5938 O O . LEU B 1 362 ? 7.762 4.586 11 1 98.75 362 LEU B O 1
ATOM 5942 N N . VAL B 1 363 ? 5.703 4.5 10.156 1 98.62 363 VAL B N 1
ATOM 5943 C CA . VAL B 1 363 ? 5.82 5.812 9.531 1 98.62 363 VAL B CA 1
ATOM 5944 C C . VAL B 1 363 ? 4.836 6.785 10.172 1 98.62 363 VAL B C 1
ATOM 5946 O O . VAL B 1 363 ? 3.633 6.52 10.219 1 98.62 363 VAL B O 1
ATOM 5949 N N . ILE B 1 364 ? 5.344 7.906 10.641 1 98.06 364 ILE B N 1
ATOM 5950 C CA . ILE B 1 364 ? 4.535 8.953 11.25 1 98.06 364 ILE B CA 1
ATOM 5951 C C . ILE B 1 364 ? 4.195 10.016 10.203 1 98.06 364 ILE B C 1
ATOM 5953 O O . ILE B 1 364 ? 5.09 10.656 9.648 1 98.06 364 ILE B O 1
ATOM 5957 N N . ASP B 1 365 ? 2.912 10.148 9.938 1 97.25 365 ASP B N 1
ATOM 5958 C CA . ASP B 1 365 ? 2.371 11.164 9.039 1 97.25 365 ASP B CA 1
ATOM 5959 C C . ASP B 1 365 ? 3.086 11.141 7.691 1 97.25 365 ASP B C 1
ATOM 5961 O O . ASP B 1 365 ? 3.443 12.188 7.148 1 97.25 365 ASP B O 1
ATOM 5965 N N . GLY B 1 366 ? 3.418 9.953 7.203 1 95.12 366 GLY B N 1
ATOM 5966 C CA . GLY B 1 366 ? 3.918 9.742 5.855 1 95.12 366 GLY B CA 1
ATOM 5967 C C . GLY B 1 366 ? 5.367 10.148 5.684 1 95.12 366 GLY B C 1
ATOM 5968 O O . GLY B 1 366 ? 5.953 9.953 4.617 1 95.12 366 GLY B O 1
ATOM 5969 N N . THR B 1 367 ? 6.07 10.617 6.711 1 92.69 367 THR B N 1
ATOM 5970 C CA . THR B 1 367 ? 7.379 11.227 6.5 1 92.69 367 THR B CA 1
ATOM 5971 C C . THR B 1 367 ? 8.438 10.555 7.371 1 92.69 367 THR B C 1
ATOM 5973 O O . THR B 1 367 ? 9.469 10.102 6.871 1 92.69 367 THR B O 1
ATOM 5976 N N . ARG B 1 368 ? 8.227 10.469 8.664 1 95.94 368 ARG B N 1
ATOM 5977 C CA . ARG B 1 368 ? 9.234 9.953 9.586 1 95.94 368 ARG B CA 1
ATOM 5978 C C . ARG B 1 368 ? 9.102 8.445 9.758 1 95.94 368 ARG B C 1
ATOM 5980 O O . ARG B 1 368 ? 8.102 7.961 10.297 1 95.94 368 ARG B O 1
ATOM 5987 N N . ALA B 1 369 ? 10.133 7.762 9.375 1 97.75 369 ALA B N 1
ATOM 5988 C CA . ALA B 1 369 ? 10.07 6.305 9.367 1 97.75 369 ALA B CA 1
ATOM 5989 C C . ALA B 1 369 ? 11.047 5.707 10.383 1 97.75 369 ALA B C 1
ATOM 5991 O O . ALA B 1 369 ? 12.188 6.152 10.484 1 97.75 369 ALA B O 1
ATOM 5992 N N . TYR B 1 370 ? 10.594 4.77 11.156 1 97.94 370 TYR B N 1
ATOM 5993 C CA . TYR B 1 370 ? 11.375 3.959 12.086 1 97.94 370 TYR B CA 1
ATOM 5994 C C . TYR B 1 370 ? 11.398 2.5 11.641 1 97.94 370 TYR B C 1
ATOM 5996 O O . TYR B 1 370 ? 10.445 2.012 11.031 1 97.94 370 TYR B O 1
ATOM 6004 N N . PRO B 1 371 ? 12.531 1.789 11.945 1 95.75 371 PRO B N 1
ATOM 6005 C CA . PRO B 1 371 ? 12.492 0.353 11.664 1 95.75 371 PRO B CA 1
ATOM 6006 C C . PRO B 1 371 ? 11.406 -0.375 12.453 1 95.75 371 PRO B C 1
ATOM 6008 O O . PRO B 1 371 ? 11.227 -0.115 13.641 1 95.75 371 PRO B O 1
ATOM 6011 N N . PHE B 1 372 ? 10.703 -1.253 11.812 1 96.94 372 PHE B N 1
ATOM 6012 C CA . PHE B 1 372 ? 9.602 -1.986 12.422 1 96.94 372 PHE B CA 1
ATOM 6013 C C . PHE B 1 372 ? 9.617 -3.447 11.984 1 96.94 372 PHE B C 1
ATOM 6015 O O . PHE B 1 372 ? 8.602 -3.977 11.523 1 96.94 372 PHE B O 1
ATOM 6022 N N . ASN B 1 373 ? 10.711 -4.059 12.07 1 92.12 373 ASN B N 1
ATOM 6023 C CA . ASN B 1 373 ? 10.906 -5.438 11.648 1 92.12 373 ASN B CA 1
ATOM 6024 C C . ASN B 1 373 ? 10.453 -6.43 12.711 1 92.12 373 ASN B C 1
ATOM 6026 O O . ASN B 1 373 ? 9.938 -6.027 13.758 1 92.12 373 ASN B O 1
ATOM 6030 N N . ASP B 1 374 ? 10.531 -7.621 12.383 1 90.38 374 ASP B N 1
ATOM 6031 C CA . ASP B 1 374 ? 10.07 -8.719 13.234 1 90.38 374 ASP B CA 1
ATOM 6032 C C . ASP B 1 374 ? 10.523 -8.516 14.68 1 90.38 374 ASP B C 1
ATOM 6034 O O . ASP B 1 374 ? 11.703 -8.305 14.938 1 90.38 374 ASP B O 1
ATOM 6038 N N . GLY B 1 375 ? 9.586 -8.602 15.555 1 89.62 375 GLY B N 1
ATOM 6039 C CA . GLY B 1 375 ? 9.883 -8.5 16.969 1 89.62 375 GLY B CA 1
ATOM 6040 C C . GLY B 1 375 ? 9.617 -7.117 17.547 1 89.62 375 GLY B C 1
ATOM 6041 O O . GLY B 1 375 ? 9.531 -6.945 18.75 1 89.62 375 GLY B O 1
ATOM 6042 N N . THR B 1 376 ? 9.57 -6.129 16.719 1 94.62 376 THR B N 1
ATOM 6043 C CA . THR B 1 376 ? 9.328 -4.77 17.188 1 94.62 376 THR B CA 1
ATOM 6044 C C . THR B 1 376 ? 7.863 -4.586 17.562 1 94.62 376 THR B C 1
ATOM 6046 O O . THR B 1 376 ? 6.965 -5.086 16.891 1 94.62 376 THR B O 1
ATOM 6049 N N . ILE B 1 377 ? 7.633 -3.891 18.641 1 97.5 377 ILE B N 1
ATOM 6050 C CA . ILE B 1 377 ? 6.297 -3.66 19.188 1 97.5 377 ILE B CA 1
ATOM 6051 C C . ILE B 1 377 ? 6 -2.162 19.219 1 97.5 377 ILE B C 1
ATOM 6053 O O . ILE B 1 377 ? 6.824 -1.37 19.688 1 97.5 377 ILE B O 1
ATOM 6057 N N . ALA B 1 378 ? 4.902 -1.774 18.734 1 98.81 378 ALA B N 1
ATOM 6058 C CA . ALA B 1 378 ? 4.465 -0.382 18.797 1 98.81 378 ALA B CA 1
ATOM 6059 C C . ALA B 1 378 ? 3.182 -0.238 19.609 1 98.81 378 ALA B C 1
ATOM 6061 O O . ALA B 1 378 ? 2.141 -0.787 19.234 1 98.81 378 ALA B O 1
ATOM 6062 N N . TYR B 1 379 ? 3.244 0.409 20.688 1 98.88 379 TYR B N 1
ATOM 6063 C CA . TYR B 1 379 ? 2.072 0.812 21.453 1 98.88 379 TYR B CA 1
ATOM 6064 C C . TYR B 1 379 ? 1.638 2.225 21.094 1 98.88 379 TYR B C 1
ATOM 6066 O O . TYR B 1 379 ? 2.443 3.158 21.125 1 98.88 379 TYR B O 1
ATOM 6074 N N . MET B 1 380 ? 0.4 2.422 20.672 1 98.88 380 MET B N 1
ATOM 6075 C CA . MET B 1 380 ? -0.105 3.699 20.172 1 98.88 380 MET B CA 1
ATOM 6076 C C . MET B 1 380 ? -1.278 4.184 21.016 1 98.88 380 MET B C 1
ATOM 6078 O O . MET B 1 380 ? -2.184 3.41 21.328 1 98.88 380 MET B O 1
ATOM 6082 N N . TYR B 1 381 ? -1.275 5.402 21.359 1 98.69 381 TYR B N 1
ATOM 6083 C CA . TYR B 1 381 ? -2.287 6.004 22.219 1 98.69 381 TYR B CA 1
ATOM 6084 C C . TYR B 1 381 ? -2.289 7.52 22.078 1 98.69 381 TYR B C 1
ATOM 6086 O O . TYR B 1 381 ? -1.471 8.086 21.344 1 98.69 381 TYR B O 1
ATOM 6094 N N . SER B 1 382 ? -3.285 8.156 22.656 1 97.94 382 SER B N 1
ATOM 6095 C CA . SER B 1 382 ? -3.365 9.617 22.656 1 97.94 382 SER B CA 1
ATOM 6096 C C . SER B 1 382 ? -3.453 10.164 24.078 1 97.94 382 SER B C 1
ATOM 6098 O O . SER B 1 382 ? -3.922 9.477 24.984 1 97.94 382 SER B O 1
ATOM 6100 N N . LYS B 1 383 ? -2.908 11.352 24.266 1 96.81 383 LYS B N 1
ATOM 6101 C CA . LYS B 1 383 ? -2.992 12.109 25.516 1 96.81 383 LYS B CA 1
ATOM 6102 C C . LYS B 1 383 ? -3.488 13.531 25.266 1 96.81 383 LYS B C 1
ATOM 6104 O O . LYS B 1 383 ? -3.066 14.18 24.312 1 96.81 383 LYS B O 1
ATOM 6109 N N . PRO B 1 384 ? -4.328 14.008 26.156 1 95.81 384 PRO B N 1
ATOM 6110 C CA . PRO B 1 384 ? -4.805 15.391 26 1 95.81 384 PRO B CA 1
ATOM 6111 C C . PRO B 1 384 ? -3.668 16.406 25.969 1 95.81 384 PRO B C 1
ATOM 6113 O O . PRO B 1 384 ? -3.762 17.422 25.281 1 95.81 384 PRO B O 1
ATOM 6116 N N . GLU B 1 385 ? -2.59 16.172 26.656 1 95.31 385 GLU B N 1
ATOM 6117 C CA . GLU B 1 385 ? -1.478 17.109 26.766 1 95.31 385 GLU B CA 1
ATOM 6118 C C . GLU B 1 385 ? -0.714 17.219 25.453 1 95.31 385 GLU B C 1
ATOM 6120 O O . GLU B 1 385 ? 0.065 18.156 25.25 1 95.31 385 GLU B O 1
ATOM 6125 N N . ASN B 1 386 ? -0.943 16.281 24.562 1 96.19 386 ASN B N 1
ATOM 6126 C CA . ASN B 1 386 ? -0.186 16.219 23.312 1 96.19 386 ASN B CA 1
ATOM 6127 C C . ASN B 1 386 ? -0.989 16.781 22.156 1 96.19 386 ASN B C 1
ATOM 6129 O O . ASN B 1 386 ? -0.534 16.75 21 1 96.19 386 ASN B O 1
ATOM 6133 N N . MET B 1 387 ? -2.186 17.297 22.406 1 98 387 MET B N 1
ATOM 6134 C CA . MET B 1 387 ? -3.023 17.828 21.328 1 98 387 MET B CA 1
ATOM 6135 C C . MET B 1 387 ? -2.367 19.047 20.688 1 98 387 MET B C 1
ATOM 6137 O O . MET B 1 387 ? -1.615 19.766 21.328 1 98 387 MET B O 1
ATOM 6141 N N . LEU B 1 388 ? -2.588 19.188 19.438 1 98.19 388 LEU B N 1
ATOM 6142 C CA . LEU B 1 388 ? -2.062 20.312 18.672 1 98.19 388 LEU B CA 1
ATOM 6143 C C . LEU B 1 388 ? -3.021 21.5 18.734 1 98.19 388 LEU B C 1
ATOM 6145 O O . LEU B 1 388 ? -4.219 21.344 18.484 1 98.19 388 LEU B O 1
ATOM 6149 N N . LYS B 1 389 ? -2.49 22.641 19.062 1 97.5 389 LYS B N 1
ATOM 6150 C CA . LYS B 1 389 ? -3.291 23.859 19.156 1 97.5 389 LYS B CA 1
ATOM 6151 C C . LYS B 1 389 ? -3.385 24.562 17.812 1 97.5 389 LYS B C 1
ATOM 6153 O O . LYS B 1 389 ? -2.379 25.031 17.281 1 97.5 389 LYS B O 1
ATOM 6158 N N . THR B 1 390 ? -4.605 24.641 17.25 1 96.62 390 THR B N 1
ATOM 6159 C CA . THR B 1 390 ? -4.887 25.328 16 1 96.62 390 THR B CA 1
ATOM 6160 C C . THR B 1 390 ? -6.023 26.328 16.172 1 96.62 390 THR B C 1
ATOM 6162 O O . THR B 1 390 ? -6.402 26.656 17.312 1 96.62 390 THR B O 1
ATOM 6165 N N . VAL B 1 391 ? -6.473 26.938 14.984 1 94.12 391 VAL B N 1
ATOM 6166 C CA . VAL B 1 391 ? -7.492 27.969 15.125 1 94.12 391 VAL B CA 1
ATOM 6167 C C . VAL B 1 391 ? -8.648 27.688 14.172 1 94.12 391 VAL B C 1
ATOM 6169 O O . VAL B 1 391 ? -8.445 27.141 13.086 1 94.12 391 VAL B O 1
ATOM 6172 N N . ALA B 1 392 ? -9.789 28.016 14.617 1 92.5 392 ALA B N 1
ATOM 6173 C CA . ALA B 1 392 ? -10.969 28.172 13.773 1 92.5 392 ALA B CA 1
ATOM 6174 C C . ALA B 1 392 ? -11.438 29.609 13.727 1 92.5 392 ALA B C 1
ATOM 6176 O O . ALA B 1 392 ? -11.953 30.141 14.719 1 92.5 392 ALA B O 1
ATOM 6177 N N . LEU B 1 393 ? -11.242 30.172 12.562 1 91.31 393 LEU B N 1
ATOM 6178 C CA . LEU B 1 393 ? -11.57 31.594 12.43 1 91.31 393 LEU B CA 1
ATOM 6179 C C . LEU B 1 393 ? -13.07 31.781 12.281 1 91.31 393 LEU B C 1
ATOM 6181 O O . LEU B 1 393 ? -13.758 30.938 11.703 1 91.31 393 LEU B O 1
ATOM 6185 N N . LEU B 1 394 ? -13.477 32.875 12.836 1 86.19 394 LEU B N 1
ATOM 6186 C CA . LEU B 1 394 ? -14.906 33.188 12.828 1 86.19 394 LEU B CA 1
ATOM 6187 C C . LEU B 1 394 ? -15.273 34.031 11.617 1 86.19 394 LEU B C 1
ATOM 6189 O O . LEU B 1 394 ? -14.461 34.812 11.141 1 86.19 394 LEU B O 1
#